Protein AF-0000000087775161 (afdb_homodimer)

Nearest PDB structures (foldseek):
  6wtw-assembly1_A  TM=6.333E-01  e=7.577E-27  Lactobacillus acidophilus
  8uvc-assembly1_A  TM=8.659E-01  e=9.891E-13  Homo sapiens
  7jsj-assembly1_A  TM=8.706E-01  e=8.375E-12  Homo sapiens
  4r0c-assembly1_B  TM=6.571E-01  e=1.040E-04  Alcanivorax borkumensis SK2
  4r0c-assembly1_C  TM=6.274E-01  e=1.131E-04  Alcanivorax borkumensis SK2

pLDDT: mean 93.1, std 5.5, range [71.31, 98.69]

Structure (mmCIF, N/CA/C/O backbone):
data_AF-0000000087775161-model_v1
#
loop_
_entity.id
_entity.type
_entity.pdbx_description
1 polymer 'Dicarboxylate transporter chloroplastic'
#
loop_
_atom_site.group_PDB
_atom_site.id
_atom_site.type_symbol
_atom_site.label_atom_id
_atom_site.label_alt_id
_atom_site.label_comp_id
_atom_site.label_asym_id
_atom_site.label_entity_id
_atom_site.label_seq_id
_atom_site.pdbx_PDB_ins_code
_atom_site.Cartn_x
_atom_site.Cartn_y
_atom_site.Cartn_z
_atom_site.occupancy
_atom_site.B_iso_or_equiv
_atom_site.auth_seq_id
_atom_site.auth_comp_id
_atom_site.auth_asym_id
_atom_site.auth_atom_id
_atom_site.pdbx_PDB_model_num
ATOM 1 N N . MET A 1 1 ? 22.297 16.219 -20.391 1 74.38 1 MET A N 1
ATOM 2 C CA . MET A 1 1 ? 21.031 15.922 -21.047 1 74.38 1 MET A CA 1
ATOM 3 C C . MET A 1 1 ? 20.094 15.156 -20.125 1 74.38 1 MET A C 1
ATOM 5 O O . MET A 1 1 ? 18.938 15.531 -19.953 1 74.38 1 MET A O 1
ATOM 9 N N . GLN A 1 2 ? 20.672 14.242 -19.359 1 86.5 2 GLN A N 1
ATOM 10 C CA . GLN A 1 2 ? 19.859 13.43 -18.469 1 86.5 2 GLN A CA 1
ATOM 11 C C . GLN A 1 2 ? 19.297 14.273 -17.328 1 86.5 2 GLN A C 1
ATOM 13 O O . GLN A 1 2 ? 18.125 14.141 -16.969 1 86.5 2 GLN A O 1
ATOM 18 N N . ALA A 1 3 ? 20.016 15.195 -16.875 1 86.81 3 ALA A N 1
ATOM 19 C CA . ALA A 1 3 ? 19.594 16.062 -15.773 1 86.81 3 ALA A CA 1
ATOM 20 C C . ALA A 1 3 ? 18.453 16.984 -16.203 1 86.81 3 ALA A C 1
ATOM 22 O O . ALA A 1 3 ? 17.5 17.203 -15.461 1 86.81 3 ALA A O 1
ATOM 23 N N . TRP A 1 4 ? 18.531 17.469 -17.375 1 88.56 4 TRP A N 1
ATOM 24 C CA . TRP A 1 4 ? 17.516 18.359 -17.891 1 88.56 4 TRP A CA 1
ATOM 25 C C . TRP A 1 4 ? 16.203 17.609 -18.156 1 88.56 4 TRP A C 1
ATOM 27 O O . TRP A 1 4 ? 15.117 18.156 -17.953 1 88.56 4 TRP A O 1
ATOM 37 N N . THR A 1 5 ? 16.375 16.453 -18.656 1 92.19 5 THR A N 1
ATOM 38 C CA . THR A 1 5 ? 15.188 15.633 -18.875 1 92.19 5 THR A CA 1
ATOM 39 C C . THR A 1 5 ? 14.492 15.328 -17.562 1 92.19 5 THR A C 1
ATOM 41 O O . THR A 1 5 ? 13.266 15.414 -17.453 1 92.19 5 THR A O 1
ATOM 44 N N . LEU A 1 6 ? 15.336 14.945 -16.609 1 92.38 6 LEU A N 1
ATOM 45 C CA . LEU A 1 6 ? 14.75 14.664 -15.305 1 92.38 6 LEU A CA 1
ATOM 46 C C . LEU A 1 6 ? 14.094 15.906 -14.727 1 92.38 6 LEU A C 1
ATOM 48 O O . LEU A 1 6 ? 13.031 15.82 -14.102 1 92.38 6 LEU A O 1
ATOM 52 N N . LEU A 1 7 ? 14.734 17 -14.906 1 89.56 7 LEU A N 1
ATOM 53 C CA . LEU A 1 7 ? 14.156 18.25 -14.43 1 89.56 7 LEU A CA 1
ATOM 54 C C . LEU A 1 7 ? 12.812 18.516 -15.094 1 89.56 7 LEU A C 1
ATOM 56 O O . LEU A 1 7 ? 11.867 18.984 -14.438 1 89.56 7 LEU A O 1
ATOM 60 N N . SER A 1 8 ? 12.711 18.281 -16.375 1 92.44 8 SER A N 1
ATOM 61 C CA . SER A 1 8 ? 11.453 18.469 -17.094 1 92.44 8 SER A CA 1
ATOM 62 C C . SER A 1 8 ? 10.367 17.547 -16.547 1 92.44 8 SER A C 1
ATOM 64 O O . SER A 1 8 ? 9.219 17.969 -16.375 1 92.44 8 SER A O 1
ATOM 66 N N . ILE A 1 9 ? 10.719 16.328 -16.312 1 94.69 9 ILE A N 1
ATOM 67 C CA . ILE A 1 9 ? 9.766 15.367 -15.766 1 94.69 9 ILE A CA 1
ATOM 68 C C . ILE A 1 9 ? 9.352 15.797 -14.359 1 94.69 9 ILE A C 1
ATOM 70 O O . ILE A 1 9 ? 8.172 15.75 -14.008 1 94.69 9 ILE A O 1
ATOM 74 N N . PHE A 1 10 ? 10.359 16.203 -13.609 1 90.06 10 PHE A N 1
ATOM 75 C CA . PHE A 1 10 ? 10.086 16.641 -12.25 1 90.06 10 PHE A CA 1
ATOM 76 C C . PHE A 1 10 ? 9.18 17.859 -12.242 1 90.06 10 PHE A C 1
ATOM 78 O O . PHE A 1 10 ? 8.203 17.906 -11.484 1 90.06 10 PHE A O 1
ATOM 85 N N . ALA A 1 11 ? 9.445 18.812 -13.039 1 86.81 11 ALA A N 1
ATOM 86 C CA . ALA A 1 11 ? 8.625 20.016 -13.133 1 86.81 11 ALA A CA 1
ATOM 87 C C . ALA A 1 11 ? 7.203 19.672 -13.555 1 86.81 11 ALA A C 1
ATOM 89 O O . ALA A 1 11 ? 6.242 20.25 -13.039 1 86.81 11 ALA A O 1
ATOM 90 N N . SER A 1 12 ? 7.074 18.797 -14.453 1 90.94 12 SER A N 1
ATOM 91 C CA . SER A 1 12 ? 5.758 18.344 -14.875 1 90.94 12 SER A CA 1
ATOM 92 C C . SER A 1 12 ? 5.031 17.625 -13.742 1 90.94 12 SER A C 1
ATOM 94 O O . SER A 1 12 ? 3.812 17.75 -13.602 1 90.94 12 SER A O 1
ATOM 96 N N . THR A 1 13 ? 5.805 16.859 -12.992 1 90.19 13 THR A N 1
ATOM 97 C CA . THR A 1 13 ? 5.238 16.172 -11.836 1 90.19 13 THR A CA 1
ATOM 98 C C . THR A 1 13 ? 4.691 17.188 -10.828 1 90.19 13 THR A C 1
ATOM 100 O O . THR A 1 13 ? 3.555 17.047 -10.367 1 90.19 13 THR A O 1
ATOM 103 N N . ILE A 1 14 ? 5.43 18.188 -10.578 1 83 14 ILE A N 1
ATOM 104 C CA . ILE A 1 14 ? 5.027 19.219 -9.633 1 83 14 ILE A CA 1
ATOM 105 C C . ILE A 1 14 ? 3.795 19.953 -10.164 1 83 14 ILE A C 1
ATOM 107 O O . ILE A 1 14 ? 2.84 20.188 -9.422 1 83 14 ILE A O 1
ATOM 111 N N . ALA A 1 15 ? 3.793 20.297 -11.406 1 85.44 15 ALA A N 1
ATOM 112 C CA . ALA A 1 15 ? 2.652 20.969 -12.023 1 85.44 15 ALA A CA 1
ATOM 113 C C . ALA A 1 15 ? 1.384 20.125 -11.891 1 85.44 15 ALA A C 1
ATOM 115 O O . ALA A 1 15 ? 0.303 20.656 -11.625 1 85.44 15 ALA A O 1
ATOM 116 N N . GLY A 1 16 ? 1.522 18.875 -12.078 1 86.75 16 GLY A N 1
ATOM 117 C CA . GLY A 1 16 ? 0.378 17.984 -11.945 1 86.75 16 GLY A CA 1
ATOM 118 C C . GLY A 1 16 ? -0.123 17.859 -10.516 1 86.75 16 GLY A C 1
ATOM 119 O O . GLY A 1 16 ? -1.322 17.703 -10.289 1 86.75 16 GLY A O 1
ATOM 120 N N . LEU A 1 17 ? 0.792 17.922 -9.586 1 78.62 17 LEU A N 1
ATOM 121 C CA . LEU A 1 17 ? 0.381 17.875 -8.188 1 78.62 17 LEU A CA 1
ATOM 122 C C . LEU A 1 17 ? -0.412 19.125 -7.812 1 78.62 17 LEU A C 1
ATOM 124 O O . LEU A 1 17 ? -1.313 19.062 -6.973 1 78.62 17 LEU A O 1
ATOM 128 N N . VAL A 1 18 ? -0.085 20.203 -8.5 1 75 18 VAL A N 1
ATOM 129 C CA . VAL A 1 18 ? -0.734 21.484 -8.227 1 75 18 VAL A CA 1
ATOM 130 C C . VAL A 1 18 ? -2.068 21.547 -8.969 1 75 18 VAL A C 1
ATOM 132 O O . VAL A 1 18 ? -3.096 21.891 -8.383 1 75 18 VAL A O 1
ATOM 135 N N . LEU A 1 19 ? -2.088 21.141 -10.219 1 79.69 19 LEU A N 1
ATOM 136 C CA . LEU A 1 19 ? -3.26 21.266 -11.078 1 79.69 19 LEU A CA 1
ATOM 137 C C . LEU A 1 19 ? -4.207 20.094 -10.891 1 79.69 19 LEU A C 1
ATOM 139 O O . LEU A 1 19 ? -5.395 20.188 -11.211 1 79.69 19 LEU A O 1
ATOM 143 N N . GLU A 1 20 ? -3.668 18.984 -10.398 1 82.75 20 GLU A N 1
ATOM 144 C CA . GLU A 1 20 ? -4.402 17.766 -10.062 1 82.75 20 GLU A CA 1
ATOM 145 C C . GLU A 1 20 ? -5.242 17.281 -11.234 1 82.75 20 GLU A C 1
ATOM 147 O O . GLU A 1 20 ? -6.445 17.062 -11.094 1 82.75 20 GLU A O 1
ATOM 152 N N . PRO A 1 21 ? -4.676 17.141 -12.438 1 87.81 21 PRO A N 1
ATOM 153 C CA . PRO A 1 21 ? -5.414 16.531 -13.539 1 87.81 21 PRO A CA 1
ATOM 154 C C . PRO A 1 21 ? -5.844 15.094 -13.234 1 87.81 21 PRO A C 1
ATOM 156 O O . PRO A 1 21 ? -6.828 14.609 -13.797 1 87.81 21 PRO A O 1
ATOM 159 N N . LEU A 1 22 ? -5.102 14.398 -12.398 1 91.38 22 LEU A N 1
ATOM 160 C CA . LEU A 1 22 ? -5.348 13.086 -11.812 1 91.38 22 LEU A CA 1
ATOM 161 C C . LEU A 1 22 ? -5.055 13.094 -10.32 1 91.38 22 LEU A C 1
ATOM 163 O O . LEU A 1 22 ? -4.406 14.008 -9.812 1 91.38 22 LEU A O 1
ATOM 167 N N . PRO A 1 23 ? -5.676 12.109 -9.672 1 90.44 23 PRO A N 1
ATOM 168 C CA . PRO A 1 23 ? -5.262 12 -8.273 1 90.44 23 PRO A CA 1
ATOM 169 C C . PRO A 1 23 ? -3.746 11.93 -8.109 1 90.44 23 PRO A C 1
ATOM 171 O O . PRO A 1 23 ? -3.047 11.445 -9 1 90.44 23 PRO A O 1
ATOM 174 N N . VAL A 1 24 ? -3.266 12.352 -7.02 1 86.81 24 VAL A N 1
ATOM 175 C CA . VAL A 1 24 ? -1.853 12.586 -6.746 1 86.81 24 VAL A CA 1
ATOM 176 C C . VAL A 1 24 ? -1.053 11.32 -7.043 1 86.81 24 VAL A C 1
ATOM 178 O O . VAL A 1 24 ? -0.054 11.367 -7.766 1 86.81 24 VAL A O 1
ATOM 181 N N . GLY A 1 25 ? -1.478 10.195 -6.543 1 93.56 25 GLY A N 1
ATOM 182 C CA . GLY A 1 25 ? -0.763 8.945 -6.754 1 93.56 25 GLY A CA 1
ATOM 183 C C . GLY A 1 25 ? -0.738 8.516 -8.211 1 93.56 25 GLY A C 1
ATOM 184 O O . GLY A 1 25 ? 0.271 7.988 -8.688 1 93.56 25 GLY A O 1
ATOM 185 N N . ALA A 1 26 ? -1.818 8.695 -8.922 1 96.5 26 ALA A N 1
ATOM 186 C CA . ALA A 1 26 ? -1.887 8.359 -10.344 1 96.5 26 ALA A CA 1
ATOM 187 C C . ALA A 1 26 ? -0.93 9.219 -11.156 1 96.5 26 ALA A C 1
ATOM 189 O O . ALA A 1 26 ? -0.256 8.719 -12.062 1 96.5 26 ALA A O 1
ATOM 190 N N . TRP A 1 27 ? -0.936 10.484 -10.859 1 94.81 27 TRP A N 1
ATOM 191 C CA . TRP A 1 27 ? -0.03 11.391 -11.562 1 94.81 27 TRP A CA 1
ATOM 192 C C . TRP A 1 27 ? 1.425 11.023 -11.289 1 94.81 27 TRP A C 1
ATOM 194 O O . TRP A 1 27 ? 2.266 11.078 -12.188 1 94.81 27 TRP A O 1
ATOM 204 N N . ALA A 1 28 ? 1.704 10.688 -10.039 1 94.69 28 ALA A N 1
ATOM 205 C CA . ALA A 1 28 ? 3.051 10.242 -9.688 1 94.69 28 ALA A CA 1
ATOM 206 C C . ALA A 1 28 ? 3.428 8.984 -10.477 1 94.69 28 ALA A C 1
ATOM 208 O O . ALA A 1 28 ? 4.578 8.836 -10.898 1 94.69 28 ALA A O 1
ATOM 209 N N . MET A 1 29 ? 2.479 8.055 -10.648 1 97.62 29 MET A N 1
ATOM 210 C CA . MET A 1 29 ? 2.709 6.848 -11.43 1 97.62 29 MET A CA 1
ATOM 211 C C . MET A 1 29 ? 3.068 7.195 -12.875 1 97.62 29 MET A C 1
ATOM 213 O O . MET A 1 29 ? 4.004 6.621 -13.438 1 97.62 29 MET A O 1
ATOM 217 N N . LEU A 1 30 ? 2.377 8.117 -13.461 1 97.69 30 LEU A N 1
ATOM 218 C CA . LEU A 1 30 ? 2.684 8.555 -14.82 1 97.69 30 LEU A CA 1
ATOM 219 C C . LEU A 1 30 ? 4.086 9.148 -14.898 1 97.69 30 LEU A C 1
ATOM 221 O O . LEU A 1 30 ? 4.832 8.875 -15.836 1 97.69 30 LEU A O 1
ATOM 225 N N . ALA A 1 31 ? 4.402 9.93 -13.922 1 96.31 31 ALA A N 1
ATOM 226 C CA . ALA A 1 31 ? 5.691 10.609 -13.898 1 96.31 31 ALA A CA 1
ATOM 227 C C . ALA A 1 31 ? 6.84 9.609 -13.797 1 96.31 31 ALA A C 1
ATOM 229 O O . ALA A 1 31 ? 7.801 9.672 -14.562 1 96.31 31 ALA A O 1
ATOM 230 N N . VAL A 1 32 ? 6.742 8.703 -12.836 1 97.44 32 VAL A N 1
ATOM 231 C CA . VAL A 1 32 ? 7.836 7.77 -12.617 1 97.44 32 VAL A CA 1
ATOM 232 C C . VAL A 1 32 ? 7.945 6.809 -13.797 1 97.44 32 VAL A C 1
ATOM 234 O O . VAL A 1 32 ? 9.047 6.395 -14.172 1 97.44 32 VAL A O 1
ATOM 237 N N . THR A 1 33 ? 6.809 6.453 -14.406 1 98.19 33 THR A N 1
ATOM 238 C CA . THR A 1 33 ? 6.82 5.617 -15.602 1 98.19 33 THR A CA 1
ATOM 239 C C . THR A 1 33 ? 7.539 6.32 -16.75 1 98.19 33 THR A C 1
ATOM 241 O O . THR A 1 33 ? 8.328 5.703 -17.469 1 98.19 33 THR A O 1
ATOM 244 N N . THR A 1 34 ? 7.234 7.586 -16.906 1 97.88 34 THR A N 1
ATOM 245 C CA . THR A 1 34 ? 7.895 8.367 -17.953 1 97.88 34 THR A CA 1
ATOM 246 C C . THR A 1 34 ? 9.406 8.398 -17.719 1 97.88 34 THR A C 1
ATOM 248 O O . THR A 1 34 ? 10.18 8.227 -18.672 1 97.88 34 THR A O 1
ATOM 251 N N . ALA A 1 35 ? 9.828 8.562 -16.5 1 97.12 35 ALA A N 1
ATOM 252 C CA . ALA A 1 35 ? 11.25 8.633 -16.172 1 97.12 35 ALA A CA 1
ATOM 253 C C . ALA A 1 35 ? 11.953 7.316 -16.5 1 97.12 35 ALA A C 1
ATOM 255 O O . ALA A 1 35 ? 13.07 7.316 -17.016 1 97.12 35 ALA A O 1
ATOM 256 N N . VAL A 1 36 ? 11.312 6.223 -16.219 1 97.06 36 VAL A N 1
ATOM 257 C CA . VAL A 1 36 ? 11.914 4.914 -16.438 1 97.06 36 VAL A CA 1
ATOM 258 C C . VAL A 1 36 ? 11.836 4.543 -17.922 1 97.06 36 VAL A C 1
ATOM 260 O O . VAL A 1 36 ? 12.805 4.051 -18.5 1 97.06 36 VAL A O 1
ATOM 263 N N . ALA A 1 37 ? 10.688 4.816 -18.531 1 96.38 37 ALA A N 1
ATOM 264 C CA . ALA A 1 37 ? 10.453 4.441 -19.938 1 96.38 37 ALA A CA 1
ATOM 265 C C . ALA A 1 37 ? 11.383 5.211 -20.859 1 96.38 37 ALA A C 1
ATOM 267 O O . ALA A 1 37 ? 11.812 4.691 -21.906 1 96.38 37 ALA A O 1
ATOM 268 N N . THR A 1 38 ? 11.711 6.438 -20.5 1 95.81 38 THR A N 1
ATOM 269 C CA . THR A 1 38 ? 12.602 7.254 -21.328 1 95.81 38 THR A CA 1
ATOM 270 C C . THR A 1 38 ? 14.062 6.988 -20.969 1 95.81 38 THR A C 1
ATOM 272 O O . THR A 1 38 ? 14.961 7.625 -21.516 1 95.81 38 THR A O 1
ATOM 275 N N . LYS A 1 39 ? 14.352 6.129 -19.984 1 95 39 LYS A N 1
ATOM 276 C CA . LYS A 1 39 ? 15.688 5.746 -19.531 1 95 39 LYS A CA 1
ATOM 277 C C . LYS A 1 39 ? 16.406 6.93 -18.891 1 95 39 LYS A C 1
ATOM 279 O O . LYS A 1 39 ? 17.641 6.988 -18.891 1 95 39 LYS A O 1
ATOM 284 N N . THR A 1 40 ? 15.586 7.902 -18.453 1 95.88 40 THR A N 1
ATOM 285 C CA . THR A 1 40 ? 16.141 9 -17.688 1 95.88 40 THR A CA 1
ATOM 286 C C . THR A 1 40 ? 16.656 8.508 -16.328 1 95.88 40 THR A C 1
ATOM 288 O O . THR A 1 40 ? 17.703 8.969 -15.852 1 95.88 40 THR A O 1
ATOM 291 N N . LEU A 1 41 ? 15.914 7.668 -15.727 1 96.25 41 LEU A N 1
ATOM 292 C CA . LEU A 1 41 ? 16.297 6.969 -14.508 1 96.25 41 LEU A CA 1
ATOM 293 C C . LEU A 1 41 ? 16.156 5.461 -14.68 1 96.25 41 LEU A C 1
ATOM 295 O O . LEU A 1 41 ? 15.266 4.988 -15.383 1 96.25 41 LEU A O 1
ATOM 299 N N . THR A 1 42 ? 17.109 4.781 -14.086 1 95.38 42 THR A N 1
ATOM 300 C CA . THR A 1 42 ? 16.875 3.35 -13.938 1 95.38 42 THR A CA 1
ATOM 301 C C . THR A 1 42 ? 15.742 3.086 -12.961 1 95.38 42 THR A C 1
ATOM 303 O O . THR A 1 42 ? 15.336 3.977 -12.211 1 95.38 42 THR A O 1
ATOM 306 N N . PHE A 1 43 ? 15.18 1.917 -13.031 1 95.38 43 PHE A N 1
ATOM 307 C CA . PHE A 1 43 ? 14.109 1.551 -12.102 1 95.38 43 PHE A CA 1
ATOM 308 C C . PHE A 1 43 ? 14.562 1.723 -10.656 1 95.38 43 PHE A C 1
ATOM 310 O O . PHE A 1 43 ? 13.852 2.307 -9.844 1 95.38 43 PHE A O 1
ATOM 317 N N . ALA A 1 44 ? 15.734 1.261 -10.383 1 92.5 44 ALA A N 1
ATOM 318 C CA . ALA A 1 44 ? 16.266 1.324 -9.023 1 92.5 44 ALA A CA 1
ATOM 319 C C . ALA A 1 44 ? 16.406 2.77 -8.555 1 92.5 44 ALA A C 1
ATOM 321 O O . ALA A 1 44 ? 16.109 3.09 -7.402 1 92.5 44 ALA A O 1
ATOM 322 N N . GLN A 1 45 ? 16.844 3.602 -9.422 1 93.88 45 GLN A N 1
ATOM 323 C CA . GLN A 1 45 ? 16.984 5.016 -9.094 1 93.88 45 GLN A CA 1
ATOM 324 C C . GLN A 1 45 ? 15.617 5.648 -8.82 1 93.88 45 GLN A C 1
ATOM 326 O O . GLN A 1 45 ? 15.461 6.398 -7.855 1 93.88 45 GLN A O 1
ATOM 331 N N . ALA A 1 46 ? 14.703 5.312 -9.695 1 95.38 46 ALA A N 1
ATOM 332 C CA . ALA A 1 46 ? 13.367 5.906 -9.617 1 95.38 46 ALA A CA 1
ATOM 333 C C . ALA A 1 46 ? 12.656 5.477 -8.336 1 95.38 46 ALA A C 1
ATOM 335 O O . ALA A 1 46 ? 11.875 6.246 -7.766 1 95.38 46 ALA A O 1
ATOM 336 N N . PHE A 1 47 ? 12.945 4.27 -7.852 1 96.06 47 PHE A N 1
ATOM 337 C CA . PHE A 1 47 ? 12.211 3.715 -6.719 1 96.06 47 PHE A CA 1
ATOM 338 C C . PHE A 1 47 ? 13.078 3.695 -5.469 1 96.06 47 PHE A C 1
ATOM 340 O O . PHE A 1 47 ? 12.711 3.084 -4.461 1 96.06 47 PHE A O 1
ATOM 347 N N . SER A 1 48 ? 14.156 4.402 -5.457 1 92.75 48 SER A N 1
ATOM 348 C CA . SER A 1 48 ? 15.156 4.348 -4.395 1 92.75 48 SER A CA 1
ATOM 349 C C . SER A 1 48 ? 14.57 4.809 -3.062 1 92.75 48 SER A C 1
ATOM 351 O O . SER A 1 48 ? 14.938 4.285 -2.006 1 92.75 48 SER A O 1
ATOM 353 N N . ALA A 1 49 ? 13.617 5.695 -3.104 1 90.88 49 ALA A N 1
ATOM 354 C CA . ALA A 1 49 ? 13.109 6.316 -1.882 1 90.88 49 ALA A CA 1
ATOM 355 C C . ALA A 1 49 ? 12.109 5.406 -1.177 1 90.88 49 ALA A C 1
ATOM 357 O O . ALA A 1 49 ? 11.672 5.703 -0.062 1 90.88 49 ALA A O 1
ATOM 358 N N . PHE A 1 50 ? 11.773 4.254 -1.731 1 94.75 50 PHE A N 1
ATOM 359 C CA . PHE A 1 50 ? 10.859 3.314 -1.088 1 94.75 50 PHE A CA 1
ATOM 360 C C . PHE A 1 50 ? 11.539 2.629 0.093 1 94.75 50 PHE A C 1
ATOM 362 O O . PHE A 1 50 ? 10.883 1.971 0.899 1 94.75 50 PHE A O 1
ATOM 369 N N . THR A 1 51 ? 12.828 2.906 0.217 1 93.81 51 THR A N 1
ATOM 370 C CA . THR A 1 51 ? 13.57 2.359 1.348 1 93.81 51 THR A CA 1
ATOM 371 C C . THR A 1 51 ? 13.766 3.418 2.43 1 93.81 51 THR A C 1
ATOM 373 O O . THR A 1 51 ? 14.5 3.195 3.396 1 93.81 51 THR A O 1
ATOM 376 N N . ASN A 1 52 ? 13.133 4.508 2.277 1 90 52 ASN A N 1
ATOM 377 C CA . ASN A 1 52 ? 13.344 5.625 3.191 1 90 52 ASN A CA 1
ATOM 378 C C . ASN A 1 52 ? 12.594 5.426 4.504 1 90 52 ASN A C 1
ATOM 380 O O . ASN A 1 52 ? 11.383 5.195 4.5 1 90 52 ASN A O 1
ATOM 384 N N . ASP A 1 53 ? 13.305 5.621 5.613 1 92.31 53 ASP A N 1
ATOM 385 C CA . ASP A 1 53 ? 12.719 5.336 6.922 1 92.31 53 ASP A CA 1
ATOM 386 C C . ASP A 1 53 ? 11.688 6.395 7.305 1 92.31 53 ASP A C 1
ATOM 388 O O . ASP A 1 53 ? 10.695 6.086 7.969 1 92.31 53 ASP A O 1
ATOM 392 N N . VAL A 1 54 ? 11.883 7.617 6.867 1 86.56 54 VAL A N 1
ATOM 393 C CA . VAL A 1 54 ? 10.953 8.695 7.195 1 86.56 54 VAL A CA 1
ATOM 394 C C . VAL A 1 54 ? 9.609 8.445 6.508 1 86.56 54 VAL A C 1
ATOM 396 O O . VAL A 1 54 ? 8.555 8.656 7.102 1 86.56 54 VAL A O 1
ATOM 399 N N . ILE A 1 55 ? 9.664 8.016 5.285 1 88.81 55 ILE A N 1
ATOM 400 C CA . ILE A 1 55 ? 8.438 7.75 4.535 1 88.81 55 ILE A CA 1
ATOM 401 C C . ILE A 1 55 ? 7.664 6.617 5.203 1 88.81 55 ILE A C 1
ATOM 403 O O . ILE A 1 55 ? 6.445 6.707 5.371 1 88.81 55 ILE A O 1
ATOM 407 N N . TRP A 1 56 ? 8.305 5.621 5.637 1 94 56 TRP A N 1
ATOM 408 C CA . TRP A 1 56 ? 7.629 4.5 6.277 1 94 56 TRP A CA 1
ATOM 409 C C . TRP A 1 56 ? 7.129 4.891 7.668 1 94 56 TRP A C 1
ATOM 411 O O . TRP A 1 56 ? 6.125 4.359 8.141 1 94 56 TRP A O 1
ATOM 421 N N . LEU A 1 57 ? 7.863 5.832 8.359 1 91.69 57 LEU A N 1
ATOM 422 C CA . LEU A 1 57 ? 7.316 6.391 9.586 1 91.69 57 LEU A CA 1
ATOM 423 C C . LEU A 1 57 ? 5.953 7.027 9.344 1 91.69 57 LEU A C 1
ATOM 425 O O . LEU A 1 57 ? 5.031 6.863 10.141 1 91.69 57 LEU A O 1
ATOM 429 N N . ILE A 1 58 ? 5.836 7.715 8.25 1 88.31 58 ILE A N 1
ATOM 430 C CA . ILE A 1 58 ? 4.574 8.352 7.891 1 88.31 58 ILE A CA 1
ATOM 431 C C . ILE A 1 58 ? 3.508 7.289 7.645 1 88.31 58 ILE A C 1
ATOM 433 O O . ILE A 1 58 ? 2.391 7.391 8.164 1 88.31 58 ILE A O 1
ATOM 437 N N . VAL A 1 59 ? 3.863 6.242 6.902 1 92.94 59 VAL A N 1
ATOM 438 C CA . VAL A 1 59 ? 2.926 5.172 6.566 1 92.94 59 VAL A CA 1
ATOM 439 C C . VAL A 1 59 ? 2.418 4.512 7.844 1 92.94 59 VAL A C 1
ATOM 441 O O . VAL A 1 59 ? 1.207 4.379 8.047 1 92.94 59 VAL A O 1
ATOM 444 N N . VAL A 1 60 ? 3.293 4.141 8.742 1 94.81 60 VAL A N 1
ATOM 445 C CA . VAL A 1 60 ? 2.926 3.465 9.984 1 94.81 60 VAL A CA 1
ATOM 446 C C . VAL A 1 60 ? 2.09 4.402 10.852 1 94.81 60 VAL A C 1
ATOM 448 O O . VAL A 1 60 ? 1.155 3.961 11.523 1 94.81 60 VAL A O 1
ATOM 451 N N . SER A 1 61 ? 2.393 5.617 10.805 1 89.62 61 SER A N 1
ATOM 452 C CA . SER A 1 61 ? 1.638 6.59 11.586 1 89.62 61 SER A CA 1
ATOM 453 C C . SER A 1 61 ? 0.198 6.699 11.094 1 89.62 61 SER A C 1
ATOM 455 O O . SER A 1 61 ? -0.718 6.926 11.891 1 89.62 61 SER A O 1
ATOM 457 N N . PHE A 1 62 ? -0.009 6.574 9.805 1 90.5 62 PHE A N 1
ATOM 458 C CA . PHE A 1 62 ? -1.367 6.535 9.273 1 90.5 62 PHE A CA 1
ATOM 459 C C . PHE A 1 62 ? -2.133 5.344 9.844 1 90.5 62 PHE A C 1
ATOM 461 O O . PHE A 1 62 ? -3.346 5.426 10.055 1 90.5 62 PHE A O 1
ATOM 468 N N . PHE A 1 63 ? -1.41 4.254 10.086 1 95.38 63 PHE A N 1
ATOM 469 C CA . PHE A 1 63 ? -2.078 3.092 10.656 1 95.38 63 PHE A CA 1
ATOM 470 C C . PHE A 1 63 ? -2.473 3.352 12.109 1 95.38 63 PHE A C 1
ATOM 472 O O . PHE A 1 63 ? -3.492 2.844 12.578 1 95.38 63 PHE A O 1
ATOM 479 N N . PHE A 1 64 ? -1.701 4.199 12.797 1 93.19 64 PHE A N 1
ATOM 480 C CA . PHE A 1 64 ? -2.104 4.633 14.125 1 93.19 64 PHE A CA 1
ATOM 481 C C . PHE A 1 64 ? -3.418 5.402 14.07 1 93.19 64 PHE A C 1
ATOM 483 O O . PHE A 1 64 ? -4.273 5.242 14.945 1 93.19 64 PHE A O 1
ATOM 490 N N . ALA A 1 65 ? -3.484 6.219 13.07 1 89.94 65 ALA A N 1
ATOM 491 C CA . ALA A 1 65 ? -4.719 6.98 12.898 1 89.94 65 ALA A CA 1
ATOM 492 C C . ALA A 1 65 ? -5.918 6.051 12.75 1 89.94 65 ALA A C 1
ATOM 494 O O . ALA A 1 65 ? -6.984 6.305 13.312 1 89.94 65 ALA A O 1
ATOM 495 N N . ARG A 1 66 ? -5.742 5.004 12.016 1 91.75 66 ARG A N 1
ATOM 496 C CA . ARG A 1 66 ? -6.809 4.02 11.852 1 91.75 66 ARG A CA 1
ATOM 497 C C . ARG A 1 66 ? -7.152 3.367 13.188 1 91.75 66 ARG A C 1
ATOM 499 O O . ARG A 1 66 ? -8.32 3.1 13.469 1 91.75 66 ARG A O 1
ATOM 506 N N . GLY A 1 67 ? -6.191 3.115 14.016 1 93.06 67 GLY A N 1
ATOM 507 C CA . GLY A 1 67 ? -6.422 2.576 15.344 1 93.06 67 GLY A CA 1
ATOM 508 C C . GLY A 1 67 ? -7.23 3.502 16.234 1 93.06 67 GLY A C 1
ATOM 509 O O . GLY A 1 67 ? -8.133 3.057 16.938 1 93.06 67 GLY A O 1
ATOM 510 N N . PHE A 1 68 ? -6.969 4.75 16.141 1 90.88 68 PHE A N 1
ATOM 511 C CA . PHE A 1 68 ? -7.707 5.742 16.906 1 90.88 68 PHE A CA 1
ATOM 512 C C . PHE A 1 68 ? -9.164 5.789 16.469 1 90.88 68 PHE A C 1
ATOM 514 O O . PHE A 1 68 ? -10.07 5.871 17.312 1 90.88 68 PHE A O 1
ATOM 521 N N . GLU A 1 69 ? -9.289 5.77 15.234 1 87.69 69 GLU A N 1
ATOM 522 C CA . GLU A 1 69 ? -10.648 5.797 14.703 1 87.69 69 GLU A CA 1
ATOM 523 C C . GLU A 1 69 ? -11.438 4.566 15.141 1 87.69 69 GLU A C 1
ATOM 525 O O . GLU A 1 69 ? -12.594 4.684 15.562 1 87.69 69 GLU A O 1
ATOM 530 N N . LYS A 1 70 ? -10.805 3.498 15.102 1 92.44 70 LYS A N 1
ATOM 531 C CA . LYS A 1 70 ? -11.469 2.23 15.383 1 92.44 70 LYS A CA 1
ATOM 532 C C . LYS A 1 70 ? -11.797 2.1 16.875 1 92.44 70 LYS A C 1
ATOM 534 O O . LYS A 1 70 ? -12.883 1.634 17.234 1 92.44 70 LYS A O 1
ATOM 539 N N . THR A 1 71 ? -10.922 2.498 17.734 1 94.38 71 THR A N 1
ATOM 540 C CA . THR A 1 71 ? -11.078 2.275 19.172 1 94.38 71 THR A CA 1
ATOM 541 C C . THR A 1 71 ? -11.992 3.336 19.781 1 94.38 71 THR A C 1
ATOM 543 O O . THR A 1 71 ? -12.547 3.135 20.875 1 94.38 71 THR A O 1
ATOM 546 N N . GLY A 1 72 ? -12.039 4.523 19.188 1 92.75 72 GLY A N 1
ATOM 547 C CA . GLY A 1 72 ? -12.82 5.617 19.734 1 92.75 72 GLY A CA 1
ATOM 548 C C . GLY A 1 72 ? -12.07 6.422 20.781 1 92.75 72 GLY A C 1
ATOM 549 O O . GLY A 1 72 ? -12.633 7.316 21.406 1 92.75 72 GLY A O 1
ATOM 550 N N . LEU A 1 73 ? -10.859 6.117 20.922 1 93.88 73 LEU A N 1
ATOM 551 C CA . LEU A 1 73 ? -10.062 6.797 21.938 1 93.88 73 LEU A CA 1
ATOM 552 C C . LEU A 1 73 ? -10.008 8.297 21.672 1 93.88 73 LEU A C 1
ATOM 554 O O . LEU A 1 73 ? -10.109 9.102 22.594 1 93.88 73 LEU A O 1
ATOM 558 N N . GLY A 1 74 ? -9.844 8.688 20.422 1 91.75 74 GLY A N 1
ATOM 559 C CA . GLY A 1 74 ? -9.836 10.102 20.078 1 91.75 74 GLY A CA 1
ATOM 560 C C . GLY A 1 74 ? -11.117 10.812 20.453 1 91.75 74 GLY A C 1
ATOM 561 O O . GLY A 1 74 ? -11.086 11.914 21 1 91.75 74 GLY A O 1
ATOM 562 N N . GLU A 1 75 ? -12.156 10.188 20.172 1 93.38 75 GLU A N 1
ATOM 563 C CA . GLU A 1 75 ? -13.461 10.734 20.531 1 93.38 75 GLU A CA 1
ATOM 564 C C . GLU A 1 75 ? -13.609 10.875 22.047 1 93.38 75 GLU A C 1
ATOM 566 O O . GLU A 1 75 ? -14.148 11.867 22.531 1 93.38 75 GLU A O 1
ATOM 571 N N . ARG A 1 76 ? -13.211 9.867 22.719 1 94.94 76 ARG A N 1
ATOM 572 C CA . ARG A 1 76 ? -13.289 9.891 24.172 1 94.94 76 ARG A CA 1
ATOM 573 C C . ARG A 1 76 ? -12.5 11.062 24.75 1 94.94 76 ARG A C 1
ATOM 575 O O . ARG A 1 76 ? -12.984 11.789 25.609 1 94.94 76 ARG A O 1
ATOM 582 N N . VAL A 1 77 ? -11.32 11.242 24.266 1 93.81 77 VAL A N 1
ATOM 583 C CA . VAL A 1 77 ? -10.453 12.32 24.734 1 93.81 77 VAL A CA 1
ATOM 584 C C . VAL A 1 77 ? -11.102 13.672 24.438 1 93.81 77 VAL A C 1
ATOM 586 O O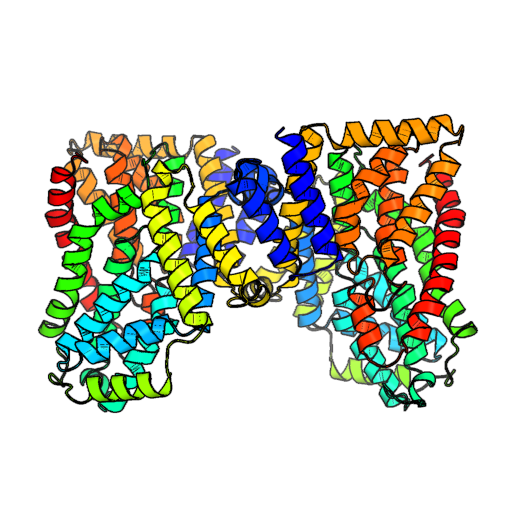 . VAL A 1 77 ? -11.195 14.523 25.328 1 93.81 77 VAL A O 1
ATOM 589 N N . ALA A 1 78 ? -11.547 13.844 23.234 1 93.25 78 ALA A N 1
ATOM 590 C CA . ALA A 1 78 ? -12.18 15.102 22.844 1 93.25 78 ALA A CA 1
ATOM 591 C C . ALA A 1 78 ? -13.422 15.375 23.688 1 93.25 78 ALA A C 1
ATOM 593 O O . ALA A 1 78 ? -13.641 16.5 24.141 1 93.25 78 ALA A O 1
ATOM 594 N N . THR A 1 79 ? -14.219 14.367 23.922 1 94.56 79 THR A N 1
ATOM 595 C CA . THR A 1 79 ? -15.453 14.5 24.703 1 94.56 79 THR A CA 1
ATOM 596 C C . THR A 1 79 ? -15.141 14.844 26.156 1 94.56 79 THR A C 1
ATOM 598 O O . THR A 1 79 ? -15.875 15.594 26.797 1 94.56 79 THR A O 1
ATOM 601 N N . LEU A 1 80 ? -14.117 14.297 26.688 1 95.94 80 LEU A N 1
ATOM 602 C CA . LEU A 1 80 ? -13.695 14.602 28.047 1 95.94 80 LEU A CA 1
ATOM 603 C C . LEU A 1 80 ? -13.375 16.078 28.203 1 95.94 80 LEU A C 1
ATOM 605 O O . LEU A 1 80 ? -13.742 16.703 29.203 1 95.94 80 LEU A O 1
ATOM 609 N N . PHE A 1 81 ? -12.75 16.641 27.219 1 94.81 81 PHE A N 1
ATOM 610 C CA . PHE A 1 81 ? -12.352 18.047 27.312 1 94.81 81 PHE A CA 1
ATOM 611 C C . PHE A 1 81 ? -13.555 18.953 27.109 1 94.81 81 PHE A C 1
ATOM 613 O O . PHE A 1 81 ? -13.625 20.031 27.703 1 94.81 81 PHE A O 1
ATOM 620 N N . VAL A 1 82 ? -14.469 18.469 26.297 1 93.62 82 VAL A N 1
ATOM 621 C CA . VAL A 1 82 ? -15.719 19.203 26.172 1 93.62 82 VAL A CA 1
ATOM 622 C C . VAL A 1 82 ? -16.453 19.203 27.516 1 93.62 82 VAL A C 1
ATOM 624 O O . VAL A 1 82 ? -17.016 20.234 27.922 1 93.62 82 VAL A O 1
ATOM 627 N N . LYS A 1 83 ? -16.453 18.078 28.141 1 95.88 83 LYS A N 1
ATOM 628 C CA . LYS A 1 83 ? -17.109 17.953 29.438 1 95.88 83 LYS A CA 1
ATOM 629 C C . LYS A 1 83 ? -16.5 18.906 30.453 1 95.88 83 LYS A C 1
ATOM 631 O O . LYS A 1 83 ? -17.219 19.516 31.25 1 95.88 83 LYS A O 1
ATOM 636 N N . VAL A 1 84 ? -15.266 19.094 30.406 1 96 84 VAL A N 1
ATOM 637 C CA . VAL A 1 84 ? -14.547 19.844 31.438 1 96 84 VAL A CA 1
ATOM 638 C C . VAL A 1 84 ? -14.609 21.328 31.109 1 96 84 VAL A C 1
ATOM 640 O O . VAL A 1 84 ? -14.797 22.156 32 1 96 84 VAL A O 1
ATOM 643 N N . PHE A 1 85 ? -14.547 21.75 29.844 1 94.44 85 PHE A N 1
ATOM 644 C CA . PHE A 1 85 ? -14.352 23.156 29.484 1 94.44 85 PHE A CA 1
ATOM 645 C C . PHE A 1 85 ? -15.578 23.703 28.781 1 94.44 85 PHE A C 1
ATOM 647 O O . PHE A 1 85 ? -15.625 24.891 28.438 1 94.44 85 PHE A O 1
ATOM 654 N N . GLY A 1 86 ? -16.625 22.922 28.578 1 93.25 86 GLY A N 1
ATOM 655 C CA . GLY A 1 86 ? -17.656 23.234 27.609 1 93.25 86 GLY A CA 1
ATOM 656 C C . GLY A 1 86 ? -18.75 24.141 28.156 1 93.25 86 GLY A C 1
ATOM 657 O O . GLY A 1 86 ? -19.766 24.359 27.484 1 93.25 86 GLY A O 1
ATOM 658 N N . LYS A 1 87 ? -18.578 24.703 29.312 1 94.62 87 LYS A N 1
ATOM 659 C CA . LYS A 1 87 ? -19.625 25.5 29.922 1 94.62 87 LYS A CA 1
ATOM 660 C C . LYS A 1 87 ? -19.828 26.812 29.156 1 94.62 87 LYS A C 1
ATOM 662 O O . LYS A 1 87 ? -20.906 27.406 29.219 1 94.62 87 LYS A O 1
ATOM 667 N N . SER A 1 88 ? -18.781 27.312 28.609 1 96.81 88 SER A N 1
ATOM 668 C CA . SER A 1 88 ? -18.859 28.469 27.734 1 96.81 88 SER A CA 1
ATOM 669 C C . SER A 1 88 ? -18.422 28.125 26.312 1 96.81 88 SER A C 1
ATOM 671 O O . SER A 1 88 ? -17.672 27.172 26.094 1 96.81 88 SER A O 1
ATOM 673 N N . THR A 1 89 ? -18.984 28.922 25.422 1 97.12 89 THR A N 1
ATOM 674 C CA . THR A 1 89 ? -18.641 28.672 24.016 1 97.12 89 THR A CA 1
ATOM 675 C C . THR A 1 89 ? -17.141 28.828 23.797 1 97.12 89 THR A C 1
ATOM 677 O O . THR A 1 89 ? -16.547 28.031 23.062 1 97.12 89 THR A O 1
ATOM 680 N N . LEU A 1 90 ? -16.516 29.812 24.375 1 97.81 90 LEU A N 1
ATOM 681 C CA . LEU A 1 90 ? -15.07 29.953 24.312 1 97.81 90 LEU A CA 1
ATOM 682 C C . LEU A 1 90 ? -14.375 28.766 24.969 1 97.81 90 LEU A C 1
ATOM 684 O O . LEU A 1 90 ? -13.359 28.266 24.469 1 97.81 90 LEU A O 1
ATOM 688 N N . GLY A 1 91 ? -14.883 28.344 26.094 1 97.25 91 GLY A N 1
ATOM 689 C CA . GLY A 1 91 ? -14.367 27.172 26.766 1 97.25 91 GLY A CA 1
ATOM 690 C C . GLY A 1 91 ? -14.445 25.922 25.906 1 97.25 91 GLY A C 1
ATOM 691 O O . GLY A 1 91 ? -13.547 25.078 25.938 1 97.25 91 GLY A O 1
ATOM 692 N N . LEU A 1 92 ? -15.586 25.828 25.219 1 96.31 92 LEU A N 1
ATOM 693 C CA . LEU A 1 92 ? -15.758 24.719 24.297 1 96.31 92 LEU A CA 1
ATOM 694 C C . LEU A 1 92 ? -14.648 24.703 23.25 1 96.31 92 LEU A C 1
ATOM 696 O O . LEU A 1 92 ? -14.078 23.656 22.953 1 96.31 92 LEU A O 1
ATOM 700 N N . ALA A 1 93 ? -14.375 25.844 22.688 1 97.62 93 ALA A N 1
ATOM 701 C CA . ALA A 1 93 ? -13.328 25.969 21.672 1 97.62 93 ALA A CA 1
ATOM 702 C C . ALA A 1 93 ? -11.961 25.625 22.25 1 97.62 93 ALA A C 1
ATOM 704 O O . ALA A 1 93 ? -11.164 24.922 21.609 1 97.62 93 ALA A O 1
ATOM 705 N N . TYR A 1 94 ? -11.656 26.094 23.453 1 97.62 94 TYR A N 1
ATOM 706 C CA . TYR A 1 94 ? -10.398 25.766 24.109 1 97.62 94 TYR A CA 1
ATOM 707 C C . TYR A 1 94 ? -10.312 24.266 24.406 1 97.62 94 TYR A C 1
ATOM 709 O O . TYR A 1 94 ? -9.25 23.656 24.219 1 97.62 94 TYR A O 1
ATOM 717 N N . GLY A 1 95 ? -11.398 23.703 24.891 1 96.81 95 GLY A N 1
ATOM 718 C CA . GLY A 1 95 ? -11.414 22.266 25.141 1 96.81 95 GLY A CA 1
ATOM 719 C C . GLY A 1 95 ? -11.078 21.453 23.906 1 96.81 95 GLY A C 1
ATOM 720 O O . GLY A 1 95 ? -10.266 20.531 23.969 1 96.81 95 GLY A O 1
ATOM 721 N N . LEU A 1 96 ? -11.711 21.781 22.812 1 96.81 96 LEU A N 1
ATOM 722 C CA . LEU A 1 96 ? -11.469 21.094 21.562 1 96.81 96 LEU A CA 1
ATOM 723 C C . LEU A 1 96 ? -10.031 21.312 21.094 1 96.81 96 LEU A C 1
ATOM 725 O O . LEU A 1 96 ? -9.391 20.391 20.594 1 96.81 96 LEU A O 1
ATOM 729 N N . SER A 1 97 ? -9.492 22.5 21.25 1 96.94 97 SER A N 1
ATOM 730 C CA . SER A 1 97 ? -8.133 22.828 20.844 1 96.94 97 SER A CA 1
ATOM 731 C C . SER A 1 97 ? -7.105 22.047 21.641 1 96.94 97 SER A C 1
ATOM 733 O O . SER A 1 97 ? -6.137 21.516 21.078 1 96.94 97 SER A O 1
ATOM 735 N N . VAL A 1 98 ? -7.297 21.969 22.922 1 96.38 98 VAL A N 1
ATOM 736 C CA . VAL A 1 98 ? -6.375 21.234 23.797 1 96.38 98 VAL A CA 1
ATOM 737 C C . VAL A 1 98 ? -6.426 19.75 23.469 1 96.38 98 VAL A C 1
ATOM 739 O O . VAL A 1 98 ? -5.391 19.078 23.406 1 96.38 98 VAL A O 1
ATOM 742 N N . ALA A 1 99 ? -7.629 19.25 23.297 1 95.88 99 ALA A N 1
ATOM 743 C CA . ALA A 1 99 ? -7.773 17.859 22.906 1 95.88 99 ALA A CA 1
ATOM 744 C C . ALA A 1 99 ? -7.02 17.562 21.609 1 95.88 99 ALA A C 1
ATOM 746 O O . ALA A 1 99 ? -6.34 16.547 21.484 1 95.88 99 ALA A O 1
ATOM 747 N N . GLU A 1 100 ? -7.164 18.453 20.672 1 96 100 GLU A N 1
ATOM 748 C CA . GLU A 1 100 ? -6.477 18.328 19.391 1 96 100 GLU A CA 1
ATOM 749 C C . GLU A 1 100 ? -4.961 18.281 19.578 1 96 100 GLU A C 1
ATOM 751 O O . GLU A 1 100 ? -4.281 17.438 19 1 96 100 GLU A O 1
ATOM 756 N N . ALA A 1 101 ? -4.414 19.156 20.359 1 95.62 101 ALA A N 1
ATOM 757 C CA . ALA A 1 101 ? -2.975 19.219 20.609 1 95.62 101 ALA A CA 1
ATOM 758 C C . ALA A 1 101 ? -2.473 17.953 21.281 1 95.62 101 ALA A C 1
ATOM 760 O O . ALA A 1 101 ? -1.357 17.5 21.031 1 95.62 101 ALA A O 1
ATOM 761 N N . LEU A 1 102 ? -3.277 17.391 22.109 1 93.75 102 LEU A N 1
ATOM 762 C CA . LEU A 1 102 ? -2.873 16.219 22.859 1 93.75 102 LEU A CA 1
ATOM 763 C C . LEU A 1 102 ? -2.865 14.969 21.984 1 93.75 102 LEU A C 1
ATOM 765 O O . LEU A 1 102 ? -2.043 14.07 22.172 1 93.75 102 LEU A O 1
ATOM 769 N N . ILE A 1 103 ? -3.744 14.93 21.016 1 92.81 103 ILE A N 1
ATOM 770 C CA . ILE A 1 103 ? -3.887 13.766 20.141 1 92.81 103 ILE A CA 1
ATOM 771 C C . ILE A 1 103 ? -2.912 13.867 18.969 1 92.81 103 ILE A C 1
ATOM 773 O O . ILE A 1 103 ? -2.451 12.852 18.453 1 92.81 103 ILE A O 1
ATOM 777 N N . ALA A 1 104 ? -2.457 15.039 18.672 1 95 104 ALA A N 1
ATOM 778 C CA . ALA A 1 104 ? -1.747 15.359 17.438 1 95 104 ALA A CA 1
ATOM 779 C C . ALA A 1 104 ? -0.443 14.578 17.328 1 95 104 ALA A C 1
ATOM 781 O O . ALA A 1 104 ? -0.094 14.078 16.25 1 95 104 ALA A O 1
ATOM 782 N N . PRO A 1 105 ? 0.333 14.414 18.406 1 91.81 105 PRO A N 1
ATOM 783 C CA . PRO A 1 105 ? 1.604 13.703 18.25 1 91.81 105 PRO A CA 1
ATOM 784 C C . PRO A 1 105 ? 1.416 12.227 17.891 1 91.81 105 PRO A C 1
ATOM 786 O O . PRO A 1 105 ? 2.301 11.617 17.281 1 91.81 105 PRO A O 1
ATOM 789 N N . ALA A 1 106 ? 0.228 11.703 18.156 1 87.69 106 ALA A N 1
ATOM 790 C CA . ALA A 1 106 ? -0.02 10.281 17.953 1 87.69 106 ALA A CA 1
ATOM 791 C C . ALA A 1 106 ? -0.786 10.023 16.656 1 87.69 106 ALA A C 1
ATOM 793 O O . ALA A 1 106 ? -0.833 8.891 16.172 1 87.69 106 ALA A O 1
ATOM 794 N N . MET A 1 107 ? -1.376 11 16.109 1 86.31 107 MET A N 1
ATOM 795 C CA . MET A 1 107 ? -2.158 10.898 14.875 1 86.31 107 MET A CA 1
ATOM 796 C C . MET A 1 107 ? -1.617 11.844 13.805 1 86.31 107 MET A C 1
ATOM 798 O O . MET A 1 107 ? -2.115 12.961 13.648 1 86.31 107 MET A O 1
ATOM 802 N N . PRO A 1 108 ? -0.771 11.312 12.969 1 83 108 PRO A N 1
ATOM 803 C CA . PRO A 1 108 ? -0.016 12.164 12.047 1 83 108 PRO A CA 1
ATOM 804 C C . PRO A 1 108 ? -0.856 12.648 10.867 1 83 108 PRO A C 1
ATOM 806 O O . PRO A 1 108 ? -0.375 12.672 9.734 1 83 108 PRO A O 1
ATOM 809 N N . SER A 1 109 ? -2.01 12.875 11.039 1 86.19 109 SER A N 1
ATOM 810 C CA . SER A 1 109 ? -2.889 13.367 9.977 1 86.19 109 SER A CA 1
ATOM 811 C C . SER A 1 109 ? -3.904 14.367 10.523 1 86.19 109 SER A C 1
ATOM 813 O O . SER A 1 109 ? -4.84 13.984 11.227 1 86.19 109 SER A O 1
ATOM 815 N N . THR A 1 110 ? -3.662 15.555 10.078 1 92 110 THR A N 1
ATOM 816 C CA . THR A 1 110 ? -4.594 16.594 10.5 1 92 110 THR A CA 1
ATOM 817 C C . THR A 1 110 ? -5.98 16.359 9.914 1 92 110 THR A C 1
ATOM 819 O O . THR A 1 110 ? -6.992 16.625 10.555 1 92 110 THR A O 1
ATOM 822 N N . THR A 1 111 ? -5.992 15.812 8.773 1 90.56 111 THR A N 1
ATOM 823 C CA . THR A 1 111 ? -7.25 15.492 8.109 1 90.56 111 THR A CA 1
ATOM 824 C C . THR A 1 111 ? -8.008 14.414 8.883 1 90.56 111 THR A C 1
ATOM 826 O O . THR A 1 111 ? -9.227 14.508 9.062 1 90.56 111 THR A O 1
ATOM 829 N N . ALA A 1 112 ? -7.297 13.461 9.305 1 89.88 112 ALA A N 1
ATOM 830 C CA . ALA A 1 112 ? -7.91 12.367 10.039 1 89.88 112 ALA A CA 1
ATOM 831 C C . ALA A 1 112 ? -8.445 12.836 11.391 1 89.88 112 ALA A C 1
ATOM 833 O O . ALA A 1 112 ? -9.5 12.383 11.844 1 89.88 112 ALA A O 1
ATOM 834 N N . ARG A 1 113 ? -7.773 13.719 12.016 1 95 113 ARG A N 1
ATOM 835 C CA . ARG A 1 113 ? -8.258 14.289 13.266 1 95 113 ARG A CA 1
ATOM 836 C C . ARG A 1 113 ? -9.523 15.117 13.039 1 95 113 ARG A C 1
ATOM 838 O O . ARG A 1 113 ? -10.508 14.969 13.766 1 95 113 ARG A O 1
ATOM 845 N N . ALA A 1 114 ? -9.5 15.914 12.008 1 95.5 114 ALA A N 1
ATOM 846 C CA . ALA A 1 114 ? -10.625 16.797 11.695 1 95.5 114 ALA A CA 1
ATOM 847 C C . ALA A 1 114 ? -11.867 15.992 11.352 1 95.5 114 ALA A C 1
ATOM 849 O O . ALA A 1 114 ? -12.93 16.188 11.945 1 95.5 114 ALA A O 1
ATOM 850 N N . GLY A 1 115 ? -11.711 15.117 10.453 1 92.31 115 GLY A N 1
ATOM 851 C CA . GLY A 1 115 ? -12.859 14.383 9.945 1 92.31 115 GLY A CA 1
ATOM 852 C C . GLY A 1 115 ? -13.289 13.242 10.852 1 92.31 115 GLY A C 1
ATOM 853 O O . GLY A 1 115 ? -14.477 12.93 10.93 1 92.31 115 GLY A O 1
ATOM 854 N N . GLY A 1 116 ? -12.375 12.688 11.469 1 90 116 GLY A N 1
ATOM 855 C CA . GLY A 1 116 ? -12.672 11.477 12.211 1 90 116 GLY A CA 1
ATOM 856 C C . GLY A 1 116 ? -13.031 11.734 13.664 1 90 116 GLY A C 1
ATOM 857 O O . GLY A 1 116 ? -13.711 10.914 14.289 1 90 116 GLY A O 1
ATOM 858 N N . ILE A 1 117 ? -12.602 12.836 14.188 1 92.81 117 ILE A N 1
ATOM 859 C CA . ILE A 1 117 ? -12.773 13.023 15.625 1 92.81 117 ILE A CA 1
ATOM 860 C C . ILE A 1 117 ? -13.508 14.336 15.891 1 92.81 117 ILE A C 1
ATOM 862 O O . ILE A 1 117 ? -14.594 14.344 16.469 1 92.81 117 ILE A O 1
ATOM 866 N N . PHE A 1 118 ? -13.078 15.367 15.359 1 96.25 118 PHE A N 1
ATOM 867 C CA . PHE A 1 118 ? -13.484 16.672 15.883 1 96.25 118 PHE A CA 1
ATOM 868 C C . PHE A 1 118 ? -14.727 17.172 15.164 1 96.25 118 PHE A C 1
ATOM 870 O O . PHE A 1 118 ? -15.633 17.734 15.789 1 96.25 118 PHE A O 1
ATOM 877 N N . MET A 1 119 ? -14.828 16.953 13.875 1 96 119 MET A N 1
ATOM 878 C CA . MET A 1 119 ? -15.977 17.469 13.141 1 96 119 MET A CA 1
ATOM 879 C C . MET A 1 119 ? -17.266 16.797 13.602 1 96 119 MET A C 1
ATOM 881 O O . MET A 1 119 ? -18.281 17.453 13.789 1 96 119 MET A O 1
ATOM 885 N N . PRO A 1 120 ? -17.234 15.5 13.828 1 93.81 120 PRO A N 1
ATOM 886 C CA . PRO A 1 120 ? -18.453 14.867 14.344 1 93.81 120 PRO A CA 1
ATOM 887 C C . PRO A 1 120 ? -18.875 15.422 15.703 1 93.81 120 PRO A C 1
ATOM 889 O O . PRO A 1 120 ? -20.062 15.602 15.961 1 93.81 120 PRO A O 1
ATOM 892 N N . ILE A 1 121 ? -17.984 15.68 16.5 1 94.06 121 ILE A N 1
ATOM 893 C CA . ILE A 1 121 ? -18.266 16.234 17.828 1 94.06 121 ILE A CA 1
ATOM 894 C C . ILE A 1 121 ? -18.844 17.641 17.688 1 94.06 121 ILE A C 1
ATOM 896 O O . ILE A 1 121 ? -19.859 17.969 18.281 1 94.06 121 ILE A O 1
ATOM 900 N N . ILE A 1 122 ? -18.234 18.406 16.875 1 96.62 122 ILE A N 1
ATOM 901 C CA . ILE A 1 122 ? -18.672 19.781 16.656 1 96.62 122 ILE A CA 1
ATOM 902 C C . ILE A 1 122 ? -20.078 19.781 16.062 1 96.62 122 ILE A C 1
ATOM 904 O O . ILE A 1 122 ? -20.922 20.578 16.453 1 96.62 122 ILE A O 1
ATOM 908 N N . ASN A 1 123 ? -20.266 18.891 15.133 1 96.19 123 ASN A N 1
ATOM 909 C CA . ASN A 1 123 ? -21.578 18.797 14.508 1 96.19 123 ASN A CA 1
ATOM 910 C C . ASN A 1 123 ? -22.656 18.453 15.523 1 96.19 123 ASN A C 1
ATOM 912 O O . ASN A 1 123 ? -23.734 19.047 15.516 1 96.19 123 ASN A O 1
ATOM 916 N N . SER A 1 124 ? -22.375 17.562 16.328 1 93.38 124 SER A N 1
ATOM 917 C CA . SER A 1 124 ? -23.328 17.156 17.344 1 93.38 124 SER A CA 1
ATOM 918 C C . SER A 1 124 ? -23.641 18.297 18.312 1 93.38 124 SER A C 1
ATOM 920 O O . SER A 1 124 ? -24.797 18.562 18.609 1 93.38 124 SER A O 1
ATOM 922 N N . LEU A 1 125 ? -22.688 18.938 18.766 1 94.12 125 LEU A N 1
ATOM 923 C CA . LEU A 1 125 ? -22.844 20.062 19.688 1 94.12 125 LEU A CA 1
ATOM 924 C C . LEU A 1 125 ? -23.641 21.188 19.031 1 94.12 125 LEU A C 1
ATOM 926 O O . LEU A 1 125 ? -24.5 21.797 19.656 1 94.12 125 LEU A O 1
ATOM 930 N N . SER A 1 126 ? -23.328 21.391 17.812 1 96.62 126 SER A N 1
ATOM 931 C CA . SER A 1 126 ? -23.969 22.469 17.062 1 96.62 126 SER A CA 1
ATOM 932 C C . SER A 1 126 ? -25.453 22.188 16.844 1 96.62 126 SER A C 1
ATOM 934 O O . SER A 1 126 ? -26.297 23.047 17.109 1 96.62 126 SER A O 1
ATOM 936 N N . LEU A 1 127 ? -25.719 21.016 16.453 1 96.12 127 LEU A N 1
ATOM 937 C CA . LEU A 1 127 ? -27.109 20.641 16.203 1 96.12 127 LEU A CA 1
ATOM 938 C C . LEU A 1 127 ? -27.922 20.719 17.5 1 96.12 127 LEU A C 1
ATOM 940 O O . LEU A 1 127 ? -29.078 21.156 17.484 1 96.12 127 LEU A O 1
ATOM 944 N N . ASN A 1 128 ? -27.391 20.359 18.547 1 94.06 128 ASN A N 1
ATOM 945 C CA . ASN A 1 128 ? -28.062 20.406 19.828 1 94.06 128 ASN A CA 1
ATOM 946 C C . ASN A 1 128 ? -28.359 21.844 20.266 1 94.06 128 ASN A C 1
ATOM 948 O O . ASN A 1 128 ? -29.312 22.094 21 1 94.06 128 ASN A O 1
ATOM 952 N N . ALA A 1 129 ? -27.547 22.719 19.812 1 95.12 129 ALA A N 1
ATOM 953 C CA . ALA A 1 129 ? -27.719 24.125 20.156 1 95.12 129 ALA A CA 1
ATOM 954 C C . ALA A 1 129 ? -28.594 24.844 19.125 1 95.12 129 ALA A C 1
ATOM 956 O O . ALA A 1 129 ? -28.719 26.062 19.156 1 95.12 129 ALA A O 1
ATOM 957 N N . GLY A 1 130 ? -29.062 24.031 18.188 1 96 130 GLY A N 1
ATOM 958 C CA . GLY A 1 130 ? -29.906 24.609 17.156 1 96 130 GLY A CA 1
ATOM 959 C C . GLY A 1 130 ? -29.109 25.312 16.047 1 96 130 GLY A C 1
ATOM 960 O O . GLY A 1 130 ? -29.656 26.141 15.328 1 96 130 GLY A O 1
ATOM 961 N N . SER A 1 131 ? -27.891 25.078 15.992 1 97.31 131 SER A N 1
ATOM 962 C CA . SER A 1 131 ? -27 25.578 14.945 1 97.31 131 SER A CA 1
ATOM 963 C C . SER A 1 131 ? -26.844 24.562 13.812 1 97.31 131 SER A C 1
ATOM 965 O O . SER A 1 131 ? -26.188 23.547 13.977 1 97.31 131 SER A O 1
ATOM 967 N N . LYS A 1 132 ? -27.438 24.844 12.625 1 96.5 132 LYS A N 1
ATOM 968 C CA . LYS A 1 132 ? -27.5 23.859 11.539 1 96.5 132 LYS A CA 1
ATOM 969 C C . LYS A 1 132 ? -26.594 24.266 10.383 1 96.5 132 LYS A C 1
ATOM 971 O O . LYS A 1 132 ? -26.469 25.453 10.07 1 96.5 132 LYS A O 1
ATOM 976 N N . PRO A 1 133 ? -25.953 23.312 9.711 1 97.94 133 PRO A N 1
ATOM 977 C CA . PRO A 1 133 ? -25.141 23.625 8.539 1 97.94 133 PRO A CA 1
ATOM 978 C C . PRO A 1 133 ? -25.953 24.125 7.359 1 97.94 133 PRO A C 1
ATOM 980 O O . PRO A 1 133 ? -27.094 23.703 7.16 1 97.94 133 PRO A O 1
ATOM 983 N N . ASN A 1 134 ? -25.391 24.984 6.602 1 96.38 134 ASN A N 1
ATOM 984 C CA . ASN A 1 134 ? -26.016 25.547 5.41 1 96.38 134 ASN A CA 1
ATOM 985 C C . ASN A 1 134 ? -27.312 26.281 5.758 1 96.38 134 ASN A C 1
ATOM 987 O O . ASN A 1 134 ? -28.281 26.234 5 1 96.38 134 ASN A O 1
ATOM 991 N N . ASP A 1 135 ? -27.391 26.703 6.91 1 97.12 135 ASP A N 1
ATOM 992 C CA . ASP A 1 135 ? -28.5 27.469 7.445 1 97.12 135 ASP A CA 1
ATOM 993 C C . ASP A 1 135 ? -28.016 28.719 8.164 1 97.12 135 ASP A C 1
ATOM 995 O O . ASP A 1 135 ? -26.922 28.75 8.719 1 97.12 135 ASP A O 1
ATOM 999 N N . PRO A 1 136 ? -28.812 29.797 8.156 1 95.38 136 PRO A N 1
ATOM 1000 C CA . PRO A 1 136 ? -28.391 31 8.859 1 95.38 136 PRO A CA 1
ATOM 1001 C C . PRO A 1 136 ? -28.109 30.766 10.344 1 95.38 136 PRO A C 1
ATOM 1003 O O . PRO A 1 136 ? -27.312 31.469 10.945 1 95.38 136 PRO A O 1
ATOM 1006 N N . SER A 1 137 ? -28.672 29.766 10.867 1 97.88 137 SER A N 1
ATOM 1007 C CA . SER A 1 137 ? -28.484 29.453 12.281 1 97.88 137 SER A CA 1
ATOM 1008 C C . SER A 1 137 ? -27.062 28.938 12.555 1 97.88 137 SER A C 1
ATOM 1010 O O . SER A 1 137 ? -26.672 28.781 13.711 1 97.88 137 SER A O 1
ATOM 1012 N N . ARG A 1 138 ? -26.25 28.75 11.516 1 97.88 138 ARG A N 1
ATOM 1013 C CA . ARG A 1 138 ? -24.891 28.234 11.641 1 97.88 138 ARG A CA 1
ATOM 1014 C C . ARG A 1 138 ? -24.062 29.125 12.555 1 97.88 138 ARG A C 1
ATOM 1016 O O . ARG A 1 138 ? -23.094 28.656 13.172 1 97.88 138 ARG A O 1
ATOM 1023 N N . LYS A 1 139 ? -24.438 30.359 12.703 1 97.56 139 LYS A N 1
ATOM 1024 C CA . LYS A 1 139 ? -23.641 31.344 13.43 1 97.56 139 LYS A CA 1
ATOM 1025 C C . LYS A 1 139 ? -23.906 31.266 14.93 1 97.56 139 LYS A C 1
ATOM 1027 O O . LYS A 1 139 ? -23.203 31.875 15.727 1 97.56 139 LYS A O 1
ATOM 1032 N N . LYS A 1 140 ? -24.938 30.469 15.297 1 97.81 140 LYS A N 1
ATOM 1033 C CA . LYS A 1 140 ? -25.234 30.312 16.719 1 97.81 140 LYS A CA 1
ATOM 1034 C C . LYS A 1 140 ? -24.047 29.703 17.469 1 97.81 140 LYS A C 1
ATOM 1036 O O . LYS A 1 140 ? -23.656 30.203 18.531 1 97.81 140 LYS A O 1
ATOM 1041 N N . LEU A 1 141 ? -23.5 28.719 16.875 1 97.75 141 LEU A N 1
ATOM 1042 C CA . LEU A 1 141 ? -22.422 28.031 17.578 1 97.75 141 LEU A CA 1
ATOM 1043 C C . LEU A 1 141 ? -21.469 27.375 16.594 1 97.75 141 LEU A C 1
ATOM 1045 O O . LEU A 1 141 ? -20.25 27.578 16.656 1 97.75 141 LEU A O 1
ATOM 1049 N N . GLY A 1 142 ? -22 26.625 15.602 1 98.12 142 GLY A N 1
ATOM 1050 C CA . GLY A 1 142 ? -21.25 25.75 14.727 1 98.12 142 GLY A CA 1
ATOM 1051 C C . GLY A 1 142 ? -20.172 26.469 13.922 1 98.12 142 GLY A C 1
ATOM 1052 O O . GLY A 1 142 ? -19.047 25.984 13.828 1 98.12 142 GLY A O 1
ATOM 1053 N N . ALA A 1 143 ? -20.516 27.578 13.336 1 98.25 143 ALA A N 1
ATOM 1054 C CA . ALA A 1 143 ? -19.578 28.312 12.5 1 98.25 143 ALA A CA 1
ATOM 1055 C C . ALA A 1 143 ? -18.344 28.75 13.297 1 98.25 143 ALA A C 1
ATOM 1057 O O . ALA A 1 143 ? -17.219 28.672 12.805 1 98.25 143 ALA A O 1
ATOM 1058 N N . PHE A 1 144 ? -18.594 29.156 14.508 1 98.19 144 PHE A N 1
ATOM 1059 C CA . PHE A 1 144 ? -17.5 29.578 15.375 1 98.19 144 PHE A CA 1
ATOM 1060 C C . PHE A 1 144 ? -16.594 28.406 15.727 1 98.19 144 PHE A C 1
ATOM 1062 O O . PHE A 1 144 ? -15.375 28.516 15.625 1 98.19 144 PHE A O 1
ATOM 1069 N N . LEU A 1 145 ? -17.125 27.281 16.094 1 98.06 145 LEU A N 1
ATOM 1070 C CA . LEU A 1 145 ? -16.344 26.141 16.5 1 98.06 145 LEU A CA 1
ATOM 1071 C C . LEU A 1 145 ? -15.531 25.578 15.336 1 98.06 145 LEU A C 1
ATOM 1073 O O . LEU A 1 145 ? -14.359 25.234 15.484 1 98.06 145 LEU A O 1
ATOM 1077 N N . VAL A 1 146 ? -16.188 25.484 14.211 1 98.25 146 VAL A N 1
ATOM 1078 C CA . VAL A 1 146 ? -15.523 24.969 13.023 1 98.25 146 VAL A CA 1
ATOM 1079 C C . VAL A 1 146 ? -14.352 25.859 12.633 1 98.25 146 VAL A C 1
ATOM 1081 O O . VAL A 1 146 ? -13.25 25.375 12.359 1 98.25 146 VAL A O 1
ATOM 1084 N N . HIS A 1 147 ? -14.594 27.109 12.664 1 97.62 147 HIS A N 1
ATOM 1085 C CA . HIS A 1 147 ? -13.555 28.047 12.266 1 97.62 147 HIS A CA 1
ATOM 1086 C C . HIS A 1 147 ? -12.414 28.062 13.273 1 97.62 147 HIS A C 1
ATOM 1088 O O . HIS A 1 147 ? -11.242 28.156 12.891 1 97.62 147 HIS A O 1
ATOM 1094 N N . SER A 1 148 ? -12.758 28.031 14.516 1 97.88 148 SER A N 1
ATOM 1095 C CA . SER A 1 148 ? -11.742 27.984 15.562 1 97.88 148 SER A CA 1
ATOM 1096 C C . SER A 1 148 ? -10.852 26.75 15.406 1 97.88 148 SER A C 1
ATOM 1098 O O . SER A 1 148 ? -9.633 26.844 15.547 1 97.88 148 SER A O 1
ATOM 1100 N N . GLN A 1 149 ? -11.445 25.656 15.109 1 97.75 149 GLN A N 1
ATOM 1101 C CA . GLN A 1 149 ? -10.688 24.422 14.93 1 97.75 149 GLN A CA 1
ATOM 1102 C C . GLN A 1 149 ? -9.852 24.469 13.656 1 97.75 149 GLN A C 1
ATOM 1104 O O . GLN A 1 149 ? -8.703 24.016 13.648 1 97.75 149 GLN A O 1
ATOM 1109 N N . LEU A 1 150 ? -10.438 24.922 12.602 1 97.81 150 LEU A N 1
ATOM 1110 C CA . LEU A 1 150 ? -9.727 25.031 11.328 1 97.81 150 LEU A CA 1
ATOM 1111 C C . LEU A 1 150 ? -8.461 25.875 11.484 1 97.81 150 LEU A C 1
ATOM 1113 O O . LEU A 1 150 ? -7.371 25.453 11.109 1 97.81 150 LEU A O 1
ATOM 1117 N N . GLN A 1 151 ? -8.562 27.016 12.133 1 97.69 151 GLN A N 1
ATOM 1118 C CA . GLN A 1 151 ? -7.449 27.953 12.273 1 97.69 151 GLN A CA 1
ATOM 1119 C C . GLN A 1 151 ? -6.492 27.516 13.375 1 97.69 151 GLN A C 1
ATOM 1121 O O . GLN A 1 151 ? -5.301 27.828 13.336 1 97.69 151 GLN A O 1
ATOM 1126 N N . GLY A 1 152 ? -6.992 26.797 14.297 1 97 152 GLY A N 1
ATOM 1127 C CA . GLY A 1 152 ? -6.172 26.359 15.414 1 97 152 GLY A CA 1
ATOM 1128 C C . GLY A 1 152 ? -5.379 25.094 15.117 1 97 152 GLY A C 1
ATOM 1129 O O . GLY A 1 152 ? -4.266 24.922 15.617 1 97 152 GLY A O 1
ATOM 1130 N N . SER A 1 153 ? -5.91 24.219 14.328 1 96.88 153 SER A N 1
ATOM 1131 C CA . SER A 1 153 ? -5.32 22.906 14.086 1 96.88 153 SER A CA 1
ATOM 1132 C C . SER A 1 153 ? -3.986 23.031 13.359 1 96.88 153 SER A C 1
ATOM 1134 O O . SER A 1 153 ? -3.152 22.125 13.422 1 96.88 153 SER A O 1
ATOM 1136 N N . VAL A 1 154 ? -3.738 24.141 12.68 1 97.88 154 VAL A N 1
ATOM 1137 C CA . VAL A 1 154 ? -2.479 24.328 11.969 1 97.88 154 VAL A CA 1
ATOM 1138 C C . VAL A 1 154 ? -1.334 24.469 12.969 1 97.88 154 VAL A C 1
ATOM 1140 O O . VAL A 1 154 ? -0.205 24.047 12.695 1 97.88 154 VAL A O 1
ATOM 1143 N N . ASN A 1 155 ? -1.644 24.984 14.172 1 98.12 155 ASN A N 1
ATOM 1144 C CA . ASN A 1 155 ? -0.634 25.125 15.219 1 98.12 155 ASN A CA 1
ATOM 1145 C C . ASN A 1 155 ? -0.355 23.797 15.914 1 98.12 155 ASN A C 1
ATOM 1147 O O . ASN A 1 155 ? 0.792 23.5 16.25 1 98.12 155 ASN A O 1
ATOM 1151 N N . SER A 1 156 ? -1.394 23.016 16.125 1 97 156 SER A N 1
ATOM 1152 C CA . SER A 1 156 ? -1.178 21.703 16.719 1 97 156 SER A CA 1
ATOM 1153 C C . SER A 1 156 ? -0.388 20.797 15.773 1 97 156 SER A C 1
ATOM 1155 O O . SER A 1 156 ? 0.458 20.016 16.219 1 97 156 SER A O 1
ATOM 1157 N N . SER A 1 157 ? -0.615 20.938 14.508 1 97.06 157 SER A N 1
ATOM 1158 C CA . SER A 1 157 ? 0.102 20.172 13.5 1 97.06 157 SER A CA 1
ATOM 1159 C C . SER A 1 157 ? 1.555 20.609 13.391 1 97.06 157 SER A C 1
ATOM 1161 O O . SER A 1 157 ? 2.439 19.812 13.094 1 97.06 157 SER A O 1
ATOM 1163 N N . ALA A 1 158 ? 1.798 21.859 13.625 1 98 158 ALA A N 1
ATOM 1164 C CA . ALA A 1 158 ? 3.154 22.406 13.57 1 98 158 ALA A CA 1
ATOM 1165 C C . ALA A 1 158 ? 3.93 22.062 14.844 1 98 158 ALA A C 1
ATOM 1167 O O . ALA A 1 158 ? 5.16 22.062 14.844 1 98 158 ALA A O 1
ATOM 1168 N N . MET A 1 159 ? 3.244 21.734 15.875 1 97.56 159 MET A N 1
ATOM 1169 C CA . MET A 1 159 ? 3.838 21.609 17.203 1 97.56 159 MET A CA 1
ATOM 1170 C C . MET A 1 159 ? 4.691 20.359 17.312 1 97.56 159 MET A C 1
ATOM 1172 O O . MET A 1 159 ? 5.746 20.359 17.938 1 97.56 159 MET A O 1
ATOM 1176 N N . PHE A 1 160 ? 4.223 19.281 16.688 1 96.06 160 PHE A N 1
ATOM 1177 C CA . PHE A 1 160 ? 4.918 18.016 16.812 1 96.06 160 PHE A CA 1
ATOM 1178 C C . PHE A 1 160 ? 5.328 17.469 15.453 1 96.06 160 PHE A C 1
ATOM 1180 O O . PHE A 1 160 ? 4.586 17.609 14.477 1 96.06 160 PHE A O 1
ATOM 1187 N N . LEU A 1 161 ? 6.492 16.891 15.438 1 94.5 161 LEU A N 1
ATOM 1188 C CA . LEU A 1 161 ? 7.039 16.344 14.203 1 94.5 161 LEU A CA 1
ATOM 1189 C C . LEU A 1 161 ? 6.098 15.305 13.602 1 94.5 161 LEU A C 1
ATOM 1191 O O . LEU A 1 161 ? 5.859 15.297 12.391 1 94.5 161 LEU A O 1
ATOM 1195 N N . THR A 1 162 ? 5.461 14.453 14.445 1 92 162 THR A N 1
ATOM 1196 C CA . THR A 1 162 ? 4.645 13.336 13.977 1 92 162 THR A CA 1
ATOM 1197 C C . THR A 1 162 ? 3.182 13.75 13.852 1 92 162 THR A C 1
ATOM 1199 O O . THR A 1 162 ? 2.305 12.906 13.664 1 92 162 THR A O 1
ATOM 1202 N N . ALA A 1 163 ? 2.922 15.047 13.922 1 95 163 ALA A N 1
ATOM 1203 C CA . ALA A 1 163 ? 1.532 15.5 13.906 1 95 163 ALA A CA 1
ATOM 1204 C C . ALA A 1 163 ? 1.023 15.656 12.477 1 95 163 ALA A C 1
ATOM 1206 O O . ALA A 1 163 ? -0.185 15.75 12.25 1 95 163 ALA A O 1
ATOM 1207 N N . ALA A 1 164 ? 1.982 15.664 11.547 1 94.06 164 ALA A N 1
ATOM 1208 C CA . ALA A 1 164 ? 1.584 15.82 10.156 1 94.06 164 ALA A CA 1
ATOM 1209 C C . ALA A 1 164 ? 2.607 15.18 9.219 1 94.06 164 ALA A C 1
ATOM 1211 O O . ALA A 1 164 ? 3.812 15.25 9.469 1 94.06 164 ALA A O 1
ATOM 1212 N N . ALA A 1 165 ? 2.145 14.672 8.148 1 89.56 165 ALA A N 1
ATOM 1213 C CA . ALA A 1 165 ? 2.988 13.992 7.168 1 89.56 165 ALA A CA 1
ATOM 1214 C C . ALA A 1 165 ? 4.004 14.953 6.555 1 89.56 165 ALA A C 1
ATOM 1216 O O . ALA A 1 165 ? 5.148 14.578 6.301 1 89.56 165 ALA A O 1
ATOM 1217 N N . GLN A 1 166 ? 3.627 16.172 6.266 1 93.5 166 GLN A N 1
ATOM 1218 C CA . GLN A 1 166 ? 4.52 17.125 5.609 1 93.5 166 GLN A CA 1
ATOM 1219 C C . GLN A 1 166 ? 5.691 17.5 6.516 1 93.5 166 GLN A C 1
ATOM 1221 O O . GLN A 1 166 ? 6.77 17.828 6.031 1 93.5 166 GLN A O 1
ATOM 1226 N N . ASN A 1 167 ? 5.5 17.438 7.867 1 96 167 ASN A N 1
ATOM 1227 C CA . ASN A 1 167 ? 6.621 17.688 8.773 1 96 167 ASN A CA 1
ATOM 1228 C C . ASN A 1 167 ? 7.762 16.703 8.531 1 96 167 ASN A C 1
ATOM 1230 O O . ASN A 1 167 ? 8.922 17.109 8.422 1 96 167 ASN A O 1
ATOM 1234 N N . LEU A 1 168 ? 7.383 15.516 8.469 1 91.44 168 LEU A N 1
ATOM 1235 C CA . LEU A 1 168 ? 8.359 14.453 8.258 1 91.44 168 LEU A CA 1
ATOM 1236 C C . LEU A 1 168 ? 8.977 14.555 6.867 1 91.44 168 LEU A C 1
ATOM 1238 O O . LEU A 1 168 ? 10.18 14.305 6.699 1 91.44 168 LEU A O 1
ATOM 1242 N N . LEU A 1 169 ? 8.203 14.906 5.938 1 90.38 169 LEU A N 1
ATOM 1243 C CA . LEU A 1 169 ? 8.711 15.109 4.582 1 90.38 169 LEU A CA 1
ATOM 1244 C C . LEU A 1 169 ? 9.758 16.219 4.555 1 90.38 169 LEU A C 1
ATOM 1246 O O . LEU A 1 169 ? 10.789 16.094 3.889 1 90.38 169 LEU A O 1
ATOM 1250 N N . CYS A 1 170 ? 9.531 17.281 5.23 1 94.69 170 CYS A N 1
ATOM 1251 C CA . CYS A 1 170 ? 10.477 18.391 5.309 1 94.69 170 CYS A CA 1
ATOM 1252 C C . CYS A 1 170 ? 11.812 17.938 5.887 1 94.69 170 CYS A C 1
ATOM 1254 O O . CYS A 1 170 ? 12.867 18.281 5.367 1 94.69 170 CYS A O 1
ATOM 1256 N N . MET A 1 171 ? 11.742 17.156 6.938 1 92.75 171 MET A N 1
ATOM 1257 C CA . MET A 1 171 ? 12.969 16.688 7.574 1 92.75 171 MET A CA 1
ATOM 1258 C C . MET A 1 171 ? 13.766 15.812 6.621 1 92.75 171 MET A C 1
ATOM 1260 O O . MET A 1 171 ? 15 15.891 6.578 1 92.75 171 MET A O 1
ATOM 1264 N N . LYS A 1 172 ? 13.078 15.062 5.902 1 88.56 172 LYS A N 1
ATOM 1265 C CA . LYS A 1 172 ? 13.773 14.195 4.957 1 88.56 172 LYS A CA 1
ATOM 1266 C C . LYS A 1 172 ? 14.43 15.008 3.844 1 88.56 172 LYS A C 1
ATOM 1268 O O . LYS A 1 172 ? 15.586 14.773 3.5 1 88.56 172 LYS A O 1
ATOM 1273 N N . LEU A 1 173 ? 13.695 15.898 3.258 1 89.62 173 LEU A N 1
ATOM 1274 C CA . LEU A 1 173 ? 14.227 16.719 2.182 1 89.62 173 LEU A CA 1
ATOM 1275 C C . LEU A 1 173 ? 15.391 17.578 2.68 1 89.62 173 LEU A C 1
ATOM 1277 O O . LEU A 1 173 ? 16.359 17.797 1.955 1 89.62 173 LEU A O 1
ATOM 1281 N N . ALA A 1 174 ? 15.281 18.031 3.891 1 93.62 174 ALA A N 1
ATOM 1282 C CA . ALA A 1 174 ? 16.391 18.781 4.484 1 93.62 174 ALA A CA 1
ATOM 1283 C C . ALA A 1 174 ? 17.656 17.922 4.57 1 93.62 174 ALA A C 1
ATOM 1285 O O . ALA A 1 174 ? 18.734 18.391 4.23 1 93.62 174 ALA A O 1
ATOM 1286 N N . SER A 1 175 ? 17.469 16.766 5.016 1 89.69 175 SER A N 1
ATOM 1287 C CA . SER A 1 175 ? 18.609 15.852 5.133 1 89.69 175 SER A CA 1
ATOM 1288 C C . SER A 1 175 ? 19.234 15.57 3.77 1 89.69 175 SER A C 1
ATOM 1290 O O . SER A 1 175 ? 20.453 15.445 3.656 1 89.69 175 SER A O 1
ATOM 1292 N N . GLU A 1 176 ? 18.406 15.461 2.805 1 83.25 176 GLU A N 1
ATOM 1293 C CA . GLU A 1 176 ? 18.906 15.227 1.451 1 83.25 176 GLU A CA 1
ATOM 1294 C C . GLU A 1 176 ? 19.734 16.406 0.95 1 83.25 176 GLU A C 1
ATOM 1296 O O . GLU A 1 176 ? 20.625 16.234 0.111 1 83.25 176 GLU A O 1
ATOM 1301 N N . MET A 1 177 ? 19.453 17.516 1.52 1 86.94 177 MET A N 1
ATOM 1302 C CA . MET A 1 177 ? 20.156 18.719 1.121 1 86.94 177 MET A CA 1
ATOM 1303 C C . MET A 1 177 ? 21.359 18.969 2.027 1 86.94 177 MET A C 1
ATOM 1305 O O . MET A 1 177 ? 22 20.031 1.953 1 86.94 177 MET A O 1
ATOM 1309 N N . GLY A 1 178 ? 21.594 18.062 2.92 1 87.56 178 GLY A N 1
ATOM 1310 C CA . GLY A 1 178 ? 22.781 18.156 3.76 1 87.56 178 GLY A CA 1
ATOM 1311 C C . GLY A 1 178 ? 22.516 18.812 5.102 1 87.56 178 GLY A C 1
ATOM 1312 O O . GLY A 1 178 ? 23.438 19.047 5.879 1 87.56 178 GLY A O 1
ATOM 1313 N N . VAL A 1 179 ? 21.281 19.141 5.363 1 93 179 VAL A N 1
ATOM 1314 C CA . VAL A 1 179 ? 20.938 19.734 6.656 1 93 179 VAL A CA 1
ATOM 1315 C C . VAL A 1 179 ? 20.531 18.625 7.629 1 93 179 VAL A C 1
ATOM 1317 O O . VAL A 1 179 ? 19.391 18.125 7.582 1 93 179 VAL A O 1
ATOM 1320 N N . MET A 1 180 ? 21.391 18.297 8.516 1 90.44 180 MET A N 1
ATOM 1321 C CA . MET A 1 180 ? 21.141 17.25 9.492 1 90.44 180 MET A CA 1
ATOM 1322 C C . MET A 1 180 ? 20.641 17.844 10.812 1 90.44 180 MET A C 1
ATOM 1324 O O . MET A 1 180 ? 21.359 18.594 11.461 1 90.44 180 MET A O 1
ATOM 1328 N N . VAL A 1 181 ? 19.484 17.562 11.133 1 89.94 181 VAL A N 1
ATOM 1329 C CA . VAL A 1 181 ? 18.906 17.969 12.414 1 89.94 181 VAL A CA 1
ATOM 1330 C C . VAL A 1 181 ? 19.078 16.859 13.445 1 89.94 181 VAL A C 1
ATOM 1332 O O . VAL A 1 181 ? 18.562 15.758 13.273 1 89.94 181 VAL A O 1
ATOM 1335 N N . ALA A 1 182 ? 19.844 17.141 14.438 1 87.25 182 ALA A N 1
ATOM 1336 C CA . ALA A 1 182 ? 20.047 16.156 15.5 1 87.25 182 ALA A CA 1
ATOM 1337 C C . ALA A 1 182 ? 18.766 15.922 16.281 1 87.25 182 ALA A C 1
ATOM 1339 O O . ALA A 1 182 ? 18.047 16.875 16.625 1 87.25 182 ALA A O 1
ATOM 1340 N N . SER A 1 183 ? 18.469 14.711 16.578 1 88.25 183 SER A N 1
ATOM 1341 C CA . SER A 1 183 ? 17.25 14.359 17.312 1 88.25 183 SER A CA 1
ATOM 1342 C C . SER A 1 183 ? 16.047 15.109 16.781 1 88.25 183 SER A C 1
ATOM 1344 O O . SER A 1 183 ? 15.438 15.906 17.5 1 88.25 183 SER A O 1
ATOM 1346 N N . PRO A 1 184 ? 15.672 14.812 15.617 1 90 184 PRO A N 1
ATOM 1347 C CA . PRO A 1 184 ? 14.695 15.633 14.898 1 90 184 PRO A CA 1
ATOM 1348 C C . PRO A 1 184 ? 13.398 15.828 15.68 1 90 184 PRO A C 1
ATOM 1350 O O . PRO A 1 184 ? 12.836 16.922 15.695 1 90 184 PRO A O 1
ATOM 1353 N N . TRP A 1 185 ? 12.938 14.82 16.344 1 91.31 185 TRP A N 1
ATOM 1354 C CA . TRP A 1 185 ? 11.672 14.945 17.047 1 91.31 185 TRP A CA 1
ATOM 1355 C C . TRP A 1 185 ? 11.789 15.953 18.188 1 91.31 185 TRP A C 1
ATOM 1357 O O . TRP A 1 185 ? 10.953 16.859 18.328 1 91.31 185 TRP A O 1
ATOM 1367 N N . VAL A 1 186 ? 12.836 15.805 18.984 1 93.5 186 VAL A N 1
ATOM 1368 C CA . VAL A 1 186 ? 13.039 16.672 20.141 1 93.5 186 VAL A CA 1
ATOM 1369 C C . VAL A 1 186 ? 13.344 18.094 19.672 1 93.5 186 VAL A C 1
ATOM 1371 O O . VAL A 1 186 ? 12.805 19.062 20.219 1 93.5 186 VAL A O 1
ATOM 1374 N N . THR A 1 187 ? 14.188 18.172 18.672 1 95.88 187 THR A N 1
ATOM 1375 C CA . THR A 1 187 ? 14.547 19.484 18.141 1 95.88 187 THR A CA 1
ATOM 1376 C C . THR A 1 187 ? 13.312 20.203 17.594 1 95.88 187 THR A C 1
ATOM 1378 O O . THR A 1 187 ? 13.133 21.391 17.812 1 95.88 187 THR A O 1
ATOM 1381 N N . TRP A 1 188 ? 12.508 19.469 16.922 1 96.69 188 TRP A N 1
ATOM 1382 C CA . TRP A 1 188 ? 11.289 20.031 16.344 1 96.69 188 TRP A CA 1
ATOM 1383 C C . TRP A 1 188 ? 10.383 20.578 17.453 1 96.69 188 TRP A C 1
ATOM 1385 O O . TRP A 1 188 ? 9.938 21.734 17.375 1 96.69 188 TRP A O 1
ATOM 1395 N N . VAL A 1 189 ? 10.133 19.781 18.469 1 96.12 189 VAL A N 1
ATOM 1396 C CA . VAL A 1 189 ? 9.188 20.188 19.484 1 96.12 189 VAL A CA 1
ATOM 1397 C C . VAL A 1 189 ? 9.773 21.344 20.312 1 96.12 189 VAL A C 1
ATOM 1399 O O . VAL A 1 189 ? 9.055 22.25 20.719 1 96.12 189 VAL A O 1
ATOM 1402 N N . LYS A 1 190 ? 11.031 21.281 20.547 1 97.12 190 LYS A N 1
ATOM 1403 C CA . LYS A 1 190 ? 11.68 22.375 21.266 1 97.12 190 LYS A CA 1
ATOM 1404 C C . LYS A 1 190 ? 11.523 23.703 20.5 1 97.12 190 LYS A C 1
ATOM 1406 O O . LYS A 1 190 ? 11.25 24.734 21.109 1 97.12 190 LYS A O 1
ATOM 1411 N N . ALA A 1 191 ? 11.68 23.641 19.234 1 98.19 191 ALA A N 1
ATOM 1412 C CA . ALA A 1 191 ? 11.633 24.844 18.406 1 98.19 191 ALA A CA 1
ATOM 1413 C C . ALA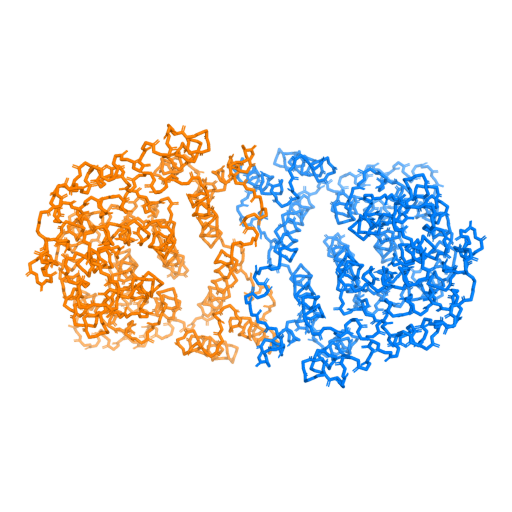 A 1 191 ? 10.195 25.344 18.25 1 98.19 191 ALA A C 1
ATOM 1415 O O . ALA A 1 191 ? 9.961 26.547 18.141 1 98.19 191 ALA A O 1
ATOM 1416 N N . SER A 1 192 ? 9.25 24.453 18.266 1 98.5 192 SER A N 1
ATOM 1417 C CA . SER A 1 192 ? 7.906 24.844 17.844 1 98.5 192 SER A CA 1
ATOM 1418 C C . SER A 1 192 ? 7 25.062 19.047 1 98.5 192 SER A C 1
ATOM 1420 O O . SER A 1 192 ? 5.98 25.734 18.953 1 98.5 192 SER A O 1
ATOM 1422 N N . ILE A 1 193 ? 7.301 24.531 20.203 1 98.12 193 ILE A N 1
ATOM 1423 C CA . ILE A 1 193 ? 6.363 24.391 21.297 1 98.12 193 ILE A CA 1
ATOM 1424 C C . ILE A 1 193 ? 5.879 25.766 21.75 1 98.12 193 ILE A C 1
ATOM 1426 O O . ILE A 1 193 ? 4.695 25.953 22.062 1 98.12 193 ILE A O 1
ATOM 1430 N N . VAL A 1 194 ? 6.676 26.781 21.828 1 98.56 194 VAL A N 1
ATOM 1431 C CA . VAL A 1 194 ? 6.312 28.078 22.375 1 98.56 194 VAL A CA 1
ATOM 1432 C C . VAL A 1 194 ? 5.402 28.812 21.391 1 98.56 194 VAL A C 1
ATOM 1434 O O . VAL A 1 194 ? 4.289 29.203 21.734 1 98.56 194 VAL A O 1
ATOM 1437 N N . PRO A 1 195 ? 5.84 28.969 20.156 1 98.62 195 PRO A N 1
ATOM 1438 C CA . PRO A 1 195 ? 4.93 29.672 19.234 1 98.62 195 PRO A CA 1
ATOM 1439 C C . PRO A 1 195 ? 3.656 28.875 18.953 1 98.62 195 PRO A C 1
ATOM 1441 O O . PRO A 1 195 ? 2.584 29.453 18.797 1 98.62 195 PRO A O 1
ATOM 1444 N N . ALA A 1 196 ? 3.758 27.578 18.875 1 98.62 196 ALA A N 1
ATOM 1445 C CA . ALA A 1 196 ? 2.576 26.75 18.625 1 98.62 196 ALA A CA 1
ATOM 1446 C C . ALA A 1 196 ? 1.586 26.859 19.781 1 98.62 196 ALA A C 1
ATOM 1448 O O . ALA A 1 196 ? 0.378 26.969 19.562 1 98.62 196 ALA A O 1
ATOM 1449 N N . ALA A 1 197 ? 2.109 26.781 21.016 1 98.38 197 ALA A N 1
ATOM 1450 C CA . ALA A 1 197 ? 1.246 26.938 22.188 1 98.38 197 ALA A CA 1
ATOM 1451 C C . ALA A 1 197 ? 0.576 28.297 22.203 1 98.38 197 ALA A C 1
ATOM 1453 O O . ALA A 1 197 ? -0.611 28.406 22.516 1 98.38 197 ALA A O 1
ATOM 1454 N N . ALA A 1 198 ? 1.293 29.328 21.906 1 98.56 198 ALA A N 1
ATOM 1455 C CA . ALA A 1 198 ? 0.733 30.672 21.844 1 98.56 198 ALA A CA 1
ATOM 1456 C C . ALA A 1 198 ? -0.364 30.75 20.781 1 98.56 198 ALA A C 1
ATOM 1458 O O . ALA A 1 198 ? -1.392 31.391 20.984 1 98.56 198 ALA A O 1
ATOM 1459 N N . GLY A 1 199 ? -0.12 30.141 19.656 1 98.25 199 GLY A N 1
ATOM 1460 C CA . GLY A 1 199 ? -1.132 30.109 18.609 1 98.25 199 GLY A CA 1
ATOM 1461 C C . GLY A 1 199 ? -2.393 29.375 19.031 1 98.25 199 GLY A C 1
ATOM 1462 O O . GLY A 1 199 ? -3.504 29.812 18.734 1 98.25 199 GLY A O 1
ATOM 1463 N N . LEU A 1 200 ? -2.213 28.234 19.734 1 97.94 200 LEU A N 1
ATOM 1464 C CA . LEU A 1 200 ? -3.346 27.438 20.188 1 97.94 200 LEU A CA 1
ATOM 1465 C C . LEU A 1 200 ? -4.168 28.219 21.219 1 97.94 200 LEU A C 1
ATOM 1467 O O . LEU A 1 200 ? -5.391 28.047 21.281 1 97.94 200 LEU A O 1
ATOM 1471 N N . LEU A 1 201 ? -3.492 29.062 21.938 1 97.62 201 LEU A N 1
ATOM 1472 C CA . LEU A 1 201 ? -4.172 29.859 22.953 1 97.62 201 LEU A CA 1
ATOM 1473 C C . LEU A 1 201 ? -4.816 31.094 22.328 1 97.62 201 LEU A C 1
ATOM 1475 O O . LEU A 1 201 ? -5.934 31.469 22.703 1 97.62 201 LEU A O 1
ATOM 1479 N N . LEU A 1 202 ? -4.203 31.656 21.391 1 98.25 202 LEU A N 1
ATOM 1480 C CA . LEU A 1 202 ? -4.637 32.938 20.828 1 98.25 202 LEU A CA 1
ATOM 1481 C C . LEU A 1 202 ? -5.766 32.719 19.828 1 98.25 202 LEU A C 1
ATOM 1483 O O . LEU A 1 202 ? -6.656 33.562 19.703 1 98.25 202 LEU A O 1
ATOM 1487 N N . THR A 1 203 ? -5.793 31.625 19.094 1 98.25 203 THR A N 1
ATOM 1488 C CA . THR A 1 203 ? -6.691 31.438 17.969 1 98.25 203 THR A CA 1
ATOM 1489 C C . THR A 1 203 ? -8.148 31.391 18.422 1 98.25 203 THR A C 1
ATOM 1491 O O . THR A 1 203 ? -8.992 32.125 17.891 1 98.25 203 THR A O 1
ATOM 1494 N N . PRO A 1 204 ? -8.508 30.547 19.453 1 97.75 204 PRO A N 1
ATOM 1495 C CA . PRO A 1 204 ? -9.898 30.562 19.891 1 97.75 204 PRO A CA 1
ATOM 1496 C C . PRO A 1 204 ? -10.336 31.938 20.406 1 97.75 204 PRO A C 1
ATOM 1498 O O . PRO A 1 204 ? -11.461 32.375 20.156 1 97.75 204 PRO A O 1
ATOM 1501 N N . LEU A 1 205 ? -9.445 32.625 21.078 1 98 205 LEU A N 1
ATOM 1502 C CA . LEU A 1 205 ? -9.766 33.938 21.609 1 98 205 LEU A CA 1
ATOM 1503 C C . LEU A 1 205 ? -10 34.938 20.5 1 98 205 LEU A C 1
ATOM 1505 O O . LEU A 1 205 ? -10.969 35.719 20.547 1 98 205 LEU A O 1
ATOM 1509 N N . LEU A 1 206 ? -9.156 34.969 19.516 1 97.88 206 LEU A N 1
ATOM 1510 C CA . LEU A 1 206 ? -9.281 35.875 18.391 1 97.88 206 LEU A CA 1
ATOM 1511 C C . LEU A 1 206 ? -10.547 35.594 17.594 1 97.88 206 LEU A C 1
ATOM 1513 O O . LEU A 1 206 ? -11.242 36.531 17.156 1 97.88 206 LEU A O 1
ATOM 1517 N N . MET A 1 207 ? -10.836 34.312 17.359 1 97.5 207 MET A N 1
ATOM 1518 C CA . MET A 1 207 ? -12.047 33.938 16.625 1 97.5 207 MET A CA 1
ATOM 1519 C C . MET A 1 207 ? -13.289 34.344 17.422 1 97.5 207 MET A C 1
ATOM 1521 O O . MET A 1 207 ? -14.289 34.75 16.828 1 97.5 207 MET A O 1
ATOM 1525 N N . TYR A 1 208 ? -13.203 34.156 18.719 1 97.62 208 TYR A N 1
ATOM 1526 C CA . TYR A 1 208 ? -14.328 34.531 19.578 1 97.62 208 TYR A CA 1
ATOM 1527 C C . TYR A 1 208 ? -14.633 36 19.484 1 97.62 208 TYR A C 1
ATOM 1529 O O . TYR A 1 208 ? -15.789 36.406 19.578 1 97.62 208 TYR A O 1
ATOM 1537 N N . LYS A 1 209 ? -13.625 36.781 19.266 1 97.31 209 LYS A N 1
ATOM 1538 C CA . LYS A 1 209 ? -13.789 38.219 19.188 1 97.31 209 LYS A CA 1
ATOM 1539 C C . LYS A 1 209 ? -14.172 38.656 17.781 1 97.31 209 LYS A C 1
ATOM 1541 O O . LYS A 1 209 ? -15.039 39.531 17.609 1 97.31 209 LYS A O 1
ATOM 1546 N N . LEU A 1 210 ? -13.625 38.062 16.781 1 96.06 210 LEU A N 1
ATOM 1547 C CA . LEU A 1 210 ? -13.75 38.562 15.414 1 96.06 210 LEU A CA 1
ATOM 1548 C C . LEU A 1 210 ? -14.867 37.812 14.688 1 96.06 210 LEU A C 1
ATOM 1550 O O . LEU A 1 210 ? -15.461 38.344 13.742 1 96.06 210 LEU A O 1
ATOM 1554 N N . PHE A 1 211 ? -15.078 36.594 15.023 1 95.88 211 PHE A N 1
ATOM 1555 C CA . PHE A 1 211 ? -16.109 35.719 14.477 1 95.88 211 PHE A CA 1
ATOM 1556 C C . PHE A 1 211 ? -16.969 35.125 15.586 1 95.88 211 PHE A C 1
ATOM 1558 O O . PHE A 1 211 ? -17.125 33.906 15.688 1 95.88 211 PHE A O 1
ATOM 1565 N N . ALA A 1 212 ? -17.625 36 16.266 1 96 212 ALA A N 1
ATOM 1566 C CA . ALA A 1 212 ? -18.266 35.688 17.531 1 96 212 ALA A CA 1
ATOM 1567 C C . ALA A 1 212 ? -19.5 34.812 17.312 1 96 212 ALA A C 1
ATOM 1569 O O . ALA A 1 212 ? -20.297 35.062 16.406 1 96 212 ALA A O 1
ATOM 1570 N N . PRO A 1 213 ? -19.594 33.75 18.141 1 97.44 213 PRO A N 1
ATOM 1571 C CA . PRO A 1 213 ? -20.844 32.969 18.125 1 97.44 213 PRO A CA 1
ATOM 1572 C C . PRO A 1 213 ? -22.016 33.75 18.75 1 97.44 213 PRO A C 1
ATOM 1574 O O . PRO A 1 213 ? -21.812 34.625 19.578 1 97.44 213 PRO A O 1
ATOM 1577 N N . GLU A 1 214 ? -23.188 33.406 18.312 1 97.69 214 GLU A N 1
ATOM 1578 C CA . GLU A 1 214 ? -24.375 34 18.906 1 97.69 214 GLU A CA 1
ATOM 1579 C C . GLU A 1 214 ? -24.625 33.5 20.312 1 97.69 214 GLU A C 1
ATOM 1581 O O . GLU A 1 214 ? -25.047 34.25 21.203 1 97.69 214 GLU A O 1
ATOM 1586 N N . ILE A 1 215 ? -24.359 32.25 20.438 1 96.81 215 ILE A N 1
ATOM 1587 C CA . ILE A 1 215 ? -24.469 31.625 21.766 1 96.81 215 ILE A CA 1
ATOM 1588 C C . ILE A 1 215 ? -23.141 31.734 22.5 1 96.81 215 ILE A C 1
ATOM 1590 O O . ILE A 1 215 ? -22.141 31.188 22.047 1 96.81 215 ILE A O 1
ATOM 1594 N N . LYS A 1 216 ? -23.141 32.312 23.641 1 96.06 216 LYS A N 1
ATOM 1595 C CA . LYS A 1 216 ? -21.875 32.562 24.344 1 96.06 216 LYS A CA 1
ATOM 1596 C C . LYS A 1 216 ? -21.719 31.594 25.516 1 96.06 216 LYS A C 1
ATOM 1598 O O . LYS A 1 216 ? -20.594 31.344 25.969 1 96.06 216 LYS A O 1
ATOM 1603 N N . ASP A 1 217 ? -22.891 31.156 25.969 1 95.38 217 ASP A N 1
ATOM 1604 C CA . ASP A 1 217 ? -22.875 30.188 27.062 1 95.38 217 ASP A CA 1
ATOM 1605 C C . ASP A 1 217 ? -23.516 28.875 26.625 1 95.38 217 ASP A C 1
ATOM 1607 O O . ASP A 1 217 ? -24.547 28.859 25.953 1 95.38 217 ASP A O 1
ATOM 1611 N N . THR A 1 218 ? -22.828 27.844 26.891 1 93.25 218 THR A N 1
ATOM 1612 C CA . THR A 1 218 ? -23.297 26.516 26.516 1 93.25 218 THR A CA 1
ATOM 1613 C C . THR A 1 218 ? -23.344 25.594 27.734 1 93.25 218 THR A C 1
ATOM 1615 O O . THR A 1 218 ? -22.703 24.547 27.766 1 93.25 218 THR A O 1
ATOM 1618 N N . PRO A 1 219 ? -24.141 25.922 28.641 1 91.75 219 PRO A N 1
ATOM 1619 C CA . PRO A 1 219 ? -24.188 25.125 29.875 1 91.75 219 PRO A CA 1
ATOM 1620 C C . PRO A 1 219 ? -24.609 23.672 29.609 1 91.75 219 PRO A C 1
ATOM 1622 O O . PRO A 1 219 ? -24.297 22.781 30.406 1 91.75 219 PRO A O 1
ATOM 1625 N N . GLU A 1 220 ? -25.203 23.375 28.516 1 92.38 220 GLU A N 1
ATOM 1626 C CA . GLU A 1 220 ? -25.688 22.031 28.203 1 92.38 220 GLU A CA 1
ATOM 1627 C C . GLU A 1 220 ? -24.562 21.172 27.625 1 92.38 220 GLU A C 1
ATOM 1629 O O . GLU A 1 220 ? -24.672 19.938 27.625 1 92.38 220 GLU A O 1
ATOM 1634 N N . ALA A 1 221 ? -23.562 21.797 27.109 1 93 221 ALA A N 1
ATOM 1635 C CA . ALA A 1 221 ? -22.5 21.062 26.422 1 93 221 ALA A CA 1
ATOM 1636 C C . ALA A 1 221 ? -21.812 20.078 27.344 1 93 221 ALA A C 1
ATOM 1638 O O . ALA A 1 221 ? -21.609 18.922 27 1 93 221 ALA A O 1
ATOM 1639 N N . PRO A 1 222 ? -21.438 20.484 28.562 1 95.12 222 PRO A N 1
ATOM 1640 C CA . PRO A 1 222 ? -20.844 19.516 29.484 1 95.12 222 PRO A CA 1
ATOM 1641 C C . PRO A 1 222 ? -21.781 18.359 29.812 1 95.12 222 PRO A C 1
ATOM 1643 O O . PRO A 1 222 ? -21.328 17.219 29.969 1 95.12 222 PRO A O 1
ATOM 1646 N N . LYS A 1 223 ? -23 18.656 29.875 1 93.69 223 LYS A N 1
ATOM 1647 C CA . LYS A 1 223 ? -23.969 17.609 30.172 1 93.69 223 LYS A CA 1
ATOM 1648 C C . LYS A 1 223 ? -24.078 16.625 29.016 1 93.69 223 LYS A C 1
ATOM 1650 O O . LYS A 1 223 ? -24.125 15.406 29.25 1 93.69 223 LYS A O 1
ATOM 1655 N N . LEU A 1 224 ? -24.172 17.172 27.922 1 92.44 224 LEU A N 1
ATOM 1656 C CA . LEU A 1 224 ? -24.234 16.312 26.734 1 92.44 224 LEU A CA 1
ATOM 1657 C C . LEU A 1 224 ? -22.969 15.453 26.609 1 92.44 224 LEU A C 1
ATOM 1659 O O . LEU A 1 224 ? -23.062 14.281 26.234 1 92.44 224 LEU A O 1
ATOM 1663 N N . ALA A 1 225 ? -21.859 16.047 26.859 1 95.06 225 ALA A N 1
ATOM 1664 C CA . ALA A 1 225 ? -20.594 15.32 26.828 1 95.06 225 ALA A CA 1
ATOM 1665 C C . ALA A 1 225 ? -20.578 14.211 27.875 1 95.06 225 ALA A C 1
ATOM 1667 O O . ALA A 1 225 ? -20.094 13.109 27.609 1 95.06 225 ALA A O 1
ATOM 1668 N N . ALA A 1 226 ? -21.062 14.508 29.016 1 95.31 226 ALA A N 1
ATOM 1669 C CA . ALA A 1 226 ? -21.125 13.508 30.078 1 95.31 226 ALA A CA 1
ATOM 1670 C C . ALA A 1 226 ? -22.016 12.336 29.688 1 95.31 226 ALA A C 1
ATOM 1672 O O . ALA A 1 226 ? -21.688 11.18 29.969 1 95.31 226 ALA A O 1
ATOM 1673 N N . GLU A 1 227 ? -23.062 12.656 29.062 1 94.31 227 GLU A N 1
ATOM 1674 C CA . GLU A 1 227 ? -23.969 11.617 28.594 1 94.31 227 GLU A CA 1
ATOM 1675 C C . GLU A 1 227 ? -23.312 10.758 27.516 1 94.31 227 GLU A C 1
ATOM 1677 O O . GLU A 1 227 ? -23.5 9.539 27.5 1 94.31 227 GLU A O 1
ATOM 1682 N N . ARG A 1 228 ? -22.703 11.422 26.672 1 92.88 228 ARG A N 1
ATOM 1683 C CA . ARG A 1 228 ? -21.984 10.703 25.625 1 92.88 228 ARG A CA 1
ATOM 1684 C C . ARG A 1 228 ? -20.922 9.773 26.219 1 92.88 228 ARG A C 1
ATOM 1686 O O . ARG A 1 228 ? -20.781 8.633 25.766 1 92.88 228 ARG A O 1
ATOM 1693 N N . LEU A 1 229 ? -20.188 10.234 27.188 1 95.25 229 LEU A N 1
ATOM 1694 C CA . LEU A 1 229 ? -19.156 9.43 27.844 1 95.25 229 LEU A CA 1
ATOM 1695 C C . LEU A 1 229 ? -19.766 8.242 28.578 1 95.25 229 LEU A C 1
ATOM 1697 O O . LEU A 1 229 ? -19.188 7.156 28.594 1 95.25 229 LEU A O 1
ATOM 1701 N N . GLU A 1 230 ? -20.906 8.484 29.109 1 94.81 230 GLU A N 1
ATOM 1702 C CA . GLU A 1 230 ? -21.609 7.395 29.766 1 94.81 230 GLU A CA 1
ATOM 1703 C C . GLU A 1 230 ? -22.047 6.328 28.766 1 94.81 230 GLU A C 1
ATOM 1705 O O . GLU A 1 230 ? -21.953 5.133 29.047 1 94.81 230 GLU A O 1
ATOM 1710 N N . LYS A 1 231 ? -22.469 6.77 27.688 1 92.88 231 LYS A N 1
ATOM 1711 C CA . LYS A 1 231 ? -22.875 5.844 26.625 1 92.88 231 LYS A CA 1
ATOM 1712 C C . LYS A 1 231 ? -21.688 5.047 26.094 1 92.88 231 LYS A C 1
ATOM 1714 O O . LYS A 1 231 ? -21.859 3.896 25.688 1 92.88 231 LYS A O 1
ATOM 1719 N N . MET A 1 232 ? -20.578 5.719 26.094 1 93.25 232 MET A N 1
ATOM 1720 C CA . MET A 1 232 ? -19.359 5.055 25.641 1 93.25 232 MET A CA 1
ATOM 1721 C C . MET A 1 232 ? -18.906 3.998 26.641 1 93.25 232 MET A C 1
ATOM 1723 O O . MET A 1 232 ? -18.219 3.047 26.281 1 93.25 232 MET A O 1
ATOM 1727 N N . GLY A 1 233 ? -19.312 4.152 27.891 1 94.38 233 GLY A N 1
ATOM 1728 C CA . GLY A 1 233 ? -18.906 3.211 28.922 1 94.38 233 GLY A CA 1
ATOM 1729 C C . GLY A 1 233 ? -17.484 3.408 29.391 1 94.38 233 GLY A C 1
ATOM 1730 O O . GLY A 1 233 ? -16.812 4.352 28.953 1 94.38 233 GLY A O 1
ATOM 1731 N N . PRO A 1 234 ? -17.062 2.523 30.266 1 95.25 234 PRO A N 1
ATOM 1732 C CA . PRO A 1 234 ? -15.672 2.607 30.688 1 95.25 234 PRO A CA 1
ATOM 1733 C C . PRO A 1 234 ? -14.688 2.336 29.547 1 95.25 234 PRO A C 1
ATOM 1735 O O . PRO A 1 234 ? -15.078 1.785 28.516 1 95.25 234 PRO A O 1
ATOM 1738 N N . MET A 1 235 ? -13.508 2.793 29.703 1 95.88 235 MET A N 1
ATOM 1739 C CA . MET A 1 235 ? -12.5 2.559 28.672 1 95.88 235 MET A CA 1
ATOM 1740 C C . MET A 1 235 ? -12.398 1.075 28.344 1 95.88 235 MET A C 1
ATOM 1742 O O . MET A 1 235 ? -12.266 0.238 29.234 1 95.88 235 MET A O 1
ATOM 1746 N N . SER A 1 236 ? -12.477 0.782 27.109 1 96.44 236 SER A N 1
ATOM 1747 C CA . SER A 1 236 ? -12.375 -0.598 26.656 1 96.44 236 SER A CA 1
ATOM 1748 C C . SER A 1 236 ? -10.93 -1.084 26.672 1 96.44 236 SER A C 1
ATOM 1750 O O . SER A 1 236 ? -10.008 -0.287 26.828 1 96.44 236 SER A O 1
ATOM 1752 N N . ARG A 1 237 ? -10.766 -2.381 26.578 1 97.19 237 ARG A N 1
ATOM 1753 C CA . ARG A 1 237 ? -9.445 -2.98 26.469 1 97.19 237 ARG A CA 1
ATOM 1754 C C . ARG A 1 237 ? -8.664 -2.377 25.297 1 97.19 237 ARG A C 1
ATOM 1756 O O . ARG A 1 237 ? -7.488 -2.051 25.438 1 97.19 237 ARG A O 1
ATOM 1763 N N . ASP A 1 238 ? -9.352 -2.227 24.188 1 97.56 238 ASP A N 1
ATOM 1764 C CA . ASP A 1 238 ? -8.711 -1.698 22.984 1 97.56 238 ASP A CA 1
ATOM 1765 C C . ASP A 1 238 ? -8.289 -0.244 23.172 1 97.56 238 ASP A C 1
ATOM 1767 O O . ASP A 1 238 ? -7.219 0.162 22.719 1 97.56 238 ASP A O 1
ATOM 1771 N N . GLU A 1 239 ? -9.086 0.52 23.812 1 97.12 239 GLU A N 1
ATOM 1772 C CA . GLU A 1 239 ? -8.734 1.902 24.109 1 97.12 239 GLU A CA 1
ATOM 1773 C C . GLU A 1 239 ? -7.496 1.973 25 1 97.12 239 GLU A C 1
ATOM 1775 O O . GLU A 1 239 ? -6.605 2.797 24.781 1 97.12 239 GLU A O 1
ATOM 1780 N N . LYS A 1 240 ? -7.473 1.143 26.016 1 97.69 240 LYS A N 1
ATOM 1781 C CA . LYS A 1 240 ? -6.355 1.127 26.953 1 97.69 240 LYS A CA 1
ATOM 1782 C C . LYS A 1 240 ? -5.055 0.746 26.266 1 97.69 240 LYS A C 1
ATOM 1784 O O . LYS A 1 240 ? -4.016 1.366 26.484 1 97.69 240 LYS A O 1
ATOM 1789 N N . ILE A 1 241 ? -5.121 -0.223 25.438 1 98 241 ILE A N 1
ATOM 1790 C CA . ILE A 1 241 ? -3.939 -0.672 24.719 1 98 241 ILE A CA 1
ATOM 1791 C C . ILE A 1 241 ? -3.48 0.418 23.75 1 98 241 ILE A C 1
ATOM 1793 O O . ILE A 1 241 ? -2.283 0.681 23.625 1 98 241 ILE A O 1
ATOM 1797 N N . MET A 1 242 ? -4.473 1.003 23.047 1 96.56 242 MET A N 1
ATOM 1798 C CA . MET A 1 242 ? -4.152 2.102 22.141 1 96.56 242 MET A CA 1
ATOM 1799 C C . MET A 1 242 ? -3.469 3.242 22.891 1 96.56 242 MET A C 1
ATOM 1801 O O . MET A 1 242 ? -2.459 3.775 22.422 1 96.56 242 MET A O 1
ATOM 1805 N N . LEU A 1 243 ? -4 3.625 24.016 1 96.12 243 LEU A N 1
ATOM 1806 C CA . LEU A 1 243 ? -3.439 4.695 24.828 1 96.12 243 LEU A CA 1
ATOM 1807 C C . LEU A 1 243 ? -2.029 4.344 25.297 1 96.12 243 LEU A C 1
ATOM 1809 O O . LEU A 1 243 ? -1.122 5.176 25.219 1 96.12 243 LEU A O 1
ATOM 1813 N N . ALA A 1 244 ? -1.893 3.17 25.781 1 97.38 244 ALA A N 1
ATOM 1814 C CA . ALA A 1 244 ? -0.589 2.723 26.266 1 97.38 244 ALA A CA 1
ATOM 1815 C C . ALA A 1 244 ? 0.435 2.695 25.141 1 97.38 244 ALA A C 1
ATOM 1817 O O . ALA A 1 244 ? 1.589 3.086 25.328 1 97.38 244 ALA A O 1
ATOM 1818 N N . THR A 1 245 ? 0.04 2.195 23.984 1 97.06 245 THR A N 1
ATOM 1819 C CA . THR A 1 245 ? 0.925 2.111 22.828 1 97.06 245 THR A CA 1
ATOM 1820 C C . THR A 1 245 ? 1.374 3.502 22.391 1 97.06 245 THR A C 1
ATOM 1822 O O . THR A 1 245 ? 2.562 3.73 22.156 1 97.06 245 THR A O 1
ATOM 1825 N N . MET A 1 246 ? 0.453 4.383 22.328 1 94.69 246 MET A N 1
ATOM 1826 C CA . MET A 1 246 ? 0.777 5.742 21.891 1 94.69 246 MET A CA 1
ATOM 1827 C C . MET A 1 246 ? 1.627 6.457 22.938 1 94.69 246 MET A C 1
ATOM 1829 O O . MET A 1 246 ? 2.549 7.195 22.594 1 94.69 246 MET A O 1
ATOM 1833 N N . GLY A 1 247 ? 1.226 6.301 24.172 1 94.94 247 GLY A N 1
ATOM 1834 C CA . GLY A 1 247 ? 2.051 6.855 25.234 1 94.94 247 GLY A CA 1
ATOM 1835 C C . GLY A 1 247 ? 3.484 6.359 25.188 1 94.94 247 GLY A C 1
ATOM 1836 O O . GLY A 1 247 ? 4.422 7.148 25.328 1 94.94 247 GLY A O 1
ATOM 1837 N N . ALA A 1 248 ? 3.646 5.098 24.984 1 96.06 248 ALA A N 1
ATOM 1838 C CA . ALA A 1 248 ? 4.977 4.504 24.891 1 96.06 248 ALA A CA 1
ATOM 1839 C C . ALA A 1 248 ? 5.727 5.043 23.672 1 96.06 248 ALA A C 1
ATOM 1841 O O . ALA A 1 248 ? 6.93 5.309 23.734 1 96.06 248 ALA A O 1
ATOM 1842 N N . ALA A 1 249 ? 5.059 5.176 22.562 1 94.19 249 ALA A N 1
ATOM 1843 C CA . ALA A 1 249 ? 5.68 5.688 21.344 1 94.19 249 ALA A CA 1
ATOM 1844 C C . ALA A 1 249 ? 6.199 7.105 21.547 1 94.19 249 ALA A C 1
ATOM 1846 O O . ALA A 1 249 ? 7.332 7.418 21.172 1 94.19 249 ALA A O 1
ATOM 1847 N N . VAL A 1 250 ? 5.391 7.934 22.141 1 91.31 250 VAL A N 1
ATOM 1848 C CA . VAL A 1 250 ? 5.793 9.32 22.375 1 91.31 250 VAL A CA 1
ATOM 1849 C C . VAL A 1 250 ? 7 9.352 23.312 1 91.31 250 VAL A C 1
ATOM 1851 O O . VAL A 1 250 ? 7.957 10.086 23.078 1 91.31 250 VAL A O 1
ATOM 1854 N N . CYS A 1 251 ? 6.98 8.555 24.328 1 94.06 251 CYS A N 1
ATOM 1855 C CA . CYS A 1 251 ? 8.109 8.484 25.25 1 94.06 251 CYS A CA 1
ATOM 1856 C C . CYS A 1 251 ? 9.375 8.047 24.531 1 94.06 251 CYS A C 1
ATOM 1858 O O . CYS A 1 251 ? 10.445 8.617 24.75 1 94.06 251 CYS A O 1
ATOM 1860 N N . LEU A 1 252 ? 9.211 7.113 23.672 1 93.81 252 LEU A N 1
ATOM 1861 C CA . LEU A 1 252 ? 10.367 6.605 22.938 1 93.81 252 LEU A CA 1
ATOM 1862 C C . LEU A 1 252 ? 10.828 7.605 21.891 1 93.81 252 LEU A C 1
ATOM 1864 O O . LEU A 1 252 ? 12.016 7.664 21.562 1 93.81 252 LEU A O 1
ATOM 1868 N N . TRP A 1 253 ? 9.938 8.336 21.312 1 90.56 253 TRP A N 1
ATOM 1869 C CA . TRP A 1 253 ? 10.344 9.367 20.359 1 90.56 253 TRP A CA 1
ATOM 1870 C C . TRP A 1 253 ? 11.156 10.453 21.047 1 90.56 253 TRP A C 1
ATOM 1872 O O . TRP A 1 253 ? 12.086 11.016 20.453 1 90.56 253 TRP A O 1
ATOM 1882 N N . VAL A 1 254 ? 10.859 10.672 22.266 1 88 254 VAL A N 1
ATOM 1883 C CA . VAL A 1 254 ? 11.594 11.672 23.047 1 88 254 VAL A CA 1
ATOM 1884 C C . VAL A 1 254 ? 12.945 11.094 23.469 1 88 254 VAL A C 1
ATOM 1886 O O . VAL A 1 254 ? 13.977 11.758 23.328 1 88 254 VAL A O 1
ATOM 1889 N N . ALA A 1 255 ? 12.922 9.859 23.828 1 90.69 255 ALA A N 1
ATOM 1890 C CA . ALA A 1 255 ? 14.125 9.266 24.406 1 90.69 255 ALA A CA 1
ATOM 1891 C C . ALA A 1 255 ? 14.891 8.453 23.375 1 90.69 255 ALA A C 1
ATOM 1893 O O . ALA A 1 255 ? 15.953 7.891 23.672 1 90.69 255 ALA A O 1
ATOM 1894 N N . GLY A 1 256 ? 14.359 8.344 22.234 1 85.38 256 GLY A N 1
ATOM 1895 C CA . GLY A 1 256 ? 14.852 7.402 21.234 1 85.38 256 GLY A CA 1
ATOM 1896 C C . GLY A 1 256 ? 16.312 7.602 20.906 1 85.38 256 GLY A C 1
ATOM 1897 O O . GLY A 1 256 ? 17.062 6.633 20.781 1 85.38 256 GLY A O 1
ATOM 1898 N N . ASP A 1 257 ? 16.719 8.805 20.781 1 82.69 257 ASP A N 1
ATOM 1899 C CA . ASP A 1 257 ? 18.125 9.07 20.453 1 82.69 257 ASP A CA 1
ATOM 1900 C C . ASP A 1 257 ? 19.047 8.562 21.547 1 82.69 257 ASP A C 1
ATOM 1902 O O . ASP A 1 257 ? 20.109 7.984 21.25 1 82.69 257 ASP A O 1
ATOM 1906 N N . ALA A 1 258 ? 18.641 8.734 22.766 1 87.81 258 ALA A N 1
ATOM 1907 C CA . ALA A 1 258 ? 19.438 8.281 23.891 1 87.81 258 ALA A CA 1
ATOM 1908 C C . ALA A 1 258 ? 19.484 6.762 23.969 1 87.81 258 ALA A C 1
ATOM 1910 O O . ALA A 1 258 ? 20.484 6.18 24.406 1 87.81 258 ALA A O 1
ATOM 1911 N N . LEU A 1 259 ? 18.5 6.113 23.469 1 91.44 259 LEU A N 1
ATOM 1912 C CA . LEU A 1 259 ? 18.391 4.664 23.562 1 91.44 259 LEU A CA 1
ATOM 1913 C C . LEU A 1 259 ? 18.812 3.994 22.266 1 91.44 259 LEU A C 1
ATOM 1915 O O . LEU A 1 259 ? 18.859 2.766 22.188 1 91.44 259 LEU A O 1
ATOM 1919 N N . GLY A 1 260 ? 19.062 4.848 21.281 1 91.19 260 GLY A N 1
ATOM 1920 C CA . GLY A 1 260 ? 19.453 4.316 19.984 1 91.19 260 GLY A CA 1
ATOM 1921 C C . GLY A 1 260 ? 18.312 3.699 19.219 1 91.19 260 GLY A C 1
ATOM 1922 O O . GLY A 1 260 ? 18.484 2.719 18.5 1 91.19 260 GLY A O 1
ATOM 1923 N N . ILE A 1 261 ? 17.109 4.102 19.453 1 93.56 261 ILE A N 1
ATOM 1924 C CA . ILE A 1 261 ? 15.922 3.623 18.766 1 93.56 261 ILE A CA 1
ATOM 1925 C C . ILE A 1 261 ? 15.375 4.727 17.859 1 93.56 261 ILE A C 1
ATOM 1927 O O . ILE A 1 261 ? 15 5.797 18.344 1 93.56 261 ILE A O 1
ATOM 1931 N N . SER A 1 262 ? 15.359 4.438 16.625 1 91.94 262 SER A N 1
ATOM 1932 C CA . SER A 1 262 ? 14.891 5.438 15.672 1 91.94 262 SER A CA 1
ATOM 1933 C C . SER A 1 262 ? 13.383 5.641 15.773 1 91.94 262 SER A C 1
ATOM 1935 O O . SER A 1 262 ? 12.672 4.797 16.328 1 91.94 262 SER A O 1
ATOM 1937 N N . ALA A 1 263 ? 12.922 6.754 15.289 1 90.81 263 ALA A N 1
ATOM 1938 C CA . ALA A 1 263 ? 11.5 7.07 15.32 1 90.81 263 ALA A CA 1
ATOM 1939 C C . ALA A 1 263 ? 10.688 6.031 14.547 1 90.81 263 ALA A C 1
ATOM 1941 O O . ALA A 1 263 ? 9.594 5.648 14.977 1 90.81 263 ALA A O 1
ATOM 1942 N N . VAL A 1 264 ? 11.242 5.602 13.453 1 93.81 264 VAL A N 1
ATOM 1943 C CA . VAL A 1 264 ? 10.523 4.633 12.641 1 93.81 264 VAL A CA 1
ATOM 1944 C C . VAL A 1 264 ? 10.445 3.293 13.367 1 93.81 264 VAL A C 1
ATOM 1946 O O . VAL A 1 264 ? 9.414 2.621 13.336 1 93.81 264 VAL A O 1
ATOM 1949 N N . THR A 1 265 ? 11.5 2.91 13.984 1 96.38 265 THR A N 1
ATOM 1950 C CA . THR A 1 265 ? 11.508 1.664 14.742 1 96.38 265 THR A CA 1
ATOM 1951 C C . THR A 1 265 ? 10.477 1.706 15.867 1 96.38 265 THR A C 1
ATOM 1953 O O . THR A 1 265 ? 9.766 0.727 16.094 1 96.38 265 THR A O 1
ATOM 1956 N N . THR A 1 266 ? 10.438 2.809 16.516 1 95.75 266 THR A N 1
ATOM 1957 C CA . THR A 1 266 ? 9.438 3.012 17.562 1 95.75 266 THR A CA 1
ATOM 1958 C C . THR A 1 266 ? 8.031 2.822 17.016 1 95.75 266 THR A C 1
ATOM 1960 O O . THR A 1 266 ? 7.211 2.123 17.609 1 95.75 266 THR A O 1
ATOM 1963 N N . ALA A 1 267 ? 7.773 3.48 15.914 1 95.38 267 ALA A N 1
ATOM 1964 C CA . ALA A 1 267 ? 6.453 3.381 15.297 1 95.38 267 ALA A CA 1
ATOM 1965 C C . ALA A 1 267 ? 6.133 1.94 14.906 1 95.38 267 ALA A C 1
ATOM 1967 O O . ALA A 1 267 ? 5.016 1.465 15.117 1 95.38 267 ALA A O 1
ATOM 1968 N N . MET A 1 268 ? 7.121 1.278 14.352 1 97.88 268 MET A N 1
ATOM 1969 C CA . MET A 1 268 ? 6.934 -0.11 13.945 1 97.88 268 MET A CA 1
ATOM 1970 C C . MET A 1 268 ? 6.633 -0.998 15.148 1 97.88 268 MET A C 1
ATOM 1972 O O . MET A 1 268 ? 5.762 -1.866 15.078 1 97.88 268 MET A O 1
ATOM 1976 N N . MET A 1 269 ? 7.324 -0.818 16.234 1 98 269 MET A N 1
ATOM 1977 C CA . MET A 1 269 ? 7.07 -1.576 17.453 1 98 269 MET A CA 1
ATOM 1978 C C . MET A 1 269 ? 5.652 -1.333 17.953 1 98 269 MET A C 1
ATOM 1980 O O . MET A 1 269 ? 4.973 -2.266 18.391 1 98 269 MET A O 1
ATOM 1984 N N . GLY A 1 270 ? 5.281 -0.118 17.953 1 97.56 270 GLY A N 1
ATOM 1985 C CA . GLY A 1 270 ? 3.916 0.202 18.328 1 97.56 270 GLY A CA 1
ATOM 1986 C C . GLY A 1 270 ? 2.877 -0.501 17.469 1 97.56 270 GLY A C 1
ATOM 1987 O O . GLY A 1 270 ? 1.901 -1.045 17.984 1 97.56 270 GLY A O 1
ATOM 1988 N N . LEU A 1 271 ? 3.074 -0.466 16.172 1 97.88 271 LEU A N 1
ATOM 1989 C CA . LEU A 1 271 ? 2.145 -1.138 15.266 1 97.88 271 LEU A CA 1
ATOM 1990 C C . LEU A 1 271 ? 2.096 -2.635 15.555 1 97.88 271 LEU A C 1
ATOM 1992 O O . LEU A 1 271 ? 1.02 -3.238 15.547 1 97.88 271 LEU A O 1
ATOM 1996 N N . CYS A 1 272 ? 3.254 -3.225 15.781 1 98.12 272 CYS A N 1
ATOM 1997 C CA . CYS A 1 272 ? 3.316 -4.648 16.094 1 98.12 272 CYS A CA 1
ATOM 1998 C C . CYS A 1 272 ? 2.496 -4.969 17.328 1 98.12 272 CYS A C 1
ATOM 2000 O O . CYS A 1 272 ? 1.815 -5.996 17.391 1 98.12 272 CYS A O 1
ATOM 2002 N N . LEU A 1 273 ? 2.59 -4.137 18.312 1 98.25 273 LEU A N 1
ATOM 2003 C CA . LEU A 1 273 ? 1.812 -4.336 19.531 1 98.25 273 LEU A CA 1
ATOM 2004 C C . LEU A 1 273 ? 0.317 -4.309 19.234 1 98.25 273 LEU A C 1
ATOM 2006 O O . LEU A 1 273 ? -0.436 -5.148 19.734 1 98.25 273 LEU A O 1
ATOM 2010 N N . LEU A 1 274 ? -0.111 -3.387 18.438 1 98.12 274 LEU A N 1
ATOM 2011 C CA . LEU A 1 274 ? -1.524 -3.262 18.094 1 98.12 274 LEU A CA 1
ATOM 2012 C C . LEU A 1 274 ? -1.996 -4.461 17.281 1 98.12 274 LEU A C 1
ATOM 2014 O O . LEU A 1 274 ? -3.107 -4.953 17.484 1 98.12 274 LEU A O 1
ATOM 2018 N N . LEU A 1 275 ? -1.198 -4.914 16.375 1 97.88 275 LEU A N 1
ATOM 2019 C CA . LEU A 1 275 ? -1.557 -6.059 15.539 1 97.88 275 LEU A CA 1
ATOM 2020 C C . LEU A 1 275 ? -1.594 -7.34 16.359 1 97.88 275 LEU A C 1
ATOM 2022 O O . LEU A 1 275 ? -2.508 -8.156 16.219 1 97.88 275 LEU A O 1
ATOM 2026 N N . SER A 1 276 ? -0.642 -7.5 17.281 1 97.5 276 SER A N 1
ATOM 2027 C CA . SER A 1 276 ? -0.534 -8.719 18.078 1 97.5 276 SER A CA 1
ATOM 2028 C C . SER A 1 276 ? -1.668 -8.82 19.094 1 97.5 276 SER A C 1
ATOM 2030 O O . SER A 1 276 ? -2.096 -9.922 19.438 1 97.5 276 SER A O 1
ATOM 2032 N N . THR A 1 277 ? -2.17 -7.699 19.516 1 97.62 277 THR A N 1
ATOM 2033 C CA . THR A 1 277 ? -3.223 -7.695 20.531 1 97.62 277 THR A CA 1
ATOM 2034 C C . THR A 1 277 ? -4.602 -7.73 19.875 1 97.62 277 THR A C 1
ATOM 2036 O O . THR A 1 277 ? -5.613 -7.914 20.547 1 97.62 277 THR A O 1
ATOM 2039 N N . GLY A 1 278 ? -4.656 -7.449 18.594 1 97.06 278 GLY A N 1
ATOM 2040 C CA . GLY A 1 278 ? -5.922 -7.492 17.875 1 97.06 278 GLY A CA 1
ATOM 2041 C C . GLY A 1 278 ? -6.676 -6.176 17.922 1 97.06 278 GLY A C 1
ATOM 2042 O O . GLY A 1 278 ? -7.828 -6.102 17.484 1 97.06 278 GLY A O 1
ATOM 2043 N N . VAL A 1 279 ? -6.012 -5.172 18.438 1 97.69 279 VAL A N 1
ATOM 2044 C CA . VAL A 1 279 ? -6.629 -3.848 18.422 1 97.69 279 VAL A CA 1
ATOM 2045 C C . VAL A 1 279 ? -6.785 -3.361 16.984 1 97.69 279 VAL A C 1
ATOM 2047 O O . VAL A 1 279 ? -7.777 -2.709 16.641 1 97.69 279 VAL A O 1
ATOM 2050 N N . LEU A 1 280 ? -5.75 -3.621 16.25 1 97 280 LEU A N 1
ATOM 2051 C CA . LEU A 1 280 ? -5.754 -3.338 14.812 1 97 280 LEU A CA 1
ATOM 2052 C C . LEU A 1 280 ? -5.523 -4.609 14.008 1 97 280 LEU A C 1
ATOM 2054 O O . LEU A 1 280 ? -4.68 -5.434 14.367 1 97 280 LEU A O 1
ATOM 2058 N N . HIS A 1 281 ? -6.332 -4.727 12.961 1 97.19 281 HIS A N 1
ATOM 2059 C CA . HIS A 1 281 ? -6.16 -5.859 12.062 1 97.19 281 HIS A CA 1
ATOM 2060 C C . HIS A 1 281 ? -5.457 -5.434 10.773 1 97.19 281 HIS A C 1
ATOM 2062 O O . HIS A 1 281 ? -5.68 -4.328 10.273 1 97.19 281 HIS A O 1
ATOM 2068 N N . TRP A 1 282 ? -4.688 -6.297 10.227 1 96.81 282 TRP A N 1
ATOM 2069 C CA . TRP A 1 282 ? -3.861 -5.992 9.062 1 96.81 282 TRP A CA 1
ATOM 2070 C C . TRP A 1 282 ? -4.723 -5.566 7.879 1 96.81 282 TRP A C 1
ATOM 2072 O O . TRP A 1 282 ? -4.328 -4.699 7.094 1 96.81 282 TRP A O 1
ATOM 2082 N N . ARG A 1 283 ? -5.82 -6.191 7.75 1 95.56 283 ARG A N 1
ATOM 2083 C CA . ARG A 1 283 ? -6.715 -5.828 6.656 1 95.56 283 ARG A CA 1
ATOM 2084 C C . ARG A 1 283 ? -7.098 -4.355 6.723 1 95.56 283 ARG A C 1
ATOM 2086 O O . ARG A 1 283 ? -7.258 -3.701 5.691 1 95.56 283 ARG A O 1
ATOM 2093 N N . GLU A 1 284 ? -7.262 -3.863 7.941 1 96.12 284 GLU A N 1
ATOM 2094 C CA . GLU A 1 284 ? -7.613 -2.459 8.133 1 96.12 284 GLU A CA 1
ATOM 2095 C C . GLU A 1 284 ? -6.469 -1.542 7.707 1 96.12 284 GLU A C 1
ATOM 2097 O O . GLU A 1 284 ? -6.703 -0.422 7.246 1 96.12 284 GLU A O 1
ATOM 2102 N N . CYS A 1 285 ? -5.234 -2.004 7.871 1 96.19 285 CYS A N 1
ATOM 2103 C CA . CYS A 1 285 ? -4.074 -1.271 7.379 1 96.19 285 CYS A CA 1
ATOM 2104 C C . CYS A 1 285 ? -4.027 -1.277 5.855 1 96.19 285 CYS A C 1
ATOM 2106 O O . CYS A 1 285 ? -3.807 -0.238 5.234 1 96.19 285 CYS A O 1
ATOM 2108 N N . LEU A 1 286 ? -4.316 -2.367 5.258 1 96.38 286 LEU A N 1
ATOM 2109 C CA . LEU A 1 286 ? -4.234 -2.545 3.812 1 96.38 286 LEU A CA 1
ATOM 2110 C C . LEU A 1 286 ? -5.277 -1.691 3.1 1 96.38 286 LEU A C 1
ATOM 2112 O O . LEU A 1 286 ? -5.043 -1.225 1.981 1 96.38 286 LEU A O 1
ATOM 2116 N N . THR A 1 287 ? -6.383 -1.491 3.771 1 94.69 287 THR A N 1
ATOM 2117 C CA . THR A 1 287 ? -7.492 -0.799 3.125 1 94.69 287 THR A CA 1
ATOM 2118 C C . THR A 1 287 ? -7.551 0.66 3.568 1 94.69 287 THR A C 1
ATOM 2120 O O . THR A 1 287 ? -8.602 1.303 3.469 1 94.69 287 THR A O 1
ATOM 2123 N N . TYR A 1 288 ? -6.461 1.099 4.164 1 93.31 288 TYR A N 1
ATOM 2124 C CA . TYR A 1 288 ? -6.344 2.512 4.508 1 93.31 288 TYR A CA 1
ATOM 2125 C C . TYR A 1 288 ? -5.668 3.293 3.389 1 93.31 288 TYR A C 1
ATOM 2127 O O . TYR A 1 288 ? -4.453 3.49 3.41 1 93.31 288 TYR A O 1
ATOM 2135 N N . PRO A 1 289 ? -6.402 3.877 2.455 1 92.75 289 PRO A N 1
ATOM 2136 C CA . PRO A 1 289 ? -5.855 4.363 1.187 1 92.75 289 PRO A CA 1
ATOM 2137 C C . PRO A 1 289 ? -4.852 5.496 1.374 1 92.75 289 PRO A C 1
ATOM 2139 O O . PRO A 1 289 ? -3.883 5.602 0.617 1 92.75 289 PRO A O 1
ATOM 2142 N N . ALA A 1 290 ? -5.012 6.309 2.385 1 88.38 290 ALA A N 1
ATOM 2143 C CA . ALA A 1 290 ? -4.137 7.457 2.588 1 88.38 290 ALA A CA 1
ATOM 2144 C C . ALA A 1 290 ? -2.693 7.016 2.811 1 88.38 290 ALA A C 1
ATOM 2146 O O . ALA A 1 290 ? -1.759 7.664 2.334 1 88.38 290 ALA A O 1
ATOM 2147 N N . ALA A 1 291 ? -2.549 5.922 3.516 1 92.88 291 ALA A N 1
ATOM 2148 C CA . ALA A 1 291 ? -1.214 5.426 3.84 1 92.88 291 ALA A CA 1
ATOM 2149 C C . ALA A 1 291 ? -0.473 4.988 2.58 1 92.88 291 ALA A C 1
ATOM 2151 O O . ALA A 1 291 ? 0.664 5.402 2.344 1 92.88 291 ALA A O 1
ATOM 2152 N N . TRP A 1 292 ? -1.057 4.266 1.727 1 95.62 292 TRP A N 1
ATOM 2153 C CA . TRP A 1 292 ? -0.415 3.688 0.551 1 95.62 292 TRP A CA 1
ATOM 2154 C C . TRP A 1 292 ? -0.249 4.73 -0.548 1 95.62 292 TRP A C 1
ATOM 2156 O O . TRP A 1 292 ? 0.722 4.695 -1.308 1 95.62 292 TRP A O 1
ATOM 2166 N N . ASP A 1 293 ? -1.237 5.629 -0.635 1 93.75 293 ASP A N 1
ATOM 2167 C CA . ASP A 1 293 ? -1.096 6.742 -1.566 1 93.75 293 ASP A CA 1
ATOM 2168 C C . ASP A 1 293 ? 0.129 7.59 -1.227 1 93.75 293 ASP A C 1
ATOM 2170 O O . ASP A 1 293 ? 0.929 7.914 -2.107 1 93.75 293 ASP A O 1
ATOM 2174 N N . THR A 1 294 ? 0.248 7.863 0.042 1 88.06 294 THR A N 1
ATOM 2175 C CA . THR A 1 294 ? 1.367 8.68 0.505 1 88.06 294 THR A CA 1
ATOM 2176 C C . THR A 1 294 ? 2.689 7.945 0.299 1 88.06 294 THR A C 1
ATOM 2178 O O . THR A 1 294 ? 3.668 8.539 -0.161 1 88.06 294 THR A O 1
ATOM 2181 N N . LEU A 1 295 ? 2.693 6.664 0.624 1 93.69 295 LEU A N 1
ATOM 2182 C CA . LEU A 1 295 ? 3.898 5.883 0.378 1 93.69 295 LEU A CA 1
ATOM 2183 C C . LEU A 1 295 ? 4.363 6.035 -1.067 1 93.69 295 LEU A C 1
ATOM 2185 O O . LEU A 1 295 ? 5.531 6.34 -1.319 1 93.69 295 LEU A O 1
ATOM 2189 N N . PHE A 1 296 ? 3.439 5.902 -2.008 1 95.94 296 PHE A N 1
ATOM 2190 C CA . PHE A 1 296 ? 3.801 5.828 -3.418 1 95.94 296 PHE A CA 1
ATOM 2191 C C . PHE A 1 296 ? 4.234 7.191 -3.939 1 95.94 296 PHE A C 1
ATOM 2193 O O . PHE A 1 296 ? 5.328 7.336 -4.48 1 95.94 296 PHE A O 1
ATOM 2200 N N . TRP A 1 297 ? 3.412 8.188 -3.785 1 90.69 297 TRP A N 1
ATOM 2201 C CA . TRP A 1 297 ? 3.734 9.461 -4.434 1 90.69 297 TRP A CA 1
ATOM 2202 C C . TRP A 1 297 ? 4.891 10.156 -3.721 1 90.69 297 TRP A C 1
ATOM 2204 O O . TRP A 1 297 ? 5.707 10.82 -4.359 1 90.69 297 TRP A O 1
ATOM 2214 N N . PHE A 1 298 ? 5.02 10.008 -2.309 1 86.81 298 PHE A N 1
ATOM 2215 C CA . PHE A 1 298 ? 6.152 10.57 -1.59 1 86.81 298 PHE A CA 1
ATOM 2216 C C . PHE A 1 298 ? 7.461 9.945 -2.057 1 86.81 298 PHE A C 1
ATOM 2218 O O . PHE A 1 298 ? 8.453 10.641 -2.256 1 86.81 298 PHE A O 1
ATOM 2225 N N . ALA A 1 299 ? 7.418 8.648 -2.172 1 92.94 299 ALA A N 1
ATOM 2226 C CA . ALA A 1 299 ? 8.633 7.949 -2.582 1 92.94 299 ALA A CA 1
ATOM 2227 C C . ALA A 1 299 ? 9.062 8.367 -3.984 1 92.94 299 ALA A C 1
ATOM 2229 O O . ALA A 1 299 ? 10.25 8.539 -4.254 1 92.94 299 ALA A O 1
ATOM 2230 N N . VAL A 1 300 ? 8.133 8.562 -4.883 1 92.62 300 VAL A N 1
ATOM 2231 C CA . VAL A 1 300 ? 8.43 8.969 -6.254 1 92.62 300 VAL A CA 1
ATOM 2232 C C . VAL A 1 300 ? 9.023 10.375 -6.254 1 92.62 300 VAL A C 1
ATOM 2234 O O . VAL A 1 300 ? 10.047 10.625 -6.898 1 92.62 300 VAL A O 1
ATOM 2237 N N . LEU A 1 301 ? 8.422 11.25 -5.523 1 86.38 301 LEU A N 1
ATOM 2238 C CA . LEU A 1 301 ? 8.859 12.648 -5.484 1 86.38 301 LEU A CA 1
ATOM 2239 C C . LEU A 1 301 ? 10.234 12.766 -4.852 1 86.38 301 LEU A C 1
ATOM 2241 O O . LEU A 1 301 ? 11.117 13.438 -5.391 1 86.38 301 LEU A O 1
ATOM 2245 N N . VAL A 1 302 ? 10.359 12.102 -3.715 1 84.44 302 VAL A N 1
ATOM 2246 C CA . VAL A 1 302 ? 11.633 12.141 -2.996 1 84.44 302 VAL A CA 1
ATOM 2247 C C . VAL A 1 302 ? 12.719 11.477 -3.832 1 84.44 302 VAL A C 1
ATOM 2249 O O . VAL A 1 302 ? 13.867 11.938 -3.859 1 84.44 302 VAL A O 1
ATOM 2252 N N . GLY A 1 303 ? 12.359 10.391 -4.473 1 88.25 303 GLY A N 1
ATOM 2253 C CA . GLY A 1 303 ? 13.312 9.727 -5.352 1 88.25 303 GLY A CA 1
ATOM 2254 C C . GLY A 1 303 ? 13.805 10.617 -6.477 1 88.25 303 GLY A C 1
ATOM 2255 O O . GLY A 1 303 ? 15.008 10.727 -6.707 1 88.25 303 GLY A O 1
ATOM 2256 N N . MET A 1 304 ? 12.93 11.289 -7.137 1 88 304 MET A N 1
ATOM 2257 C CA . MET A 1 304 ? 13.297 12.172 -8.242 1 88 304 MET A CA 1
ATOM 2258 C C . MET A 1 304 ? 14.078 13.375 -7.742 1 88 304 MET A C 1
ATOM 2260 O O . MET A 1 304 ? 15.047 13.805 -8.375 1 88 304 MET A O 1
ATOM 2264 N N . SER A 1 305 ? 13.641 13.906 -6.641 1 82.06 305 SER A N 1
ATOM 2265 C CA . SER A 1 305 ? 14.344 15.039 -6.051 1 82.06 305 SER A CA 1
ATOM 2266 C C . SER A 1 305 ? 15.773 14.664 -5.672 1 82.06 305 SER A C 1
ATOM 2268 O O . SER A 1 305 ? 16.703 15.438 -5.91 1 82.06 305 SER A O 1
ATOM 2270 N N . GLY A 1 306 ? 15.93 13.508 -5.059 1 82.75 306 GLY A N 1
ATOM 2271 C CA . GLY A 1 306 ? 17.25 13.031 -4.707 1 82.75 306 GLY A CA 1
ATOM 2272 C C . GLY A 1 306 ? 18.156 12.844 -5.906 1 82.75 306 GLY A C 1
ATOM 2273 O O . GLY A 1 306 ? 19.344 13.18 -5.848 1 82.75 306 GLY A O 1
ATOM 2274 N N . GLN A 1 307 ? 17.531 12.344 -6.945 1 86.75 307 GLN A N 1
ATOM 2275 C CA . GLN A 1 307 ? 18.328 12.156 -8.156 1 86.75 307 GLN A CA 1
ATOM 2276 C C . GLN A 1 307 ? 18.703 13.492 -8.781 1 86.75 307 GLN A C 1
ATOM 2278 O O . GLN A 1 307 ? 19.812 13.656 -9.297 1 86.75 307 GLN A O 1
ATOM 2283 N N . LEU A 1 308 ? 17.859 14.477 -8.781 1 83.25 308 LEU A N 1
ATOM 2284 C CA . LEU A 1 308 ? 18.156 15.82 -9.273 1 83.25 308 LEU A CA 1
ATOM 2285 C C . LEU A 1 308 ? 19.281 16.453 -8.477 1 83.25 308 LEU A C 1
ATOM 2287 O O . LEU A 1 308 ? 20.156 17.125 -9.047 1 83.25 308 LEU A O 1
ATOM 2291 N N . ASN A 1 309 ? 19.219 16.234 -7.207 1 79.44 309 ASN A N 1
ATOM 2292 C CA . ASN A 1 309 ? 20.281 16.75 -6.34 1 79.44 309 ASN A CA 1
ATOM 2293 C C . ASN A 1 309 ? 21.625 16.109 -6.66 1 79.44 309 ASN A C 1
ATOM 2295 O O . ASN A 1 309 ? 22.656 16.781 -6.715 1 79.44 309 ASN A O 1
ATOM 2299 N N . SER A 1 310 ? 21.578 14.836 -6.859 1 84.5 310 SER A N 1
ATOM 2300 C CA . SER A 1 310 ? 22.797 14.102 -7.145 1 84.5 310 SER A CA 1
ATOM 2301 C C . SER A 1 310 ? 23.391 14.516 -8.492 1 84.5 310 SER A C 1
ATOM 2303 O O . SER A 1 310 ? 24.609 14.445 -8.688 1 84.5 310 SER A O 1
ATOM 2305 N N . MET A 1 311 ? 22.453 15.023 -9.336 1 86.69 311 MET A N 1
ATOM 2306 C CA . MET A 1 311 ? 22.906 15.438 -10.664 1 86.69 311 MET A CA 1
ATOM 2307 C C . MET A 1 311 ? 23.344 16.891 -10.656 1 86.69 311 MET A C 1
ATOM 2309 O O . MET A 1 311 ? 23.797 17.422 -11.672 1 86.69 311 MET A O 1
ATOM 2313 N N . GLY A 1 312 ? 23.156 17.594 -9.492 1 78.81 312 GLY A N 1
ATOM 2314 C CA . GLY A 1 312 ? 23.688 18.938 -9.312 1 78.81 312 GLY A CA 1
ATOM 2315 C C . GLY A 1 312 ? 22.734 20.031 -9.758 1 78.81 312 GLY A C 1
ATOM 2316 O O . GLY A 1 312 ? 23.094 21.203 -9.781 1 78.81 312 GLY A O 1
ATOM 2317 N N . VAL A 1 313 ? 21.547 19.719 -10.078 1 80.38 313 VAL A N 1
ATOM 2318 C CA . VAL A 1 313 ? 20.578 20.656 -10.633 1 80.38 313 VAL A CA 1
ATOM 2319 C C . VAL A 1 313 ? 20.156 21.656 -9.555 1 80.38 313 VAL A C 1
ATOM 2321 O O . VAL A 1 313 ? 20.094 22.859 -9.797 1 80.38 313 VAL A O 1
ATOM 2324 N N . ILE A 1 314 ? 19.844 21.188 -8.398 1 73.31 314 ILE A N 1
ATOM 2325 C CA . ILE A 1 314 ? 19.344 22.031 -7.312 1 73.31 314 ILE A CA 1
ATOM 2326 C C . ILE A 1 314 ? 20.406 23.031 -6.887 1 73.31 314 ILE A C 1
ATOM 2328 O O . ILE A 1 314 ? 20.109 24.219 -6.695 1 73.31 314 ILE A O 1
ATOM 2332 N N . ASN A 1 315 ? 21.594 22.562 -6.855 1 73.75 315 ASN A N 1
ATOM 2333 C CA . ASN A 1 315 ? 22.703 23.438 -6.504 1 73.75 315 ASN A CA 1
ATOM 2334 C C . ASN A 1 315 ? 22.891 24.547 -7.535 1 73.75 315 ASN A C 1
ATOM 2336 O O . ASN A 1 315 ? 23.188 25.688 -7.18 1 73.75 315 ASN A O 1
ATOM 2340 N N . HIS A 1 316 ? 22.734 24.172 -8.727 1 77 316 HIS A N 1
ATOM 2341 C CA . HIS A 1 316 ? 22.906 25.156 -9.797 1 77 316 HIS A CA 1
ATOM 2342 C C . HIS A 1 316 ? 21.875 26.266 -9.695 1 77 316 HIS A C 1
ATOM 2344 O O . HIS A 1 316 ? 22.203 27.453 -9.781 1 77 316 HIS A O 1
ATOM 2350 N N . PHE A 1 317 ? 20.656 25.906 -9.422 1 75.56 317 PHE A N 1
ATOM 2351 C CA . PHE A 1 317 ? 19.578 26.891 -9.32 1 75.56 317 PHE A CA 1
ATOM 2352 C C . PHE A 1 317 ? 19.719 27.719 -8.047 1 75.56 317 PHE A C 1
ATOM 2354 O O . PHE A 1 317 ? 19.5 28.938 -8.062 1 75.56 317 PHE A O 1
ATOM 2361 N N . ALA A 1 318 ? 20.062 27.047 -7 1 71.5 318 ALA A N 1
ATOM 2362 C CA . ALA A 1 318 ? 20.25 27.734 -5.727 1 71.5 318 ALA A CA 1
ATOM 2363 C C . ALA A 1 318 ? 21.359 28.766 -5.812 1 71.5 318 ALA A C 1
ATOM 2365 O O . ALA A 1 318 ? 21.234 29.875 -5.277 1 71.5 318 ALA A O 1
ATOM 2366 N N . ASN A 1 319 ? 22.328 28.438 -6.5 1 75.06 319 ASN A N 1
ATOM 2367 C CA . ASN A 1 319 ? 23.453 29.344 -6.668 1 75.06 319 ASN A CA 1
ATOM 2368 C C . ASN A 1 319 ? 23.062 30.562 -7.512 1 75.06 319 ASN A C 1
ATOM 2370 O O . ASN A 1 319 ? 23.484 31.688 -7.219 1 75.06 319 ASN A O 1
ATOM 2374 N N . GLN A 1 320 ? 22.25 30.328 -8.453 1 77.38 320 GLN A N 1
ATOM 2375 C CA . GLN A 1 320 ? 21.844 31.422 -9.32 1 77.38 320 GLN A CA 1
ATOM 2376 C C . GLN A 1 320 ? 20.938 32.406 -8.57 1 77.38 320 GLN A C 1
ATOM 2378 O O . GLN A 1 320 ? 21.125 33.625 -8.664 1 77.38 320 GLN A O 1
ATOM 2383 N N . VAL A 1 321 ? 20.016 31.891 -7.824 1 73.94 321 VAL A N 1
ATOM 2384 C CA . VAL A 1 321 ? 19.078 32.719 -7.098 1 73.94 321 VAL A CA 1
ATOM 2385 C C . VAL A 1 321 ? 19.766 33.344 -5.879 1 73.94 321 VAL A C 1
ATOM 2387 O O . VAL A 1 321 ? 19.547 34.531 -5.566 1 73.94 321 VAL A O 1
ATOM 2390 N N . GLY A 1 322 ? 20.531 32.531 -5.281 1 71.38 322 GLY A N 1
ATOM 2391 C CA . GLY A 1 322 ? 21.281 33 -4.137 1 71.38 322 GLY A CA 1
ATOM 2392 C C . GLY A 1 322 ? 22.188 34.156 -4.473 1 71.38 322 GLY A C 1
ATOM 2393 O O . GLY A 1 322 ? 22.266 35.156 -3.717 1 71.38 322 GLY A O 1
ATOM 2394 N N . SER A 1 323 ? 22.734 34.062 -5.586 1 74.69 323 SER A N 1
ATOM 2395 C CA . SER A 1 323 ? 23.625 35.156 -6.016 1 74.69 323 SER A CA 1
ATOM 2396 C C . SER A 1 323 ? 22.875 36.438 -6.223 1 74.69 323 SER A C 1
ATOM 2398 O O . SER A 1 323 ? 23.375 37.531 -5.914 1 74.69 323 SER A O 1
ATOM 2400 N N . GLN A 1 324 ? 21.641 36.312 -6.652 1 78.19 324 GLN A N 1
ATOM 2401 C CA . GLN A 1 324 ? 20.828 37.5 -6.859 1 78.19 324 GLN A CA 1
ATOM 2402 C C . GLN A 1 324 ? 20.406 38.125 -5.531 1 78.19 324 GLN A C 1
ATOM 2404 O O . GLN A 1 324 ? 20.344 39.344 -5.398 1 78.19 324 GLN A O 1
ATOM 2409 N N . LEU A 1 325 ? 20.188 37.312 -4.582 1 78.88 325 LEU A N 1
ATOM 2410 C CA . LEU A 1 325 ? 19.797 37.781 -3.262 1 78.88 325 LEU A CA 1
ATOM 2411 C C . LEU A 1 325 ? 20.969 38.406 -2.521 1 78.88 325 LEU A C 1
ATOM 2413 O O . LEU A 1 325 ? 20.812 39.406 -1.821 1 78.88 325 LEU A O 1
ATOM 2417 N N . VAL A 1 326 ? 22.047 37.844 -2.713 1 71.56 326 VAL A N 1
ATOM 2418 C CA . VAL A 1 326 ? 23.266 38.406 -2.131 1 71.56 326 VAL A CA 1
ATOM 2419 C C . VAL A 1 326 ? 23.594 39.75 -2.781 1 71.56 326 VAL A C 1
ATOM 2421 O O . VAL A 1 326 ? 23.984 40.688 -2.096 1 71.56 326 VAL A O 1
ATOM 2424 N N . LYS A 1 327 ? 23.391 39.781 -4.055 1 76.56 327 LYS A N 1
ATOM 2425 C CA . LYS A 1 327 ? 23.656 41 -4.77 1 76.56 327 LYS A CA 1
ATOM 2426 C C . LYS A 1 327 ? 22.75 42.125 -4.293 1 76.56 327 LYS A C 1
ATOM 2428 O O . LYS A 1 327 ? 23.141 43.312 -4.312 1 76.56 327 LYS A O 1
ATOM 2433 N N . ALA A 1 328 ? 21.672 41.719 -3.771 1 81.75 328 ALA A N 1
ATOM 2434 C CA . ALA A 1 328 ? 20.719 42.719 -3.266 1 81.75 328 ALA A CA 1
ATOM 2435 C C . ALA A 1 328 ? 21.125 43.188 -1.883 1 81.75 328 ALA A C 1
ATOM 2437 O O . ALA A 1 328 ? 20.484 44.094 -1.316 1 81.75 328 ALA A O 1
ATOM 2438 N N . ASN A 1 329 ? 22.219 42.781 -1.289 1 80.38 329 ASN A N 1
ATOM 2439 C CA . ASN A 1 329 ? 22.844 43.188 -0.029 1 80.38 329 ASN A CA 1
ATOM 2440 C C . ASN A 1 329 ? 21.875 43.031 1.142 1 80.38 329 ASN A C 1
ATOM 2442 O O . ASN A 1 329 ? 21.797 43.906 2.014 1 80.38 329 ASN A O 1
ATOM 2446 N N . LEU A 1 330 ? 21.062 42.031 1.035 1 85.94 330 LEU A N 1
ATOM 2447 C CA . LEU A 1 330 ? 20.156 41.75 2.143 1 85.94 330 LEU A CA 1
ATOM 2448 C C . LEU A 1 330 ? 20.812 40.812 3.15 1 85.94 330 LEU A C 1
ATOM 2450 O O . LEU A 1 330 ? 21.531 39.875 2.768 1 85.94 330 LEU A O 1
ATOM 2454 N N . GLY A 1 331 ? 20.719 41.156 4.426 1 88.56 331 GLY A N 1
ATOM 2455 C CA . GLY A 1 331 ? 21.188 40.219 5.449 1 88.56 331 GLY A CA 1
ATOM 2456 C C . GLY A 1 331 ? 20.344 38.969 5.535 1 88.56 331 GLY A C 1
ATOM 2457 O O . GLY A 1 331 ? 19.234 38.938 4.996 1 88.56 331 GLY A O 1
ATOM 2458 N N . TRP A 1 332 ? 20.875 38 6.148 1 91.69 332 TRP A N 1
ATOM 2459 C CA . TRP A 1 332 ? 20.203 36.688 6.164 1 91.69 332 TRP A CA 1
ATOM 2460 C C . TRP A 1 332 ? 18.859 36.781 6.887 1 91.69 332 TRP A C 1
ATOM 2462 O O . TRP A 1 332 ? 17.906 36.094 6.52 1 91.69 332 TRP A O 1
ATOM 2472 N N . PRO A 1 333 ? 18.719 37.656 7.902 1 93.88 333 PRO A N 1
ATOM 2473 C CA . PRO A 1 333 ? 17.406 37.719 8.555 1 93.88 333 PRO A CA 1
ATOM 2474 C C . PRO A 1 333 ? 16.312 38.25 7.613 1 93.88 333 PRO A C 1
ATOM 2476 O O . PRO A 1 333 ? 15.18 37.781 7.676 1 93.88 333 PRO A O 1
ATOM 2479 N N . ALA A 1 334 ? 16.688 39.156 6.852 1 93 334 ALA A N 1
ATOM 2480 C CA . ALA A 1 334 ? 15.734 39.688 5.887 1 93 334 ALA A CA 1
ATOM 2481 C C . ALA A 1 334 ? 15.344 38.625 4.859 1 93 334 ALA A C 1
ATOM 2483 O O . ALA A 1 334 ? 14.172 38.5 4.5 1 93 334 ALA A O 1
ATOM 2484 N N . VAL A 1 335 ? 16.359 37.938 4.387 1 92.62 335 VAL A N 1
ATOM 2485 C CA . VAL A 1 335 ? 16.125 36.875 3.424 1 92.62 335 VAL A CA 1
ATOM 2486 C C . VAL A 1 335 ? 15.266 35.781 4.059 1 92.62 335 VAL A C 1
ATOM 2488 O O . VAL A 1 335 ? 14.336 35.281 3.43 1 92.62 335 VAL A O 1
ATOM 2491 N N . PHE A 1 336 ? 15.586 35.438 5.293 1 96.12 336 PHE A N 1
ATOM 2492 C CA . PHE A 1 336 ? 14.82 34.469 6.066 1 96.12 336 PHE A CA 1
ATOM 2493 C C . PHE A 1 336 ? 13.352 34.844 6.117 1 96.12 336 PHE A C 1
ATOM 2495 O O . PHE A 1 336 ? 12.477 34.031 5.816 1 96.12 336 PHE A O 1
ATOM 2502 N N . GLY A 1 337 ? 13.086 36.062 6.434 1 95.75 337 GLY A N 1
ATOM 2503 C CA . GLY A 1 337 ? 11.719 36.562 6.512 1 95.75 337 GLY A CA 1
ATOM 2504 C C . GLY A 1 337 ? 11.016 36.562 5.164 1 95.75 337 GLY A C 1
ATOM 2505 O O . GLY A 1 337 ? 9.883 36.094 5.047 1 95.75 337 GLY A O 1
ATOM 2506 N N . LEU A 1 338 ? 11.68 37.062 4.188 1 94.12 338 LEU A N 1
ATOM 2507 C CA . LEU A 1 338 ? 11.109 37.188 2.854 1 94.12 338 LEU A CA 1
ATOM 2508 C C . LEU A 1 338 ? 10.758 35.812 2.268 1 94.12 338 LEU A C 1
ATOM 2510 O O . LEU A 1 338 ? 9.672 35.656 1.711 1 94.12 338 LEU A O 1
ATOM 2514 N N . LEU A 1 339 ? 11.68 34.875 2.432 1 94.62 339 LEU A N 1
ATOM 2515 C CA . LEU A 1 339 ? 11.477 33.562 1.82 1 94.62 339 LEU A CA 1
ATOM 2516 C C . LEU A 1 339 ? 10.414 32.781 2.576 1 94.62 339 LEU A C 1
ATOM 2518 O O . LEU A 1 339 ? 9.656 32 1.972 1 94.62 339 LEU A O 1
ATOM 2522 N N . ASN A 1 340 ? 10.328 32.906 3.869 1 97.75 340 ASN A N 1
ATOM 2523 C CA . ASN A 1 340 ? 9.242 32.25 4.605 1 97.75 340 ASN A CA 1
ATOM 2524 C C . ASN A 1 340 ? 7.883 32.812 4.199 1 97.75 340 ASN A C 1
ATOM 2526 O O . ASN A 1 340 ? 6.926 32.062 4.016 1 97.75 340 ASN A O 1
ATOM 2530 N N . VAL A 1 341 ? 7.832 34.125 4.039 1 97.25 341 VAL A N 1
ATOM 2531 C CA . VAL A 1 341 ? 6.574 34.781 3.648 1 97.25 341 VAL A CA 1
ATOM 2532 C C . VAL A 1 341 ? 6.203 34.344 2.229 1 97.25 341 VAL A C 1
ATOM 2534 O O . VAL A 1 341 ? 5.047 34 1.956 1 97.25 341 VAL A O 1
ATOM 2537 N N . ALA A 1 342 ? 7.168 34.344 1.37 1 94.56 342 ALA A N 1
ATOM 2538 C CA . ALA A 1 342 ? 6.922 33.938 -0.008 1 94.56 342 ALA A CA 1
ATOM 2539 C C . ALA A 1 342 ? 6.469 32.469 -0.068 1 94.56 342 ALA A C 1
ATOM 2541 O O . ALA A 1 342 ? 5.523 32.156 -0.786 1 94.56 342 ALA A O 1
ATOM 2542 N N . TYR A 1 343 ? 7.184 31.641 0.652 1 95.94 343 TYR A N 1
ATOM 2543 C CA . TYR A 1 343 ? 6.836 30.234 0.741 1 95.94 343 TYR A CA 1
ATOM 2544 C C . TYR A 1 343 ? 5.402 30.047 1.224 1 95.94 343 TYR A C 1
ATOM 2546 O O . TYR A 1 343 ? 4.648 29.25 0.672 1 95.94 343 TYR A O 1
ATOM 2554 N N . TYR A 1 344 ? 5.035 30.844 2.191 1 97.75 344 TYR A N 1
ATOM 2555 C CA . TYR A 1 344 ? 3.707 30.812 2.793 1 97.75 344 TYR A CA 1
ATOM 2556 C C . TYR A 1 344 ? 2.643 31.234 1.786 1 97.75 344 TYR A C 1
ATOM 2558 O O . TYR A 1 344 ? 1.657 30.531 1.581 1 97.75 344 TYR A O 1
ATOM 2566 N N . VAL A 1 345 ? 2.828 32.281 1.057 1 95.19 345 VAL A N 1
ATOM 2567 C CA . VAL A 1 345 ? 1.835 32.875 0.183 1 95.19 345 VAL A CA 1
ATOM 2568 C C . VAL A 1 345 ? 1.657 32.031 -1.075 1 95.19 345 VAL A C 1
ATOM 2570 O O . VAL A 1 345 ? 0.552 31.938 -1.616 1 95.19 345 VAL A O 1
ATOM 2573 N N . LEU A 1 346 ? 2.641 31.359 -1.426 1 92 346 LEU A N 1
ATOM 2574 C CA . LEU A 1 346 ? 2.586 30.562 -2.639 1 92 346 LEU A CA 1
ATOM 2575 C C . LEU A 1 346 ? 1.616 29.391 -2.471 1 92 346 LEU A C 1
ATOM 2577 O O . LEU A 1 346 ? 1.151 28.812 -3.457 1 92 346 LEU A O 1
ATOM 2581 N N . HIS A 1 347 ? 1.293 29.094 -1.233 1 94.5 347 HIS A N 1
ATOM 2582 C CA . HIS A 1 347 ? 0.404 27.969 -0.999 1 94.5 347 HIS A CA 1
ATOM 2583 C C . HIS A 1 347 ? -1.017 28.281 -1.456 1 94.5 347 HIS A C 1
ATOM 2585 O O . HIS A 1 347 ? -1.843 27.375 -1.592 1 94.5 347 HIS A O 1
ATOM 2591 N N . TYR A 1 348 ? -1.35 29.531 -1.771 1 89.88 348 TYR A N 1
ATOM 2592 C CA . TYR A 1 348 ? -2.658 29.859 -2.324 1 89.88 348 TYR A CA 1
ATOM 2593 C C . TYR A 1 348 ? -2.883 29.156 -3.654 1 89.88 348 TYR A C 1
ATOM 2595 O O . TYR A 1 348 ? -4.027 28.953 -4.07 1 89.88 348 TYR A O 1
ATOM 2603 N N . MET A 1 349 ? -1.781 28.672 -4.168 1 84.88 349 MET A N 1
ATOM 2604 C CA . MET A 1 349 ? -1.865 28.016 -5.465 1 84.88 349 MET A CA 1
ATOM 2605 C C . MET A 1 349 ? -1.895 26.5 -5.301 1 84.88 349 MET A C 1
ATOM 2607 O O . MET A 1 349 ? -1.96 25.766 -6.285 1 84.88 349 MET A O 1
ATOM 2611 N N . PHE A 1 350 ? -1.782 26.047 -4.086 1 86 350 PHE A N 1
ATOM 2612 C CA . PHE A 1 350 ? -1.695 24.625 -3.822 1 86 350 PHE A CA 1
ATOM 2613 C C . PHE A 1 350 ? -2.902 24.141 -3.025 1 86 350 PHE A C 1
ATOM 2615 O O . PHE A 1 350 ? -3.42 24.875 -2.176 1 86 350 PHE A O 1
ATOM 2622 N N . ALA A 1 351 ? -3.357 22.938 -3.316 1 83.25 351 ALA A N 1
ATOM 2623 C CA . ALA A 1 351 ? -4.465 22.344 -2.578 1 83.25 351 ALA A CA 1
ATOM 2624 C C . ALA A 1 351 ? -3.959 21.297 -1.584 1 83.25 351 ALA A C 1
ATOM 2626 O O . ALA A 1 351 ? -4.742 20.719 -0.825 1 83.25 351 ALA A O 1
ATOM 2627 N N . SER A 1 352 ? -2.668 21.109 -1.583 1 86.12 352 SER A N 1
ATOM 2628 C CA . SER A 1 352 ? -2.057 20.094 -0.732 1 86.12 352 SER A CA 1
ATOM 2629 C C . SER A 1 352 ? -0.783 20.625 -0.076 1 86.12 352 SER A C 1
ATOM 2631 O O . SER A 1 352 ? 0.081 21.188 -0.749 1 86.12 352 SER A O 1
ATOM 2633 N N . GLN A 1 353 ? -0.75 20.422 1.197 1 92.94 353 GLN A N 1
ATOM 2634 C CA . GLN A 1 353 ? 0.437 20.828 1.939 1 92.94 353 GLN A CA 1
ATOM 2635 C C . GLN A 1 353 ? 1.649 20 1.549 1 92.94 353 GLN A C 1
ATOM 2637 O O . GLN A 1 353 ? 2.746 20.531 1.365 1 92.94 353 GLN A O 1
ATOM 2642 N N . THR A 1 354 ? 1.403 18.781 1.384 1 87.38 354 THR A N 1
ATOM 2643 C CA . THR A 1 354 ? 2.498 17.875 1.035 1 87.38 354 THR A CA 1
ATOM 2644 C C . THR A 1 354 ? 2.98 18.141 -0.388 1 87.38 354 THR A C 1
ATOM 2646 O O . THR A 1 354 ? 4.176 18.031 -0.673 1 87.38 354 THR A O 1
ATOM 2649 N N . ALA A 1 355 ? 2.037 18.438 -1.219 1 81.69 355 ALA A N 1
ATOM 2650 C CA . ALA A 1 355 ? 2.424 18.781 -2.582 1 81.69 355 ALA A CA 1
ATOM 2651 C C . ALA A 1 355 ? 3.266 20.047 -2.605 1 81.69 355 ALA A C 1
ATOM 2653 O O . ALA A 1 355 ? 4.223 20.156 -3.375 1 81.69 355 ALA A O 1
ATOM 2654 N N . HIS A 1 356 ? 2.906 20.969 -1.814 1 90.12 356 HIS A N 1
ATOM 2655 C CA . HIS A 1 356 ? 3.668 22.203 -1.692 1 90.12 356 HIS A CA 1
ATOM 2656 C C . HIS A 1 356 ? 5.094 21.922 -1.232 1 90.12 356 HIS A C 1
ATOM 2658 O O . HIS A 1 356 ? 6.047 22.469 -1.797 1 90.12 356 HIS A O 1
ATOM 2664 N N . VAL A 1 357 ? 5.227 21.156 -0.259 1 92.81 357 VAL A N 1
ATOM 2665 C CA . VAL A 1 357 ? 6.539 20.797 0.273 1 92.81 357 VAL A CA 1
ATOM 2666 C C . VAL A 1 357 ? 7.363 20.094 -0.803 1 92.81 357 VAL A C 1
ATOM 2668 O O . VAL A 1 357 ? 8.523 20.453 -1.032 1 92.81 357 VAL A O 1
ATOM 2671 N N . GLY A 1 358 ? 6.762 19.172 -1.419 1 83.75 358 GLY A N 1
ATOM 2672 C CA . GLY A 1 358 ? 7.461 18.469 -2.473 1 83.75 358 GLY A CA 1
ATOM 2673 C C . GLY A 1 358 ? 7.934 19.359 -3.596 1 83.75 358 GLY A C 1
ATOM 2674 O O . GLY A 1 358 ? 9 19.141 -4.176 1 83.75 358 GLY A O 1
ATOM 2675 N N . ALA A 1 359 ? 7.184 20.422 -3.828 1 81.62 359 ALA A N 1
ATOM 2676 C CA . ALA A 1 359 ? 7.438 21.297 -4.969 1 81.62 359 ALA A CA 1
ATOM 2677 C C . ALA A 1 359 ? 8.469 22.359 -4.625 1 81.62 359 ALA A C 1
ATOM 2679 O O . ALA A 1 359 ? 9.32 22.703 -5.449 1 81.62 359 ALA A O 1
ATOM 2680 N N . LEU A 1 360 ? 8.383 22.812 -3.434 1 86.38 360 LEU A N 1
ATOM 2681 C CA . LEU A 1 360 ? 9.047 24.109 -3.229 1 86.38 360 LEU A CA 1
ATOM 2682 C C . LEU A 1 360 ? 10.07 24.016 -2.1 1 86.38 360 LEU A C 1
ATOM 2684 O O . LEU A 1 360 ? 11.008 24.812 -2.037 1 86.38 360 LEU A O 1
ATOM 2688 N N . TYR A 1 361 ? 9.945 23.125 -1.22 1 93.06 361 TYR A N 1
ATOM 2689 C CA . TYR A 1 361 ? 10.688 23.109 0.032 1 93.06 361 TYR A CA 1
ATOM 2690 C C . TYR A 1 361 ? 12.195 23.125 -0.229 1 93.06 361 TYR A C 1
ATOM 2692 O O . TYR A 1 361 ? 12.914 23.984 0.3 1 93.06 361 TYR A O 1
ATOM 2700 N N . SER A 1 362 ? 12.641 22.203 -1.046 1 89.88 362 SER A N 1
ATOM 2701 C CA . SER A 1 362 ? 14.078 22.062 -1.277 1 89.88 362 SER A CA 1
ATOM 2702 C C . SER A 1 362 ? 14.656 23.312 -1.931 1 89.88 362 SER A C 1
ATOM 2704 O O . SER A 1 362 ? 15.758 23.734 -1.583 1 89.88 362 SER A O 1
ATOM 2706 N N . ALA A 1 363 ? 13.938 23.844 -2.859 1 85.62 363 ALA A N 1
ATOM 2707 C CA . ALA A 1 363 ? 14.398 25.047 -3.535 1 85.62 363 ALA A CA 1
ATOM 2708 C C . ALA A 1 363 ? 14.516 26.219 -2.559 1 85.62 363 ALA A C 1
ATOM 2710 O O . ALA A 1 363 ? 15.508 26.953 -2.566 1 85.62 363 ALA A O 1
ATOM 2711 N N . PHE A 1 364 ? 13.547 26.391 -1.732 1 92 364 PHE A N 1
ATOM 2712 C CA . PHE A 1 364 ? 13.547 27.484 -0.774 1 92 364 PHE A CA 1
ATOM 2713 C C . PHE A 1 364 ? 14.625 27.281 0.281 1 92 364 PHE A C 1
ATOM 2715 O O . PHE A 1 364 ? 15.289 28.234 0.689 1 92 364 PHE A O 1
ATOM 2722 N N . LEU A 1 365 ? 14.773 26.047 0.702 1 94.12 365 LEU A N 1
ATOM 2723 C CA . LEU A 1 365 ? 15.82 25.734 1.667 1 94.12 365 LEU A CA 1
ATOM 2724 C C . LEU A 1 365 ? 17.203 26.047 1.09 1 94.12 365 LEU A C 1
ATOM 2726 O O . LEU A 1 365 ? 18.031 26.641 1.766 1 94.12 365 LEU A O 1
ATOM 2730 N N . ALA A 1 366 ? 17.391 25.672 -0.116 1 89.69 366 ALA A N 1
ATOM 2731 C CA . ALA A 1 366 ? 18.672 25.938 -0.778 1 89.69 366 ALA A CA 1
ATOM 2732 C C . ALA A 1 366 ? 18.938 27.438 -0.867 1 89.69 366 ALA A C 1
ATOM 2734 O O . ALA A 1 366 ? 20.078 27.875 -0.643 1 89.69 366 ALA A O 1
ATOM 2735 N N . MET A 1 367 ? 17.953 28.188 -1.215 1 88.31 367 MET A N 1
ATOM 2736 C CA . MET A 1 367 ? 18.094 29.641 -1.299 1 88.31 367 MET A CA 1
ATOM 2737 C C . MET A 1 367 ? 18.484 30.234 0.055 1 88.31 367 MET A C 1
ATOM 2739 O O . MET A 1 367 ? 19.328 31.109 0.135 1 88.31 367 MET A O 1
ATOM 2743 N N . MET A 1 368 ? 17.859 29.719 1.083 1 92.75 368 MET A N 1
ATOM 2744 C CA . MET A 1 368 ? 18.156 30.219 2.426 1 92.75 368 MET A CA 1
ATOM 2745 C C . MET A 1 368 ? 19.578 29.875 2.822 1 92.75 368 MET A C 1
ATOM 2747 O O . MET A 1 368 ? 20.312 30.734 3.328 1 92.75 368 MET A O 1
ATOM 2751 N N . ILE A 1 369 ? 19.984 28.734 2.547 1 91.12 369 ILE A N 1
ATOM 2752 C CA . ILE A 1 369 ? 21.312 28.281 2.938 1 91.12 369 ILE A CA 1
ATOM 2753 C C . ILE A 1 369 ? 22.375 29.078 2.172 1 91.12 369 ILE A C 1
ATOM 2755 O O . ILE A 1 369 ? 23.359 29.516 2.752 1 91.12 369 ILE A O 1
ATOM 2759 N N . THR A 1 370 ? 22.188 29.25 0.938 1 86.81 370 THR A N 1
ATOM 2760 C CA . THR A 1 370 ? 23.141 29.953 0.091 1 86.81 370 THR A CA 1
ATOM 2761 C C . THR A 1 370 ? 23.312 31.406 0.527 1 86.81 370 THR A C 1
ATOM 2763 O O . THR A 1 370 ? 24.359 32 0.309 1 86.81 370 THR A O 1
ATOM 2766 N N . THR A 1 371 ? 22.312 31.953 1.159 1 88.38 371 THR A N 1
ATOM 2767 C CA . THR A 1 371 ? 22.344 33.344 1.541 1 88.38 371 THR A CA 1
ATOM 2768 C C . THR A 1 371 ? 22.781 33.5 2.996 1 88.38 371 THR A C 1
ATOM 2770 O O . THR A 1 371 ? 22.734 34.625 3.547 1 88.38 371 THR A O 1
ATOM 2773 N N . GLY A 1 372 ? 23.016 32.406 3.617 1 90.31 372 GLY A N 1
ATOM 2774 C CA . GLY A 1 372 ? 23.656 32.469 4.918 1 90.31 372 GLY A CA 1
ATOM 2775 C C . GLY A 1 372 ? 22.703 32.219 6.07 1 90.31 372 GLY A C 1
ATOM 2776 O O . GLY A 1 372 ? 23.094 32.312 7.238 1 90.31 372 GLY A O 1
ATOM 2777 N N . VAL A 1 373 ? 21.469 31.906 5.801 1 94.81 373 VAL A N 1
ATOM 2778 C CA . VAL A 1 373 ? 20.562 31.547 6.879 1 94.81 373 VAL A CA 1
ATOM 2779 C C . VAL A 1 373 ? 21.062 30.266 7.57 1 94.81 373 VAL A C 1
ATOM 2781 O O . VAL A 1 373 ? 21.469 29.328 6.91 1 94.81 373 VAL A O 1
ATOM 2784 N N . PRO A 1 374 ? 21.109 30.312 8.922 1 96.62 374 PRO A N 1
ATOM 2785 C CA . PRO A 1 374 ? 21.469 29.062 9.602 1 96.62 374 PRO A CA 1
ATOM 2786 C C . PRO A 1 374 ? 20.625 27.875 9.141 1 96.62 374 PRO A C 1
ATOM 2788 O O . PRO A 1 374 ? 19.391 27.953 9.133 1 96.62 374 PRO A O 1
ATOM 2791 N N . PRO A 1 375 ? 21.25 26.812 8.758 1 96.44 375 PRO A N 1
ATOM 2792 C CA . PRO A 1 375 ? 20.578 25.703 8.055 1 96.44 375 PRO A CA 1
ATOM 2793 C C . PRO A 1 375 ? 19.453 25.094 8.875 1 96.44 375 PRO A C 1
ATOM 2795 O O . PRO A 1 375 ? 18.375 24.828 8.344 1 96.44 375 PRO A O 1
ATOM 2798 N N . VAL A 1 376 ? 19.609 24.891 10.148 1 97.12 376 VAL A N 1
ATOM 2799 C CA . VAL A 1 376 ? 18.625 24.172 10.969 1 97.12 376 VAL A CA 1
ATOM 2800 C C . VAL A 1 376 ? 17.344 24.984 11.07 1 97.12 376 VAL A C 1
ATOM 2802 O O . VAL A 1 376 ? 16.25 24.453 10.883 1 97.12 376 VAL A O 1
ATOM 2805 N N . ILE A 1 377 ? 17.5 26.281 11.297 1 97.06 377 ILE A N 1
ATOM 2806 C CA . ILE A 1 377 ? 16.297 27.094 11.445 1 97.06 377 ILE A CA 1
ATOM 2807 C C . ILE A 1 377 ? 15.656 27.312 10.078 1 97.06 377 ILE A C 1
ATOM 2809 O O . ILE A 1 377 ? 14.43 27.406 9.977 1 97.06 377 ILE A O 1
ATOM 2813 N N . ALA A 1 378 ? 16.484 27.359 9.016 1 97.25 378 ALA A N 1
ATOM 2814 C CA . ALA A 1 378 ? 15.938 27.406 7.664 1 97.25 378 ALA A CA 1
ATOM 2815 C C . ALA A 1 378 ? 15.023 26.219 7.398 1 97.25 378 ALA A C 1
ATOM 2817 O O . ALA A 1 378 ? 13.891 26.375 6.938 1 97.25 378 ALA A O 1
ATOM 2818 N N . ALA A 1 379 ? 15.492 25.031 7.766 1 97.88 379 ALA A N 1
ATOM 2819 C CA . ALA A 1 379 ? 14.75 23.797 7.547 1 97.88 379 ALA A CA 1
ATOM 2820 C C . ALA A 1 379 ? 13.484 23.75 8.406 1 97.88 379 ALA A C 1
ATOM 2822 O O . ALA A 1 379 ? 12.398 23.453 7.906 1 97.88 379 ALA A O 1
ATOM 2823 N N . LEU A 1 380 ? 13.594 24.125 9.664 1 98.31 380 LEU A N 1
ATOM 2824 C CA . LEU A 1 380 ? 12.477 24.031 10.602 1 98.31 380 LEU A CA 1
ATOM 2825 C C . LEU A 1 380 ? 11.398 25.062 10.273 1 98.31 380 LEU A C 1
ATOM 2827 O O . LEU A 1 380 ? 10.211 24.734 10.289 1 98.31 380 LEU A O 1
ATOM 2831 N N . SER A 1 381 ? 11.844 26.266 9.977 1 98.38 381 SER A N 1
ATOM 2832 C CA . SER A 1 381 ? 10.875 27.328 9.734 1 98.38 381 SER A CA 1
ATOM 2833 C C . SER A 1 381 ? 9.992 27.016 8.531 1 98.38 381 SER A C 1
ATOM 2835 O O . SER A 1 381 ? 8.773 27.172 8.594 1 98.38 381 SER A O 1
ATOM 2837 N N . LEU A 1 382 ? 10.617 26.516 7.473 1 98.19 382 LEU A N 1
ATOM 2838 C CA . LEU A 1 382 ? 9.836 26.125 6.309 1 98.19 382 LEU A CA 1
ATOM 2839 C C . LEU A 1 382 ? 8.883 24.984 6.652 1 98.19 382 LEU A C 1
ATOM 2841 O O . LEU A 1 382 ? 7.773 24.922 6.113 1 98.19 382 LEU A O 1
ATOM 2845 N N . GLY A 1 383 ? 9.32 24.094 7.52 1 98.19 383 GLY A N 1
ATOM 2846 C CA . GLY A 1 383 ? 8.453 23.047 8.008 1 98.19 383 GLY A CA 1
ATOM 2847 C C . GLY A 1 383 ? 7.242 23.562 8.766 1 98.19 383 GLY A C 1
ATOM 2848 O O . GLY A 1 383 ? 6.129 23.062 8.586 1 98.19 383 GLY A O 1
ATOM 2849 N N . PHE A 1 384 ? 7.457 24.562 9.562 1 98.69 384 PHE A N 1
ATOM 2850 C CA . PHE A 1 384 ? 6.359 25.156 10.32 1 98.69 384 PHE A CA 1
ATOM 2851 C C . PHE A 1 384 ? 5.371 25.844 9.398 1 98.69 384 PHE A C 1
ATOM 2853 O O . PHE A 1 384 ? 4.16 25.703 9.547 1 98.69 384 PHE A O 1
ATOM 2860 N N . MET A 1 385 ? 5.938 26.562 8.398 1 98.56 385 MET A N 1
ATOM 2861 C CA . MET A 1 385 ? 5.086 27.25 7.434 1 98.56 385 MET A CA 1
ATOM 2862 C C . MET A 1 385 ? 4.199 26.25 6.684 1 98.56 385 MET A C 1
ATOM 2864 O O . MET A 1 385 ? 3.062 26.578 6.332 1 98.56 385 MET A O 1
ATOM 2868 N N . SER A 1 386 ? 4.723 25.031 6.543 1 97.88 386 SER A N 1
ATOM 2869 C CA . SER A 1 386 ? 4.035 24.016 5.766 1 97.88 386 SER A CA 1
ATOM 2870 C C . SER A 1 386 ? 2.781 23.516 6.48 1 97.88 386 SER A C 1
ATOM 2872 O O . SER A 1 386 ? 1.96 22.812 5.895 1 97.88 386 SER A O 1
ATOM 2874 N N . ASN A 1 387 ? 2.633 23.922 7.691 1 98.19 387 ASN A N 1
ATOM 2875 C CA . ASN A 1 387 ? 1.415 23.656 8.445 1 98.19 387 ASN A CA 1
ATOM 2876 C C . ASN A 1 387 ? 0.538 24.891 8.562 1 98.19 387 ASN A C 1
ATOM 2878 O O . ASN A 1 387 ? -0.676 24.828 8.359 1 98.19 387 ASN A O 1
ATOM 2882 N N . LEU A 1 388 ? 1.155 26.016 8.789 1 98.31 388 LEU A N 1
ATOM 2883 C CA . LEU A 1 388 ? 0.465 27.266 9.133 1 98.31 388 LEU A CA 1
ATOM 2884 C C . LEU A 1 388 ? -0.356 27.766 7.953 1 98.31 388 LEU A C 1
ATOM 2886 O O . LEU A 1 388 ? -1.397 28.406 8.148 1 98.31 388 LEU A O 1
ATOM 2890 N N . PHE A 1 389 ? 0.098 27.453 6.785 1 97.94 389 PHE A N 1
ATOM 2891 C CA . PHE A 1 389 ? -0.625 27.953 5.625 1 97.94 389 PHE A CA 1
ATOM 2892 C C . PHE A 1 389 ? -1.77 27.031 5.246 1 97.94 389 PHE A C 1
ATOM 2894 O O . PHE A 1 389 ? -2.436 27.234 4.23 1 97.94 389 PHE A O 1
ATOM 2901 N N . GLY A 1 390 ? -2.061 25.984 6.043 1 96.5 390 GLY A N 1
ATOM 2902 C CA . GLY A 1 390 ? -3.047 24.969 5.711 1 96.5 390 GLY A CA 1
ATOM 2903 C C . GLY A 1 390 ? -4.477 25.453 5.828 1 96.5 390 GLY A C 1
ATOM 2904 O O . GLY A 1 390 ? -5.402 24.812 5.336 1 96.5 390 GLY A O 1
ATOM 2905 N N . SER A 1 391 ? -4.707 26.656 6.414 1 96.31 391 SER A N 1
ATOM 2906 C CA . SER A 1 391 ? -6.066 27.141 6.664 1 96.31 391 SER A CA 1
ATOM 2907 C C . SER A 1 391 ? -6.375 28.391 5.852 1 96.31 391 SER A C 1
ATOM 2909 O O . SER A 1 391 ? -7.363 29.078 6.113 1 96.31 391 SER A O 1
ATOM 2911 N N . ILE A 1 392 ? -5.613 28.641 4.84 1 96.19 392 ILE A N 1
ATOM 2912 C CA . ILE A 1 392 ? -5.754 29.922 4.148 1 96.19 392 ILE A CA 1
ATOM 2913 C C . ILE A 1 392 ? -6.93 29.844 3.176 1 96.19 392 ILE A C 1
ATOM 2915 O O . ILE A 1 392 ? -7.535 30.875 2.852 1 96.19 392 ILE A O 1
ATOM 2919 N N . THR A 1 393 ? -7.207 28.672 2.666 1 93.81 393 THR A N 1
ATOM 2920 C CA . THR A 1 393 ? -8.32 28.453 1.753 1 93.81 393 THR A CA 1
ATOM 2921 C C . THR A 1 393 ? -9.086 27.188 2.115 1 93.81 393 THR A C 1
ATOM 2923 O O . THR A 1 393 ? -8.648 26.422 2.979 1 93.81 393 THR A O 1
ATOM 2926 N N . HIS A 1 394 ? -10.266 26.984 1.451 1 91.12 394 HIS A N 1
ATOM 2927 C CA . HIS A 1 394 ? -11.086 25.812 1.696 1 91.12 394 HIS A CA 1
ATOM 2928 C C . HIS A 1 394 ? -10.453 24.562 1.09 1 91.12 394 HIS A C 1
ATOM 2930 O O . HIS A 1 394 ? -10.797 23.438 1.467 1 91.12 394 HIS A O 1
ATOM 2936 N N . PHE A 1 395 ? -9.453 24.781 0.259 1 88.56 395 PHE A N 1
ATOM 2937 C CA . PHE A 1 395 ? -8.812 23.656 -0.389 1 88.56 395 PHE A CA 1
ATOM 2938 C C . PHE A 1 395 ? -7.348 23.547 0.015 1 88.56 395 PHE A C 1
ATOM 2940 O O . PHE A 1 395 ? -6.617 22.688 -0.472 1 88.56 395 PHE A O 1
ATOM 2947 N N . GLY A 1 396 ? -6.875 24.422 0.937 1 89.88 396 GLY A N 1
ATOM 2948 C CA . GLY A 1 396 ? -5.461 24.547 1.246 1 89.88 396 GLY A CA 1
ATOM 2949 C C . GLY A 1 396 ? -4.906 23.344 1.986 1 89.88 396 GLY A C 1
ATOM 2950 O O . GLY A 1 396 ? -3.688 23.156 2.07 1 89.88 396 GLY A O 1
ATOM 2951 N N . SER A 1 397 ? -5.762 22.516 2.514 1 92.69 397 SER A N 1
ATOM 2952 C CA . SER A 1 397 ? -5.387 21.297 3.227 1 92.69 397 SER A CA 1
ATOM 2953 C C . SER A 1 397 ? -6.562 20.344 3.334 1 92.69 397 SER A C 1
ATOM 2955 O O . SER A 1 397 ? -7.707 20.719 3.068 1 92.69 397 SER A O 1
ATOM 2957 N N . GLY A 1 398 ? -6.25 19.125 3.666 1 90.25 398 GLY A N 1
ATOM 2958 C CA . GLY A 1 398 ? -7.312 18.156 3.906 1 90.25 398 GLY A CA 1
ATOM 2959 C C . GLY A 1 398 ? -8.258 18.578 5.023 1 90.25 398 GLY A C 1
ATOM 2960 O O . GLY A 1 398 ? -9.469 18.406 4.91 1 90.25 398 GLY A O 1
ATOM 2961 N N . GLN A 1 399 ? -7.703 19.094 6.055 1 95.38 399 GLN A N 1
ATOM 2962 C CA . GLN A 1 399 ? -8.555 19.516 7.16 1 95.38 399 GLN A CA 1
ATOM 2963 C C . GLN A 1 399 ? -9.445 20.688 6.762 1 95.38 399 GLN A C 1
ATOM 2965 O O . GLN A 1 399 ? -10.586 20.781 7.203 1 95.38 399 GLN A O 1
ATOM 2970 N N . ALA A 1 400 ? -8.898 21.562 5.941 1 96.31 400 ALA A N 1
ATOM 2971 C CA . ALA A 1 400 ? -9.695 22.703 5.473 1 96.31 400 ALA A CA 1
ATOM 2972 C C . ALA A 1 400 ? -10.891 22.219 4.656 1 96.31 400 ALA A C 1
ATOM 2974 O O . ALA A 1 400 ? -12 22.75 4.797 1 96.31 400 ALA A O 1
ATOM 2975 N N . ALA A 1 401 ? -10.633 21.266 3.875 1 93.06 401 ALA A N 1
ATOM 2976 C CA . ALA A 1 401 ? -11.703 20.703 3.066 1 93.06 401 ALA A CA 1
ATOM 2977 C C . ALA A 1 401 ? -12.773 20.062 3.947 1 93.06 401 ALA A C 1
ATOM 2979 O O . ALA A 1 401 ? -13.969 20.203 3.68 1 93.06 401 ALA A O 1
ATOM 2980 N N . VAL A 1 402 ? -12.375 19.406 4.953 1 94.44 402 VAL A N 1
ATOM 2981 C CA . VAL A 1 402 ? -13.289 18.734 5.875 1 94.44 402 VAL A CA 1
ATOM 2982 C C . VAL A 1 402 ? -14.148 19.766 6.598 1 94.44 402 VAL A C 1
ATOM 2984 O O . VAL A 1 402 ? -15.375 19.656 6.621 1 94.44 402 VAL A O 1
ATOM 2987 N N . TYR A 1 403 ? -13.562 20.734 7.117 1 97.06 403 TYR A N 1
ATOM 2988 C CA . TYR A 1 403 ? -14.273 21.734 7.914 1 97.06 403 TYR A CA 1
ATOM 2989 C C . TYR A 1 403 ? -15.188 22.578 7.035 1 97.06 403 TYR A C 1
ATOM 2991 O O . TYR A 1 403 ? -16.328 22.844 7.402 1 97.06 403 TYR A O 1
ATOM 2999 N N . TYR A 1 404 ? -14.672 22.953 5.91 1 95.5 404 TYR A N 1
ATOM 3000 C CA . TYR A 1 404 ? -15.516 23.719 4.992 1 95.5 404 TYR A CA 1
ATOM 3001 C C . TYR A 1 404 ? -16.688 22.859 4.5 1 95.5 404 TYR A C 1
ATOM 3003 O O . TYR A 1 404 ? -17.812 23.344 4.391 1 95.5 404 TYR A O 1
ATOM 3011 N N . GLY A 1 405 ? -16.438 21.688 4.219 1 94.44 405 GLY A N 1
ATOM 3012 C CA . GLY A 1 405 ? -17.438 20.766 3.686 1 94.44 405 GLY A CA 1
ATOM 3013 C C . GLY A 1 405 ? -18.562 20.484 4.66 1 94.44 405 GLY A C 1
ATOM 3014 O O . GLY A 1 405 ? -19.641 20.016 4.266 1 94.44 405 GLY A O 1
ATOM 3015 N N . ALA A 1 406 ? -18.344 20.781 5.863 1 95.81 406 ALA A N 1
ATOM 3016 C CA . ALA A 1 406 ? -19.344 20.5 6.898 1 95.81 406 ALA A CA 1
ATOM 3017 C C . ALA A 1 406 ? -20.531 21.438 6.781 1 95.81 406 ALA A C 1
ATOM 3019 O O . ALA A 1 406 ? -21.594 21.188 7.352 1 95.81 406 ALA A O 1
ATOM 3020 N N . GLY A 1 407 ? -20.312 22.562 6.09 1 96.19 407 GLY A N 1
ATOM 3021 C CA . GLY A 1 407 ? -21.469 23.391 5.754 1 96.19 407 GLY A CA 1
ATOM 3022 C C . GLY A 1 407 ? -21.688 24.531 6.73 1 96.19 407 GLY A C 1
ATOM 3023 O O . GLY A 1 407 ? -22.688 25.234 6.656 1 96.19 407 GLY A O 1
ATOM 3024 N N . TYR A 1 408 ? -20.703 24.797 7.605 1 98.06 408 TYR A N 1
ATOM 3025 C CA . TYR A 1 408 ? -20.875 25.844 8.609 1 98.06 408 TYR A CA 1
ATOM 3026 C C . TYR A 1 408 ? -20.203 27.141 8.18 1 98.06 408 TYR A C 1
ATOM 3028 O O . TYR A 1 408 ? -20.406 28.188 8.789 1 98.06 408 TYR A O 1
ATOM 3036 N N . LEU A 1 409 ? -19.406 27.094 7.18 1 97.62 409 LEU A N 1
ATOM 3037 C CA . LEU A 1 409 ? -18.641 28.25 6.754 1 97.62 409 LEU A CA 1
ATOM 3038 C C . LEU A 1 409 ? -18.953 28.609 5.305 1 97.62 409 LEU A C 1
ATOM 3040 O O . LEU A 1 409 ? -19.188 27.719 4.484 1 97.62 409 LEU A O 1
ATOM 3044 N N . THR A 1 410 ? -18.922 29.859 5.082 1 95.5 410 THR A N 1
ATOM 3045 C CA . THR A 1 410 ? -19 30.312 3.695 1 95.5 410 THR A CA 1
ATOM 3046 C C . THR A 1 410 ? -17.609 30.484 3.096 1 95.5 410 THR A C 1
ATOM 3048 O O . THR A 1 410 ? -16.625 30.578 3.826 1 95.5 410 THR A O 1
ATOM 3051 N N . LEU A 1 411 ? -17.609 30.5 1.812 1 92.88 411 LEU A N 1
ATOM 3052 C CA . LEU A 1 411 ? -16.328 30.641 1.107 1 92.88 411 LEU A CA 1
ATOM 3053 C C . LEU A 1 411 ? -15.648 31.969 1.466 1 92.88 411 LEU A C 1
ATOM 3055 O O . LEU A 1 411 ? -14.438 32 1.691 1 92.88 411 LEU A O 1
ATOM 3059 N N . SER A 1 412 ? -16.422 32.969 1.49 1 93.81 412 SER A N 1
ATOM 3060 C CA . SER A 1 412 ? -15.898 34.312 1.815 1 93.81 412 SER A CA 1
ATOM 3061 C C . SER A 1 412 ? -15.305 34.344 3.219 1 93.81 412 SER A C 1
ATOM 3063 O O . SER A 1 412 ? -14.266 34.969 3.445 1 93.81 412 SER A O 1
ATOM 3065 N N . GLU A 1 413 ? -15.891 33.656 4.148 1 96.12 413 GLU A N 1
ATOM 3066 C CA . GLU A 1 413 ? -15.398 33.594 5.52 1 96.12 413 GLU A CA 1
ATOM 3067 C C . GLU A 1 413 ? -14.078 32.844 5.594 1 96.12 413 GLU A C 1
ATOM 3069 O O . GLU A 1 413 ? -13.156 33.25 6.301 1 96.12 413 GLU A O 1
ATOM 3074 N N . VAL A 1 414 ? -13.969 31.766 4.883 1 96.06 414 VAL A N 1
ATOM 3075 C CA . VAL A 1 414 ? -12.75 30.969 4.902 1 96.06 414 VAL A CA 1
ATOM 3076 C C . VAL A 1 414 ? -11.586 31.797 4.352 1 96.06 414 VAL A C 1
ATOM 3078 O O . VAL A 1 414 ? -10.508 31.828 4.945 1 96.06 414 VAL A O 1
ATOM 3081 N N . PHE A 1 415 ? -11.805 32.5 3.283 1 94.44 415 PHE A N 1
ATOM 3082 C CA . PHE A 1 415 ? -10.742 33.281 2.656 1 94.44 415 PHE A CA 1
ATOM 3083 C C . PHE A 1 415 ? -10.391 34.5 3.504 1 94.44 415 PHE A C 1
ATOM 3085 O O . PHE A 1 415 ? -9.211 34.812 3.711 1 94.44 415 PHE A O 1
ATOM 3092 N N . SER A 1 416 ? -11.391 35.188 3.965 1 96.5 416 SER A N 1
ATOM 3093 C CA . SER A 1 416 ? -11.148 36.406 4.719 1 96.5 416 SER A CA 1
ATOM 3094 C C . SER A 1 416 ? -10.438 36.125 6.035 1 96.5 416 SER A C 1
ATOM 3096 O O . SER A 1 416 ? -9.43 36.75 6.355 1 96.5 416 SER A O 1
ATOM 3098 N N . TYR A 1 417 ? -10.953 35.188 6.73 1 96.94 417 TYR A N 1
ATOM 3099 C CA . TYR A 1 417 ? -10.336 34.875 8.023 1 96.94 417 TYR A CA 1
ATOM 3100 C C . TYR A 1 417 ? -9.07 34.062 7.844 1 96.94 417 TYR A C 1
ATOM 3102 O O . TYR A 1 417 ? -8.18 34.094 8.695 1 96.94 417 TYR A O 1
ATOM 3110 N N . GLY A 1 418 ? -8.992 33.281 6.766 1 96.88 418 GLY A N 1
ATOM 3111 C CA . GLY A 1 418 ? -7.723 32.656 6.43 1 96.88 418 GLY A CA 1
ATOM 3112 C C . GLY A 1 418 ? -6.602 33.656 6.219 1 96.88 418 GLY A C 1
ATOM 3113 O O . GLY A 1 418 ? -5.484 33.438 6.695 1 96.88 418 GLY A O 1
ATOM 3114 N N . ALA A 1 419 ? -6.934 34.688 5.512 1 96.12 419 ALA A N 1
ATOM 3115 C CA . ALA A 1 419 ? -5.949 35.75 5.273 1 96.12 419 ALA A CA 1
ATOM 3116 C C . ALA A 1 419 ? -5.574 36.469 6.574 1 96.12 419 ALA A C 1
ATOM 3118 O O . ALA A 1 419 ? -4.395 36.719 6.832 1 96.12 419 ALA A O 1
ATOM 3119 N N . LEU A 1 420 ? -6.551 36.75 7.328 1 97.19 420 LEU A N 1
ATOM 3120 C CA . LEU A 1 420 ? -6.316 37.438 8.602 1 97.19 420 LEU A CA 1
ATOM 3121 C C . LEU A 1 420 ? -5.445 36.594 9.516 1 97.19 420 LEU A C 1
ATOM 3123 O O . LEU A 1 420 ? -4.477 37.094 10.102 1 97.19 420 LEU A O 1
ATOM 3127 N N . MET A 1 421 ? -5.809 35.375 9.633 1 97.62 421 MET A N 1
ATOM 3128 C CA . MET A 1 421 ? -5.078 34.469 10.531 1 97.62 421 MET A CA 1
ATOM 3129 C C . MET A 1 421 ? -3.684 34.188 9.992 1 97.62 421 MET A C 1
ATOM 3131 O O . MET A 1 421 ? -2.779 33.844 10.75 1 97.62 421 MET A O 1
ATOM 3135 N N . SER A 1 422 ? -3.523 34.25 8.664 1 97.75 422 SER A N 1
ATOM 3136 C CA . SER A 1 422 ? -2.18 34.156 8.102 1 97.75 422 SER A CA 1
ATOM 3137 C C . SER A 1 422 ? -1.265 35.25 8.648 1 97.75 422 SER A C 1
ATOM 3139 O O . SER A 1 422 ? -0.116 34.969 9.008 1 97.75 422 SER A O 1
ATOM 3141 N N . VAL A 1 423 ? -1.777 36.438 8.727 1 97.75 423 VAL A N 1
ATOM 3142 C CA . VAL A 1 423 ? -1.009 37.531 9.273 1 97.75 423 VAL A CA 1
ATOM 3143 C C . VAL A 1 423 ? -0.692 37.281 10.742 1 97.75 423 VAL A C 1
ATOM 3145 O O . VAL A 1 423 ? 0.433 37.5 11.195 1 97.75 423 VAL A O 1
ATOM 3148 N N . VAL A 1 424 ? -1.643 36.781 11.43 1 98 424 VAL A N 1
ATOM 3149 C CA . VAL A 1 424 ? -1.474 36.5 12.852 1 98 424 VAL A CA 1
ATOM 3150 C C . VAL A 1 424 ? -0.407 35.438 13.031 1 98 424 VAL A C 1
ATOM 3152 O O . VAL A 1 424 ? 0.5 35.562 13.852 1 98 424 VAL A O 1
ATOM 3155 N N . ASN A 1 425 ? -0.507 34.344 12.297 1 98.19 425 ASN A N 1
ATOM 3156 C CA . ASN A 1 425 ? 0.435 33.25 12.414 1 98.19 425 ASN A CA 1
ATOM 3157 C C . ASN A 1 425 ? 1.85 33.656 12.023 1 98.19 425 ASN A C 1
ATOM 3159 O O . ASN A 1 425 ? 2.814 33.312 12.703 1 98.19 425 ASN A O 1
ATOM 3163 N N . LEU A 1 426 ? 1.938 34.406 10.898 1 98.06 426 LEU A N 1
ATOM 3164 C CA . LEU A 1 426 ? 3.25 34.875 10.453 1 98.06 426 LEU A CA 1
ATOM 3165 C C . LEU A 1 426 ? 3.881 35.781 11.5 1 98.06 426 LEU A C 1
ATOM 3167 O O . LEU A 1 426 ? 5.082 35.688 11.766 1 98.06 426 LEU A O 1
ATOM 3171 N N . ALA A 1 427 ? 3.08 36.625 12.062 1 97.88 427 ALA A N 1
ATOM 3172 C CA . ALA A 1 427 ? 3.582 37.531 13.094 1 97.88 427 ALA A CA 1
ATOM 3173 C C . ALA A 1 427 ? 3.979 36.75 14.352 1 97.88 427 ALA A C 1
ATOM 3175 O O . ALA A 1 427 ? 5.039 37 14.938 1 97.88 427 ALA A O 1
ATOM 3176 N N . LEU A 1 428 ? 3.102 35.906 14.758 1 98.25 428 LEU A N 1
ATOM 3177 C CA . LEU A 1 428 ? 3.34 35.125 15.969 1 98.25 428 LEU A CA 1
ATOM 3178 C C . LEU A 1 428 ? 4.598 34.281 15.828 1 98.25 428 LEU A C 1
ATOM 3180 O O . LEU A 1 428 ? 5.473 34.312 16.703 1 98.25 428 LEU A O 1
ATOM 3184 N N . TRP A 1 429 ? 4.723 33.5 14.766 1 98.31 429 TRP A N 1
ATOM 3185 C CA . TRP A 1 429 ? 5.852 32.594 14.555 1 98.31 429 TRP A CA 1
ATOM 3186 C C . TRP A 1 429 ? 7.102 33.375 14.156 1 98.31 429 TRP A C 1
ATOM 3188 O O . TRP A 1 429 ? 8.227 32.969 14.453 1 98.31 429 TRP A O 1
ATOM 3198 N N . GLY A 1 430 ? 6.906 34.5 13.508 1 97.25 430 GLY A N 1
ATOM 3199 C CA . GLY A 1 430 ? 8.039 35.344 13.156 1 97.25 430 GLY A CA 1
ATOM 3200 C C . GLY A 1 430 ? 8.633 36.094 14.344 1 97.25 430 GLY A C 1
ATOM 3201 O O . GLY A 1 430 ? 9.852 36.156 14.508 1 97.25 430 GLY A O 1
ATOM 3202 N N . LEU A 1 431 ? 7.738 36.656 15.164 1 97.19 431 LEU A N 1
ATOM 3203 C CA . LEU A 1 431 ? 8.211 37.469 16.281 1 97.19 431 LEU A CA 1
ATOM 3204 C C . LEU A 1 431 ? 8.469 36.594 17.516 1 97.19 431 LEU A C 1
ATOM 3206 O O . LEU A 1 431 ? 9.617 36.438 17.938 1 97.19 431 LEU A O 1
ATOM 3210 N N . LEU A 1 432 ? 7.418 36 18.016 1 98 432 LEU A N 1
ATOM 3211 C CA . LEU A 1 432 ? 7.586 35.156 19.188 1 98 432 LEU A CA 1
ATOM 3212 C C . LEU A 1 432 ? 8.453 33.938 18.859 1 98 432 LEU A C 1
ATOM 3214 O O . LEU A 1 432 ? 9.312 33.562 19.656 1 98 432 LEU A O 1
ATOM 3218 N N . GLY A 1 433 ? 8.211 33.281 17.766 1 97.75 433 GLY A N 1
ATOM 3219 C CA . GLY A 1 433 ? 9.047 32.188 17.344 1 97.75 433 GLY A CA 1
ATOM 3220 C C . GLY A 1 433 ? 10.5 32.594 17.125 1 97.75 433 GLY A C 1
ATOM 3221 O O . GLY A 1 433 ? 11.406 31.891 17.594 1 97.75 433 GLY A O 1
ATOM 3222 N N . GLY A 1 434 ? 10.695 33.688 16.406 1 96.88 434 GLY A N 1
ATOM 3223 C CA . GLY A 1 434 ? 12.039 34.188 16.219 1 96.88 434 GLY A CA 1
ATOM 3224 C C . GLY A 1 434 ? 12.781 34.438 17.516 1 96.88 434 GLY A C 1
ATOM 3225 O O . GLY A 1 434 ? 13.945 34.062 17.656 1 96.88 434 GLY A O 1
ATOM 3226 N N . ALA A 1 435 ? 12.102 35.094 18.438 1 97.75 435 ALA A N 1
ATOM 3227 C CA . ALA A 1 435 ? 12.695 35.344 19.75 1 97.75 435 ALA A CA 1
ATOM 3228 C C . ALA A 1 435 ? 13.008 34.062 20.469 1 97.75 435 ALA A C 1
ATOM 3230 O O . ALA A 1 435 ? 14.055 33.906 21.109 1 97.75 435 ALA A O 1
ATOM 3231 N N . TRP A 1 436 ? 12.102 33.125 20.375 1 98.31 436 TRP A N 1
ATOM 3232 C CA . TRP A 1 436 ? 12.273 31.812 21.016 1 98.31 436 TRP A CA 1
ATOM 3233 C C . TRP A 1 436 ? 13.453 31.062 20.391 1 98.31 436 TRP A C 1
ATOM 3235 O O . TRP A 1 436 ? 14.242 30.438 21.109 1 98.31 436 TRP A O 1
ATOM 3245 N N . TRP A 1 437 ? 13.562 31.141 19.047 1 98.12 437 TRP A N 1
ATOM 3246 C CA . TRP A 1 437 ? 14.641 30.453 18.359 1 98.12 437 TRP A CA 1
ATOM 3247 C C . TRP A 1 437 ? 15.992 31.062 18.703 1 98.12 437 TRP A C 1
ATOM 3249 O O . TRP A 1 437 ? 17 30.359 18.797 1 98.12 437 TRP A O 1
ATOM 3259 N N . ALA A 1 438 ? 16 32.375 18.875 1 97 438 ALA A N 1
ATOM 3260 C CA . ALA A 1 438 ? 17.219 33.031 19.344 1 97 438 ALA A CA 1
ATOM 3261 C C . ALA A 1 438 ? 17.594 32.594 20.75 1 97 438 ALA A C 1
ATOM 3263 O O . ALA A 1 438 ? 18.766 32.344 21.031 1 97 438 ALA A O 1
ATOM 3264 N N . PHE A 1 439 ? 16.641 32.5 21.562 1 97.69 439 PHE A N 1
ATOM 3265 C CA . PHE A 1 439 ? 16.844 32.062 22.938 1 97.69 439 PHE A CA 1
ATOM 3266 C C . PHE A 1 439 ? 17.406 30.656 22.969 1 97.69 439 PHE A C 1
ATOM 3268 O O . PHE A 1 439 ? 18.25 30.344 23.812 1 97.69 439 PHE A O 1
ATOM 3275 N N . LEU A 1 440 ? 16.938 29.766 22.031 1 97.19 440 LEU A N 1
ATOM 3276 C CA . LEU A 1 440 ? 17.391 28.375 21.969 1 97.19 440 LEU A CA 1
ATOM 3277 C C . LEU A 1 440 ? 18.766 28.281 21.328 1 97.19 440 LEU A C 1
ATOM 3279 O O . LEU A 1 440 ? 19.406 27.219 21.359 1 97.19 440 LEU A O 1
ATOM 3283 N N . GLY A 1 441 ? 19.219 29.344 20.656 1 95.81 441 GLY A N 1
ATOM 3284 C CA . GLY A 1 441 ? 20.562 29.359 20.078 1 95.81 441 GLY A CA 1
ATOM 3285 C C . GLY A 1 441 ? 20.609 28.859 18.656 1 95.81 441 GLY A C 1
ATOM 3286 O O . GLY A 1 441 ? 21.641 28.391 18.172 1 95.81 441 GLY A O 1
ATOM 3287 N N . PHE A 1 442 ? 19.422 28.906 18.031 1 94.81 442 PHE A N 1
ATOM 3288 C CA . PHE A 1 442 ? 19.406 28.484 16.641 1 94.81 442 PHE A CA 1
ATOM 3289 C C . PHE A 1 442 ? 20.125 29.516 15.766 1 94.81 442 PHE A C 1
ATOM 3291 O O . PHE A 1 442 ? 20.453 29.219 14.609 1 94.81 442 PHE A O 1
ATOM 3298 N N . PHE A 1 443 ? 20.281 30.625 16.234 1 91.75 443 PHE A N 1
ATOM 3299 C CA . PHE A 1 443 ? 21.078 31.688 15.625 1 91.75 443 PHE A CA 1
ATOM 3300 C C . PHE A 1 443 ? 21.422 32.75 16.656 1 91.75 443 PHE A C 1
ATOM 3302 O O . PHE A 1 443 ? 20.812 32.812 17.719 1 91.75 443 PHE A O 1
ATOM 3309 N N . MET B 1 1 ? 27.672 -13.812 14.352 1 74.44 1 MET B N 1
ATOM 3310 C CA . MET B 1 1 ? 26.547 -13.641 15.281 1 74.44 1 MET B CA 1
ATOM 3311 C C . MET B 1 1 ? 25.359 -12.977 14.586 1 74.44 1 MET B C 1
ATOM 3313 O O . MET B 1 1 ? 24.234 -13.469 14.672 1 74.44 1 MET B O 1
ATOM 3317 N N . GLN B 1 2 ? 25.656 -12.023 13.734 1 86.44 2 GLN B N 1
ATOM 3318 C CA . GLN B 1 2 ? 24.594 -11.312 13.031 1 86.44 2 GLN B CA 1
ATOM 3319 C C . GLN B 1 2 ? 23.875 -12.219 12.039 1 86.44 2 GLN B C 1
ATOM 3321 O O . GLN B 1 2 ? 22.656 -12.211 11.953 1 86.44 2 GLN B O 1
ATOM 3326 N N . ALA B 1 3 ? 24.594 -13.07 11.43 1 86.81 3 ALA B N 1
ATOM 3327 C CA . ALA B 1 3 ? 24.031 -13.984 10.438 1 86.81 3 ALA B CA 1
ATOM 3328 C C . ALA B 1 3 ? 23.109 -15.016 11.102 1 86.81 3 ALA B C 1
ATOM 3330 O O . ALA B 1 3 ? 22.047 -15.336 10.57 1 86.81 3 ALA B O 1
ATOM 3331 N N . TRP B 1 4 ? 23.484 -15.477 12.219 1 88.62 4 TRP B N 1
ATOM 3332 C CA . TRP B 1 4 ? 22.703 -16.469 12.938 1 88.62 4 TRP B CA 1
ATOM 3333 C C . TRP B 1 4 ? 21.422 -15.852 13.492 1 88.62 4 TRP B C 1
ATOM 3335 O O . TRP B 1 4 ? 20.375 -16.5 13.516 1 88.62 4 TRP B O 1
ATOM 3345 N N . THR B 1 5 ? 21.562 -14.672 13.961 1 92.19 5 THR B N 1
ATOM 3346 C CA . THR B 1 5 ? 20.375 -13.977 14.438 1 92.19 5 THR B CA 1
ATOM 3347 C C . THR B 1 5 ? 19.375 -13.75 13.305 1 92.19 5 THR B C 1
ATOM 3349 O O . THR B 1 5 ? 18.172 -13.969 13.469 1 92.19 5 THR B O 1
ATOM 3352 N N . LEU B 1 6 ? 19.953 -13.312 12.195 1 92.44 6 LEU B N 1
ATOM 3353 C CA . LEU B 1 6 ? 19.078 -13.102 11.055 1 92.44 6 LEU B CA 1
ATOM 3354 C C . LEU B 1 6 ? 18.438 -14.414 10.609 1 92.44 6 LEU B C 1
ATOM 3356 O O . LEU B 1 6 ? 17.266 -14.445 10.234 1 92.44 6 LEU B O 1
ATOM 3360 N N . LEU B 1 7 ? 19.219 -15.438 10.641 1 89.5 7 LEU B N 1
ATOM 3361 C CA . LEU B 1 7 ? 18.688 -16.75 10.289 1 89.5 7 LEU B CA 1
ATOM 3362 C C . LEU B 1 7 ? 17.547 -17.141 11.219 1 89.5 7 LEU B C 1
ATOM 3364 O O . LEU B 1 7 ? 16.531 -17.703 10.781 1 89.5 7 LEU B O 1
ATOM 3368 N N . SER B 1 8 ? 17.703 -16.906 12.492 1 92.44 8 SER B N 1
ATOM 3369 C CA . SER B 1 8 ? 16.656 -17.203 13.461 1 92.44 8 SER B CA 1
ATOM 3370 C C . SER B 1 8 ? 15.383 -16.406 13.18 1 92.44 8 SER B C 1
ATOM 3372 O O . SER B 1 8 ? 14.281 -16.938 13.25 1 92.44 8 SER B O 1
ATOM 3374 N N . ILE B 1 9 ? 15.547 -15.164 12.883 1 94.69 9 ILE B N 1
ATOM 3375 C CA . ILE B 1 9 ? 14.406 -14.312 12.562 1 94.69 9 ILE B CA 1
ATOM 3376 C C . ILE B 1 9 ? 13.75 -14.797 11.273 1 94.69 9 ILE B C 1
ATOM 3378 O O . ILE B 1 9 ? 12.523 -14.883 11.188 1 94.69 9 ILE B O 1
ATOM 3382 N N . PHE B 1 10 ? 14.602 -15.102 10.328 1 90 10 PHE B N 1
ATOM 3383 C CA . PHE B 1 10 ? 14.094 -15.578 9.047 1 90 10 PHE B CA 1
ATOM 3384 C C . PHE B 1 10 ? 13.328 -16.891 9.227 1 90 10 PHE B C 1
ATOM 3386 O O . PHE B 1 10 ? 12.227 -17.047 8.695 1 90 10 PHE B O 1
ATOM 3393 N N . ALA B 1 11 ? 13.867 -17.797 9.938 1 86.81 11 ALA B N 1
ATOM 3394 C CA . ALA B 1 11 ? 13.219 -19.078 10.195 1 86.81 11 ALA B CA 1
ATOM 3395 C C . ALA B 1 11 ? 11.891 -18.891 10.914 1 86.81 11 ALA B C 1
ATOM 3397 O O . ALA B 1 11 ? 10.906 -19.562 10.609 1 86.81 11 ALA B O 1
ATOM 3398 N N . SER B 1 12 ? 11.867 -18.016 11.828 1 91 12 SER B N 1
ATOM 3399 C CA . SER B 1 12 ? 10.633 -17.688 12.531 1 91 12 SER B CA 1
ATOM 3400 C C . SER B 1 12 ? 9.609 -17.078 11.586 1 91 12 SER B C 1
ATOM 3402 O O . SER B 1 12 ? 8.406 -17.328 11.711 1 91 12 SER B O 1
ATOM 3404 N N . THR B 1 13 ? 10.125 -16.234 10.695 1 90.19 13 THR B N 1
ATOM 3405 C CA . THR B 1 13 ? 9.25 -15.625 9.695 1 90.19 13 THR B CA 1
ATOM 3406 C C . THR B 1 13 ? 8.609 -16.703 8.82 1 90.19 13 THR B C 1
ATOM 3408 O O . THR B 1 13 ? 7.395 -16.688 8.617 1 90.19 13 THR B O 1
ATOM 3411 N N . ILE B 1 14 ? 9.367 -17.625 8.406 1 83.12 14 ILE B N 1
ATOM 3412 C CA . ILE B 1 14 ? 8.883 -18.703 7.559 1 83.12 14 ILE B CA 1
ATOM 3413 C C . ILE B 1 14 ? 7.879 -19.562 8.336 1 83.12 14 ILE B C 1
ATOM 3415 O O . ILE B 1 14 ? 6.816 -19.906 7.816 1 83.12 14 ILE B O 1
ATOM 3419 N N . ALA B 1 15 ? 8.18 -19.875 9.547 1 85.56 15 ALA B N 1
ATOM 3420 C CA . ALA B 1 15 ? 7.277 -20.656 10.391 1 85.56 15 ALA B CA 1
ATOM 3421 C C . ALA B 1 15 ? 5.926 -19.953 10.531 1 85.56 15 ALA B C 1
ATOM 3423 O O . ALA B 1 15 ? 4.879 -20.609 10.508 1 85.56 15 ALA B O 1
ATOM 3424 N N . GLY B 1 16 ? 5.969 -18.703 10.688 1 86.94 16 GLY B N 1
ATOM 3425 C CA . GLY B 1 16 ? 4.734 -17.938 10.812 1 86.94 16 GLY B CA 1
ATOM 3426 C C . GLY B 1 16 ? 3.93 -17.891 9.531 1 86.94 16 GLY B C 1
ATOM 3427 O O . GLY B 1 16 ? 2.699 -17.844 9.562 1 86.94 16 GLY B O 1
ATOM 3428 N N . LEU B 1 17 ? 4.625 -17.859 8.422 1 79.12 17 LEU B N 1
ATOM 3429 C CA . LEU B 1 17 ? 3.92 -17.875 7.145 1 79.12 17 LEU B CA 1
ATOM 3430 C C . LEU B 1 17 ? 3.199 -19.219 6.945 1 79.12 17 LEU B C 1
ATOM 3432 O O . LEU B 1 17 ? 2.139 -19.266 6.316 1 79.12 17 LEU B O 1
ATOM 3436 N N . VAL B 1 18 ? 3.777 -20.234 7.547 1 75.38 18 VAL B N 1
ATOM 3437 C CA . VAL B 1 18 ? 3.221 -21.578 7.414 1 75.38 18 VAL B CA 1
ATOM 3438 C C . VAL B 1 18 ? 2.092 -21.766 8.422 1 75.38 18 VAL B C 1
ATOM 3440 O O . VAL B 1 18 ? 1.003 -22.234 8.07 1 75.38 18 VAL B O 1
ATOM 3443 N N . LEU B 1 19 ? 2.293 -21.344 9.648 1 79.81 19 LEU B N 1
ATOM 3444 C CA . LEU B 1 19 ? 1.354 -21.578 10.742 1 79.81 19 LEU B CA 1
ATOM 3445 C C . LEU B 1 19 ? 0.271 -20.5 10.766 1 79.81 19 LEU B C 1
ATOM 3447 O O . LEU B 1 19 ? -0.802 -20.719 11.336 1 79.81 19 LEU B O 1
ATOM 3451 N N . GLU B 1 20 ? 0.586 -19.375 10.18 1 83.12 20 GLU B N 1
ATOM 3452 C CA . GLU B 1 20 ? -0.322 -18.234 10.016 1 83.12 20 GLU B CA 1
ATOM 3453 C C . GLU B 1 20 ? -0.937 -17.828 11.352 1 83.12 20 GLU B C 1
ATOM 3455 O O . GLU B 1 20 ? -2.16 -17.719 11.477 1 83.12 20 GLU B O 1
ATOM 3460 N N . PRO B 1 21 ? -0.143 -17.609 12.406 1 87.81 21 PRO B N 1
ATOM 3461 C CA . PRO B 1 21 ? -0.682 -17.047 13.648 1 87.81 21 PRO B CA 1
ATOM 3462 C C . PRO B 1 21 ? -1.313 -15.672 13.453 1 87.81 21 PRO B C 1
ATOM 3464 O O . PRO B 1 21 ? -2.199 -15.281 14.219 1 87.81 21 PRO B O 1
ATOM 3467 N N . LEU B 1 22 ? -0.85 -14.906 12.484 1 91.44 22 LEU B N 1
ATOM 3468 C CA . LEU B 1 22 ? -1.35 -13.633 11.977 1 91.44 22 LEU B CA 1
ATOM 3469 C C . LEU B 1 22 ? -1.389 -13.633 10.453 1 91.44 22 LEU B C 1
ATOM 3471 O O . LEU B 1 22 ? -0.774 -14.484 9.812 1 91.44 22 LEU B O 1
ATOM 3475 N N . PRO B 1 23 ? -2.232 -12.727 9.969 1 90.62 23 PRO B N 1
ATOM 3476 C CA . PRO B 1 23 ? -2.143 -12.594 8.508 1 90.62 23 PRO B CA 1
ATOM 3477 C C . PRO B 1 23 ? -0.713 -12.359 8.023 1 90.62 23 PRO B C 1
ATOM 3479 O O . PRO B 1 23 ? 0.107 -11.797 8.75 1 90.62 23 PRO B O 1
ATOM 3482 N N . VAL B 1 24 ? -0.438 -12.75 6.855 1 87.19 24 VAL B N 1
ATOM 3483 C CA . VAL B 1 24 ? 0.899 -12.836 6.277 1 87.19 24 VAL B CA 1
ATOM 3484 C C . VAL B 1 24 ? 1.608 -11.492 6.41 1 87.19 24 VAL B C 1
ATOM 3486 O O . VAL B 1 24 ? 2.736 -11.422 6.902 1 87.19 24 VAL B O 1
ATOM 3489 N N . GLY B 1 25 ? 0.97 -10.43 6.031 1 93.62 25 GLY B N 1
ATOM 3490 C CA . GLY B 1 25 ? 1.577 -9.109 6.098 1 93.62 25 GLY B CA 1
ATOM 3491 C C . GLY B 1 25 ? 1.872 -8.656 7.516 1 93.62 25 GLY B C 1
ATOM 3492 O O . GLY B 1 25 ? 2.9 -8.031 7.77 1 93.62 25 GLY B O 1
ATOM 3493 N N . ALA B 1 26 ? 0.997 -8.938 8.438 1 96.5 26 ALA B N 1
ATOM 3494 C CA . ALA B 1 26 ? 1.202 -8.594 9.844 1 96.5 26 ALA B CA 1
ATOM 3495 C C . ALA B 1 26 ? 2.396 -9.344 10.43 1 96.5 26 ALA B C 1
ATOM 3497 O O . ALA B 1 26 ? 3.193 -8.766 11.172 1 96.5 26 ALA B O 1
ATOM 3498 N N . TRP B 1 27 ? 2.455 -10.609 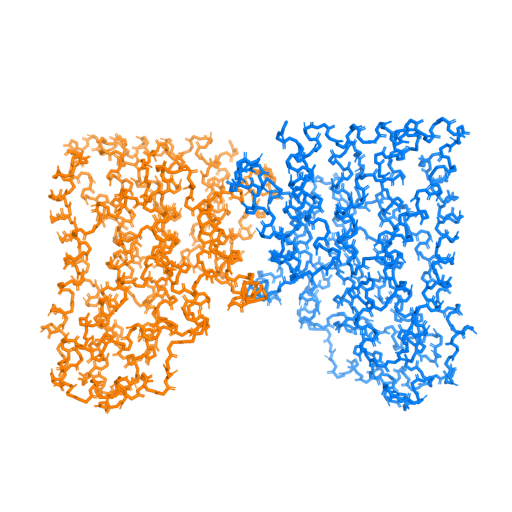10.125 1 94.88 27 TRP B N 1
ATOM 3499 C CA . TRP B 1 27 ? 3.578 -11.406 10.602 1 94.88 27 TRP B CA 1
ATOM 3500 C C . TRP B 1 27 ? 4.895 -10.898 10.023 1 94.88 27 TRP B C 1
ATOM 3502 O O . TRP B 1 27 ? 5.914 -10.859 10.719 1 94.88 27 TRP B O 1
ATOM 3512 N N . ALA B 1 28 ? 4.863 -10.547 8.742 1 94.88 28 ALA B N 1
ATOM 3513 C CA . ALA B 1 28 ? 6.051 -9.961 8.125 1 94.88 28 ALA B CA 1
ATOM 3514 C C . ALA B 1 28 ? 6.453 -8.664 8.82 1 94.88 28 ALA B C 1
ATOM 3516 O O . ALA B 1 28 ? 7.645 -8.391 8.992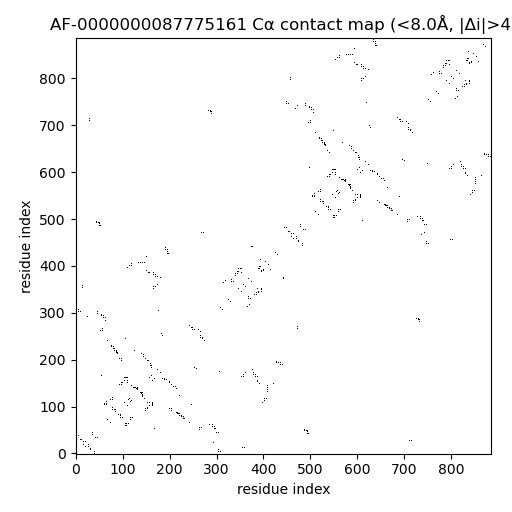 1 94.88 28 ALA B O 1
ATOM 3517 N N . MET B 1 29 ? 5.48 -7.844 9.219 1 97.62 29 MET B N 1
ATOM 3518 C CA . MET B 1 29 ? 5.746 -6.609 9.945 1 97.62 29 MET B CA 1
ATOM 3519 C C . MET B 1 29 ? 6.441 -6.898 11.273 1 97.62 29 MET B C 1
ATOM 3521 O O . MET B 1 29 ? 7.414 -6.227 11.625 1 97.62 29 MET B O 1
ATOM 3525 N N . LEU B 1 30 ? 5.992 -7.879 11.984 1 97.69 30 LEU B N 1
ATOM 3526 C CA . LEU B 1 30 ? 6.629 -8.266 13.242 1 97.69 30 LEU B CA 1
ATOM 3527 C C . LEU B 1 30 ? 8.07 -8.711 13.008 1 97.69 30 LEU B C 1
ATOM 3529 O O . LEU B 1 30 ? 8.969 -8.352 13.766 1 97.69 30 LEU B O 1
ATOM 3533 N N . ALA B 1 31 ? 8.25 -9.469 11.969 1 96.38 31 ALA B N 1
ATOM 3534 C CA . ALA B 1 31 ? 9.57 -10.008 11.664 1 96.38 31 ALA B CA 1
ATOM 3535 C C . ALA B 1 31 ? 10.555 -8.898 11.328 1 96.38 31 ALA B C 1
ATOM 3537 O O . ALA B 1 31 ? 11.656 -8.852 11.875 1 96.38 31 ALA B O 1
ATOM 3538 N N . VAL B 1 32 ? 10.156 -8.016 10.422 1 97.38 32 VAL B N 1
ATOM 3539 C CA . VAL B 1 32 ? 11.078 -6.977 9.977 1 97.38 32 VAL B CA 1
ATOM 3540 C C . VAL B 1 32 ? 11.336 -5.996 11.117 1 97.38 32 VAL B C 1
ATOM 3542 O O . VAL B 1 32 ? 12.445 -5.469 11.258 1 97.38 32 VAL B O 1
ATOM 3545 N N . THR B 1 33 ? 10.328 -5.754 11.969 1 98.19 33 THR B N 1
ATOM 3546 C CA . THR B 1 33 ? 10.516 -4.906 13.141 1 98.19 33 THR B CA 1
ATOM 3547 C C . THR B 1 33 ? 11.531 -5.52 14.102 1 98.19 33 THR B C 1
ATOM 3549 O O . THR B 1 33 ? 12.391 -4.82 14.641 1 98.19 33 THR B O 1
ATOM 3552 N N . THR B 1 34 ? 11.391 -6.812 14.312 1 97.81 34 THR B N 1
ATOM 3553 C CA . THR B 1 34 ? 12.336 -7.508 15.18 1 97.81 34 THR B CA 1
ATOM 3554 C C . THR B 1 34 ? 13.758 -7.387 14.641 1 97.81 34 THR B C 1
ATOM 3556 O O . THR B 1 34 ? 14.703 -7.133 15.391 1 97.81 34 THR B O 1
ATOM 3559 N N . ALA B 1 35 ? 13.93 -7.523 13.336 1 97.12 35 ALA B N 1
ATOM 3560 C CA . ALA B 1 35 ? 15.242 -7.449 12.703 1 97.12 35 ALA B CA 1
ATOM 3561 C C . ALA B 1 35 ? 15.859 -6.066 12.891 1 97.12 35 ALA B C 1
ATOM 3563 O O . ALA B 1 35 ? 17.062 -5.949 13.156 1 97.12 35 ALA B O 1
ATOM 3564 N N . VAL B 1 36 ? 15.062 -5.043 12.781 1 97 36 VAL B N 1
ATOM 3565 C CA . VAL B 1 36 ? 15.562 -3.678 12.883 1 97 36 VAL B CA 1
ATOM 3566 C C . VAL B 1 36 ? 15.766 -3.305 14.344 1 97 36 VAL B C 1
ATOM 3568 O O . VAL B 1 36 ? 16.781 -2.709 14.711 1 97 36 VAL B O 1
ATOM 3571 N N . ALA B 1 37 ? 14.812 -3.688 15.195 1 96.31 37 ALA B N 1
ATOM 3572 C CA . ALA B 1 37 ? 14.852 -3.326 16.609 1 96.31 37 ALA B CA 1
ATOM 3573 C C . ALA B 1 37 ? 16.031 -3.99 17.312 1 96.31 37 ALA B C 1
ATOM 3575 O O . ALA B 1 37 ? 16.609 -3.418 18.234 1 96.31 37 ALA B O 1
ATOM 3576 N N . THR B 1 38 ? 16.406 -5.176 16.875 1 95.81 38 THR B N 1
ATOM 3577 C CA . THR B 1 38 ? 17.516 -5.887 17.469 1 95.81 38 THR B CA 1
ATOM 3578 C C . THR B 1 38 ? 18.844 -5.477 16.812 1 95.81 38 THR B C 1
ATOM 3580 O O . THR B 1 38 ? 19.891 -6.012 17.141 1 95.81 38 THR B O 1
ATOM 3583 N N . LYS B 1 39 ? 18.828 -4.602 15.797 1 94.88 39 LYS B N 1
ATOM 3584 C CA . LYS B 1 39 ? 19.984 -4.094 15.078 1 94.88 39 LYS B CA 1
ATOM 3585 C C . LYS B 1 39 ? 20.672 -5.199 14.281 1 94.88 39 LYS B C 1
ATOM 3587 O O . LYS B 1 39 ? 21.875 -5.137 14.023 1 94.88 39 LYS B O 1
ATOM 3592 N N . THR B 1 40 ? 19.875 -6.254 14.023 1 95.88 40 THR B N 1
ATOM 3593 C CA . THR B 1 40 ? 20.359 -7.301 13.133 1 95.88 40 THR B CA 1
ATOM 3594 C C . THR B 1 40 ? 20.531 -6.766 11.711 1 95.88 40 THR B C 1
ATOM 3596 O O . THR B 1 40 ? 21.469 -7.129 11.016 1 95.88 40 THR B O 1
ATOM 3599 N N . LEU B 1 41 ? 19.578 -6.016 11.289 1 96.19 41 LEU B N 1
ATOM 3600 C CA . LEU B 1 41 ? 19.625 -5.293 10.016 1 96.19 41 LEU B CA 1
ATOM 3601 C C . LEU B 1 41 ? 19.375 -3.805 10.227 1 96.19 41 LEU B C 1
ATOM 3603 O O . LEU B 1 41 ? 18.609 -3.422 11.117 1 96.19 41 LEU B O 1
ATOM 3607 N N . THR B 1 42 ? 20.094 -3.037 9.461 1 95.31 42 THR B N 1
ATOM 3608 C CA . THR B 1 42 ? 19.688 -1.638 9.383 1 95.31 42 THR B CA 1
ATOM 3609 C C . THR B 1 42 ? 18.344 -1.506 8.68 1 95.31 42 THR B C 1
ATOM 3611 O O . THR B 1 42 ? 17.875 -2.443 8.023 1 95.31 42 THR B O 1
ATOM 3614 N N . PHE B 1 43 ? 17.688 -0.407 8.875 1 95.31 43 PHE B N 1
ATOM 3615 C CA . PHE B 1 43 ? 16.406 -0.166 8.211 1 95.31 43 PHE B CA 1
ATOM 3616 C C . PHE B 1 43 ? 16.562 -0.308 6.699 1 95.31 43 PHE B C 1
ATOM 3618 O O . PHE B 1 43 ? 15.75 -0.973 6.051 1 95.31 43 PHE B O 1
ATOM 3625 N N . ALA B 1 44 ? 17.578 0.275 6.184 1 92.5 44 ALA B N 1
ATOM 3626 C CA . ALA B 1 44 ? 17.812 0.25 4.738 1 92.5 44 ALA B CA 1
ATOM 3627 C C . ALA B 1 44 ? 18 -1.179 4.238 1 92.5 44 ALA B C 1
ATOM 3629 O O . ALA B 1 44 ? 17.5 -1.542 3.174 1 92.5 44 ALA B O 1
ATOM 3630 N N . GLN B 1 45 ? 18.703 -1.943 4.98 1 93.88 45 GLN B N 1
ATOM 3631 C CA . GLN B 1 45 ? 18.906 -3.34 4.613 1 93.88 45 GLN B CA 1
ATOM 3632 C C . GLN B 1 45 ? 17.594 -4.117 4.641 1 93.88 45 GLN B C 1
ATOM 3634 O O . GLN B 1 45 ? 17.312 -4.891 3.725 1 93.88 45 GLN B O 1
ATOM 3639 N N . ALA B 1 46 ? 16.859 -3.863 5.699 1 95.38 46 ALA B N 1
ATOM 3640 C CA . ALA B 1 46 ? 15.609 -4.594 5.898 1 95.38 46 ALA B CA 1
ATOM 3641 C C . ALA B 1 46 ? 14.594 -4.258 4.812 1 95.38 46 ALA B C 1
ATOM 3643 O O . ALA B 1 46 ? 13.805 -5.113 4.41 1 95.38 46 ALA B O 1
ATOM 3644 N N . PHE B 1 47 ? 14.641 -3.039 4.285 1 96.12 47 PHE B N 1
ATOM 3645 C CA . PHE B 1 47 ? 13.625 -2.576 3.346 1 96.12 47 PHE B CA 1
ATOM 3646 C C . PHE B 1 47 ? 14.195 -2.477 1.937 1 96.12 47 PHE B C 1
ATOM 3648 O O . PHE B 1 47 ? 13.562 -1.911 1.042 1 96.12 47 PHE B O 1
ATOM 3655 N N . SER B 1 48 ? 15.312 -3.074 1.691 1 92.75 48 SER B N 1
ATOM 3656 C CA . SER B 1 48 ? 16.047 -2.928 0.44 1 92.75 48 SER B CA 1
ATOM 3657 C C . SER B 1 48 ? 15.25 -3.457 -0.741 1 92.75 48 SER B C 1
ATOM 3659 O O . SER B 1 48 ? 15.32 -2.912 -1.845 1 92.75 48 SER B O 1
ATOM 3661 N N . ALA B 1 49 ? 14.414 -4.434 -0.503 1 90.94 49 ALA B N 1
ATOM 3662 C CA . ALA B 1 49 ? 13.727 -5.117 -1.597 1 90.94 49 ALA B CA 1
ATOM 3663 C C . ALA B 1 49 ? 12.516 -4.32 -2.064 1 90.94 49 ALA B C 1
ATOM 3665 O O . ALA B 1 49 ? 11.883 -4.668 -3.062 1 90.94 49 ALA B O 1
ATOM 3666 N N . PHE B 1 50 ? 12.18 -3.201 -1.438 1 94.81 50 PHE B N 1
ATOM 3667 C CA . PHE B 1 50 ? 11.07 -2.359 -1.865 1 94.81 50 PHE B CA 1
ATOM 3668 C C . PHE B 1 50 ? 11.414 -1.625 -3.156 1 94.81 50 PHE B C 1
ATOM 3670 O O . PHE B 1 50 ? 10.539 -1.045 -3.799 1 94.81 50 PHE B O 1
ATOM 3677 N N . THR B 1 51 ? 12.664 -1.774 -3.555 1 93.94 51 THR B N 1
ATOM 3678 C CA . THR B 1 51 ? 13.086 -1.166 -4.809 1 93.94 51 THR B CA 1
ATOM 3679 C C . THR B 1 51 ? 13.156 -2.211 -5.922 1 93.94 51 THR B C 1
ATOM 3681 O O . THR B 1 51 ? 13.648 -1.929 -7.016 1 93.94 51 THR B O 1
ATOM 3684 N N . ASN B 1 52 ? 12.688 -3.359 -5.641 1 90.31 52 ASN B N 1
ATOM 3685 C CA . ASN B 1 52 ? 12.805 -4.461 -6.594 1 90.31 52 ASN B CA 1
ATOM 3686 C C . ASN B 1 52 ? 11.773 -4.355 -7.711 1 90.31 52 ASN B C 1
ATOM 3688 O O . ASN B 1 52 ? 10.578 -4.246 -7.445 1 90.31 52 ASN B O 1
ATOM 3692 N N . ASP B 1 53 ? 12.242 -4.488 -8.953 1 92.5 53 ASP B N 1
ATOM 3693 C CA . ASP B 1 53 ? 11.367 -4.281 -10.102 1 92.5 53 ASP B CA 1
ATOM 3694 C C . ASP B 1 53 ? 10.391 -5.441 -10.273 1 92.5 53 ASP B C 1
ATOM 3696 O O . ASP B 1 53 ? 9.258 -5.246 -10.703 1 92.5 53 ASP B O 1
ATOM 3700 N N . VAL B 1 54 ? 10.805 -6.633 -9.898 1 86.94 54 VAL B N 1
ATOM 3701 C CA . VAL B 1 54 ? 9.938 -7.805 -10.031 1 86.94 54 VAL B CA 1
ATOM 3702 C C . VAL B 1 54 ? 8.758 -7.688 -9.078 1 86.94 54 VAL B C 1
ATOM 3704 O O . VAL B 1 54 ? 7.625 -8.008 -9.438 1 86.94 54 VAL B O 1
ATOM 3707 N N . ILE B 1 55 ? 9.031 -7.25 -7.883 1 89.12 55 ILE B N 1
ATOM 3708 C CA . ILE B 1 55 ? 7.973 -7.102 -6.887 1 89.12 55 ILE B CA 1
ATOM 3709 C C . ILE B 1 55 ? 6.961 -6.059 -7.359 1 89.12 55 ILE B C 1
ATOM 3711 O O . ILE B 1 55 ? 5.75 -6.273 -7.266 1 89.12 55 ILE B O 1
ATOM 3715 N N . TRP B 1 56 ? 7.387 -5.008 -7.895 1 94.12 56 TRP B N 1
ATOM 3716 C CA . TRP B 1 56 ? 6.477 -3.967 -8.367 1 94.12 56 TRP B CA 1
ATOM 3717 C C . TRP B 1 56 ? 5.73 -4.418 -9.617 1 94.12 56 TRP B C 1
ATOM 3719 O O . TRP B 1 56 ? 4.598 -3.998 -9.859 1 94.12 56 TRP B O 1
ATOM 3729 N N . LEU B 1 57 ? 6.395 -5.281 -10.469 1 91.81 57 LEU B N 1
ATOM 3730 C CA . LEU B 1 57 ? 5.66 -5.902 -11.562 1 91.81 57 LEU B CA 1
ATOM 3731 C C . LEU B 1 57 ? 4.453 -6.676 -11.031 1 91.81 57 LEU B C 1
ATOM 3733 O O . LEU B 1 57 ? 3.369 -6.617 -11.617 1 91.81 57 LEU B O 1
ATOM 3737 N N . ILE B 1 58 ? 4.641 -7.363 -9.953 1 88.62 58 ILE B N 1
ATOM 3738 C CA . ILE B 1 58 ? 3.561 -8.125 -9.336 1 88.62 58 ILE B CA 1
ATOM 3739 C C . ILE B 1 58 ? 2.465 -7.18 -8.859 1 88.62 58 ILE B C 1
ATOM 3741 O O . ILE B 1 58 ? 1.282 -7.398 -9.133 1 88.62 58 ILE B O 1
ATOM 3745 N N . VAL B 1 59 ? 2.859 -6.09 -8.195 1 93.06 59 VAL B N 1
ATOM 3746 C CA . VAL B 1 59 ? 1.907 -5.125 -7.66 1 93.06 59 VAL B CA 1
ATOM 3747 C C . VAL B 1 59 ? 1.073 -4.531 -8.797 1 93.06 59 VAL B C 1
ATOM 3749 O O . VAL B 1 59 ? -0.158 -4.527 -8.727 1 93.06 59 VAL B O 1
ATOM 3752 N N . VAL B 1 60 ? 1.693 -4.082 -9.844 1 94.88 60 VAL B N 1
ATOM 3753 C CA . VAL B 1 60 ? 1.004 -3.461 -10.969 1 94.88 60 VAL B CA 1
ATOM 3754 C C . VAL B 1 60 ? 0.102 -4.488 -11.656 1 94.88 60 VAL B C 1
ATOM 3756 O O . VAL B 1 60 ? -0.998 -4.156 -12.102 1 94.88 60 VAL B O 1
ATOM 3759 N N . SER B 1 61 ? 0.528 -5.664 -11.688 1 89.81 61 SER B N 1
ATOM 3760 C CA . SER B 1 61 ? -0.271 -6.719 -12.305 1 89.81 61 SER B CA 1
ATOM 3761 C C . SER B 1 61 ? -1.552 -6.977 -11.516 1 89.81 61 SER B C 1
ATOM 3763 O O . SER B 1 61 ? -2.588 -7.305 -12.102 1 89.81 61 SER B O 1
ATOM 3765 N N . PHE B 1 62 ? -1.488 -6.867 -10.211 1 90.81 62 PHE B N 1
ATOM 3766 C CA . PHE B 1 62 ? -2.697 -6.965 -9.398 1 90.81 62 PHE B CA 1
ATOM 3767 C C . PHE B 1 62 ? -3.689 -5.867 -9.773 1 90.81 62 PHE B C 1
ATOM 3769 O O . PHE B 1 62 ? -4.902 -6.078 -9.727 1 90.81 62 PHE B O 1
ATOM 3776 N N . PHE B 1 63 ? -3.15 -4.703 -10.148 1 95.5 63 PHE B N 1
ATOM 3777 C CA . PHE B 1 63 ? -4.047 -3.625 -10.547 1 95.5 63 PHE B CA 1
ATOM 3778 C C . PHE B 1 63 ? -4.715 -3.941 -11.883 1 95.5 63 PHE B C 1
ATOM 3780 O O . PHE B 1 63 ? -5.859 -3.547 -12.117 1 95.5 63 PHE B O 1
ATOM 3787 N N . PHE B 1 64 ? -4.031 -4.711 -12.727 1 93.31 64 PHE B N 1
ATOM 3788 C CA . PHE B 1 64 ? -4.664 -5.199 -13.945 1 93.31 64 PHE B CA 1
ATOM 3789 C C . PHE B 1 64 ? -5.852 -6.098 -13.609 1 93.31 64 PHE B C 1
ATOM 3791 O O . PHE B 1 64 ? -6.883 -6.039 -14.281 1 93.31 64 PHE B O 1
ATOM 3798 N N . ALA B 1 65 ? -5.617 -6.902 -12.625 1 90.19 65 ALA B N 1
ATOM 3799 C CA . ALA B 1 65 ? -6.703 -7.781 -12.211 1 90.19 65 ALA B CA 1
ATOM 3800 C C . ALA B 1 65 ? -7.934 -6.977 -11.797 1 90.19 65 ALA B C 1
ATOM 3802 O O . ALA B 1 65 ? -9.062 -7.344 -12.125 1 90.19 65 ALA B O 1
ATOM 3803 N N . ARG B 1 66 ? -7.711 -5.914 -11.109 1 91.94 66 ARG B N 1
ATOM 3804 C CA . ARG B 1 66 ? -8.812 -5.039 -10.719 1 91.94 66 ARG B CA 1
ATOM 3805 C C . ARG B 1 66 ? -9.5 -4.445 -11.945 1 91.94 66 ARG B C 1
ATOM 3807 O O . ARG B 1 66 ? -10.719 -4.301 -11.969 1 91.94 66 ARG B O 1
ATOM 3814 N N . GLY B 1 67 ? -8.766 -4.109 -12.953 1 93.25 67 GLY B N 1
ATOM 3815 C CA . GLY B 1 67 ? -9.328 -3.613 -14.195 1 93.25 67 GLY B CA 1
ATOM 3816 C C . GLY B 1 67 ? -10.211 -4.629 -14.898 1 93.25 67 GLY B C 1
ATOM 3817 O O . GLY B 1 67 ? -11.289 -4.285 -15.398 1 93.25 67 GLY B O 1
ATOM 3818 N N . PHE B 1 68 ? -9.797 -5.836 -14.883 1 91.12 68 PHE B N 1
ATOM 3819 C CA . PHE B 1 68 ? -10.586 -6.906 -15.484 1 91.12 68 PHE B CA 1
ATOM 3820 C C . PHE B 1 68 ? -11.906 -7.094 -14.75 1 91.12 68 PHE B C 1
ATOM 3822 O O . PHE B 1 68 ? -12.953 -7.281 -15.375 1 91.12 68 PHE B O 1
ATOM 3829 N N . GLU B 1 69 ? -11.773 -7.07 -13.508 1 87.94 69 GLU B N 1
ATOM 3830 C CA . GLU B 1 69 ? -12.977 -7.227 -12.695 1 87.94 69 GLU B CA 1
ATOM 3831 C C . GLU B 1 69 ? -13.961 -6.086 -12.945 1 87.94 69 GLU B C 1
ATOM 3833 O O . GLU B 1 69 ? -15.156 -6.32 -13.102 1 87.94 69 GLU B O 1
ATOM 3838 N N . LYS B 1 70 ? -13.438 -4.953 -13.031 1 92.5 70 LYS B N 1
ATOM 3839 C CA . LYS B 1 70 ? -14.273 -3.762 -13.148 1 92.5 70 LYS B CA 1
ATOM 3840 C C . LYS B 1 70 ? -14.922 -3.682 -14.523 1 92.5 70 LYS B C 1
ATOM 3842 O O . LYS B 1 70 ? -16.094 -3.332 -14.648 1 92.5 70 LYS B O 1
ATOM 3847 N N . THR B 1 71 ? -14.211 -4.004 -15.57 1 94.5 71 THR B N 1
ATOM 3848 C CA . THR B 1 71 ? -14.695 -3.812 -16.938 1 94.5 71 THR B CA 1
ATOM 3849 C C . THR B 1 71 ? -15.602 -4.965 -17.344 1 94.5 71 THR B C 1
ATOM 3851 O O . THR B 1 71 ? -16.391 -4.832 -18.281 1 94.5 71 THR B O 1
ATOM 3854 N N . GLY B 1 72 ? -15.414 -6.145 -16.766 1 93 72 GLY B N 1
ATOM 3855 C CA . GLY B 1 72 ? -16.172 -7.32 -17.156 1 93 72 GLY B CA 1
ATOM 3856 C C . GLY B 1 72 ? -15.578 -8.055 -18.344 1 93 72 GLY B C 1
ATOM 3857 O O . GLY B 1 72 ? -16.172 -9.016 -18.844 1 93 72 GLY B O 1
ATOM 3858 N N . LEU B 1 73 ? -14.469 -7.629 -18.719 1 94.06 73 LEU B N 1
ATOM 3859 C CA . LEU B 1 73 ? -13.828 -8.234 -19.891 1 94.06 73 LEU B CA 1
ATOM 3860 C C . LEU B 1 73 ? -13.57 -9.719 -19.656 1 94.06 73 LEU B C 1
ATOM 3862 O O . LEU B 1 73 ? -13.789 -10.547 -20.547 1 94.06 73 LEU B O 1
ATOM 3866 N N . GLY B 1 74 ? -13.102 -10.078 -18.469 1 92.06 74 GLY B N 1
ATOM 3867 C CA . GLY B 1 74 ? -12.875 -11.477 -18.156 1 92.06 74 GLY B CA 1
ATOM 3868 C C . GLY B 1 74 ? -14.133 -12.32 -18.25 1 92.06 74 GLY B C 1
ATOM 3869 O O . GLY B 1 74 ? -14.109 -13.422 -18.812 1 92.06 74 GLY B O 1
ATOM 3870 N N . GLU B 1 75 ? -15.141 -11.797 -17.75 1 93.56 75 GLU B N 1
ATOM 3871 C CA . GLU B 1 75 ? -16.422 -12.477 -17.812 1 93.56 75 GLU B CA 1
ATOM 3872 C C . GLU B 1 75 ? -16.875 -12.656 -19.266 1 93.56 75 GLU B C 1
ATOM 3874 O O . GLU B 1 75 ? -17.406 -13.703 -19.641 1 93.56 75 GLU B O 1
ATOM 3879 N N . ARG B 1 76 ? -16.75 -11.617 -20 1 95.12 76 ARG B N 1
ATOM 3880 C CA . ARG B 1 76 ? -17.141 -11.672 -21.406 1 95.12 76 ARG B CA 1
ATOM 3881 C C . ARG B 1 76 ? -16.359 -12.758 -22.156 1 95.12 76 ARG B C 1
ATOM 3883 O O . ARG B 1 76 ? -16.953 -13.539 -22.906 1 95.12 76 ARG B O 1
ATOM 3890 N N . VAL B 1 77 ? -15.094 -12.812 -21.938 1 94.06 77 VAL B N 1
ATOM 3891 C CA . VAL B 1 77 ? -14.242 -13.797 -22.594 1 94.06 77 VAL B CA 1
ATOM 3892 C C . VAL B 1 77 ? -14.672 -15.211 -22.188 1 94.06 77 VAL B C 1
ATOM 3894 O O . VAL B 1 77 ? -14.859 -16.078 -23.031 1 94.06 77 VAL B O 1
ATOM 3897 N N . ALA B 1 78 ? -14.82 -15.414 -20.906 1 93.5 78 ALA B N 1
ATOM 3898 C CA . ALA B 1 78 ? -15.219 -16.719 -20.406 1 93.5 78 ALA B CA 1
ATOM 3899 C C . ALA B 1 78 ? -16.578 -17.141 -20.969 1 93.5 78 ALA B C 1
ATOM 3901 O O . ALA B 1 78 ? -16.766 -18.281 -21.375 1 93.5 78 ALA B O 1
ATOM 3902 N N . THR B 1 79 ? -17.516 -16.219 -21 1 94.75 79 THR B N 1
ATOM 3903 C CA . THR B 1 79 ? -18.859 -16.484 -21.5 1 94.75 79 THR B CA 1
ATOM 3904 C C . THR B 1 79 ? -18.844 -16.797 -22.984 1 94.75 79 THR B C 1
ATOM 3906 O O . THR B 1 79 ? -19.609 -17.641 -23.453 1 94.75 79 THR B O 1
ATOM 3909 N N . LEU B 1 80 ? -18.016 -16.156 -23.734 1 96.06 80 LEU B N 1
ATOM 3910 C CA . LEU B 1 80 ? -17.875 -16.438 -25.156 1 96.06 80 LEU B CA 1
ATOM 3911 C C . LEU B 1 80 ? -17.438 -17.875 -25.391 1 96.06 80 LEU B C 1
ATOM 3913 O O . LEU B 1 80 ? -17.953 -18.547 -26.297 1 96.06 80 LEU B O 1
ATOM 3917 N N . PHE B 1 81 ? -16.562 -18.359 -24.578 1 95 81 PHE B N 1
ATOM 3918 C CA . PHE B 1 81 ? -16.062 -19.719 -24.766 1 95 81 PHE B CA 1
ATOM 3919 C C . PHE B 1 81 ? -17.094 -20.75 -24.312 1 95 81 PHE B C 1
ATOM 3921 O O . PHE B 1 81 ? -17.172 -21.828 -24.891 1 95 81 PHE B O 1
ATOM 3928 N N . VAL B 1 82 ? -17.844 -20.344 -23.328 1 93.81 82 VAL B N 1
ATOM 3929 C CA . VAL B 1 82 ? -18.969 -21.203 -22.938 1 93.81 82 VAL B CA 1
ATOM 3930 C C . VAL B 1 82 ? -19.953 -21.297 -24.094 1 93.81 82 VAL B C 1
ATOM 3932 O O . VAL B 1 82 ? -20.484 -22.375 -24.375 1 93.81 82 VAL B O 1
ATOM 3935 N N . LYS B 1 83 ? -20.203 -20.188 -24.688 1 96 83 LYS B N 1
ATOM 3936 C CA . LYS B 1 83 ? -21.141 -20.141 -25.812 1 96 83 LYS B CA 1
ATOM 3937 C C . LYS B 1 83 ? -20.672 -21.031 -26.953 1 96 83 LYS B C 1
ATOM 3939 O O . LYS B 1 83 ? -21.484 -21.719 -27.578 1 96 83 LYS B O 1
ATOM 3944 N N . VAL B 1 84 ? -19.438 -21.094 -27.172 1 96.06 84 VAL B N 1
ATOM 3945 C CA . VAL B 1 84 ? -18.891 -21.781 -28.344 1 96.06 84 VAL B CA 1
ATOM 3946 C C . VAL B 1 84 ? -18.719 -23.266 -28.031 1 96.06 84 VAL B C 1
ATOM 3948 O O . VAL B 1 84 ? -19.016 -24.109 -28.875 1 96.06 84 VAL B O 1
ATOM 3951 N N . PHE B 1 85 ? -18.344 -23.656 -26.797 1 94.5 85 PHE B N 1
ATOM 3952 C CA . PHE B 1 85 ? -17.938 -25.031 -26.516 1 94.5 85 PHE B CA 1
ATOM 3953 C C . PHE B 1 85 ? -18.922 -25.703 -25.562 1 94.5 85 PHE B C 1
ATOM 3955 O O . PHE B 1 85 ? -18.766 -26.875 -25.234 1 94.5 85 PHE B O 1
ATOM 3962 N N . GLY B 1 86 ? -19.969 -25.016 -25.141 1 93.38 86 GLY B N 1
ATOM 3963 C CA . GLY B 1 86 ? -20.734 -25.422 -23.969 1 93.38 86 GLY B CA 1
ATOM 3964 C C . GLY B 1 86 ? -21.828 -26.422 -24.266 1 93.38 86 GLY B C 1
ATOM 3965 O O . GLY B 1 86 ? -22.656 -26.734 -23.406 1 93.38 86 GLY B O 1
ATOM 3966 N N . LYS B 1 87 ? -21.844 -26.984 -25.453 1 94.69 87 LYS B N 1
ATOM 3967 C CA . LYS B 1 87 ? -22.922 -27.906 -25.828 1 94.69 87 LYS B CA 1
ATOM 3968 C C . LYS B 1 87 ? -22.812 -29.219 -25.047 1 94.69 87 LYS B C 1
ATOM 3970 O O . LYS B 1 87 ? -23.812 -29.922 -24.891 1 94.69 87 LYS B O 1
ATOM 3975 N N . SER B 1 88 ? -21.641 -29.609 -24.734 1 96.81 88 SER B N 1
ATOM 3976 C CA . SER B 1 88 ? -21.406 -30.75 -23.875 1 96.81 88 SER B CA 1
ATOM 3977 C C . SER B 1 88 ? -20.719 -30.344 -22.578 1 96.81 88 SER B C 1
ATOM 3979 O O . SER B 1 88 ? -20.047 -29.312 -22.516 1 96.81 88 SER B O 1
ATOM 3981 N N . THR B 1 89 ? -20.984 -31.172 -21.594 1 97.19 89 THR B N 1
ATOM 3982 C CA . THR B 1 89 ? -20.391 -30.875 -20.312 1 97.19 89 THR B CA 1
ATOM 3983 C C . THR B 1 89 ? -18.859 -30.875 -20.406 1 97.19 89 THR B C 1
ATOM 3985 O O . THR B 1 89 ? -18.203 -30.016 -19.828 1 97.19 89 THR B O 1
ATOM 3988 N N . LEU B 1 90 ? -18.281 -31.797 -21.109 1 97.81 90 LEU B N 1
ATOM 3989 C CA . LEU B 1 90 ? -16.844 -31.797 -21.359 1 97.81 90 LEU B CA 1
ATOM 3990 C C . LEU B 1 90 ? -16.438 -30.562 -22.156 1 97.81 90 LEU B C 1
ATOM 3992 O O . LEU B 1 90 ? -15.391 -29.953 -21.875 1 97.81 90 LEU B O 1
ATOM 3996 N N . GLY B 1 91 ? -17.203 -30.203 -23.141 1 97.31 91 GLY B N 1
ATOM 3997 C CA . GLY B 1 91 ? -16.953 -28.984 -23.875 1 97.31 91 GLY B CA 1
ATOM 3998 C C . GLY B 1 91 ? -16.984 -27.734 -23.016 1 97.31 91 GLY B C 1
ATOM 3999 O O . GLY B 1 91 ? -16.203 -26.812 -23.234 1 97.31 91 GLY B O 1
ATOM 4000 N N . LEU B 1 92 ? -17.969 -27.75 -22.094 1 96.38 92 LEU B N 1
ATOM 4001 C CA . LEU B 1 92 ? -18.031 -26.656 -21.141 1 96.38 92 LEU B CA 1
ATOM 4002 C C . LEU B 1 92 ? -16.734 -26.531 -20.359 1 96.38 92 LEU B C 1
ATOM 4004 O O . LEU B 1 92 ? -16.219 -25.422 -20.188 1 96.38 92 LEU B O 1
ATOM 4008 N N . ALA B 1 93 ? -16.219 -27.625 -19.891 1 97.69 93 ALA B N 1
ATOM 4009 C CA . ALA B 1 93 ? -14.977 -27.625 -19.125 1 97.69 93 ALA B CA 1
ATOM 4010 C C . ALA B 1 93 ? -13.812 -27.156 -19.984 1 97.69 93 ALA B C 1
ATOM 4012 O O . ALA B 1 93 ? -12.977 -26.375 -19.516 1 97.69 93 ALA B O 1
ATOM 4013 N N . TYR B 1 94 ? -13.734 -27.594 -21.219 1 97.69 94 TYR B N 1
ATOM 4014 C CA . TYR B 1 94 ? -12.688 -27.156 -22.125 1 97.69 94 TYR B CA 1
ATOM 4015 C C . TYR B 1 94 ? -12.812 -25.656 -22.422 1 97.69 94 TYR B C 1
ATOM 4017 O O . TYR B 1 94 ? -11.805 -24.953 -22.469 1 97.69 94 TYR B O 1
ATOM 4025 N N . GLY B 1 95 ? -14.031 -25.219 -22.656 1 96.88 95 GLY B N 1
ATOM 4026 C CA . GLY B 1 95 ? -14.242 -23.797 -22.891 1 96.88 95 GLY B CA 1
ATOM 4027 C C . GLY B 1 95 ? -13.734 -22.938 -21.75 1 96.88 95 GLY B C 1
ATOM 4028 O O . GLY B 1 95 ? -13.055 -21.938 -21.969 1 96.88 95 GLY B O 1
ATOM 4029 N N . LEU B 1 96 ? -14.094 -23.312 -20.547 1 96.88 96 LEU B N 1
ATOM 4030 C CA . LEU B 1 96 ? -13.648 -22.578 -19.359 1 96.88 96 LEU B CA 1
ATOM 4031 C C . LEU B 1 96 ? -12.133 -22.656 -19.219 1 96.88 96 LEU B C 1
ATOM 4033 O O . LEU B 1 96 ? -11.5 -21.656 -18.859 1 96.88 96 LEU B O 1
ATOM 4037 N N . SER B 1 97 ? -11.523 -23.781 -19.5 1 97 97 SER B N 1
ATOM 4038 C CA . SER B 1 97 ? -10.086 -23.969 -19.391 1 97 97 SER B CA 1
ATOM 4039 C C . SER B 1 97 ? -9.336 -23.094 -20.391 1 97 97 SER B C 1
ATOM 4041 O O . SER B 1 97 ? -8.336 -22.453 -20.047 1 97 97 SER B O 1
ATOM 4043 N N . VAL B 1 98 ? -9.797 -23.047 -21.609 1 96.44 98 VAL B N 1
ATOM 4044 C CA . VAL B 1 98 ? -9.164 -22.25 -22.641 1 96.44 98 VAL B CA 1
ATOM 4045 C C . VAL B 1 98 ? -9.297 -20.766 -22.297 1 96.44 98 VAL B C 1
ATOM 4047 O O . VAL B 1 98 ? -8.344 -20 -22.469 1 96.44 98 VAL B O 1
ATOM 4050 N N . ALA B 1 99 ? -10.484 -20.391 -21.859 1 95.94 99 ALA B N 1
ATOM 4051 C CA . ALA B 1 99 ? -10.68 -19 -21.438 1 95.94 99 ALA B CA 1
ATOM 4052 C C . ALA B 1 99 ? -9.695 -18.625 -20.328 1 95.94 99 ALA B C 1
ATOM 4054 O O . ALA B 1 99 ? -9.117 -17.531 -20.359 1 95.94 99 ALA B O 1
ATOM 4055 N N . GLU B 1 100 ? -9.547 -19.516 -19.391 1 95.94 100 GLU B N 1
ATOM 4056 C CA . GLU B 1 100 ? -8.617 -19.297 -18.297 1 95.94 100 GLU B CA 1
ATOM 4057 C C . GLU B 1 100 ? -7.191 -19.109 -18.797 1 95.94 100 GLU B C 1
ATOM 4059 O O . GLU B 1 100 ? -6.492 -18.188 -18.375 1 95.94 100 GLU B O 1
ATOM 4064 N N . ALA B 1 101 ? -6.734 -19.922 -19.688 1 95.69 101 ALA B N 1
ATOM 4065 C CA . ALA B 1 101 ? -5.383 -19.859 -20.234 1 95.69 101 ALA B CA 1
ATOM 4066 C C . ALA B 1 101 ? -5.172 -18.547 -21 1 95.69 101 ALA B C 1
ATOM 4068 O O . ALA B 1 101 ? -4.074 -17.984 -20.969 1 95.69 101 ALA B O 1
ATOM 4069 N N . LEU B 1 102 ? -6.184 -18.078 -21.625 1 93.81 102 LEU B N 1
ATOM 4070 C CA . LEU B 1 102 ? -6.078 -16.875 -22.438 1 93.81 102 LEU B CA 1
ATOM 4071 C C . LEU B 1 102 ? -6.004 -15.625 -21.562 1 93.81 102 LEU B C 1
ATOM 4073 O O . LEU B 1 102 ? -5.336 -14.648 -21.922 1 93.81 102 LEU B O 1
ATOM 4077 N N . ILE B 1 103 ? -6.648 -15.664 -20.422 1 92.94 103 ILE B N 1
ATOM 4078 C CA . ILE B 1 103 ? -6.719 -14.508 -19.531 1 92.94 103 ILE B CA 1
ATOM 4079 C C . ILE B 1 103 ? -5.512 -14.5 -18.609 1 92.94 103 ILE B C 1
ATOM 4081 O O . ILE B 1 103 ? -5.059 -13.438 -18.172 1 92.94 103 ILE B O 1
ATOM 4085 N N . ALA B 1 104 ? -4.891 -15.625 -18.422 1 95.06 104 ALA B N 1
ATOM 4086 C CA . ALA B 1 104 ? -3.902 -15.859 -17.359 1 95.06 104 ALA B CA 1
ATOM 4087 C C . ALA B 1 104 ? -2.691 -14.945 -17.531 1 95.06 104 ALA B C 1
ATOM 4089 O O . ALA B 1 104 ? -2.168 -14.414 -16.547 1 95.06 104 ALA B O 1
ATOM 4090 N N . PRO B 1 105 ? -2.178 -14.703 -18.734 1 91.88 105 PRO B N 1
ATOM 4091 C CA . PRO B 1 105 ? -0.981 -13.867 -18.859 1 91.88 105 PRO B CA 1
ATOM 4092 C C . PRO B 1 105 ? -1.23 -12.422 -18.438 1 91.88 105 PRO B C 1
ATOM 4094 O O . PRO B 1 105 ? -0.3 -11.727 -18.016 1 91.88 105 PRO B O 1
ATOM 4097 N N . ALA B 1 106 ? -2.494 -12.023 -18.422 1 87.88 106 ALA B N 1
ATOM 4098 C CA . ALA B 1 106 ? -2.828 -10.625 -18.156 1 87.88 106 ALA B CA 1
ATOM 4099 C C . ALA B 1 106 ? -3.32 -10.445 -16.719 1 87.88 106 ALA B C 1
ATOM 4101 O O . ALA B 1 106 ? -3.395 -9.32 -16.219 1 87.88 106 ALA B O 1
ATOM 4102 N N . MET B 1 107 ? -3.652 -11.469 -16.062 1 86.38 107 MET B N 1
ATOM 4103 C CA . MET B 1 107 ? -4.156 -11.445 -14.688 1 86.38 107 MET B CA 1
ATOM 4104 C C . MET B 1 107 ? -3.305 -12.312 -13.773 1 86.38 107 MET B C 1
ATOM 4106 O O . MET B 1 107 ? -3.629 -13.484 -13.547 1 86.38 107 MET B O 1
ATOM 4110 N N . PRO B 1 108 ? -2.369 -11.695 -13.125 1 83.06 108 PRO B N 1
ATOM 4111 C CA . PRO B 1 108 ? -1.356 -12.461 -12.398 1 83.06 108 PRO B CA 1
ATOM 4112 C C . PRO B 1 108 ? -1.876 -13.016 -11.07 1 83.06 108 PRO B C 1
ATOM 4114 O O . PRO B 1 108 ? -1.165 -12.984 -10.062 1 83.06 108 PRO B O 1
ATOM 4117 N N . SER B 1 109 ? -3.008 -13.359 -11 1 86.44 109 SER B N 1
ATOM 4118 C CA . SER B 1 109 ? -3.594 -13.93 -9.789 1 86.44 109 SER B CA 1
ATOM 4119 C C . SER B 1 109 ? -4.598 -15.023 -10.125 1 86.44 109 SER B C 1
ATOM 4121 O O . SER B 1 109 ? -5.695 -14.742 -10.609 1 86.44 109 SER B O 1
ATOM 4123 N N . THR B 1 110 ? -4.152 -16.188 -9.75 1 91.81 110 THR B N 1
ATOM 4124 C CA . THR B 1 110 ? -5.051 -17.312 -9.984 1 91.81 110 THR B CA 1
ATOM 4125 C C . THR B 1 110 ? -6.293 -17.203 -9.109 1 91.81 110 THR B C 1
ATOM 4127 O O . THR B 1 110 ? -7.391 -17.578 -9.523 1 91.81 110 THR B O 1
ATOM 4130 N N . THR B 1 111 ? -6.117 -16.641 -7.992 1 90.69 111 THR B N 1
ATOM 4131 C CA . THR B 1 111 ? -7.23 -16.453 -7.074 1 90.69 111 THR B CA 1
ATOM 4132 C C . THR B 1 111 ? -8.234 -15.453 -7.652 1 90.69 111 THR B C 1
ATOM 4134 O O . THR B 1 111 ? -9.445 -15.672 -7.566 1 90.69 111 THR B O 1
ATOM 4137 N N . ALA B 1 112 ? -7.727 -14.445 -8.203 1 90.06 112 ALA B N 1
ATOM 4138 C CA . ALA B 1 112 ? -8.586 -13.422 -8.781 1 90.06 112 ALA B CA 1
ATOM 4139 C C . ALA B 1 112 ? -9.352 -13.961 -9.984 1 90.06 112 ALA B C 1
ATOM 4141 O O . ALA B 1 112 ? -10.516 -13.617 -10.195 1 90.06 112 ALA B O 1
ATOM 4142 N N . ARG B 1 113 ? -8.742 -14.773 -10.758 1 95.06 113 ARG B N 1
ATOM 4143 C CA . ARG B 1 113 ? -9.43 -15.398 -11.883 1 95.06 113 ARG B CA 1
ATOM 4144 C C . ARG B 1 113 ? -10.523 -16.344 -11.398 1 95.06 113 ARG B C 1
ATOM 4146 O O . ARG B 1 113 ? -11.648 -16.312 -11.898 1 95.06 113 ARG B O 1
ATOM 4153 N N . ALA B 1 114 ? -10.203 -17.125 -10.406 1 95.56 114 ALA B N 1
ATOM 4154 C CA . ALA B 1 114 ? -11.141 -18.125 -9.867 1 95.56 114 ALA B CA 1
ATOM 4155 C C . ALA B 1 114 ? -12.359 -17.438 -9.25 1 95.56 114 ALA B C 1
ATOM 4157 O O . ALA B 1 114 ? -13.5 -17.75 -9.617 1 95.56 114 ALA B O 1
ATOM 4158 N N . GLY B 1 115 ? -12.109 -16.547 -8.406 1 92.44 115 GLY B N 1
ATOM 4159 C CA . GLY B 1 115 ? -13.188 -15.922 -7.652 1 92.44 115 GLY B CA 1
ATOM 4160 C C . GLY B 1 115 ? -13.914 -14.844 -8.43 1 92.44 115 GLY B C 1
ATOM 4161 O O . GLY B 1 115 ? -15.117 -14.648 -8.258 1 92.44 115 GLY B O 1
ATOM 4162 N N . GLY B 1 116 ? -13.211 -14.211 -9.227 1 90.25 116 GLY B N 1
ATOM 4163 C CA . GLY B 1 116 ? -13.781 -13.031 -9.867 1 90.25 116 GLY B CA 1
ATOM 4164 C C . GLY B 1 116 ? -14.414 -13.336 -11.211 1 90.25 116 GLY B C 1
ATOM 4165 O O . GLY B 1 116 ? -15.289 -12.602 -11.672 1 90.25 116 GLY B O 1
ATOM 4166 N N . ILE B 1 117 ? -13.992 -14.406 -11.828 1 93 117 ILE B N 1
ATOM 4167 C CA . ILE B 1 117 ? -14.453 -14.625 -13.195 1 93 117 ILE B CA 1
ATOM 4168 C C . ILE B 1 117 ? -15.086 -16 -13.312 1 93 117 ILE B C 1
ATOM 4170 O O . ILE B 1 117 ? -16.266 -16.125 -13.641 1 93 117 ILE B O 1
ATOM 4174 N N . PHE B 1 118 ? -14.453 -16.984 -12.906 1 96.31 118 PHE B N 1
ATOM 4175 C CA . PHE B 1 118 ? -14.828 -18.328 -13.336 1 96.31 118 PHE B CA 1
ATOM 4176 C C . PHE B 1 118 ? -15.828 -18.938 -12.375 1 96.31 118 PHE B C 1
ATOM 4178 O O . PHE B 1 118 ? -16.797 -19.594 -12.797 1 96.31 118 PHE B O 1
ATOM 4185 N N . MET B 1 119 ? -15.68 -18.719 -11.094 1 96.12 119 MET B N 1
ATOM 4186 C CA . MET B 1 119 ? -16.594 -19.344 -10.133 1 96.12 119 MET B CA 1
ATOM 4187 C C . MET B 1 119 ? -18 -18.812 -10.297 1 96.12 119 MET B C 1
ATOM 4189 O O . MET B 1 119 ? -18.969 -19.562 -10.266 1 96.12 119 MET B O 1
ATOM 4193 N N . PRO B 1 120 ? -18.156 -17.516 -10.508 1 93.94 120 PRO B N 1
ATOM 4194 C CA . PRO B 1 120 ? -19.516 -17.016 -10.742 1 93.94 120 PRO B CA 1
ATOM 4195 C C . PRO B 1 120 ? -20.156 -17.625 -11.984 1 93.94 120 PRO B C 1
ATOM 4197 O O . PRO B 1 120 ? -21.359 -17.922 -11.977 1 93.94 120 PRO B O 1
ATOM 4200 N N . ILE B 1 121 ? -19.453 -17.797 -12.969 1 94.25 121 ILE B N 1
ATOM 4201 C CA . ILE B 1 121 ? -19.953 -18.391 -14.203 1 94.25 121 ILE B CA 1
ATOM 4202 C C . ILE B 1 121 ? -20.328 -19.844 -13.961 1 94.25 121 ILE B C 1
ATOM 4204 O O . ILE B 1 121 ? -21.422 -20.281 -14.328 1 94.25 121 ILE B O 1
ATOM 4208 N N . ILE B 1 122 ? -19.484 -20.547 -13.312 1 96.69 122 ILE B N 1
ATOM 4209 C CA . ILE B 1 122 ? -19.734 -21.953 -13.023 1 96.69 122 ILE B CA 1
ATOM 4210 C C . ILE B 1 122 ? -20.969 -22.094 -12.133 1 96.69 122 ILE B C 1
ATOM 4212 O O . ILE B 1 122 ? -21.797 -22.969 -12.352 1 96.69 122 ILE B O 1
ATOM 4216 N N . ASN B 1 123 ? -21.031 -21.203 -11.172 1 96.31 123 ASN B N 1
ATOM 4217 C CA . ASN B 1 123 ? -22.172 -21.234 -10.273 1 96.31 123 ASN B CA 1
ATOM 4218 C C . ASN B 1 123 ? -23.484 -21.016 -11.031 1 96.31 123 ASN B C 1
ATOM 4220 O O . ASN B 1 123 ? -24.469 -21.719 -10.797 1 96.31 123 ASN B O 1
ATOM 4224 N N . SER B 1 124 ? -23.469 -20.109 -11.867 1 93.56 124 SER B N 1
ATOM 4225 C CA . SER B 1 124 ? -24.656 -19.812 -12.656 1 93.56 124 SER B CA 1
ATOM 4226 C C . SER B 1 124 ? -25.047 -20.984 -13.539 1 93.56 124 SER B C 1
ATOM 4228 O O . SER B 1 124 ? -26.219 -21.375 -13.578 1 93.56 124 SER B O 1
ATOM 4230 N N . LEU B 1 125 ? -24.156 -21.531 -14.211 1 94.31 125 LEU B N 1
ATOM 4231 C CA . LEU B 1 125 ? -24.406 -22.688 -15.086 1 94.31 125 LEU B CA 1
ATOM 4232 C C . LEU B 1 125 ? -24.922 -23.875 -14.281 1 94.31 125 LEU B C 1
ATOM 4234 O O . LEU B 1 125 ? -25.828 -24.578 -14.719 1 94.31 125 LEU B O 1
ATOM 4238 N N . SER B 1 126 ? -24.328 -24.031 -13.156 1 96.75 126 SER B N 1
ATOM 4239 C CA . SER B 1 126 ? -24.688 -25.156 -12.305 1 96.75 126 SER B CA 1
ATOM 4240 C C . SER B 1 126 ? -26.109 -25.031 -11.766 1 96.75 126 SER B C 1
ATOM 4242 O O . SER B 1 126 ? -26.891 -25.969 -11.844 1 96.75 126 SER B O 1
ATOM 4244 N N . LEU B 1 127 ? -26.406 -23.875 -11.305 1 96.19 127 LEU B N 1
ATOM 4245 C CA . LEU B 1 127 ? -27.734 -23.641 -10.758 1 96.19 127 LEU B CA 1
ATOM 4246 C C . LEU B 1 127 ? -28.797 -23.812 -11.844 1 96.19 127 LEU B C 1
ATOM 4248 O O . LEU B 1 127 ? -29.859 -24.375 -11.586 1 96.19 127 LEU B O 1
ATOM 4252 N N . ASN B 1 128 ? -28.547 -23.422 -12.977 1 94.25 128 ASN B N 1
ATOM 4253 C CA . ASN B 1 128 ? -29.469 -23.547 -14.094 1 94.25 128 ASN B CA 1
ATOM 4254 C C . ASN B 1 128 ? -29.703 -25.016 -14.469 1 94.25 128 ASN B C 1
ATOM 4256 O O . ASN B 1 128 ? -30.766 -25.359 -14.977 1 94.25 128 ASN B O 1
ATOM 4260 N N . ALA B 1 129 ? -28.734 -25.797 -14.211 1 95.12 129 ALA B N 1
ATOM 4261 C CA . ALA B 1 129 ? -28.828 -27.234 -14.523 1 95.12 129 ALA B CA 1
ATOM 4262 C C . ALA B 1 129 ? -29.375 -28.016 -13.336 1 95.12 129 ALA B C 1
ATOM 4264 O O . ALA B 1 129 ? -29.391 -29.25 -13.359 1 95.12 129 ALA B O 1
ATOM 4265 N N . GLY B 1 130 ? -29.703 -27.25 -12.305 1 96.06 130 GLY B N 1
ATOM 4266 C CA . GLY B 1 130 ? -30.25 -27.906 -11.117 1 96.06 130 GLY B CA 1
ATOM 4267 C C . GLY B 1 130 ? -29.172 -28.5 -10.227 1 96.06 130 GLY B C 1
ATOM 4268 O O . GLY B 1 130 ? -29.453 -29.375 -9.414 1 96.06 130 GLY B O 1
ATOM 4269 N N . SER B 1 131 ? -27.984 -28.141 -10.438 1 97.38 131 SER B N 1
ATOM 4270 C CA . SER B 1 131 ? -26.844 -28.531 -9.617 1 97.38 131 SER B CA 1
ATOM 4271 C C . SER B 1 131 ? -26.562 -27.5 -8.531 1 97.38 131 SER B C 1
ATOM 4273 O O . SER B 1 131 ? -26.062 -26.422 -8.82 1 97.38 131 SER B O 1
ATOM 4275 N N . LYS B 1 132 ? -26.859 -27.812 -7.258 1 96.5 132 LYS B N 1
ATOM 4276 C CA . LYS B 1 132 ? -26.797 -26.844 -6.168 1 96.5 132 LYS B CA 1
ATOM 4277 C C . LYS B 1 132 ? -25.625 -27.141 -5.238 1 96.5 132 LYS B C 1
ATOM 4279 O O . LYS B 1 132 ? -25.312 -28.312 -4.98 1 96.5 132 LYS B O 1
ATOM 4284 N N . PRO B 1 133 ? -24.953 -26.109 -4.703 1 98 133 PRO B N 1
ATOM 4285 C CA . PRO B 1 133 ? -23.875 -26.312 -3.74 1 98 133 PRO B CA 1
ATOM 4286 C C . PRO B 1 133 ? -24.359 -26.906 -2.418 1 98 133 PRO B C 1
ATOM 4288 O O . PRO B 1 133 ? -25.469 -26.594 -1.971 1 98 133 PRO B O 1
ATOM 4291 N N . ASN B 1 134 ? -23.547 -27.688 -1.803 1 96.44 134 ASN B N 1
ATOM 4292 C CA . ASN B 1 134 ? -23.844 -28.312 -0.514 1 96.44 134 ASN B CA 1
ATOM 4293 C C . ASN B 1 134 ? -25.094 -29.172 -0.58 1 96.44 134 ASN B C 1
ATOM 4295 O O . ASN B 1 134 ? -25.875 -29.203 0.37 1 96.44 134 ASN B O 1
ATOM 4299 N N . ASP B 1 135 ? -25.391 -29.609 -1.689 1 97.12 135 ASP B N 1
ATOM 4300 C CA . ASP B 1 135 ? -26.516 -30.5 -1.98 1 97.12 135 ASP B CA 1
ATOM 4301 C C . ASP B 1 135 ? -26.062 -31.703 -2.807 1 97.12 135 ASP B C 1
ATOM 4303 O O . ASP B 1 135 ? -25.125 -31.609 -3.592 1 97.12 135 ASP B O 1
ATOM 4307 N N . PRO B 1 136 ? -26.703 -32.844 -2.643 1 95.5 136 PRO B N 1
ATOM 4308 C CA . PRO B 1 136 ? -26.312 -34.031 -3.436 1 95.5 136 PRO B CA 1
ATOM 4309 C C . PRO B 1 136 ? -26.391 -33.75 -4.941 1 95.5 136 PRO B C 1
ATOM 4311 O O . PRO B 1 136 ? -25.672 -34.375 -5.715 1 95.5 136 PRO B O 1
ATOM 4314 N N . SER B 1 137 ? -27.156 -32.844 -5.332 1 97.94 137 SER B N 1
ATOM 4315 C CA . SER B 1 137 ? -27.312 -32.5 -6.746 1 97.94 137 SER B CA 1
ATOM 4316 C C . SER B 1 137 ? -26.047 -31.859 -7.309 1 97.94 137 SER B C 1
ATOM 4318 O O . SER B 1 137 ? -25.938 -31.672 -8.523 1 97.94 137 SER B O 1
ATOM 4320 N N . ARG B 1 138 ? -25.078 -31.578 -6.457 1 97.94 138 ARG B N 1
ATOM 4321 C CA . ARG B 1 138 ? -23.828 -30.938 -6.871 1 97.94 138 ARG B CA 1
ATOM 4322 C C . ARG B 1 138 ? -23.125 -31.75 -7.949 1 97.94 138 ARG B C 1
ATOM 4324 O O . ARG B 1 138 ? -22.375 -31.203 -8.758 1 97.94 138 ARG B O 1
ATOM 4331 N N . LYS B 1 139 ? -23.391 -33.031 -8.023 1 97.62 139 LYS B N 1
ATOM 4332 C CA . LYS B 1 139 ? -22.672 -33.938 -8.914 1 97.62 139 LYS B CA 1
ATOM 4333 C C . LYS B 1 139 ? -23.266 -33.906 -10.32 1 97.62 139 LYS B C 1
ATOM 4335 O O . LYS B 1 139 ? -22.688 -34.438 -11.266 1 97.62 139 LYS B O 1
ATOM 4340 N N . LYS B 1 140 ? -24.422 -33.219 -10.453 1 97.81 140 LYS B N 1
ATOM 4341 C CA . LYS B 1 140 ? -25.031 -33.094 -11.773 1 97.81 140 LYS B CA 1
ATOM 4342 C C . LYS B 1 140 ? -24.109 -32.375 -12.758 1 97.81 140 LYS B C 1
ATOM 4344 O O . LYS B 1 140 ? -23.906 -32.844 -13.875 1 97.81 140 LYS B O 1
ATOM 4349 N N . LEU B 1 141 ? -23.547 -31.344 -12.281 1 97.81 141 LEU B N 1
ATOM 4350 C CA . LEU B 1 141 ? -22.719 -30.562 -13.188 1 97.81 141 LEU B CA 1
ATOM 4351 C C . LEU B 1 141 ? -21.641 -29.797 -12.43 1 97.81 141 LEU B C 1
ATOM 4353 O O . LEU B 1 141 ? -20.453 -29.875 -12.766 1 97.81 141 LEU B O 1
ATOM 4357 N N . GLY B 1 142 ? -22.031 -29.094 -11.344 1 98.12 142 GLY B N 1
ATOM 4358 C CA . GLY B 1 142 ? -21.203 -28.125 -10.641 1 98.12 142 GLY B CA 1
ATOM 4359 C C . GLY B 1 142 ? -19.922 -28.719 -10.094 1 98.12 142 GLY B C 1
ATOM 4360 O O . GLY B 1 142 ? -18.844 -28.141 -10.242 1 98.12 142 GLY B O 1
ATOM 4361 N N . ALA B 1 143 ? -20.016 -29.875 -9.461 1 98.25 143 ALA B N 1
ATOM 4362 C CA . ALA B 1 143 ? -18.844 -30.5 -8.852 1 98.25 143 ALA B CA 1
ATOM 4363 C C . ALA B 1 143 ? -17.781 -30.812 -9.898 1 98.25 143 ALA B C 1
ATOM 4365 O O . ALA B 1 143 ? -16.578 -30.609 -9.656 1 98.25 143 ALA B O 1
ATOM 4366 N N . PHE B 1 144 ? -18.234 -31.266 -11.039 1 98.19 144 PHE B N 1
ATOM 4367 C CA . PHE B 1 144 ? -17.312 -31.578 -12.117 1 98.19 144 PHE B CA 1
ATOM 4368 C C . PHE B 1 144 ? -16.641 -30.328 -12.648 1 98.19 144 PHE B C 1
ATOM 4370 O O . PHE B 1 144 ? -15.414 -30.312 -12.812 1 98.19 144 PHE B O 1
ATOM 4377 N N . LEU B 1 145 ? -17.344 -29.266 -12.875 1 98.12 145 LEU B N 1
ATOM 4378 C CA . LEU B 1 145 ? -16.781 -28.047 -13.438 1 98.12 145 LEU B CA 1
ATOM 4379 C C . LEU B 1 145 ? -15.805 -27.391 -12.469 1 98.12 145 LEU B C 1
ATOM 4381 O O . LEU B 1 145 ? -14.734 -26.938 -12.867 1 98.12 145 LEU B O 1
ATOM 4385 N N . VAL B 1 146 ? -16.203 -27.359 -11.234 1 98.25 146 VAL B N 1
ATOM 4386 C CA . VAL B 1 146 ? -15.352 -26.75 -10.203 1 98.25 146 VAL B CA 1
ATOM 4387 C C . VAL B 1 146 ? -14.047 -27.531 -10.086 1 98.25 146 VAL B C 1
ATOM 4389 O O . VAL B 1 146 ? -12.969 -26.938 -10.047 1 98.25 146 VAL B O 1
ATOM 4392 N N . HIS B 1 147 ? -14.156 -28.797 -10.07 1 97.62 147 HIS B N 1
ATOM 4393 C CA . HIS B 1 147 ? -12.969 -29.609 -9.914 1 97.62 147 HIS B CA 1
ATOM 4394 C C . HIS B 1 147 ? -12.07 -29.531 -11.148 1 97.62 147 HIS B C 1
ATOM 4396 O O . HIS B 1 147 ? -10.844 -29.516 -11.023 1 97.62 147 HIS B O 1
ATOM 4402 N N . SER B 1 148 ? -12.68 -29.547 -12.289 1 97.94 148 SER B N 1
ATOM 4403 C CA . SER B 1 148 ? -11.922 -29.406 -13.523 1 97.94 148 SER B CA 1
ATOM 4404 C C . SER B 1 148 ? -11.148 -28.094 -13.555 1 97.94 148 SER B C 1
ATOM 4406 O O . SER B 1 148 ? -9.984 -28.062 -13.953 1 97.94 148 SER B O 1
ATOM 4408 N N . GLN B 1 149 ? -11.781 -27.062 -13.117 1 97.81 149 GLN B N 1
ATOM 4409 C CA . GLN B 1 149 ? -11.133 -25.75 -13.094 1 97.81 149 GLN B CA 1
ATOM 4410 C C . GLN B 1 149 ? -10.031 -25.703 -12.031 1 97.81 149 GLN B C 1
ATOM 4412 O O . GLN B 1 149 ? -8.961 -25.156 -12.266 1 97.81 149 GLN B O 1
ATOM 4417 N N . LEU B 1 150 ? -10.328 -26.203 -10.875 1 97.81 150 LEU B N 1
ATOM 4418 C CA . LEU B 1 150 ? -9.352 -26.234 -9.789 1 97.81 150 LEU B CA 1
ATOM 4419 C C . LEU B 1 150 ? -8.078 -26.953 -10.227 1 97.81 150 LEU B C 1
ATOM 4421 O O . LEU B 1 150 ? -6.977 -26.406 -10.078 1 97.81 150 LEU B O 1
ATOM 4425 N N . GLN B 1 151 ? -8.195 -28.094 -10.852 1 97.75 151 GLN B N 1
ATOM 4426 C CA . GLN B 1 151 ? -7.051 -28.922 -11.234 1 97.75 151 GLN B CA 1
ATOM 4427 C C . GLN B 1 151 ? -6.402 -28.391 -12.508 1 97.75 151 GLN B C 1
ATOM 4429 O O . GLN B 1 151 ? -5.207 -28.594 -12.734 1 97.75 151 GLN B O 1
ATOM 4434 N N . GLY B 1 152 ? -7.156 -27.75 -13.305 1 97.12 152 GLY B N 1
ATOM 4435 C CA . GLY B 1 152 ? -6.645 -27.234 -14.57 1 97.12 152 GLY B CA 1
ATOM 4436 C C . GLY B 1 152 ? -5.934 -25.906 -14.43 1 97.12 152 GLY B C 1
ATOM 4437 O O . GLY B 1 152 ? -4.977 -25.625 -15.156 1 97.12 152 GLY B O 1
ATOM 4438 N N . SER B 1 153 ? -6.375 -25.062 -13.539 1 96.94 153 SER B N 1
ATOM 4439 C CA . SER B 1 153 ? -5.883 -23.703 -13.414 1 96.94 153 SER B CA 1
ATOM 4440 C C . SER B 1 153 ? -4.414 -23.672 -12.992 1 96.94 153 SER B C 1
ATOM 4442 O O . SER B 1 153 ? -3.713 -22.688 -13.219 1 96.94 153 SER B O 1
ATOM 4444 N N . VAL B 1 154 ? -3.92 -24.75 -12.391 1 97.88 154 VAL B N 1
ATOM 4445 C CA . VAL B 1 154 ? -2.525 -24.797 -11.969 1 97.88 154 VAL B CA 1
ATOM 4446 C C . VAL B 1 154 ? -1.614 -24.828 -13.188 1 97.88 154 VAL B C 1
ATOM 4448 O O . VAL B 1 154 ? -0.498 -24.297 -13.156 1 97.88 154 VAL B O 1
ATOM 4451 N N . ASN B 1 155 ? -2.115 -25.391 -14.312 1 98.12 155 ASN B N 1
ATOM 4452 C CA . ASN B 1 155 ? -1.344 -25.438 -15.547 1 98.12 155 ASN B CA 1
ATOM 4453 C C . ASN B 1 155 ? -1.355 -24.094 -16.266 1 98.12 155 ASN B C 1
ATOM 4455 O O . ASN B 1 155 ? -0.343 -23.688 -16.844 1 98.12 155 ASN B O 1
ATOM 4459 N N . SER B 1 156 ? -2.49 -23.422 -16.25 1 97 156 SER B N 1
ATOM 4460 C CA . SER B 1 156 ? -2.539 -22.109 -16.859 1 97 156 SER B CA 1
ATOM 4461 C C . SER B 1 156 ? -1.661 -21.109 -16.094 1 97 156 SER B C 1
ATOM 4463 O O . SER B 1 156 ? -1.01 -20.266 -16.703 1 97 156 SER B O 1
ATOM 4465 N N . SER B 1 157 ? -1.6 -21.266 -14.805 1 97 157 SER B N 1
ATOM 4466 C CA . SER B 1 157 ? -0.766 -20.422 -13.969 1 97 157 SER B CA 1
ATOM 4467 C C . SER B 1 157 ? 0.715 -20.719 -14.172 1 97 157 SER B C 1
ATOM 4469 O O . SER B 1 157 ? 1.557 -19.828 -14.062 1 97 157 SER B O 1
ATOM 4471 N N . ALA B 1 158 ? 1.021 -21.922 -14.469 1 98 158 ALA B N 1
ATOM 4472 C CA . ALA B 1 158 ? 2.404 -22.328 -14.719 1 98 158 ALA B CA 1
ATOM 4473 C C . ALA B 1 158 ? 2.85 -21.922 -16.125 1 98 158 ALA B C 1
ATOM 4475 O O . ALA B 1 158 ? 4.047 -21.797 -16.391 1 98 158 ALA B O 1
ATOM 4476 N N . MET B 1 159 ? 1.93 -21.672 -16.984 1 97.56 159 MET B N 1
ATOM 4477 C CA . MET B 1 159 ? 2.209 -21.516 -18.406 1 97.56 159 MET B CA 1
ATOM 4478 C C . MET B 1 159 ? 2.889 -20.172 -18.672 1 97.56 159 MET B C 1
ATOM 4480 O O . MET B 1 159 ? 3.779 -20.078 -19.516 1 97.56 159 MET B O 1
ATOM 4484 N N . PHE B 1 160 ? 2.463 -19.156 -17.953 1 96.06 160 PHE B N 1
ATOM 4485 C CA . PHE B 1 160 ? 2.979 -17.812 -18.219 1 96.06 160 PHE B CA 1
ATOM 4486 C C . PHE B 1 160 ? 3.617 -17.219 -16.969 1 96.06 160 PHE B C 1
ATOM 4488 O O . PHE B 1 160 ? 3.115 -17.406 -15.859 1 96.06 160 PHE B O 1
ATOM 4495 N N . LEU B 1 161 ? 4.688 -16.516 -17.188 1 94.56 161 LEU B N 1
ATOM 4496 C CA . LEU B 1 161 ? 5.43 -15.906 -16.094 1 94.56 161 LEU B CA 1
ATOM 4497 C C . LEU B 1 161 ? 4.535 -14.961 -15.297 1 94.56 161 LEU B C 1
ATOM 4499 O O . LEU B 1 161 ? 4.562 -14.969 -14.062 1 94.56 161 LEU B O 1
ATOM 4503 N N . THR B 1 162 ? 3.652 -14.188 -15.977 1 92.12 162 THR B N 1
ATOM 4504 C CA . THR B 1 162 ? 2.85 -13.156 -15.336 1 92.12 162 THR B CA 1
ATOM 4505 C C . THR B 1 162 ? 1.499 -13.719 -14.898 1 92.12 162 THR B C 1
ATOM 4507 O O . THR B 1 162 ? 0.602 -12.961 -14.516 1 92.12 162 THR B O 1
ATOM 4510 N N . ALA B 1 163 ? 1.361 -15.031 -14.922 1 95.12 163 ALA B N 1
ATOM 4511 C CA . ALA B 1 163 ? 0.061 -15.617 -14.617 1 95.12 163 ALA B CA 1
ATOM 4512 C C . ALA B 1 163 ? -0.111 -15.812 -13.109 1 95.12 163 ALA B C 1
ATOM 4514 O O . ALA B 1 163 ? -1.226 -16.031 -12.633 1 95.12 163 ALA B O 1
ATOM 4515 N N . ALA B 1 164 ? 1.015 -15.719 -12.414 1 94.12 164 ALA B N 1
ATOM 4516 C CA . ALA B 1 164 ? 0.942 -15.898 -10.969 1 94.12 164 ALA B CA 1
ATOM 4517 C C . ALA B 1 164 ? 2.07 -15.148 -10.266 1 94.12 164 ALA B C 1
ATOM 4519 O O . ALA B 1 164 ? 3.193 -15.086 -10.773 1 94.12 164 ALA B O 1
ATOM 4520 N N . ALA B 1 165 ? 1.802 -14.68 -9.117 1 89.88 165 ALA B N 1
ATOM 4521 C CA . ALA B 1 165 ? 2.762 -13.898 -8.336 1 89.88 165 ALA B CA 1
ATOM 4522 C C . ALA B 1 165 ? 3.979 -14.742 -7.965 1 89.88 165 ALA B C 1
ATOM 4524 O O . ALA B 1 165 ? 5.105 -14.242 -7.961 1 89.88 165 ALA B O 1
ATOM 4525 N N . GLN B 1 166 ? 3.795 -15.992 -7.613 1 93.62 166 GLN B N 1
ATOM 4526 C CA . GLN B 1 166 ? 4.902 -16.828 -7.168 1 93.62 166 GLN B CA 1
ATOM 4527 C C . GLN B 1 166 ? 5.883 -17.094 -8.305 1 93.62 166 GLN B C 1
ATOM 4529 O O . GLN B 1 166 ? 7.074 -17.312 -8.07 1 93.62 166 GLN B O 1
ATOM 4534 N N . ASN B 1 167 ? 5.402 -17.062 -9.586 1 96.06 167 ASN B N 1
ATOM 4535 C CA . ASN B 1 167 ? 6.32 -17.219 -10.711 1 96.06 167 ASN B CA 1
ATOM 4536 C C . ASN B 1 167 ? 7.383 -16.125 -10.711 1 96.06 167 ASN B C 1
ATOM 4538 O O . ASN B 1 167 ? 8.57 -16.406 -10.852 1 96.06 167 ASN B O 1
ATOM 4542 N N . LEU B 1 168 ? 6.906 -14.984 -10.562 1 91.56 168 LEU B N 1
ATOM 4543 C CA . LEU B 1 168 ? 7.793 -13.82 -10.555 1 91.56 168 LEU B CA 1
ATOM 4544 C C . LEU B 1 168 ? 8.703 -13.836 -9.328 1 91.56 168 LEU B C 1
ATOM 4546 O O . LEU B 1 168 ? 9.875 -13.469 -9.422 1 91.56 168 LEU B O 1
ATOM 4550 N N . LEU B 1 169 ? 8.18 -14.258 -8.258 1 90.62 169 LEU B N 1
ATOM 4551 C CA . LEU B 1 169 ? 8.984 -14.391 -7.047 1 90.62 169 LEU B CA 1
ATOM 4552 C C . LEU B 1 169 ? 10.117 -15.391 -7.25 1 90.62 169 LEU B C 1
ATOM 4554 O O . LEU B 1 169 ? 11.242 -15.156 -6.82 1 90.62 169 LEU B O 1
ATOM 4558 N N . CYS B 1 170 ? 9.867 -16.469 -7.883 1 94.81 170 CYS B N 1
ATOM 4559 C CA . CYS B 1 170 ? 10.883 -17.484 -8.172 1 94.81 170 CYS B CA 1
ATOM 4560 C C . CYS B 1 170 ? 12.008 -16.891 -9.016 1 94.81 170 CYS B C 1
ATOM 4562 O O . CYS B 1 170 ? 13.188 -17.125 -8.742 1 94.81 170 CYS B O 1
ATOM 4564 N N . MET B 1 171 ? 11.625 -16.156 -10.016 1 92.81 171 MET B N 1
ATOM 4565 C CA . MET B 1 171 ? 12.633 -15.562 -10.898 1 92.81 171 MET B CA 1
ATOM 4566 C C . MET B 1 171 ? 13.531 -14.594 -10.125 1 92.81 171 MET B C 1
ATOM 4568 O O . MET B 1 171 ? 14.742 -14.555 -10.352 1 92.81 171 MET B O 1
ATOM 4572 N N . LYS B 1 172 ? 12.938 -13.914 -9.266 1 88.94 172 LYS B N 1
ATOM 4573 C CA . LYS B 1 172 ? 13.727 -12.969 -8.484 1 88.94 172 LYS B CA 1
ATOM 4574 C C . LYS B 1 172 ? 14.68 -13.695 -7.543 1 88.94 172 LYS B C 1
ATOM 4576 O O . LYS B 1 172 ? 15.859 -13.344 -7.449 1 88.94 172 LYS B O 1
ATOM 4581 N N . LEU B 1 173 ? 14.188 -14.648 -6.828 1 89.75 173 LEU B N 1
ATOM 4582 C CA . LEU B 1 173 ? 15.023 -15.398 -5.898 1 89.75 173 LEU B CA 1
ATOM 4583 C C . LEU B 1 173 ? 16.125 -16.141 -6.641 1 89.75 173 LEU B C 1
ATOM 4585 O O . LEU B 1 173 ? 17.25 -16.25 -6.145 1 89.75 173 LEU B O 1
ATOM 4589 N N . ALA B 1 174 ? 15.812 -16.625 -7.805 1 93.69 174 ALA B N 1
ATOM 4590 C CA . ALA B 1 174 ? 16.844 -17.266 -8.625 1 93.69 174 ALA B CA 1
ATOM 4591 C C . ALA B 1 174 ? 17.953 -16.297 -8.977 1 93.69 174 ALA B C 1
ATOM 4593 O O . ALA B 1 174 ? 19.141 -16.641 -8.883 1 93.69 174 ALA B O 1
ATOM 4594 N N . SER B 1 175 ? 17.562 -15.156 -9.367 1 89.81 175 SER B N 1
ATOM 4595 C CA . SER B 1 175 ? 18.547 -14.133 -9.719 1 89.81 175 SER B CA 1
ATOM 4596 C C . SER B 1 175 ? 19.422 -13.773 -8.516 1 89.81 175 SER B C 1
ATOM 4598 O O . SER B 1 175 ? 20.609 -13.516 -8.664 1 89.81 175 SER B O 1
ATOM 4600 N N . GLU B 1 176 ? 18.812 -13.742 -7.398 1 83.44 176 GLU B N 1
ATOM 4601 C CA . GLU B 1 176 ? 19.562 -13.438 -6.18 1 83.44 176 GLU B CA 1
ATOM 4602 C C . GLU B 1 176 ? 20.594 -14.516 -5.879 1 83.44 176 GLU B C 1
ATOM 4604 O O . GLU B 1 176 ? 21.609 -14.25 -5.242 1 83.44 176 GLU B O 1
ATOM 4609 N N . MET B 1 177 ? 20.312 -15.656 -6.383 1 87 177 MET B N 1
ATOM 4610 C CA . MET B 1 177 ? 21.219 -16.781 -6.16 1 87 177 MET B CA 1
ATOM 4611 C C . MET B 1 177 ? 22.219 -16.922 -7.305 1 87 177 MET B C 1
ATOM 4613 O O . MET B 1 177 ? 22.953 -17.906 -7.379 1 87 177 MET B O 1
ATOM 4617 N N . GLY B 1 178 ? 22.156 -16.016 -8.219 1 87.69 178 GLY B N 1
ATOM 4618 C CA . GLY B 1 178 ? 23.125 -15.984 -9.289 1 87.69 178 GLY B CA 1
ATOM 4619 C C . GLY B 1 178 ? 22.656 -16.672 -10.555 1 87.69 178 GLY B C 1
ATOM 4620 O O . GLY B 1 178 ? 23.406 -16.812 -11.516 1 87.69 178 GLY B O 1
ATOM 4621 N N . VAL B 1 179 ? 21.438 -17.141 -10.555 1 92.94 179 VAL B N 1
ATOM 4622 C CA . VAL B 1 179 ? 20.875 -17.766 -11.742 1 92.94 179 VAL B CA 1
ATOM 4623 C C . VAL B 1 179 ? 20.172 -16.719 -12.602 1 92.94 179 VAL B C 1
ATOM 4625 O O . VAL B 1 179 ? 19.031 -16.344 -12.305 1 92.94 179 VAL B O 1
ATOM 4628 N N . MET B 1 180 ? 20.797 -16.328 -13.648 1 90.38 180 MET B N 1
ATOM 4629 C CA . MET B 1 180 ? 20.219 -15.312 -14.531 1 90.38 180 MET B CA 1
ATOM 4630 C C . MET B 1 180 ? 19.531 -15.961 -15.719 1 90.38 180 MET B C 1
ATOM 4632 O O . MET B 1 180 ? 20.172 -16.641 -16.531 1 90.38 180 MET B O 1
ATOM 4636 N N . VAL B 1 181 ? 18.297 -15.812 -15.781 1 90 181 VAL B N 1
ATOM 4637 C CA . VAL B 1 181 ? 17.5 -16.297 -16.922 1 90 181 VAL B CA 1
ATOM 4638 C C . VAL B 1 181 ? 17.344 -15.188 -17.953 1 90 181 VAL B C 1
ATOM 4640 O O . VAL B 1 181 ? 16.75 -14.141 -17.656 1 90 181 VAL B O 1
ATOM 4643 N N . ALA B 1 182 ? 17.891 -15.391 -19.094 1 87.25 182 ALA B N 1
ATOM 4644 C CA . ALA B 1 182 ? 17.766 -14.406 -20.156 1 87.25 182 ALA B CA 1
ATOM 4645 C C . ALA B 1 182 ? 16.328 -14.312 -20.641 1 87.25 182 ALA B C 1
ATOM 4647 O O . ALA B 1 182 ? 15.664 -15.328 -20.844 1 87.25 182 ALA B O 1
ATOM 4648 N N . SER B 1 183 ? 15.852 -13.148 -20.859 1 88.31 183 SER B N 1
ATOM 4649 C CA . SER B 1 183 ? 14.484 -12.938 -21.328 1 88.31 183 SER B CA 1
ATOM 4650 C C . SER B 1 183 ? 13.5 -13.805 -20.547 1 88.31 183 SER B C 1
ATOM 4652 O O . SER B 1 183 ? 12.836 -14.664 -21.125 1 88.31 183 SER B O 1
ATOM 4654 N N . PRO B 1 184 ? 13.352 -13.523 -19.328 1 90 184 PRO B N 1
ATOM 4655 C CA . PRO B 1 184 ? 12.641 -14.43 -18.422 1 90 184 PRO B CA 1
ATOM 4656 C C . PRO B 1 184 ? 11.234 -14.766 -18.906 1 90 184 PRO B C 1
ATOM 4658 O O . PRO B 1 184 ? 10.805 -15.914 -18.812 1 90 184 PRO B O 1
ATOM 4661 N N . TRP B 1 185 ? 10.547 -13.828 -19.438 1 91.31 185 TRP B N 1
ATOM 4662 C CA . TRP B 1 185 ? 9.172 -14.094 -19.859 1 91.31 185 TRP B CA 1
ATOM 4663 C C . TRP B 1 185 ? 9.141 -15.094 -21 1 91.31 185 TRP B C 1
ATOM 4665 O O . TRP B 1 185 ? 8.406 -16.078 -20.953 1 91.31 185 TRP B O 1
ATOM 4675 N N . VAL B 1 186 ? 9.969 -14.844 -22.016 1 93.44 186 VAL B N 1
ATOM 4676 C CA . VAL B 1 186 ? 10.008 -15.695 -23.203 1 93.44 186 VAL B CA 1
ATOM 4677 C C . VAL B 1 186 ? 10.547 -17.078 -22.812 1 93.44 186 VAL B C 1
ATOM 4679 O O . VAL B 1 186 ? 10 -18.094 -23.234 1 93.44 186 VAL B O 1
ATOM 4682 N N . THR B 1 187 ? 11.594 -17.047 -22.016 1 95.81 187 THR B N 1
ATOM 4683 C CA . THR B 1 187 ? 12.188 -18.312 -21.609 1 95.81 187 THR B CA 1
ATOM 4684 C C . THR B 1 187 ? 11.18 -19.141 -20.812 1 95.81 187 THR B C 1
ATOM 4686 O O . THR B 1 187 ? 11.078 -20.359 -21 1 95.81 187 THR B O 1
ATOM 4689 N N . TRP B 1 188 ? 10.469 -18.5 -19.953 1 96.69 188 TRP B N 1
ATOM 4690 C CA . TRP B 1 188 ? 9.461 -19.172 -19.141 1 96.69 188 TRP B CA 1
ATOM 4691 C C . TRP B 1 188 ? 8.406 -19.828 -20.031 1 96.69 188 TRP B C 1
ATOM 4693 O O . TRP B 1 188 ? 8.109 -21.016 -19.875 1 96.69 188 TRP B O 1
ATOM 4703 N N . VAL B 1 189 ? 7.867 -19.062 -20.953 1 96.06 189 VAL B N 1
ATOM 4704 C CA . VAL B 1 189 ? 6.766 -19.594 -21.75 1 96.06 189 VAL B CA 1
ATOM 4705 C C . VAL B 1 189 ? 7.281 -20.672 -22.688 1 96.06 189 VAL B C 1
ATOM 4707 O O . VAL B 1 189 ? 6.59 -21.672 -22.938 1 96.06 189 VAL B O 1
ATOM 4710 N N . LYS B 1 190 ? 8.438 -20.484 -23.219 1 97.06 190 LYS B N 1
ATOM 4711 C CA . LYS B 1 190 ? 9.023 -21.516 -24.062 1 97.06 190 LYS B CA 1
ATOM 4712 C C . LYS B 1 190 ? 9.164 -22.844 -23.312 1 97.06 190 LYS B C 1
ATOM 4714 O O . LYS B 1 190 ? 8.875 -23.906 -23.859 1 97.06 190 LYS B O 1
ATOM 4719 N N . ALA B 1 191 ? 9.586 -22.75 -22.094 1 98.19 191 ALA B N 1
ATOM 4720 C CA . ALA B 1 191 ? 9.844 -23.953 -21.297 1 98.19 191 ALA B CA 1
ATOM 4721 C C . ALA B 1 191 ? 8.531 -24.594 -20.844 1 98.19 191 ALA B C 1
ATOM 4723 O O . ALA B 1 191 ? 8.453 -25.812 -20.688 1 98.19 191 ALA B O 1
ATOM 4724 N N . SER B 1 192 ? 7.527 -23.797 -20.625 1 98.5 192 SER B N 1
ATOM 4725 C CA . SER B 1 192 ? 6.348 -24.312 -19.938 1 98.5 192 SER B CA 1
ATOM 4726 C C . SER B 1 192 ? 5.23 -24.641 -20.922 1 98.5 192 SER B C 1
ATOM 4728 O O . SER B 1 192 ? 4.328 -25.422 -20.609 1 98.5 192 SER B O 1
ATOM 4730 N N . ILE B 1 193 ? 5.227 -24.109 -22.109 1 98.12 193 ILE B N 1
ATOM 4731 C CA . ILE B 1 193 ? 4.062 -24.062 -22.984 1 98.12 193 ILE B CA 1
ATOM 4732 C C . ILE B 1 193 ? 3.635 -25.484 -23.328 1 98.12 193 ILE B C 1
ATOM 4734 O O . ILE B 1 193 ? 2.439 -25.797 -23.375 1 98.12 193 ILE B O 1
ATOM 4738 N N . VAL B 1 194 ? 4.496 -26.406 -23.578 1 98.56 194 VAL B N 1
ATOM 4739 C CA . VAL B 1 194 ? 4.156 -27.75 -24.047 1 98.56 194 VAL B CA 1
ATOM 4740 C C . VAL B 1 194 ? 3.557 -28.562 -22.906 1 98.56 194 VAL B C 1
ATOM 4742 O O . VAL B 1 194 ? 2.438 -29.062 -23.016 1 98.56 194 VAL B O 1
ATOM 4745 N N . PRO B 1 195 ? 4.266 -28.672 -21.797 1 98.62 195 PRO B N 1
ATOM 4746 C CA . PRO B 1 195 ? 3.646 -29.438 -20.719 1 98.62 195 PRO B CA 1
ATOM 4747 C C . PRO B 1 195 ? 2.391 -28.766 -20.156 1 98.62 195 PRO B C 1
ATOM 4749 O O . PRO B 1 195 ? 1.443 -29.453 -19.766 1 98.62 195 PRO B O 1
ATOM 4752 N N . ALA B 1 196 ? 2.377 -27.469 -20.078 1 98.62 196 ALA B N 1
ATOM 4753 C CA . ALA B 1 196 ? 1.198 -26.766 -19.578 1 98.62 196 ALA B CA 1
ATOM 4754 C C . ALA B 1 196 ? -0.001 -26.984 -20.5 1 98.62 196 ALA B C 1
ATOM 4756 O O . ALA B 1 196 ? -1.116 -27.219 -20.031 1 98.62 196 ALA B O 1
ATOM 4757 N N . ALA B 1 197 ? 0.235 -26.875 -21.812 1 98.38 197 ALA B N 1
ATOM 4758 C CA . ALA B 1 197 ? -0.839 -27.109 -22.766 1 98.38 197 ALA B CA 1
ATOM 4759 C C . ALA B 1 197 ? -1.355 -28.547 -22.656 1 98.38 197 ALA B C 1
ATOM 4761 O O . ALA B 1 197 ? -2.564 -28.781 -22.719 1 98.38 197 ALA B O 1
ATOM 4762 N N . ALA B 1 198 ? -0.49 -29.484 -22.531 1 98.56 198 ALA B N 1
ATOM 4763 C CA . ALA B 1 198 ? -0.882 -30.875 -22.359 1 98.56 198 ALA B CA 1
ATOM 4764 C C . ALA B 1 198 ? -1.714 -31.062 -21.094 1 98.56 198 ALA B C 1
ATOM 4766 O O . ALA B 1 198 ? -2.693 -31.812 -21.094 1 98.56 198 ALA B O 1
ATOM 4767 N N . GLY B 1 199 ? -1.3 -30.422 -20.047 1 98.25 199 GLY B N 1
ATOM 4768 C CA . GLY B 1 199 ? -2.064 -30.484 -18.812 1 98.25 199 GLY B CA 1
ATOM 4769 C C . GLY B 1 199 ? -3.453 -29.875 -18.938 1 98.25 199 GLY B C 1
ATOM 4770 O O . GLY B 1 199 ? -4.422 -30.438 -18.422 1 98.25 199 GLY B O 1
ATOM 4771 N N . LEU B 1 200 ? -3.543 -28.734 -19.641 1 98 200 LEU B N 1
ATOM 4772 C CA . LEU B 1 200 ? -4.824 -28.062 -19.844 1 98 200 LEU B CA 1
ATOM 4773 C C . LEU B 1 200 ? -5.766 -28.938 -20.688 1 98 200 LEU B C 1
ATOM 4775 O O . LEU B 1 200 ? -6.98 -28.891 -20.484 1 98 200 LEU B O 1
ATOM 4779 N N . LEU B 1 201 ? -5.176 -29.703 -21.547 1 97.62 201 LEU B N 1
ATOM 4780 C CA . LEU B 1 201 ? -5.973 -30.578 -22.406 1 97.62 201 LEU B CA 1
ATOM 4781 C C . LEU B 1 201 ? -6.34 -31.875 -21.672 1 97.62 201 LEU B C 1
ATOM 4783 O O . LEU B 1 201 ? -7.469 -32.344 -21.781 1 97.62 201 LEU B O 1
ATOM 4787 N N . LEU B 1 202 ? -5.488 -32.344 -20.891 1 98.31 202 LEU B N 1
ATOM 4788 C CA . LEU B 1 202 ? -5.66 -33.656 -20.266 1 98.31 202 LEU B CA 1
ATOM 4789 C C . LEU B 1 202 ? -6.562 -33.562 -19.047 1 98.31 202 LEU B C 1
ATOM 4791 O O . LEU B 1 202 ? -7.32 -34.5 -18.75 1 98.31 202 LEU B O 1
ATOM 4795 N N . THR B 1 203 ? -6.539 -32.469 -18.312 1 98.25 203 THR B N 1
ATOM 4796 C CA . THR B 1 203 ? -7.184 -32.375 -17 1 98.25 203 THR B CA 1
ATOM 4797 C C . THR B 1 203 ? -8.703 -32.469 -17.141 1 98.25 203 THR B C 1
ATOM 4799 O O . THR B 1 203 ? -9.328 -33.281 -16.438 1 98.25 203 THR B O 1
ATOM 4802 N N . PRO B 1 204 ? -9.359 -31.672 -18.047 1 97.75 204 PRO B N 1
ATOM 4803 C CA . PRO B 1 204 ? -10.812 -31.844 -18.172 1 97.75 204 PRO B CA 1
ATOM 4804 C C . PRO B 1 204 ? -11.211 -33.25 -18.609 1 97.75 204 PRO B C 1
ATOM 4806 O O . PRO B 1 204 ? -12.203 -33.781 -18.109 1 97.75 204 PRO B O 1
ATOM 4809 N N . LEU B 1 205 ? -10.414 -33.844 -19.469 1 98 205 LEU B N 1
ATOM 4810 C CA . LEU B 1 205 ? -10.711 -35.188 -19.938 1 98 205 LEU B CA 1
ATOM 4811 C C . LEU B 1 205 ? -10.602 -36.219 -18.797 1 98 205 LEU B C 1
ATOM 4813 O O . LEU B 1 205 ? -11.469 -37.062 -18.656 1 98 205 LEU B O 1
ATOM 4817 N N . LEU B 1 206 ? -9.555 -36.125 -18.031 1 97.88 206 LEU B N 1
ATOM 4818 C CA . LEU B 1 206 ? -9.344 -37.062 -16.922 1 97.88 206 LEU B CA 1
ATOM 4819 C C . LEU B 1 206 ? -10.422 -36.875 -15.859 1 97.88 206 LEU B C 1
ATOM 4821 O O . LEU B 1 206 ? -10.914 -37.875 -15.305 1 97.88 206 LEU B O 1
ATOM 4825 N N . MET B 1 207 ? -10.773 -35.625 -15.547 1 97.56 207 MET B N 1
ATOM 4826 C CA . MET B 1 207 ? -11.836 -35.375 -14.57 1 97.56 207 MET B CA 1
ATOM 4827 C C . MET B 1 207 ? -13.172 -35.906 -15.078 1 97.56 207 MET B C 1
ATOM 4829 O O . MET B 1 207 ? -13.977 -36.438 -14.297 1 97.56 207 MET B O 1
ATOM 4833 N N . TYR B 1 208 ? -13.398 -35.75 -16.375 1 97.62 208 TYR B N 1
ATOM 4834 C CA . TYR B 1 208 ? -14.641 -36.219 -16.969 1 97.62 208 TYR B CA 1
ATOM 4835 C C . TYR B 1 208 ? -14.758 -37.719 -16.828 1 97.62 208 TYR B C 1
ATOM 4837 O O . TYR B 1 208 ? -15.867 -38.25 -16.672 1 97.62 208 TYR B O 1
ATOM 4845 N N . LYS B 1 209 ? -13.664 -38.375 -16.844 1 97.38 209 LYS B N 1
ATOM 4846 C CA . LYS B 1 209 ? -13.664 -39.844 -16.75 1 97.38 209 LYS B CA 1
ATOM 4847 C C . LYS B 1 209 ? -13.68 -40.312 -15.289 1 97.38 209 LYS B C 1
ATOM 4849 O O . LYS B 1 209 ? -14.398 -41.25 -14.938 1 97.38 209 LYS B O 1
ATOM 4854 N N . LEU B 1 210 ? -12.992 -39.656 -14.438 1 96.12 210 LEU B N 1
ATOM 4855 C CA . LEU B 1 210 ? -12.773 -40.125 -13.07 1 96.12 210 LEU B CA 1
ATOM 4856 C C . LEU B 1 210 ? -13.773 -39.5 -12.109 1 96.12 210 LEU B C 1
ATOM 4858 O O . LEU B 1 210 ? -14.102 -40.062 -11.07 1 96.12 210 LEU B O 1
ATOM 4862 N N . PHE B 1 211 ? -14.188 -38.312 -12.375 1 95.94 211 PHE B N 1
ATOM 4863 C CA . PHE B 1 211 ? -15.156 -37.531 -11.609 1 95.94 211 PHE B CA 1
ATOM 4864 C C . PHE B 1 211 ? -16.297 -37.062 -12.5 1 95.94 211 PHE B C 1
ATOM 4866 O O . PHE B 1 211 ? -16.578 -35.844 -12.555 1 95.94 211 PHE B O 1
ATOM 4873 N N . ALA B 1 212 ? -16.969 -37.969 -13.039 1 95.94 212 ALA B N 1
ATOM 4874 C CA . ALA B 1 212 ? -17.906 -37.75 -14.133 1 95.94 212 ALA B CA 1
ATOM 4875 C C . ALA B 1 212 ? -19.141 -37 -13.648 1 95.94 212 ALA B C 1
ATOM 4877 O O . ALA B 1 212 ? -19.703 -37.344 -12.594 1 95.94 212 ALA B O 1
ATOM 4878 N N . PRO B 1 213 ? -19.516 -35.969 -14.422 1 97.44 213 PRO B N 1
ATOM 4879 C CA . PRO B 1 213 ? -20.797 -35.344 -14.125 1 97.44 213 PRO B CA 1
ATOM 4880 C C . PRO B 1 213 ? -22 -36.219 -14.484 1 97.44 213 PRO B C 1
ATOM 4882 O O . PRO B 1 213 ? -21.891 -37.062 -15.359 1 97.44 213 PRO B O 1
ATOM 4885 N N . GLU B 1 214 ? -23.078 -36 -13.805 1 97.69 214 GLU B N 1
ATOM 4886 C CA . GLU B 1 214 ? -24.297 -36.719 -14.133 1 97.69 214 GLU B CA 1
ATOM 4887 C C . GLU B 1 214 ? -24.891 -36.25 -15.453 1 97.69 214 GLU B C 1
ATOM 4889 O O . GLU B 1 214 ? -25.422 -37.031 -16.234 1 97.69 214 GLU B O 1
ATOM 4894 N N . ILE B 1 215 ? -24.797 -34.969 -15.617 1 96.81 215 ILE B N 1
ATOM 4895 C CA . ILE B 1 215 ? -25.25 -34.406 -16.875 1 96.81 215 ILE B CA 1
ATOM 4896 C C . ILE B 1 215 ? -24.109 -34.375 -17.875 1 96.81 215 ILE B C 1
ATOM 4898 O O . ILE B 1 215 ? -23.078 -33.719 -17.656 1 96.81 215 ILE B O 1
ATOM 4902 N N . LYS B 1 216 ? -24.281 -34.969 -19 1 96.12 216 LYS B N 1
ATOM 4903 C CA . LYS B 1 216 ? -23.188 -35.094 -19.953 1 96.12 216 LYS B CA 1
ATOM 4904 C C . LYS B 1 216 ? -23.359 -34.125 -21.125 1 96.12 216 LYS B C 1
ATOM 4906 O O . LYS B 1 216 ? -22.391 -33.781 -21.797 1 96.12 216 LYS B O 1
ATOM 4911 N N . ASP B 1 217 ? -24.656 -33.812 -21.312 1 95.38 217 ASP B N 1
ATOM 4912 C CA . ASP B 1 217 ? -24.969 -32.844 -22.375 1 95.38 217 ASP B CA 1
ATOM 4913 C C . ASP B 1 217 ? -25.625 -31.609 -21.797 1 95.38 217 ASP B C 1
ATOM 4915 O O . ASP B 1 217 ? -26.5 -31.703 -20.922 1 95.38 217 ASP B O 1
ATOM 4919 N N . THR B 1 218 ? -25.125 -30.516 -22.188 1 93.25 218 THR B N 1
ATOM 4920 C CA . THR B 1 218 ? -25.625 -29.234 -21.719 1 93.25 218 THR B CA 1
ATOM 4921 C C . THR B 1 218 ? -26.047 -28.344 -22.891 1 93.25 218 THR B C 1
ATOM 4923 O O . THR B 1 218 ? -25.516 -27.234 -23.047 1 93.25 218 THR B O 1
ATOM 4926 N N . PRO B 1 219 ? -26.969 -28.75 -23.594 1 91.94 219 PRO B N 1
ATOM 4927 C CA . PRO B 1 219 ? -27.359 -27.969 -24.781 1 91.94 219 PRO B CA 1
ATOM 4928 C C . PRO B 1 219 ? -27.859 -26.578 -24.422 1 91.94 219 PRO B C 1
ATOM 4930 O O . PRO B 1 219 ? -27.812 -25.672 -25.266 1 91.94 219 PRO B O 1
ATOM 4933 N N . GLU B 1 220 ? -28.266 -26.328 -23.219 1 92.56 220 GLU B N 1
ATOM 4934 C CA . GLU B 1 220 ? -28.797 -25.031 -22.797 1 92.56 220 GLU B CA 1
ATOM 4935 C C . GLU B 1 220 ? -27.672 -24.047 -22.469 1 92.56 220 GLU B C 1
ATOM 4937 O O . GLU B 1 220 ? -27.891 -22.844 -22.438 1 92.56 220 GLU B O 1
ATOM 4942 N N . ALA B 1 221 ? -26.516 -24.562 -22.203 1 93.06 221 ALA B N 1
ATOM 4943 C CA . ALA B 1 221 ? -25.422 -23.734 -21.734 1 93.06 221 ALA B CA 1
ATOM 4944 C C . ALA B 1 221 ? -25.047 -22.688 -22.797 1 93.06 221 ALA B C 1
ATOM 4946 O O . ALA B 1 221 ? -24.891 -21.5 -22.484 1 93.06 221 ALA B O 1
ATOM 4947 N N . PRO B 1 222 ? -24.906 -23.078 -24.062 1 95.25 222 PRO B N 1
ATOM 4948 C CA . PRO B 1 222 ? -24.609 -22.047 -25.062 1 95.25 222 PRO B CA 1
ATOM 4949 C C . PRO B 1 222 ? -25.703 -21 -25.188 1 95.25 222 PRO B C 1
ATOM 4951 O O . PRO B 1 222 ? -25.422 -19.828 -25.422 1 95.25 222 PRO B O 1
ATOM 4954 N N . LYS B 1 223 ? -26.875 -21.422 -24.984 1 94 223 LYS B N 1
ATOM 4955 C CA . LYS B 1 223 ? -28 -20.484 -25.047 1 94 223 LYS B CA 1
ATOM 4956 C C . LYS B 1 223 ? -27.953 -19.484 -23.891 1 94 223 LYS B C 1
ATOM 4958 O O . LYS B 1 223 ? -28.172 -18.297 -24.078 1 94 223 LYS B O 1
ATOM 4963 N N . LEU B 1 224 ? -27.75 -20.031 -22.797 1 92.75 224 LEU B N 1
ATOM 4964 C CA . LEU B 1 224 ? -27.641 -19.188 -21.609 1 92.75 224 LEU B CA 1
ATOM 4965 C C . LEU B 1 224 ? -26.484 -18.188 -21.766 1 92.75 224 LEU B C 1
ATOM 4967 O O . LEU B 1 224 ? -26.609 -17.031 -21.359 1 92.75 224 LEU B O 1
ATOM 4971 N N . ALA B 1 225 ? -25.406 -18.688 -22.25 1 95.19 225 ALA B N 1
ATOM 4972 C CA . ALA B 1 225 ? -24.25 -17.828 -22.484 1 95.19 225 ALA B CA 1
ATOM 4973 C C . ALA B 1 225 ? -24.562 -16.734 -23.5 1 95.19 225 ALA B C 1
ATOM 4975 O O . ALA B 1 225 ? -24.141 -15.594 -23.328 1 95.19 225 ALA B O 1
ATOM 4976 N N . ALA B 1 226 ? -25.234 -17.094 -24.516 1 95.5 226 ALA B N 1
ATOM 4977 C CA . ALA B 1 226 ? -25.625 -16.109 -25.531 1 95.5 226 ALA B CA 1
ATOM 4978 C C . ALA B 1 226 ? -26.531 -15.039 -24.938 1 95.5 226 ALA B C 1
ATOM 4980 O O . ALA B 1 226 ? -26.391 -13.852 -25.266 1 95.5 226 ALA B O 1
ATOM 4981 N N . GLU B 1 227 ? -27.391 -15.453 -24.109 1 94.5 227 GLU B N 1
ATOM 4982 C CA . GLU B 1 227 ? -28.281 -14.508 -23.438 1 94.5 227 GLU B CA 1
ATOM 4983 C C . GLU B 1 227 ? -27.5 -13.57 -22.516 1 94.5 227 GLU B C 1
ATOM 4985 O O . GLU B 1 227 ? -27.797 -12.375 -22.453 1 94.5 227 GLU B O 1
ATOM 4990 N N . ARG B 1 228 ? -26.656 -14.172 -21.844 1 93.25 228 ARG B N 1
ATOM 4991 C CA . ARG B 1 228 ? -25.812 -13.367 -20.953 1 93.25 228 ARG B CA 1
ATOM 4992 C C . ARG B 1 228 ? -25 -12.344 -21.75 1 93.25 228 ARG B C 1
ATOM 4994 O O . ARG B 1 228 ? -24.875 -11.195 -21.344 1 93.25 228 ARG B O 1
ATOM 5001 N N . LEU B 1 229 ? -24.438 -12.742 -22.859 1 95.38 229 LEU B N 1
ATOM 5002 C CA . LEU B 1 229 ? -23.672 -11.844 -23.703 1 95.38 229 LEU B CA 1
ATOM 5003 C C . LEU B 1 229 ? -24.547 -10.734 -24.266 1 95.38 229 LEU B C 1
ATOM 5005 O O . LEU B 1 229 ? -24.094 -9.594 -24.406 1 95.38 229 LEU B O 1
ATOM 5009 N N . GLU B 1 230 ? -25.734 -11.086 -24.562 1 95.06 230 GLU B N 1
ATOM 5010 C CA . GLU B 1 230 ? -26.672 -10.086 -25.031 1 95.06 230 GLU B CA 1
ATOM 5011 C C . GLU B 1 230 ? -26.984 -9.062 -23.953 1 95.06 230 GLU B C 1
ATOM 5013 O O . GLU B 1 230 ? -27.094 -7.863 -24.234 1 95.06 230 GLU B O 1
ATOM 5018 N N . LYS B 1 231 ? -27.125 -9.547 -22.797 1 94.12 231 LYS B N 1
ATOM 5019 C CA . LYS B 1 231 ? -27.406 -8.664 -21.672 1 94.12 231 LYS B CA 1
ATOM 5020 C C . LYS B 1 231 ? -26.219 -7.738 -21.391 1 94.12 231 LYS B C 1
ATOM 5022 O O . LYS B 1 231 ? -26.406 -6.598 -20.969 1 94.12 231 LYS B O 1
ATOM 5027 N N . MET B 1 232 ? -25.062 -8.297 -21.641 1 93.38 232 MET B N 1
ATOM 5028 C CA . MET B 1 232 ? -23.844 -7.5 -21.453 1 93.38 232 MET B CA 1
ATOM 5029 C C . MET B 1 232 ? -23.734 -6.414 -22.516 1 93.38 232 MET B C 1
ATOM 5031 O O . MET B 1 232 ? -23.094 -5.387 -22.297 1 93.38 232 MET B O 1
ATOM 5035 N N . GLY B 1 233 ? -24.375 -6.625 -23.656 1 94.5 233 GLY B N 1
ATOM 5036 C CA . GLY B 1 233 ? -24.297 -5.66 -24.734 1 94.5 233 GLY B CA 1
ATOM 5037 C C . GLY B 1 233 ? -23 -5.719 -25.5 1 94.5 233 GLY B C 1
ATOM 5038 O O . GLY B 1 233 ? -22.156 -6.59 -25.234 1 94.5 233 GLY B O 1
ATOM 5039 N N . PRO B 1 234 ? -22.875 -4.812 -26.438 1 95.44 234 PRO B N 1
ATOM 5040 C CA . PRO B 1 234 ? -21.594 -4.762 -27.156 1 95.44 234 PRO B CA 1
ATOM 5041 C C . PRO B 1 234 ? -20.422 -4.379 -26.266 1 95.44 234 PRO B C 1
ATOM 5043 O O . PRO B 1 234 ? -20.625 -3.855 -25.156 1 95.44 234 PRO B O 1
ATOM 5046 N N . MET B 1 235 ? -19.25 -4.73 -26.688 1 96 235 MET B N 1
ATOM 5047 C CA . MET B 1 235 ? -18.062 -4.379 -25.906 1 96 235 MET B CA 1
ATOM 5048 C C . MET B 1 235 ? -18.047 -2.887 -25.578 1 96 235 MET B C 1
ATOM 5050 O O . MET B 1 235 ? -18.203 -2.055 -26.484 1 96 235 MET B O 1
ATOM 5054 N N . SER B 1 236 ? -17.906 -2.576 -24.375 1 96.5 236 SER B N 1
ATOM 5055 C CA . SER B 1 236 ? -17.859 -1.188 -23.922 1 96.5 236 SER B CA 1
ATOM 5056 C C . SER B 1 236 ? -16.5 -0.557 -24.25 1 96.5 236 SER B C 1
ATOM 5058 O O . SER B 1 236 ? -15.555 -1.258 -24.609 1 96.5 236 SER B O 1
ATOM 5060 N N . ARG B 1 237 ? -16.453 0.746 -24.188 1 97.25 237 ARG B N 1
ATOM 5061 C CA . ARG B 1 237 ? -15.211 1.479 -24.359 1 97.25 237 ARG B CA 1
ATOM 5062 C C . ARG B 1 237 ? -14.148 0.974 -23.391 1 97.25 237 ARG B C 1
ATOM 5064 O O . ARG B 1 237 ? -12.992 0.771 -23.781 1 97.25 237 ARG B O 1
ATOM 5071 N N . ASP B 1 238 ? -14.547 0.772 -22.156 1 97.62 238 ASP B N 1
ATOM 5072 C CA . ASP B 1 238 ? -13.617 0.329 -21.109 1 97.62 238 ASP B CA 1
ATOM 5073 C C . ASP B 1 238 ? -13.102 -1.076 -21.406 1 97.62 238 ASP B C 1
ATOM 5075 O O . ASP B 1 238 ? -11.922 -1.363 -21.203 1 97.62 238 ASP B O 1
ATOM 5079 N N . GLU B 1 239 ? -13.93 -1.929 -21.859 1 97.19 239 GLU B N 1
ATOM 5080 C CA . GLU B 1 239 ? -13.5 -3.273 -22.25 1 97.19 239 GLU B CA 1
ATOM 5081 C C . GLU B 1 239 ? -12.484 -3.229 -23.375 1 97.19 239 GLU B C 1
ATOM 5083 O O . GLU B 1 239 ? -11.492 -3.957 -23.359 1 97.19 239 GLU B O 1
ATOM 5088 N N . LYS B 1 240 ? -12.781 -2.408 -24.375 1 97.75 240 LYS B N 1
ATOM 5089 C CA . LYS B 1 240 ? -11.898 -2.293 -25.531 1 97.75 240 LYS B CA 1
ATOM 5090 C C . LYS B 1 240 ? -10.523 -1.771 -25.125 1 97.75 240 LYS B C 1
ATOM 5092 O O . LYS B 1 240 ? -9.5 -2.287 -25.562 1 97.75 240 LYS B O 1
ATOM 5097 N N . ILE B 1 241 ? -10.508 -0.807 -24.297 1 98.06 241 ILE B N 1
ATOM 5098 C CA . ILE B 1 241 ? -9.25 -0.231 -23.828 1 98.06 241 ILE B CA 1
ATOM 5099 C C . ILE B 1 241 ? -8.484 -1.257 -23 1 98.06 241 ILE B C 1
ATOM 5101 O O . ILE B 1 241 ? -7.27 -1.396 -23.141 1 98.06 241 ILE B O 1
ATOM 5105 N N . MET B 1 242 ? -9.234 -1.93 -22.109 1 96.62 242 MET B N 1
ATOM 5106 C CA . MET B 1 242 ? -8.617 -2.979 -21.312 1 96.62 242 MET B CA 1
ATOM 5107 C C . MET B 1 242 ? -7.996 -4.055 -22.188 1 96.62 242 MET B C 1
ATOM 5109 O O . MET B 1 242 ? -6.859 -4.473 -21.969 1 96.62 242 MET B O 1
ATOM 5113 N N . LEU B 1 243 ? -8.719 -4.5 -23.172 1 96.25 243 LEU B N 1
ATOM 5114 C CA . LEU B 1 243 ? -8.234 -5.523 -24.109 1 96.25 243 LEU B CA 1
ATOM 5115 C C . LEU B 1 243 ? -7.004 -5.035 -24.859 1 96.25 243 LEU B C 1
ATOM 5117 O O . LEU B 1 243 ? -6.02 -5.766 -24.984 1 96.25 243 LEU B O 1
ATOM 5121 N N . ALA B 1 244 ? -7.094 -3.861 -25.359 1 97.44 244 ALA B N 1
ATOM 5122 C CA . ALA B 1 244 ? -5.977 -3.289 -26.109 1 97.44 244 ALA B CA 1
ATOM 5123 C C . ALA B 1 244 ? -4.742 -3.141 -25.219 1 97.44 244 ALA B C 1
ATOM 5125 O O . ALA B 1 244 ? -3.623 -3.414 -25.656 1 97.44 244 ALA B O 1
ATOM 5126 N N . THR B 1 245 ? -4.938 -2.66 -24.016 1 97.12 245 THR B N 1
ATOM 5127 C CA . THR B 1 245 ? -3.836 -2.469 -23.078 1 97.12 245 THR B CA 1
ATOM 5128 C C . THR B 1 245 ? -3.164 -3.799 -22.75 1 97.12 245 THR B C 1
ATOM 5130 O O . THR B 1 245 ? -1.936 -3.902 -22.781 1 97.12 245 THR B O 1
ATOM 5133 N N . MET B 1 246 ? -3.951 -4.773 -22.5 1 94.88 246 MET B N 1
ATOM 5134 C CA . MET B 1 246 ? -3.404 -6.082 -22.156 1 94.88 246 MET B CA 1
ATOM 5135 C C . MET B 1 246 ? -2.732 -6.723 -23.359 1 94.88 246 MET B C 1
ATOM 5137 O O . MET B 1 246 ? -1.686 -7.359 -23.234 1 94.88 246 MET B O 1
ATOM 5141 N N . GLY B 1 247 ? -3.396 -6.629 -24.484 1 95 247 GLY B N 1
ATOM 5142 C CA . GLY B 1 247 ? -2.766 -7.113 -25.688 1 95 247 GLY B CA 1
ATOM 5143 C C . GLY B 1 247 ? -1.416 -6.477 -25.969 1 95 247 GLY B C 1
ATOM 5144 O O . GLY B 1 247 ? -0.452 -7.168 -26.297 1 95 247 GLY B O 1
ATOM 5145 N N . ALA B 1 248 ? -1.352 -5.195 -25.781 1 96.12 248 ALA B N 1
ATOM 5146 C CA . ALA B 1 248 ? -0.098 -4.469 -25.969 1 96.12 248 ALA B CA 1
ATOM 5147 C C . ALA B 1 248 ? 0.946 -4.91 -24.953 1 96.12 248 ALA B C 1
ATOM 5149 O O . ALA B 1 248 ? 2.125 -5.055 -25.281 1 96.12 248 ALA B O 1
ATOM 5150 N N . ALA B 1 249 ? 0.548 -5.094 -23.719 1 94.25 249 ALA B N 1
ATOM 5151 C CA . ALA B 1 249 ? 1.466 -5.523 -22.672 1 94.25 249 ALA B CA 1
ATOM 5152 C C . ALA B 1 249 ? 2.072 -6.887 -22.984 1 94.25 249 ALA B C 1
ATOM 5154 O O . ALA B 1 249 ? 3.285 -7.074 -22.875 1 94.25 249 ALA B O 1
ATOM 5155 N N . VAL B 1 250 ? 1.248 -7.797 -23.406 1 91.56 250 VAL B N 1
ATOM 5156 C CA . VAL B 1 250 ? 1.729 -9.133 -23.734 1 91.56 250 VAL B CA 1
ATOM 5157 C C . VAL B 1 250 ? 2.705 -9.062 -24.906 1 91.56 250 VAL B C 1
ATOM 5159 O O . VAL B 1 250 ? 3.764 -9.688 -24.891 1 91.56 250 VAL B O 1
ATOM 5162 N N . CYS B 1 251 ? 2.383 -8.289 -25.875 1 94.12 251 CYS B N 1
ATOM 5163 C CA . CYS B 1 251 ? 3.271 -8.117 -27.031 1 94.12 251 CYS B CA 1
ATOM 5164 C C . CYS B 1 251 ? 4.617 -7.543 -26.594 1 94.12 251 CYS B C 1
ATOM 5166 O O . CYS B 1 251 ? 5.668 -8 -27.047 1 94.12 251 CYS B O 1
ATOM 5168 N N . LEU B 1 252 ? 4.539 -6.613 -25.719 1 93.94 252 LEU B N 1
ATOM 5169 C CA . LEU B 1 252 ? 5.77 -5.98 -25.25 1 93.94 252 LEU B CA 1
ATOM 5170 C C . LEU B 1 252 ? 6.547 -6.914 -24.328 1 93.94 252 LEU B C 1
ATOM 5172 O O . LEU B 1 252 ? 7.777 -6.852 -24.266 1 93.94 252 LEU B O 1
ATOM 5176 N N . TRP B 1 253 ? 5.879 -7.723 -23.578 1 90.62 253 TRP B N 1
ATOM 5177 C CA . TRP B 1 253 ? 6.574 -8.695 -22.734 1 90.62 253 TRP B CA 1
ATOM 5178 C C . TRP B 1 253 ? 7.336 -9.703 -23.594 1 90.62 253 TRP B C 1
ATOM 5180 O O . TRP B 1 253 ? 8.422 -10.156 -23.219 1 90.62 253 TRP B O 1
ATOM 5190 N N . VAL B 1 254 ? 6.812 -9.969 -24.719 1 88.19 254 VAL B N 1
ATOM 5191 C CA . VAL B 1 254 ? 7.461 -10.898 -25.656 1 88.19 254 VAL B CA 1
ATOM 5192 C C . VAL B 1 254 ? 8.625 -10.195 -26.359 1 88.19 254 VAL B C 1
ATOM 5194 O O . VAL B 1 254 ? 9.719 -10.75 -26.453 1 88.19 254 VAL B O 1
ATOM 5197 N N . ALA B 1 255 ? 8.398 -8.969 -26.688 1 90.75 255 ALA B N 1
ATOM 5198 C CA . ALA B 1 255 ? 9.383 -8.266 -27.5 1 90.75 255 ALA B CA 1
ATOM 5199 C C . ALA B 1 255 ? 10.266 -7.363 -26.641 1 90.75 255 ALA B C 1
ATOM 5201 O O . ALA B 1 255 ? 11.172 -6.707 -27.156 1 90.75 255 ALA B O 1
ATOM 5202 N N . GLY B 1 256 ? 9.977 -7.301 -25.422 1 85.44 256 GLY B N 1
ATOM 5203 C CA . GLY B 1 256 ? 10.57 -6.297 -24.547 1 85.44 256 GLY B CA 1
ATOM 5204 C C . GLY B 1 256 ? 12.086 -6.344 -24.531 1 85.44 256 GLY B C 1
ATOM 5205 O O . GLY B 1 256 ? 12.742 -5.301 -24.562 1 85.44 256 GLY B O 1
ATOM 5206 N N . ASP B 1 257 ? 12.633 -7.496 -24.5 1 82.88 257 ASP B N 1
ATOM 5207 C CA . ASP B 1 257 ? 14.086 -7.609 -24.484 1 82.88 257 ASP B CA 1
ATOM 5208 C C . ASP B 1 257 ? 14.703 -7.031 -25.75 1 82.88 257 ASP B C 1
ATOM 5210 O O . ASP B 1 257 ? 15.727 -6.352 -25.703 1 82.88 257 ASP B O 1
ATOM 5214 N N . ALA B 1 258 ? 14.062 -7.266 -26.844 1 88 258 ALA B N 1
ATOM 5215 C CA . ALA B 1 258 ? 14.555 -6.758 -28.125 1 88 258 ALA B CA 1
ATOM 5216 C C . ALA B 1 258 ? 14.414 -5.242 -28.188 1 88 258 ALA B C 1
ATOM 5218 O O . ALA B 1 258 ? 15.234 -4.57 -28.828 1 88 258 ALA B O 1
ATOM 5219 N N . LEU B 1 259 ? 13.508 -4.691 -27.5 1 91.56 259 LEU B N 1
ATOM 5220 C CA . LEU B 1 259 ? 13.227 -3.262 -27.562 1 91.56 259 LEU B CA 1
ATOM 5221 C C . LEU B 1 259 ? 13.844 -2.531 -26.375 1 91.56 259 LEU B C 1
ATOM 5223 O O . LEU B 1 259 ? 13.781 -1.303 -26.297 1 91.56 259 LEU B O 1
ATOM 5227 N N . GLY B 1 260 ? 14.391 -3.332 -25.484 1 91.31 260 GLY B N 1
ATOM 5228 C CA . GLY B 1 260 ? 15 -2.74 -24.297 1 91.31 260 GLY B CA 1
ATOM 5229 C C . GLY B 1 260 ? 13.984 -2.234 -23.297 1 91.31 260 GLY B C 1
ATOM 5230 O O . GLY B 1 260 ? 14.211 -1.229 -22.609 1 91.31 260 GLY B O 1
ATOM 5231 N N . ILE B 1 261 ? 12.812 -2.76 -23.281 1 93.56 261 ILE B N 1
ATOM 5232 C CA . ILE B 1 261 ? 11.758 -2.395 -22.344 1 93.56 261 ILE B CA 1
ATOM 5233 C C . ILE B 1 261 ? 11.523 -3.535 -21.344 1 93.56 261 ILE B C 1
ATOM 5235 O O . ILE B 1 261 ? 11.164 -4.645 -21.75 1 93.56 261 ILE B O 1
ATOM 5239 N N . SER B 1 262 ? 11.758 -3.227 -20.125 1 92.12 262 SER B N 1
ATOM 5240 C CA . SER B 1 262 ? 11.609 -4.262 -19.109 1 92.12 262 SER B CA 1
ATOM 5241 C C . SER B 1 262 ? 10.141 -4.613 -18.891 1 92.12 262 SER B C 1
ATOM 5243 O O . SER B 1 262 ? 9.25 -3.855 -19.281 1 92.12 262 SER B O 1
ATOM 5245 N N . ALA B 1 263 ? 9.914 -5.766 -18.328 1 91.06 263 ALA B N 1
ATOM 5246 C CA . ALA B 1 263 ? 8.555 -6.227 -18.062 1 91.06 263 ALA B CA 1
ATOM 5247 C C . ALA B 1 263 ? 7.824 -5.27 -17.125 1 91.06 263 ALA B C 1
ATOM 5249 O O . ALA B 1 263 ? 6.633 -5.004 -17.297 1 91.06 263 ALA B O 1
ATOM 5250 N N . VAL B 1 264 ? 8.555 -4.762 -16.172 1 94 264 VAL B N 1
ATOM 5251 C CA . VAL B 1 264 ? 7.922 -3.867 -15.203 1 94 264 VAL B CA 1
ATOM 5252 C C . VAL B 1 264 ? 7.555 -2.551 -15.883 1 94 264 VAL B C 1
ATOM 5254 O O . VAL B 1 264 ? 6.484 -1.989 -15.633 1 94 264 VAL B O 1
ATOM 5257 N N . THR B 1 265 ? 8.406 -2.068 -16.703 1 96.5 265 THR B N 1
ATOM 5258 C CA . THR B 1 265 ? 8.125 -0.836 -17.438 1 96.5 265 THR B CA 1
ATOM 5259 C C . THR B 1 265 ? 6.887 -0.998 -18.312 1 96.5 265 THR B C 1
ATOM 5261 O O . THR B 1 265 ? 6.043 -0.101 -18.375 1 96.5 265 THR B O 1
ATOM 5264 N N . THR B 1 266 ? 6.82 -2.109 -18.953 1 95.88 266 THR B N 1
ATOM 5265 C CA . THR B 1 266 ? 5.648 -2.426 -19.766 1 95.88 266 THR B CA 1
ATOM 5266 C C . THR B 1 266 ? 4.379 -2.377 -18.922 1 95.88 266 THR B C 1
ATOM 5268 O O . THR B 1 266 ? 3.381 -1.773 -19.328 1 95.88 266 THR B O 1
ATOM 5271 N N . ALA B 1 267 ? 4.438 -3.045 -17.797 1 95.56 267 ALA B N 1
ATOM 5272 C CA . ALA B 1 267 ? 3.277 -3.076 -16.922 1 95.56 267 ALA B CA 1
ATOM 5273 C C . ALA B 1 267 ? 2.906 -1.672 -16.453 1 95.56 267 ALA B C 1
ATOM 5275 O O . ALA B 1 267 ? 1.726 -1.316 -16.406 1 95.56 267 ALA B O 1
ATOM 5276 N N . MET B 1 268 ? 3.914 -0.905 -16.109 1 97.88 268 MET B N 1
ATOM 5277 C CA . MET B 1 268 ? 3.676 0.461 -15.664 1 97.88 268 MET B CA 1
ATOM 5278 C C . MET B 1 268 ? 3.033 1.299 -16.766 1 97.88 268 MET B C 1
ATOM 5280 O O . MET B 1 268 ? 2.111 2.072 -16.5 1 97.88 268 MET B O 1
ATOM 5284 N N . MET B 1 269 ? 3.49 1.182 -17.969 1 98 269 MET B N 1
ATOM 5285 C CA . MET B 1 269 ? 2.9 1.894 -19.094 1 98 269 MET B CA 1
ATOM 5286 C C . MET B 1 269 ? 1.44 1.499 -19.297 1 98 269 MET B C 1
ATOM 5288 O O . MET B 1 269 ? 0.592 2.352 -19.562 1 98 269 MET B O 1
ATOM 5292 N N . GLY B 1 270 ? 1.208 0.255 -19.203 1 97.62 270 GLY B N 1
ATOM 5293 C CA . GLY B 1 270 ? -0.168 -0.21 -19.297 1 97.62 270 GLY B CA 1
ATOM 5294 C C . GLY B 1 270 ? -1.063 0.392 -18.219 1 97.62 270 GLY B C 1
ATOM 5295 O O . GLY B 1 270 ? -2.182 0.823 -18.516 1 97.62 270 GLY B O 1
ATOM 5296 N N . LEU B 1 271 ? -0.589 0.388 -17 1 97.88 271 LEU B N 1
ATOM 5297 C CA . LEU B 1 271 ? -1.368 0.971 -15.914 1 97.88 271 LEU B CA 1
ATOM 5298 C C . LEU B 1 271 ? -1.632 2.451 -16.172 1 97.88 271 LEU B C 1
ATOM 5300 O O . LEU B 1 271 ? -2.736 2.941 -15.922 1 97.88 271 LEU B O 1
ATOM 5304 N N . CYS B 1 272 ? -0.62 3.152 -16.625 1 98.19 272 CYS B N 1
ATOM 5305 C CA . CYS B 1 272 ? -0.772 4.57 -16.938 1 98.19 272 CYS B CA 1
ATOM 5306 C C . CYS B 1 272 ? -1.869 4.797 -17.969 1 98.19 272 CYS B C 1
ATOM 5308 O O . CYS B 1 272 ? -2.645 5.746 -17.859 1 98.19 272 CYS B O 1
ATOM 5310 N N . LEU B 1 273 ? -1.898 3.973 -18.938 1 98.25 273 LEU B N 1
ATOM 5311 C CA . LEU B 1 273 ? -2.936 4.078 -19.969 1 98.25 273 LEU B CA 1
ATOM 5312 C C . LEU B 1 273 ? -4.32 3.898 -19.359 1 98.25 273 LEU B C 1
ATOM 5314 O O . LEU B 1 273 ? -5.246 4.648 -19.672 1 98.25 273 LEU B O 1
ATOM 5318 N N . LEU B 1 274 ? -4.469 2.941 -18.5 1 98.19 274 LEU B N 1
ATOM 5319 C CA . LEU B 1 274 ? -5.754 2.672 -17.875 1 98.19 274 LEU B CA 1
ATOM 5320 C C . LEU B 1 274 ? -6.164 3.824 -16.953 1 98.19 274 LEU B C 1
ATOM 5322 O O . LEU B 1 274 ? -7.336 4.199 -16.906 1 98.19 274 LEU B O 1
ATOM 5326 N N . LEU B 1 275 ? -5.246 4.367 -16.234 1 97.88 275 LEU B N 1
ATOM 5327 C CA . LEU B 1 275 ? -5.531 5.473 -15.328 1 97.88 275 LEU B CA 1
ATOM 5328 C C . LEU B 1 275 ? -5.879 6.738 -16.109 1 97.88 275 LEU B C 1
ATOM 5330 O O . LEU B 1 275 ? -6.816 7.453 -15.758 1 97.88 275 LEU B O 1
ATOM 5334 N N . SER B 1 276 ? -5.172 6.98 -17.219 1 97.5 276 SER B N 1
ATOM 5335 C CA . SER B 1 276 ? -5.363 8.195 -18 1 97.5 276 SER B CA 1
ATOM 5336 C C . SER B 1 276 ? -6.691 8.172 -18.734 1 97.5 276 SER B C 1
ATOM 5338 O O . SER B 1 276 ? -7.297 9.219 -18.984 1 97.5 276 SER B O 1
ATOM 5340 N N . THR B 1 277 ? -7.145 7.012 -19.062 1 97.62 277 THR B N 1
ATOM 5341 C CA . THR B 1 277 ? -8.383 6.887 -19.812 1 97.62 277 THR B CA 1
ATOM 5342 C C . THR B 1 277 ? -9.586 6.785 -18.891 1 97.62 277 THR B C 1
ATOM 5344 O O . THR B 1 277 ? -10.734 6.859 -19.328 1 97.62 277 THR B O 1
ATOM 5347 N N . GLY B 1 278 ? -9.336 6.516 -17.625 1 97.06 278 GLY B N 1
ATOM 5348 C CA . GLY B 1 278 ? -10.414 6.438 -16.656 1 97.06 278 GLY B CA 1
ATOM 5349 C C . GLY B 1 278 ? -11.023 5.051 -16.547 1 97.06 278 GLY B C 1
ATOM 5350 O O . GLY B 1 278 ? -12.047 4.867 -15.891 1 97.06 278 GLY B O 1
ATOM 5351 N N . VAL B 1 279 ? -10.391 4.117 -17.203 1 97.75 279 VAL B N 1
ATOM 5352 C CA . VAL B 1 279 ? -10.852 2.738 -17.078 1 97.75 279 VAL B CA 1
ATOM 5353 C C . VAL B 1 279 ? -10.648 2.25 -15.648 1 97.75 279 VAL B C 1
ATOM 5355 O O . VAL B 1 279 ? -11.469 1.502 -15.117 1 97.75 279 VAL B O 1
ATOM 5358 N N . LEU B 1 280 ? -9.508 2.621 -15.148 1 97 280 LEU B N 1
ATOM 5359 C CA . LEU B 1 280 ? -9.18 2.354 -13.758 1 97 280 LEU B CA 1
ATOM 5360 C C . LEU B 1 280 ? -8.914 3.652 -13 1 97 280 LEU B C 1
ATOM 5362 O O . LEU B 1 280 ? -8.25 4.555 -13.523 1 97 280 LEU B O 1
ATOM 5366 N N . HIS B 1 281 ? -9.477 3.695 -11.797 1 97.19 281 HIS B N 1
ATOM 5367 C CA . HIS B 1 281 ? -9.227 4.852 -10.945 1 97.19 281 HIS B CA 1
ATOM 5368 C C . HIS B 1 281 ? -8.227 4.516 -9.844 1 97.19 281 HIS B C 1
ATOM 5370 O O . HIS B 1 281 ? -8.227 3.396 -9.32 1 97.19 281 HIS B O 1
ATOM 5376 N N . TRP B 1 282 ? -7.445 5.449 -9.469 1 96.88 282 TRP B N 1
ATOM 5377 C CA . TRP B 1 282 ? -6.359 5.246 -8.516 1 96.88 282 TRP B CA 1
ATOM 5378 C C . TRP B 1 282 ? -6.902 4.754 -7.176 1 96.88 282 TRP B C 1
ATOM 5380 O O . TRP B 1 282 ? -6.262 3.939 -6.5 1 96.88 282 TRP B O 1
ATOM 5390 N N . ARG B 1 283 ? -8.008 5.262 -6.809 1 95.56 283 ARG B N 1
ATOM 5391 C CA . ARG B 1 283 ? -8.602 4.824 -5.551 1 95.56 283 ARG B CA 1
ATOM 5392 C C . ARG B 1 283 ? -8.844 3.318 -5.551 1 95.56 283 ARG B C 1
ATOM 5394 O O . ARG B 1 283 ? -8.711 2.664 -4.512 1 95.56 283 ARG B O 1
ATOM 5401 N N . GLU B 1 284 ? -9.211 2.801 -6.711 1 96.19 284 GLU B N 1
ATOM 5402 C CA . GLU B 1 284 ? -9.445 1.364 -6.832 1 96.19 284 GLU B CA 1
ATOM 5403 C C . GLU B 1 284 ? -8.148 0.575 -6.676 1 96.19 284 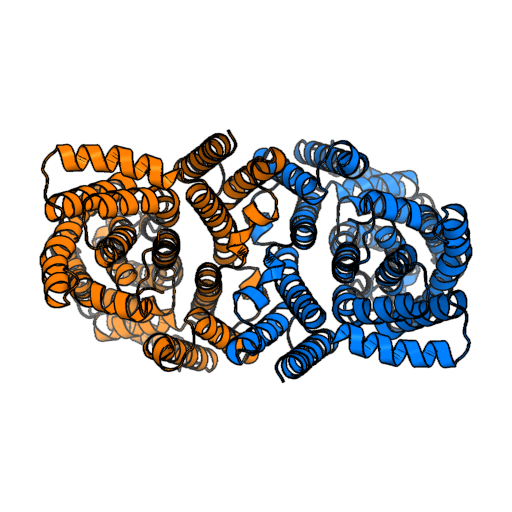GLU B C 1
ATOM 5405 O O . GLU B 1 284 ? -8.164 -0.557 -6.188 1 96.19 284 GLU B O 1
ATOM 5410 N N . CYS B 1 285 ? -7.039 1.157 -7.098 1 96.25 285 CYS B N 1
ATOM 5411 C CA . CYS B 1 285 ? -5.73 0.552 -6.879 1 96.25 285 CYS B CA 1
ATOM 5412 C C . CYS B 1 285 ? -5.359 0.582 -5.398 1 96.25 285 CYS B C 1
ATOM 5414 O O . CYS B 1 285 ? -4.906 -0.423 -4.848 1 96.25 285 CYS B O 1
ATOM 5416 N N . LEU B 1 286 ? -5.617 1.648 -4.746 1 96.38 286 LEU B N 1
ATOM 5417 C CA . LEU B 1 286 ? -5.242 1.852 -3.352 1 96.38 286 LEU B CA 1
ATOM 5418 C C . LEU B 1 286 ? -6.012 0.904 -2.438 1 96.38 286 LEU B C 1
ATOM 5420 O O . LEU B 1 286 ? -5.496 0.479 -1.401 1 96.38 286 LEU B O 1
ATOM 5424 N N . THR B 1 287 ? -7.215 0.584 -2.855 1 94.69 287 THR B N 1
ATOM 5425 C CA . THR B 1 287 ? -8.078 -0.21 -1.99 1 94.69 287 THR B CA 1
ATOM 5426 C C . THR B 1 287 ? -8.086 -1.673 -2.426 1 94.69 287 THR B C 1
ATOM 5428 O O . THR B 1 287 ? -9.016 -2.418 -2.107 1 94.69 287 THR B O 1
ATOM 5431 N N . TYR B 1 288 ? -7.109 -1.998 -3.26 1 93.44 288 TYR B N 1
ATOM 5432 C CA . TYR B 1 288 ? -6.926 -3.396 -3.637 1 93.44 288 TYR B CA 1
ATOM 5433 C C . TYR B 1 288 ? -5.949 -4.094 -2.697 1 93.44 288 TYR B C 1
ATOM 5435 O O . TYR B 1 288 ? -4.75 -4.16 -2.979 1 93.44 288 TYR B O 1
ATOM 5443 N N . PRO B 1 289 ? -6.402 -4.734 -1.627 1 92.88 289 PRO B N 1
ATOM 5444 C CA . PRO B 1 289 ? -5.547 -5.152 -0.513 1 92.88 289 PRO B CA 1
ATOM 5445 C C . PRO B 1 289 ? -4.496 -6.18 -0.928 1 92.88 289 PRO B C 1
ATOM 5447 O O . PRO B 1 289 ? -3.383 -6.18 -0.398 1 92.88 289 PRO B O 1
ATOM 5450 N N . ALA B 1 290 ? -4.793 -7.012 -1.881 1 88.75 290 ALA B N 1
ATOM 5451 C CA . ALA B 1 290 ? -3.869 -8.07 -2.283 1 88.75 290 ALA B CA 1
ATOM 5452 C C . ALA B 1 290 ? -2.559 -7.492 -2.805 1 88.75 290 ALA B C 1
ATOM 5454 O O . ALA B 1 290 ? -1.484 -8.039 -2.547 1 88.75 290 ALA B O 1
ATOM 5455 N N . ALA B 1 291 ? -2.684 -6.391 -3.514 1 93.12 291 ALA B N 1
ATOM 5456 C CA . ALA B 1 291 ? -1.507 -5.77 -4.113 1 93.12 291 ALA B CA 1
ATOM 5457 C C . ALA B 1 291 ? -0.56 -5.238 -3.037 1 93.12 291 ALA B C 1
ATOM 5459 O O . ALA B 1 291 ? 0.637 -5.535 -3.057 1 93.12 291 ALA B O 1
ATOM 5460 N N . TRP B 1 292 ? -1.014 -4.574 -2.07 1 95.75 292 TRP B N 1
ATOM 5461 C CA . TRP B 1 292 ? -0.195 -3.922 -1.056 1 95.75 292 TRP B CA 1
ATOM 5462 C C . TRP B 1 292 ? 0.309 -4.93 -0.029 1 95.75 292 TRP B C 1
ATOM 5464 O O . TRP B 1 292 ? 1.411 -4.785 0.504 1 95.75 292 TRP B O 1
ATOM 5474 N N . ASP B 1 293 ? -0.537 -5.922 0.255 1 93.88 293 ASP B N 1
ATOM 5475 C CA . ASP B 1 293 ? -0.086 -7.004 1.123 1 93.88 293 ASP B CA 1
ATOM 5476 C C . ASP B 1 293 ? 1.115 -7.73 0.519 1 93.88 293 ASP B C 1
ATOM 5478 O O . ASP B 1 293 ? 2.113 -7.965 1.203 1 93.88 293 ASP B O 1
ATOM 5482 N N . THR B 1 294 ? 0.983 -8.008 -0.747 1 88.5 294 THR B N 1
ATOM 5483 C CA . THR B 1 294 ? 2.055 -8.703 -1.447 1 88.5 294 THR B CA 1
ATOM 5484 C C . THR B 1 294 ? 3.309 -7.84 -1.522 1 88.5 294 THR B C 1
ATOM 5486 O O . THR B 1 294 ? 4.418 -8.32 -1.29 1 88.5 294 THR B O 1
ATOM 5489 N N . LEU B 1 295 ? 3.121 -6.562 -1.829 1 93.88 295 LEU B N 1
ATOM 5490 C CA . LEU B 1 295 ? 4.262 -5.656 -1.837 1 93.88 295 LEU B CA 1
ATOM 5491 C C . LEU B 1 295 ? 5.039 -5.746 -0.526 1 93.88 295 LEU B C 1
ATOM 5493 O O . LEU B 1 295 ? 6.258 -5.93 -0.533 1 93.88 295 LEU B O 1
ATOM 5497 N N . PHE B 1 296 ? 4.332 -5.691 0.583 1 96 296 PHE B N 1
ATOM 5498 C CA . PHE B 1 296 ? 4.977 -5.566 1.885 1 96 296 PHE B CA 1
ATOM 5499 C C . PHE B 1 296 ? 5.648 -6.871 2.285 1 96 296 PHE B C 1
ATOM 5501 O O . PHE B 1 296 ? 6.848 -6.898 2.58 1 96 296 PHE B O 1
ATOM 5508 N N . TRP B 1 297 ? 4.926 -7.957 2.297 1 90.94 297 TRP B N 1
ATOM 5509 C CA . TRP B 1 297 ? 5.508 -9.172 2.848 1 90.94 297 TRP B CA 1
ATOM 5510 C C . TRP B 1 297 ? 6.547 -9.758 1.896 1 90.94 297 TRP B C 1
ATOM 5512 O O . TRP B 1 297 ? 7.543 -10.336 2.334 1 90.94 297 TRP B O 1
ATOM 5522 N N . PHE B 1 298 ? 6.359 -9.609 0.478 1 87.19 298 PHE B N 1
ATOM 5523 C CA . PHE B 1 298 ? 7.371 -10.062 -0.469 1 87.19 298 PHE B CA 1
ATOM 5524 C C . PHE B 1 298 ? 8.672 -9.289 -0.28 1 87.19 298 PHE B C 1
ATOM 5526 O O . PHE B 1 298 ? 9.758 -9.875 -0.301 1 87.19 298 PHE B O 1
ATOM 5533 N N . ALA B 1 299 ? 8.508 -8.016 -0.132 1 93.12 299 ALA B N 1
ATOM 5534 C CA . ALA B 1 299 ? 9.703 -7.184 0.02 1 93.12 299 ALA B CA 1
ATOM 5535 C C . ALA B 1 299 ? 10.461 -7.547 1.293 1 93.12 299 ALA B C 1
ATOM 5537 O O . ALA B 1 299 ? 11.695 -7.586 1.298 1 93.12 299 ALA B O 1
ATOM 5538 N N . VAL B 1 300 ? 9.773 -7.816 2.369 1 92.69 300 VAL B N 1
ATOM 5539 C CA . VAL B 1 300 ? 10.398 -8.18 3.637 1 92.69 300 VAL B CA 1
ATOM 5540 C C . VAL B 1 300 ? 11.117 -9.516 3.494 1 92.69 300 VAL B C 1
ATOM 5542 O O . VAL B 1 300 ? 12.273 -9.656 3.898 1 92.69 300 VAL B O 1
ATOM 5545 N N . LEU B 1 301 ? 10.469 -10.461 2.893 1 86.69 301 LEU B N 1
ATOM 5546 C CA . LEU B 1 301 ? 11.023 -11.805 2.746 1 86.69 301 LEU B CA 1
ATOM 5547 C C . LEU B 1 301 ? 12.242 -11.789 1.829 1 86.69 301 LEU B C 1
ATOM 5549 O O . LEU B 1 301 ? 13.281 -12.359 2.162 1 86.69 301 LEU B O 1
ATOM 5553 N N . VAL B 1 302 ? 12.055 -11.125 0.701 1 84.81 302 VAL B N 1
ATOM 5554 C CA . VAL B 1 302 ? 13.141 -11.047 -0.274 1 84.81 302 VAL B CA 1
ATOM 5555 C C . VAL B 1 302 ? 14.305 -10.258 0.316 1 84.81 302 VAL B C 1
ATOM 5557 O O . VAL B 1 302 ? 15.469 -10.602 0.09 1 84.81 302 VAL B O 1
ATOM 5560 N N . GLY B 1 303 ? 13.984 -9.211 1.034 1 88.44 303 GLY B N 1
ATOM 5561 C CA . GLY B 1 303 ? 15.023 -8.445 1.698 1 88.44 303 GLY B CA 1
ATOM 5562 C C . GLY B 1 303 ? 15.836 -9.266 2.68 1 88.44 303 GLY B C 1
ATOM 5563 O O . GLY B 1 303 ? 17.062 -9.25 2.645 1 88.44 303 GLY B O 1
ATOM 5564 N N . MET B 1 304 ? 15.195 -10.031 3.506 1 88.12 304 MET B N 1
ATOM 5565 C CA . MET B 1 304 ? 15.883 -10.852 4.496 1 88.12 304 MET B CA 1
ATOM 5566 C C . MET B 1 304 ? 16.656 -11.984 3.822 1 88.12 304 MET B C 1
ATOM 5568 O O . MET B 1 304 ? 17.766 -12.305 4.227 1 88.12 304 MET B O 1
ATOM 5572 N N . SER B 1 305 ? 16.047 -12.555 2.832 1 82.25 305 SER B N 1
ATOM 5573 C CA . SER B 1 305 ? 16.719 -13.617 2.09 1 82.25 305 SER B CA 1
ATOM 5574 C C . SER B 1 305 ? 18 -13.109 1.42 1 82.25 305 SER B C 1
ATOM 5576 O O . SER B 1 305 ? 19.031 -13.781 1.443 1 82.25 305 SER B O 1
ATOM 5578 N N . GLY B 1 306 ? 17.891 -11.945 0.804 1 82.88 306 GLY B N 1
ATOM 5579 C CA . GLY B 1 306 ? 19.062 -11.336 0.179 1 82.88 306 GLY B CA 1
ATOM 5580 C C . GLY B 1 306 ? 20.172 -11.047 1.159 1 82.88 306 GLY B C 1
ATOM 5581 O O . GLY B 1 306 ? 21.344 -11.258 0.847 1 82.88 306 GLY B O 1
ATOM 5582 N N . GLN B 1 307 ? 19.734 -10.602 2.312 1 86.75 307 GLN B N 1
ATOM 5583 C CA . GLN B 1 307 ? 20.75 -10.32 3.334 1 86.75 307 GLN B CA 1
ATOM 5584 C C . GLN B 1 307 ? 21.391 -11.602 3.844 1 86.75 307 GLN B C 1
ATOM 5586 O O . GLN B 1 307 ? 22.594 -11.641 4.109 1 86.75 307 GLN B O 1
ATOM 5591 N N . LEU B 1 308 ? 20.656 -12.672 4.008 1 83.38 308 LEU B N 1
ATOM 5592 C CA . LEU B 1 308 ? 21.188 -13.969 4.414 1 83.38 308 LEU B CA 1
ATOM 5593 C C . LEU B 1 308 ? 22.188 -14.492 3.385 1 83.38 308 LEU B C 1
ATOM 5595 O O . LEU B 1 308 ? 23.219 -15.062 3.748 1 83.38 308 LEU B O 1
ATOM 5599 N N . ASN B 1 309 ? 21.844 -14.289 2.158 1 79.62 309 ASN B N 1
ATOM 5600 C CA . ASN B 1 309 ? 22.734 -14.703 1.08 1 79.62 309 ASN B CA 1
ATOM 5601 C C . ASN B 1 309 ? 24.047 -13.922 1.114 1 79.62 309 ASN B C 1
ATOM 5603 O O . ASN B 1 309 ? 25.125 -14.492 0.948 1 79.62 309 ASN B O 1
ATOM 5607 N N . SER B 1 310 ? 23.891 -12.672 1.334 1 84.5 310 SER B N 1
ATOM 5608 C CA . SER B 1 310 ? 25.062 -11.805 1.358 1 84.5 310 SER B CA 1
ATOM 5609 C C . SER B 1 310 ? 25.984 -12.141 2.537 1 84.5 310 SER B C 1
ATOM 5611 O O . SER B 1 310 ? 27.188 -11.945 2.465 1 84.5 310 SER B O 1
ATOM 5613 N N . MET B 1 311 ? 25.297 -12.727 3.564 1 86.75 311 MET B N 1
ATOM 5614 C CA . MET B 1 311 ? 26.062 -13.078 4.758 1 86.75 311 MET B CA 1
ATOM 5615 C C . MET B 1 311 ? 26.656 -14.477 4.637 1 86.75 311 MET B C 1
ATOM 5617 O O . MET B 1 311 ? 27.359 -14.938 5.531 1 86.75 311 MET B O 1
ATOM 5621 N N . GLY B 1 312 ? 26.281 -15.211 3.539 1 78.81 312 GLY B N 1
ATOM 5622 C CA . GLY B 1 312 ? 26.906 -16.484 3.23 1 78.81 312 GLY B CA 1
ATOM 5623 C C . GLY B 1 312 ? 26.188 -17.656 3.865 1 78.81 312 GLY B C 1
ATOM 5624 O O . GLY B 1 312 ? 26.672 -18.797 3.803 1 78.81 312 GLY B O 1
ATOM 5625 N N . VAL B 1 313 ? 25.062 -17.469 4.438 1 80.31 313 VAL B N 1
ATOM 5626 C CA . VAL B 1 313 ? 24.359 -18.516 5.176 1 80.31 313 VAL B CA 1
ATOM 5627 C C . VAL B 1 313 ? 23.797 -19.547 4.207 1 80.31 313 VAL B C 1
ATOM 5629 O O . VAL B 1 313 ? 23.922 -20.75 4.441 1 80.31 313 VAL B O 1
ATOM 5632 N N . ILE B 1 314 ? 23.219 -19.141 3.146 1 73.44 314 ILE B N 1
ATOM 5633 C CA . ILE B 1 314 ? 22.578 -20.031 2.188 1 73.44 314 ILE B CA 1
ATOM 5634 C C . ILE B 1 314 ? 23.625 -20.922 1.531 1 73.44 314 ILE B C 1
ATOM 5636 O O . ILE B 1 314 ? 23.422 -22.141 1.392 1 73.44 314 ILE B O 1
ATOM 5640 N N . ASN B 1 315 ? 24.719 -20.344 1.248 1 73.88 315 ASN B N 1
ATOM 5641 C CA . ASN B 1 315 ? 25.812 -21.109 0.658 1 73.88 315 ASN B CA 1
ATOM 5642 C C . ASN B 1 315 ? 26.328 -22.172 1.614 1 73.88 315 ASN B C 1
ATOM 5644 O O . ASN B 1 315 ? 26.656 -23.281 1.192 1 73.88 315 ASN B O 1
ATOM 5648 N N . HIS B 1 316 ? 26.406 -21.797 2.818 1 76.75 316 HIS B N 1
ATOM 5649 C CA . HIS B 1 316 ? 26.906 -22.75 3.816 1 76.75 316 HIS B CA 1
ATOM 5650 C C . HIS B 1 316 ? 25.984 -23.953 3.932 1 76.75 316 HIS B C 1
ATOM 5652 O O . HIS B 1 316 ? 26.453 -25.094 3.934 1 76.75 316 HIS B O 1
ATOM 5658 N N . PHE B 1 317 ? 24.703 -23.734 3.936 1 75.5 317 PHE B N 1
ATOM 5659 C CA . PHE B 1 317 ? 23.75 -24.828 4.059 1 75.5 317 PHE B CA 1
ATOM 5660 C C . PHE B 1 317 ? 23.703 -25.656 2.777 1 75.5 317 PHE B C 1
ATOM 5662 O O . PHE B 1 317 ? 23.609 -26.891 2.83 1 75.5 317 PHE B O 1
ATOM 5669 N N . ALA B 1 318 ? 23.719 -24.953 1.691 1 71.5 318 ALA B N 1
ATOM 5670 C CA . ALA B 1 318 ? 23.703 -25.641 0.401 1 71.5 318 ALA B CA 1
ATOM 5671 C C . ALA B 1 318 ? 24.906 -26.562 0.239 1 71.5 318 ALA B C 1
ATOM 5673 O O . ALA B 1 318 ? 24.781 -27.672 -0.266 1 71.5 318 ALA B O 1
ATOM 5674 N N . ASN B 1 319 ? 25.969 -26.125 0.697 1 75.06 319 ASN B N 1
ATOM 5675 C CA . ASN B 1 319 ? 27.188 -26.906 0.614 1 75.06 319 ASN B CA 1
ATOM 5676 C C . ASN B 1 319 ? 27.125 -28.141 1.506 1 75.06 319 ASN B C 1
ATOM 5678 O O . ASN B 1 319 ? 27.578 -29.219 1.118 1 75.06 319 ASN B O 1
ATOM 5682 N N . GLN B 1 320 ? 26.5 -27.969 2.613 1 77.31 320 GLN B N 1
ATOM 5683 C CA . GLN B 1 320 ? 26.406 -29.094 3.541 1 77.31 320 GLN B CA 1
ATOM 5684 C C . GLN B 1 320 ? 25.469 -30.172 3.002 1 77.31 320 GLN B C 1
ATOM 5686 O O . GLN B 1 320 ? 25.781 -31.359 3.029 1 77.31 320 GLN B O 1
ATOM 5691 N N . VAL B 1 321 ? 24.359 -29.766 2.473 1 73.81 321 VAL B N 1
ATOM 5692 C CA . VAL B 1 321 ? 23.375 -30.719 1.966 1 73.81 321 VAL B CA 1
ATOM 5693 C C . VAL B 1 321 ? 23.828 -31.266 0.618 1 73.81 321 VAL B C 1
ATOM 5695 O O . VAL B 1 321 ? 23.688 -32.469 0.349 1 73.81 321 VAL B O 1
ATOM 5698 N N . GLY B 1 322 ? 24.359 -30.375 -0.128 1 71.31 322 GLY B N 1
ATOM 5699 C CA . GLY B 1 322 ? 24.891 -30.781 -1.415 1 71.31 322 GLY B CA 1
ATOM 5700 C C . GLY B 1 322 ? 25.969 -31.844 -1.299 1 71.31 322 GLY B C 1
ATOM 5701 O O . GLY B 1 322 ? 25.969 -32.812 -2.062 1 71.31 322 GLY B O 1
ATOM 5702 N N . SER B 1 323 ? 26.719 -31.672 -0.326 1 74.5 323 SER B N 1
ATOM 5703 C CA . SER B 1 323 ? 27.797 -32.656 -0.112 1 74.5 323 SER B CA 1
ATOM 5704 C C . SER B 1 323 ? 27.234 -34.031 0.242 1 74.5 323 SER B C 1
ATOM 5706 O O . SER B 1 323 ? 27.781 -35.031 -0.18 1 74.5 323 SER B O 1
ATOM 5708 N N . GLN B 1 324 ? 26.125 -34 0.929 1 78.19 324 GLN B N 1
ATOM 5709 C CA . GLN B 1 324 ? 25.516 -35.281 1.296 1 78.19 324 GLN B CA 1
ATOM 5710 C C . GLN B 1 324 ? 24.875 -35.938 0.083 1 78.19 324 GLN B C 1
ATOM 5712 O O . GLN B 1 324 ? 24.906 -37.156 -0.043 1 78.19 324 GLN B O 1
ATOM 5717 N N . LEU B 1 325 ? 24.375 -35.156 -0.788 1 78.88 325 LEU B N 1
ATOM 5718 C CA . LEU B 1 325 ? 23.75 -35.688 -1.993 1 78.88 325 LEU B CA 1
ATOM 5719 C C . LEU B 1 325 ? 24.797 -36.219 -2.977 1 78.88 325 LEU B C 1
ATOM 5721 O O . LEU B 1 325 ? 24.594 -37.219 -3.633 1 78.88 325 LEU B O 1
ATOM 5725 N N . VAL B 1 326 ? 25.844 -35.531 -3.025 1 71.75 326 VAL B N 1
ATOM 5726 C CA . VAL B 1 326 ? 26.953 -35.969 -3.863 1 71.75 326 VAL B CA 1
ATOM 5727 C C . VAL B 1 326 ? 27.547 -37.281 -3.316 1 71.75 326 VAL B C 1
ATOM 5729 O O . VAL B 1 326 ? 27.875 -38.188 -4.078 1 71.75 326 VAL B O 1
ATOM 5732 N N . LYS B 1 327 ? 27.609 -37.312 -2.023 1 76.94 327 LYS B N 1
ATOM 5733 C CA . LYS B 1 327 ? 28.156 -38.5 -1.399 1 76.94 327 LYS B CA 1
ATOM 5734 C C . LYS B 1 327 ? 27.281 -39.719 -1.68 1 76.94 327 LYS B C 1
ATOM 5736 O O . LYS B 1 327 ? 27.781 -40.844 -1.755 1 76.94 327 LYS B O 1
ATOM 5741 N N . ALA B 1 328 ? 26.078 -39.406 -1.955 1 81.38 328 ALA B N 1
ATOM 5742 C CA . ALA B 1 328 ? 25.156 -40.5 -2.252 1 81.38 328 ALA B CA 1
ATOM 5743 C C . ALA B 1 328 ? 25.297 -40.969 -3.695 1 81.38 328 ALA B C 1
ATOM 5745 O O . ALA B 1 328 ? 24.641 -41.938 -4.113 1 81.38 328 ALA B O 1
ATOM 5746 N N . ASN B 1 329 ? 26.203 -40.469 -4.508 1 80.38 329 ASN B N 1
ATOM 5747 C CA . ASN B 1 329 ? 26.562 -40.844 -5.871 1 80.38 329 ASN B CA 1
ATOM 5748 C C . ASN B 1 329 ? 25.359 -40.781 -6.805 1 80.38 329 ASN B C 1
ATOM 5750 O O . ASN B 1 329 ? 25.188 -41.656 -7.652 1 80.38 329 ASN B O 1
ATOM 5754 N N . LEU B 1 330 ? 24.5 -39.906 -6.516 1 85.81 330 LEU B N 1
ATOM 5755 C CA . LEU B 1 330 ? 23.344 -39.719 -7.398 1 85.81 330 LEU B CA 1
ATOM 5756 C C . LEU B 1 330 ? 23.672 -38.719 -8.523 1 85.81 330 LEU B C 1
ATOM 5758 O O . LEU B 1 330 ? 24.344 -37.719 -8.289 1 85.81 330 LEU B O 1
ATOM 5762 N N . GLY B 1 331 ? 23.344 -39.094 -9.75 1 88.56 331 GLY B N 1
ATOM 5763 C CA . GLY B 1 331 ? 23.469 -38.125 -10.844 1 88.56 331 GLY B CA 1
ATOM 5764 C C . GLY B 1 331 ? 22.516 -36.969 -10.734 1 88.56 331 GLY B C 1
ATOM 5765 O O . GLY B 1 331 ? 21.547 -37.031 -9.969 1 88.56 331 GLY B O 1
ATOM 5766 N N . TRP B 1 332 ? 22.812 -35.938 -11.438 1 91.75 332 TRP B N 1
ATOM 5767 C CA . TRP B 1 332 ? 22.031 -34.719 -11.289 1 91.75 332 TRP B CA 1
ATOM 5768 C C . TRP B 1 332 ? 20.578 -34.938 -11.711 1 91.75 332 TRP B C 1
ATOM 5770 O O . TRP B 1 332 ? 19.656 -34.344 -11.133 1 91.75 332 TRP B O 1
ATOM 5780 N N . PRO B 1 333 ? 20.312 -35.844 -12.688 1 93.81 333 PRO B N 1
ATOM 5781 C CA . PRO B 1 333 ? 18.906 -36.062 -13.039 1 93.81 333 PRO B CA 1
ATOM 5782 C C . PRO B 1 333 ? 18.109 -36.656 -11.891 1 93.81 333 PRO B C 1
ATOM 5784 O O . PRO B 1 333 ? 16.938 -36.312 -11.703 1 93.81 333 PRO B O 1
ATOM 5787 N N . ALA B 1 334 ? 18.719 -37.531 -11.242 1 93.06 334 ALA B N 1
ATOM 5788 C CA . ALA B 1 334 ? 18.047 -38.156 -10.109 1 93.06 334 ALA B CA 1
ATOM 5789 C C . ALA B 1 334 ? 17.781 -37.125 -9.008 1 93.06 334 ALA B C 1
ATOM 5791 O O . ALA B 1 334 ? 16.703 -37.125 -8.406 1 93.06 334 ALA B O 1
ATOM 5792 N N . VAL B 1 335 ? 18.797 -36.344 -8.75 1 92.69 335 VAL B N 1
ATOM 5793 C CA . VAL B 1 335 ? 18.672 -35.312 -7.746 1 92.69 335 VAL B CA 1
ATOM 5794 C C . VAL B 1 335 ? 17.578 -34.312 -8.172 1 92.69 335 VAL B C 1
ATOM 5796 O O . VAL B 1 335 ? 16.766 -33.875 -7.352 1 92.69 335 VAL B O 1
ATOM 5799 N N . PHE B 1 336 ? 17.578 -33.906 -9.438 1 96.19 336 PHE B N 1
ATOM 5800 C CA . PHE B 1 336 ? 16.578 -33.031 -10.016 1 96.19 336 PHE B CA 1
ATOM 5801 C C . PHE B 1 336 ? 15.18 -33.562 -9.758 1 96.19 336 PHE B C 1
ATOM 5803 O O . PHE B 1 336 ? 14.312 -32.844 -9.266 1 96.19 336 PHE B O 1
ATOM 5810 N N . GLY B 1 337 ? 14.984 -34.844 -10.039 1 95.75 337 GLY B N 1
ATOM 5811 C CA . GLY B 1 337 ? 13.688 -35.438 -9.828 1 95.75 337 GLY B CA 1
ATOM 5812 C C . GLY B 1 337 ? 13.289 -35.531 -8.359 1 95.75 337 GLY B C 1
ATOM 5813 O O . GLY B 1 337 ? 12.172 -35.156 -8 1 95.75 337 GLY B O 1
ATOM 5814 N N . LEU B 1 338 ? 14.195 -35.938 -7.551 1 94.12 338 LEU B N 1
ATOM 5815 C CA . LEU B 1 338 ? 13.938 -36.125 -6.125 1 94.12 338 LEU B CA 1
ATOM 5816 C C . LEU B 1 338 ? 13.586 -34.781 -5.465 1 94.12 338 LEU B C 1
ATOM 5818 O O . LEU B 1 338 ? 12.633 -34.719 -4.688 1 94.12 338 LEU B O 1
ATOM 5822 N N . LEU B 1 339 ? 14.352 -33.75 -5.805 1 94.69 339 LEU B N 1
ATOM 5823 C CA . LEU B 1 339 ? 14.148 -32.469 -5.148 1 94.69 339 LEU B CA 1
ATOM 5824 C C . LEU B 1 339 ? 12.875 -31.781 -5.648 1 94.69 339 LEU B C 1
ATOM 5826 O O . LEU B 1 339 ? 12.188 -31.094 -4.891 1 94.69 339 LEU B O 1
ATOM 5830 N N . ASN B 1 340 ? 12.531 -31.938 -6.898 1 97.75 340 ASN B N 1
ATOM 5831 C CA . ASN B 1 340 ? 11.258 -31.422 -7.379 1 97.75 340 ASN B CA 1
ATOM 5832 C C . ASN B 1 340 ? 10.078 -32.094 -6.695 1 97.75 340 ASN B C 1
ATOM 5834 O O . ASN B 1 340 ? 9.109 -31.453 -6.305 1 97.75 340 ASN B O 1
ATOM 5838 N N . VAL B 1 341 ? 10.188 -33.406 -6.547 1 97.25 341 VAL B N 1
ATOM 5839 C CA . VAL B 1 341 ? 9.117 -34.156 -5.902 1 97.25 341 VAL B CA 1
ATOM 5840 C C . VAL B 1 341 ? 9.016 -33.781 -4.434 1 97.25 341 VAL B C 1
ATOM 5842 O O . VAL B 1 341 ? 7.914 -33.562 -3.914 1 97.25 341 VAL B O 1
ATOM 5845 N N . ALA B 1 342 ? 10.141 -33.688 -3.797 1 94.62 342 ALA B N 1
ATOM 5846 C CA . ALA B 1 342 ? 10.148 -33.281 -2.393 1 94.62 342 ALA B CA 1
ATOM 5847 C C . ALA B 1 342 ? 9.57 -31.875 -2.221 1 94.62 342 ALA B C 1
ATOM 5849 O O . ALA B 1 342 ? 8.773 -31.625 -1.314 1 94.62 342 ALA B O 1
ATOM 5850 N N . TYR B 1 343 ? 10.031 -30.969 -3.062 1 96 343 TYR B N 1
ATOM 5851 C CA . TYR B 1 343 ? 9.531 -29.609 -3.057 1 96 343 TYR B CA 1
ATOM 5852 C C . TYR B 1 343 ? 8.016 -29.578 -3.221 1 96 343 TYR B C 1
ATOM 5854 O O . TYR B 1 343 ? 7.316 -28.859 -2.512 1 96 343 TYR B O 1
ATOM 5862 N N . TYR B 1 344 ? 7.535 -30.422 -4.102 1 97.75 344 TYR B N 1
ATOM 5863 C CA . TYR B 1 344 ? 6.113 -30.531 -4.402 1 97.75 344 TYR B CA 1
ATOM 5864 C C . TYR B 1 344 ? 5.336 -31.047 -3.197 1 97.75 344 TYR B C 1
ATOM 5866 O O . TYR B 1 344 ? 4.352 -30.438 -2.775 1 97.75 344 TYR B O 1
ATOM 5874 N N . VAL B 1 345 ? 5.781 -32.062 -2.545 1 95.31 345 VAL B N 1
ATOM 5875 C CA . VAL B 1 345 ? 5.066 -32.75 -1.487 1 95.31 345 VAL B CA 1
ATOM 5876 C C . VAL B 1 345 ? 5.074 -31.922 -0.209 1 95.31 345 VAL B C 1
ATOM 5878 O O . VAL B 1 345 ? 4.109 -31.938 0.556 1 95.31 345 VAL B O 1
ATOM 5881 N N . LEU B 1 346 ? 6.043 -31.156 -0.067 1 92.06 346 LEU B N 1
ATOM 5882 C CA . LEU B 1 346 ? 6.168 -30.344 1.138 1 92.06 346 LEU B CA 1
ATOM 5883 C C . LEU B 1 346 ? 5.066 -29.281 1.195 1 92.06 346 LEU B C 1
ATOM 5885 O O . LEU B 1 346 ? 4.77 -28.75 2.266 1 92.06 346 LEU B O 1
ATOM 5889 N N . HIS B 1 347 ? 4.457 -29.031 0.059 1 94.56 347 HIS B N 1
ATOM 5890 C CA . HIS B 1 347 ? 3.43 -28 0.032 1 94.56 347 HIS B CA 1
ATOM 5891 C C . HIS B 1 347 ? 2.178 -28.453 0.778 1 94.56 347 HIS B C 1
ATOM 5893 O O . HIS B 1 347 ? 1.31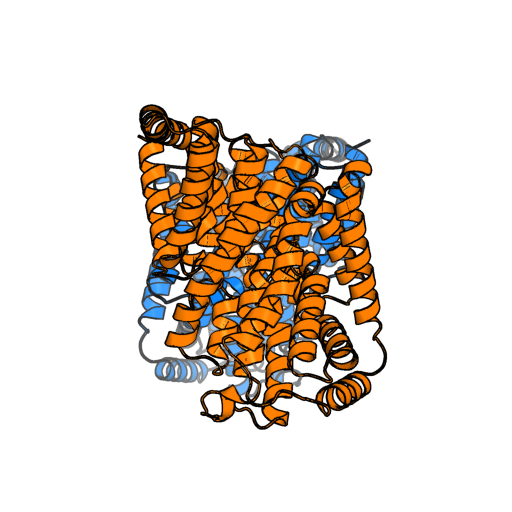3 -27.625 1.097 1 94.56 347 HIS B O 1
ATOM 5899 N N . TYR B 1 348 ? 2.041 -29.719 1.136 1 90.06 348 TYR B N 1
ATOM 5900 C CA . TYR B 1 348 ? 0.922 -30.172 1.951 1 90.06 348 TYR B CA 1
ATOM 5901 C C . TYR B 1 348 ? 0.916 -29.484 3.307 1 90.06 348 TYR B C 1
ATOM 5903 O O . TYR B 1 348 ? -0.125 -29.391 3.963 1 90.06 348 TYR B O 1
ATOM 5911 N N . MET B 1 349 ? 2.045 -28.891 3.582 1 85.25 349 MET B N 1
ATOM 5912 C CA . MET B 1 349 ? 2.174 -28.234 4.875 1 85.25 349 MET B CA 1
ATOM 5913 C C . MET B 1 349 ? 1.956 -26.734 4.742 1 85.25 349 MET B C 1
ATOM 5915 O O . MET B 1 349 ? 2.031 -26 5.727 1 85.25 349 MET B O 1
ATOM 5919 N N . PHE B 1 350 ? 1.764 -26.281 3.539 1 86.12 350 PHE B N 1
ATOM 5920 C CA . PHE B 1 350 ? 1.648 -24.859 3.283 1 86.12 350 PHE B CA 1
ATOM 5921 C C . PHE B 1 350 ? 0.257 -24.5 2.77 1 86.12 350 PHE B C 1
ATOM 5923 O O . PHE B 1 350 ? -0.358 -25.297 2.045 1 86.12 350 PHE B O 1
ATOM 5930 N N . ALA B 1 351 ? -0.238 -23.344 3.166 1 83.62 351 ALA B N 1
ATOM 5931 C CA . ALA B 1 351 ? -1.532 -22.859 2.689 1 83.62 351 ALA B CA 1
ATOM 5932 C C . ALA B 1 351 ? -1.356 -21.781 1.622 1 83.62 351 ALA B C 1
ATOM 5934 O O . ALA B 1 351 ? -2.338 -21.297 1.053 1 83.62 351 ALA B O 1
ATOM 5935 N N . SER B 1 352 ? -0.121 -21.484 1.347 1 86.5 352 SER B N 1
ATOM 5936 C CA . SER B 1 352 ? 0.189 -20.422 0.397 1 86.5 352 SER B CA 1
ATOM 5937 C C . SER B 1 352 ? 1.34 -20.812 -0.521 1 86.5 352 SER B C 1
ATOM 5939 O O . SER B 1 352 ? 2.383 -21.281 -0.055 1 86.5 352 SER B O 1
ATOM 5941 N N . GLN B 1 353 ? 1.081 -20.625 -1.768 1 93.06 353 GLN B N 1
ATOM 5942 C CA . GLN B 1 353 ? 2.117 -20.922 -2.752 1 93.06 353 GLN B CA 1
ATOM 5943 C C . GLN B 1 353 ? 3.291 -19.953 -2.621 1 93.06 353 GLN B C 1
ATOM 5945 O O . GLN B 1 353 ? 4.453 -20.359 -2.686 1 93.06 353 GLN B O 1
ATOM 5950 N N . THR B 1 354 ? 2.963 -18.766 -2.396 1 87.75 354 THR B N 1
ATOM 5951 C CA . THR B 1 354 ? 4.008 -17.75 -2.281 1 87.75 354 THR B CA 1
ATOM 5952 C C . THR B 1 354 ? 4.809 -17.953 -0.998 1 87.75 354 THR B C 1
ATOM 5954 O O . THR B 1 354 ? 6.02 -17.719 -0.975 1 87.75 354 THR B O 1
ATOM 5957 N N . ALA B 1 355 ? 4.094 -18.328 0.008 1 82 355 ALA B N 1
ATOM 5958 C CA . ALA B 1 355 ? 4.797 -18.625 1.254 1 82 355 ALA B CA 1
ATOM 5959 C C . ALA B 1 355 ? 5.75 -19.797 1.079 1 82 355 ALA B C 1
ATOM 5961 O O . ALA B 1 355 ? 6.859 -19.797 1.623 1 82 355 ALA B O 1
ATOM 5962 N N . HIS B 1 356 ? 5.328 -20.75 0.379 1 90.19 356 HIS B N 1
ATOM 5963 C CA . HIS B 1 356 ? 6.168 -21.906 0.081 1 90.19 356 HIS B CA 1
ATOM 5964 C C . HIS B 1 356 ? 7.43 -21.484 -0.67 1 90.19 356 HIS B C 1
ATOM 5966 O O . HIS B 1 356 ? 8.531 -21.906 -0.328 1 90.19 356 HIS B O 1
ATOM 5972 N N . VAL B 1 357 ? 7.262 -20.703 -1.639 1 93 357 VAL B N 1
ATOM 5973 C CA . VAL B 1 357 ? 8.383 -20.234 -2.434 1 93 357 VAL B CA 1
ATOM 5974 C C . VAL B 1 357 ? 9.344 -19.438 -1.549 1 93 357 VAL B C 1
ATOM 5976 O O . VAL B 1 357 ? 10.555 -19.656 -1.578 1 93 357 VAL B O 1
ATOM 5979 N N . GLY B 1 358 ? 8.797 -18.578 -0.809 1 83.94 358 GLY B N 1
ATOM 5980 C CA . GLY B 1 358 ? 9.633 -17.781 0.08 1 83.94 358 GLY B CA 1
ATOM 5981 C C . GLY B 1 358 ? 10.422 -18.625 1.066 1 83.94 358 GLY B C 1
ATOM 5982 O O . GLY B 1 358 ? 11.555 -18.281 1.406 1 83.94 358 GLY B O 1
ATOM 5983 N N . ALA B 1 359 ? 9.852 -19.75 1.435 1 81.81 359 ALA B N 1
ATOM 5984 C CA . ALA B 1 359 ? 10.43 -20.578 2.488 1 81.81 359 ALA B CA 1
ATOM 5985 C C . ALA B 1 359 ? 11.469 -21.531 1.917 1 81.81 359 ALA B C 1
ATOM 5987 O O . ALA B 1 359 ? 12.508 -21.781 2.535 1 81.81 359 ALA B O 1
ATOM 5988 N N . LEU B 1 360 ? 11.18 -22.016 0.771 1 86.5 360 LEU B N 1
ATOM 5989 C CA . LEU B 1 360 ? 11.914 -23.219 0.414 1 86.5 360 LEU B CA 1
ATOM 5990 C C . LEU B 1 360 ? 12.648 -23.047 -0.91 1 86.5 360 LEU B C 1
ATOM 5992 O O . LEU B 1 360 ? 13.625 -23.75 -1.183 1 86.5 360 LEU B O 1
ATOM 5996 N N . TYR B 1 361 ? 12.25 -22.188 -1.728 1 93.19 361 TYR B N 1
ATOM 5997 C CA . TYR B 1 361 ? 12.703 -22.109 -3.111 1 93.19 361 TYR B CA 1
ATOM 5998 C C . TYR B 1 361 ? 14.219 -21.969 -3.182 1 93.19 361 TYR B C 1
ATOM 6000 O O . TYR B 1 361 ? 14.891 -22.734 -3.863 1 93.19 361 TYR B O 1
ATOM 6008 N N . SER B 1 362 ? 14.742 -20.984 -2.475 1 89.88 362 SER B N 1
ATOM 6009 C CA . SER B 1 362 ? 16.172 -20.703 -2.561 1 89.88 362 SER B CA 1
ATOM 6010 C C . SER B 1 362 ? 17 -21.875 -2.061 1 89.88 362 SER B C 1
ATOM 6012 O O . SER B 1 362 ? 18.031 -22.203 -2.643 1 89.88 362 SER B O 1
ATOM 6014 N N . ALA B 1 363 ? 16.547 -22.484 -0.989 1 85.75 363 ALA B N 1
ATOM 6015 C CA . ALA B 1 363 ? 17.266 -23.625 -0.44 1 85.75 363 ALA B CA 1
ATOM 6016 C C . ALA B 1 363 ? 17.297 -24.781 -1.431 1 85.75 363 ALA B C 1
ATOM 6018 O O . ALA B 1 363 ? 18.344 -25.406 -1.647 1 85.75 363 ALA B O 1
ATOM 6019 N N . PHE B 1 364 ? 16.188 -25.062 -2.035 1 92 364 PHE B N 1
ATOM 6020 C CA . PHE B 1 364 ? 16.094 -26.156 -2.984 1 92 364 PHE B CA 1
ATOM 6021 C C . PHE B 1 364 ? 16.906 -25.859 -4.246 1 92 364 PHE B C 1
ATOM 6023 O O . PHE B 1 364 ? 17.562 -26.75 -4.793 1 92 364 PHE B O 1
ATOM 6030 N N . LEU B 1 365 ? 16.828 -24.625 -4.672 1 94.19 365 LEU B N 1
ATOM 6031 C CA . LEU B 1 365 ? 17.609 -24.219 -5.84 1 94.19 365 LEU B CA 1
ATOM 6032 C C . LEU B 1 365 ? 19.094 -24.375 -5.574 1 94.19 365 LEU B C 1
ATOM 6034 O O . LEU B 1 365 ? 19.828 -24.891 -6.422 1 94.19 365 LEU B O 1
ATOM 6038 N N . ALA B 1 366 ? 19.5 -23.969 -4.438 1 89.75 366 ALA B N 1
ATOM 6039 C CA . ALA B 1 366 ? 20.906 -24.094 -4.066 1 89.75 366 ALA B CA 1
ATOM 6040 C C . ALA B 1 366 ? 21.344 -25.547 -4.055 1 89.75 366 ALA B C 1
ATOM 6042 O O . ALA B 1 366 ? 22.438 -25.875 -4.52 1 89.75 366 ALA B O 1
ATOM 6043 N N . MET B 1 367 ? 20.547 -26.406 -3.502 1 88.25 367 MET B N 1
ATOM 6044 C CA . MET B 1 367 ? 20.859 -27.828 -3.469 1 88.25 367 MET B CA 1
ATOM 6045 C C . MET B 1 367 ? 20.984 -28.391 -4.879 1 88.25 367 MET B C 1
ATOM 6047 O O . MET B 1 367 ? 21.891 -29.188 -5.152 1 88.25 367 MET B O 1
ATOM 6051 N N . MET B 1 368 ? 20.109 -27.969 -5.746 1 92.81 368 MET B N 1
ATOM 6052 C CA . MET B 1 368 ? 20.156 -28.438 -7.125 1 92.81 368 MET B CA 1
ATOM 6053 C C . MET B 1 368 ? 21.438 -27.969 -7.82 1 92.81 368 MET B C 1
ATOM 6055 O O . MET B 1 368 ? 22.125 -28.75 -8.477 1 92.81 368 MET B O 1
ATOM 6059 N N . ILE B 1 369 ? 21.766 -26.781 -7.629 1 91.12 369 ILE B N 1
ATOM 6060 C CA . ILE B 1 369 ? 22.922 -26.188 -8.297 1 91.12 369 ILE B CA 1
ATOM 6061 C C . ILE B 1 369 ? 24.203 -26.859 -7.785 1 91.12 369 ILE B C 1
ATOM 6063 O O . ILE B 1 369 ? 25.078 -27.219 -8.57 1 91.12 369 ILE B O 1
ATOM 6067 N N . THR B 1 370 ? 24.297 -27.047 -6.535 1 86.81 370 THR B N 1
ATOM 6068 C CA . THR B 1 370 ? 25.484 -27.625 -5.926 1 86.81 370 THR B CA 1
ATOM 6069 C C . THR B 1 370 ? 25.703 -29.062 -6.402 1 86.81 370 THR B C 1
ATOM 6071 O O . THR B 1 370 ? 26.828 -29.547 -6.426 1 86.81 370 THR B O 1
ATOM 6074 N N . THR B 1 371 ? 24.656 -29.719 -6.809 1 88.44 371 THR B N 1
ATOM 6075 C CA . THR B 1 371 ? 24.75 -31.125 -7.207 1 88.44 371 THR B CA 1
ATOM 6076 C C . THR B 1 371 ? 24.875 -31.25 -8.719 1 88.44 371 THR B C 1
ATOM 6078 O O . THR B 1 371 ? 24.828 -32.344 -9.266 1 88.44 371 THR B O 1
ATOM 6081 N N . GLY B 1 372 ? 24.859 -30.125 -9.367 1 90.31 372 GLY B N 1
ATOM 6082 C CA . GLY B 1 372 ? 25.203 -30.141 -10.781 1 90.31 372 GLY B CA 1
ATOM 6083 C C . GLY B 1 372 ? 24.016 -30 -11.695 1 90.31 372 GLY B C 1
ATOM 6084 O O . GLY B 1 372 ? 24.141 -30.078 -12.922 1 90.31 372 GLY B O 1
ATOM 6085 N N . VAL B 1 373 ? 22.844 -29.828 -11.164 1 94.81 373 VAL B N 1
ATOM 6086 C CA . VAL B 1 373 ? 21.688 -29.578 -12.016 1 94.81 373 VAL B CA 1
ATOM 6087 C C . VAL B 1 373 ? 21.891 -28.266 -12.781 1 94.81 373 VAL B C 1
ATOM 6089 O O . VAL B 1 373 ? 22.328 -27.266 -12.219 1 94.81 373 VAL B O 1
ATOM 6092 N N . PRO B 1 374 ? 21.641 -28.328 -14.109 1 96.62 374 PRO B N 1
ATOM 6093 C CA . PRO B 1 374 ? 21.719 -27.047 -14.836 1 96.62 374 PRO B CA 1
ATOM 6094 C C . PRO B 1 374 ? 20.875 -25.953 -14.195 1 96.62 374 PRO B C 1
ATOM 6096 O O . PRO B 1 374 ? 19.688 -26.141 -13.922 1 96.62 374 PRO B O 1
ATOM 6099 N N . PRO B 1 375 ? 21.453 -24.812 -13.938 1 96.44 375 PRO B N 1
ATOM 6100 C CA . PRO B 1 375 ? 20.844 -23.781 -13.094 1 96.44 375 PRO B CA 1
ATOM 6101 C C . PRO B 1 375 ? 19.516 -23.297 -13.648 1 96.44 375 PRO B C 1
ATOM 6103 O O . PRO B 1 375 ? 18.547 -23.141 -12.891 1 96.44 375 PRO B O 1
ATOM 6106 N N . VAL B 1 376 ? 19.359 -23.078 -14.922 1 97.12 376 VAL B N 1
ATOM 6107 C CA . VAL B 1 376 ? 18.172 -22.484 -15.508 1 97.12 376 VAL B CA 1
ATOM 6108 C C . VAL B 1 376 ? 16.984 -23.422 -15.336 1 97.12 376 VAL B C 1
ATOM 6110 O O . VAL B 1 376 ? 15.898 -23 -14.906 1 97.12 376 VAL B O 1
ATOM 6113 N N . ILE B 1 377 ? 17.219 -24.688 -15.602 1 97 377 ILE B N 1
ATOM 6114 C CA . ILE B 1 377 ? 16.094 -25.625 -15.5 1 97 377 ILE B CA 1
ATOM 6115 C C . ILE B 1 377 ? 15.789 -25.891 -14.031 1 97 377 ILE B C 1
ATOM 6117 O O . ILE B 1 377 ? 14.633 -26.109 -13.664 1 97 377 ILE B O 1
ATOM 6121 N N . ALA B 1 378 ? 16.844 -25.844 -13.172 1 97.25 378 ALA B N 1
ATOM 6122 C CA . ALA B 1 378 ? 16.594 -25.938 -11.734 1 97.25 378 ALA B CA 1
ATOM 6123 C C . ALA B 1 378 ? 15.648 -24.844 -11.266 1 97.25 378 ALA B C 1
ATOM 6125 O O . ALA B 1 378 ? 14.664 -25.125 -10.578 1 97.25 378 ALA B O 1
ATOM 6126 N N . ALA B 1 379 ? 15.906 -23.625 -11.711 1 97.88 379 ALA B N 1
ATOM 6127 C CA . ALA B 1 379 ? 15.102 -22.469 -11.32 1 97.88 379 ALA B CA 1
ATOM 6128 C C . ALA B 1 379 ? 13.688 -22.562 -11.891 1 97.88 379 ALA B C 1
ATOM 6130 O O . ALA B 1 379 ? 12.711 -22.375 -11.164 1 97.88 379 ALA B O 1
ATOM 6131 N N . LEU B 1 380 ? 13.555 -22.938 -13.141 1 98.31 380 LEU B N 1
ATOM 6132 C CA . LEU B 1 380 ? 12.266 -22.969 -13.82 1 98.31 380 LEU B CA 1
ATOM 6133 C C . LEU B 1 380 ? 11.391 -24.094 -13.281 1 98.31 380 LEU B C 1
ATOM 6135 O O . LEU B 1 380 ? 10.195 -23.891 -13.039 1 98.31 380 LEU B O 1
ATOM 6139 N N . SER B 1 381 ? 12 -25.234 -13.102 1 98.38 381 SER B N 1
ATOM 6140 C CA . SER B 1 381 ? 11.227 -26.391 -12.664 1 98.38 381 SER B CA 1
ATOM 6141 C C . SER B 1 381 ? 10.594 -26.156 -11.305 1 98.38 381 SER B C 1
ATOM 6143 O O . SER B 1 381 ? 9.406 -26.438 -11.102 1 98.38 381 SER B O 1
ATOM 6145 N N . LEU B 1 382 ? 11.375 -25.594 -10.398 1 98.19 382 LEU B N 1
ATOM 6146 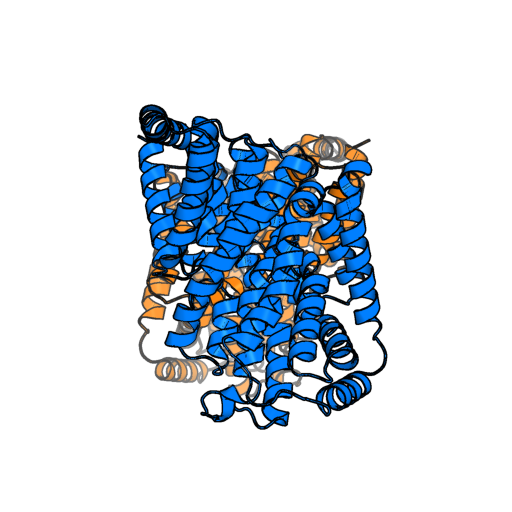C CA . LEU B 1 382 ? 10.82 -25.281 -9.086 1 98.19 382 LEU B CA 1
ATOM 6147 C C . LEU B 1 382 ? 9.703 -24.25 -9.211 1 98.19 382 LEU B C 1
ATOM 6149 O O . LEU B 1 382 ? 8.734 -24.281 -8.445 1 98.19 382 LEU B O 1
ATOM 6153 N N . GLY B 1 383 ? 9.859 -23.312 -10.133 1 98.19 383 GLY B N 1
ATOM 6154 C CA . GLY B 1 383 ? 8.797 -22.359 -10.414 1 98.19 383 GLY B CA 1
ATOM 6155 C C . GLY B 1 383 ? 7.516 -23.016 -10.898 1 98.19 383 GLY B C 1
ATOM 6156 O O . GLY B 1 383 ? 6.422 -22.641 -10.477 1 98.19 383 GLY B O 1
ATOM 6157 N N . PHE B 1 384 ? 7.656 -24 -11.742 1 98.69 384 PHE B N 1
ATOM 6158 C CA . PHE B 1 384 ? 6.488 -24.703 -12.258 1 98.69 384 PHE B CA 1
ATOM 6159 C C . PHE B 1 384 ? 5.801 -25.5 -11.156 1 98.69 384 PHE B C 1
ATOM 6161 O O . PHE B 1 384 ? 4.574 -25.469 -11.039 1 98.69 384 PHE B O 1
ATOM 6168 N N . MET B 1 385 ? 6.641 -26.125 -10.305 1 98.56 385 MET B N 1
ATOM 6169 C CA . MET B 1 385 ? 6.09 -26.891 -9.195 1 98.56 385 MET B CA 1
ATOM 6170 C C . MET B 1 385 ? 5.285 -26 -8.258 1 98.56 385 MET B C 1
ATOM 6172 O O . MET B 1 385 ? 4.289 -26.438 -7.676 1 98.56 385 MET B O 1
ATOM 6176 N N . SER B 1 386 ? 5.699 -24.719 -8.211 1 97.94 386 SER B N 1
ATOM 6177 C CA . SER B 1 386 ? 5.094 -23.766 -7.293 1 97.94 386 SER B CA 1
ATOM 6178 C C . SER B 1 386 ? 3.672 -23.422 -7.719 1 97.94 386 SER B C 1
ATOM 6180 O O . SER B 1 386 ? 2.926 -22.797 -6.953 1 97.94 386 SER B O 1
ATOM 6182 N N . ASN B 1 387 ? 3.32 -23.828 -8.875 1 98.19 387 ASN B N 1
ATOM 6183 C CA . ASN B 1 387 ? 1.947 -23.688 -9.352 1 98.19 387 ASN B CA 1
ATOM 6184 C C . ASN B 1 387 ? 1.196 -25.016 -9.289 1 98.19 387 ASN B C 1
ATOM 6186 O O . ASN B 1 387 ? 0.054 -25.078 -8.828 1 98.19 387 ASN B O 1
ATOM 6190 N N . LEU B 1 388 ? 1.857 -26.078 -9.656 1 98.31 388 LEU B N 1
ATOM 6191 C CA . LEU B 1 388 ? 1.236 -27.391 -9.859 1 98.31 388 LEU B CA 1
ATOM 6192 C C . LEU B 1 388 ? 0.745 -27.969 -8.539 1 98.31 388 LEU B C 1
ATOM 6194 O O . LEU B 1 388 ? -0.244 -28.703 -8.508 1 98.31 388 LEU B O 1
ATOM 6198 N N . PHE B 1 389 ? 1.406 -27.594 -7.492 1 98 389 PHE B N 1
ATOM 6199 C CA . PHE B 1 389 ? 1.005 -28.156 -6.211 1 98 389 PHE B CA 1
ATOM 6200 C C . PHE B 1 389 ? -0.12 -27.344 -5.586 1 98 389 PHE B C 1
ATOM 6202 O O . PHE B 1 389 ? -0.522 -27.594 -4.449 1 98 389 PHE B O 1
ATOM 6209 N N . GLY B 1 390 ? -0.681 -26.344 -6.285 1 96.56 390 GLY B N 1
ATOM 6210 C CA . GLY B 1 390 ? -1.672 -25.422 -5.738 1 96.56 390 GLY B CA 1
ATOM 6211 C C . GLY B 1 390 ? -3.035 -26.062 -5.555 1 96.56 390 GLY B C 1
ATOM 6212 O O . GLY B 1 390 ? -3.9 -25.516 -4.875 1 96.56 390 GLY B O 1
ATOM 6213 N N . SER B 1 391 ? -3.268 -27.297 -6.094 1 96.44 391 SER B N 1
ATOM 6214 C CA . SER B 1 391 ? -4.594 -27.906 -6.055 1 96.44 391 SER B CA 1
ATOM 6215 C C . SER B 1 391 ? -4.594 -29.172 -5.211 1 96.44 391 SER B C 1
ATOM 6217 O O . SER B 1 391 ? -5.539 -29.953 -5.266 1 96.44 391 SER B O 1
ATOM 6219 N N . ILE B 1 392 ? -3.615 -29.344 -4.391 1 96.25 392 ILE B N 1
ATOM 6220 C CA . ILE B 1 392 ? -3.479 -30.609 -3.695 1 96.25 392 ILE B CA 1
ATOM 6221 C C . ILE B 1 392 ? -4.418 -30.656 -2.492 1 96.25 392 ILE B C 1
ATOM 6223 O O . ILE B 1 392 ? -4.844 -31.719 -2.061 1 96.25 392 ILE B O 1
ATOM 6227 N N . THR B 1 393 ? -4.695 -29.484 -1.921 1 93.88 393 THR B N 1
ATOM 6228 C CA . THR B 1 393 ? -5.602 -29.375 -0.786 1 93.88 393 THR B CA 1
ATOM 6229 C C . THR B 1 393 ? -6.547 -28.203 -0.962 1 93.88 393 THR B C 1
ATOM 6231 O O . THR B 1 393 ? -6.391 -27.406 -1.893 1 93.88 393 THR B O 1
ATOM 6234 N N . HIS B 1 394 ? -7.566 -28.125 -0.062 1 91.31 394 HIS B N 1
ATOM 6235 C CA . HIS B 1 394 ? -8.531 -27.031 -0.111 1 91.31 394 HIS B CA 1
ATOM 6236 C C . HIS B 1 394 ? -7.91 -25.719 0.363 1 91.31 394 HIS B C 1
ATOM 6238 O O . HIS B 1 394 ? -8.438 -24.641 0.088 1 91.31 394 HIS B O 1
ATOM 6244 N N . PHE B 1 395 ? -6.742 -25.828 0.957 1 88.69 395 PHE B N 1
ATOM 6245 C CA . PHE B 1 395 ? -6.094 -24.625 1.469 1 88.69 395 PHE B CA 1
ATOM 6246 C C . PHE B 1 395 ? -4.766 -24.391 0.76 1 88.69 395 PHE B C 1
ATOM 6248 O O . PHE B 1 395 ? -4.047 -23.438 1.081 1 88.69 395 PHE B O 1
ATOM 6255 N N . GLY B 1 396 ? -4.41 -25.219 -0.243 1 89.88 396 GLY B N 1
ATOM 6256 C CA . GLY B 1 396 ? -3.088 -25.188 -0.848 1 89.88 396 GLY B CA 1
ATOM 6257 C C . GLY B 1 396 ? -2.83 -23.953 -1.688 1 89.88 396 GLY B C 1
ATOM 6258 O O . GLY B 1 396 ? -1.687 -23.672 -2.047 1 89.88 396 GLY B O 1
ATOM 6259 N N . SER B 1 397 ? -3.863 -23.234 -2.008 1 92.81 397 SER B N 1
ATOM 6260 C CA . SER B 1 397 ? -3.777 -22 -2.777 1 92.81 397 SER B CA 1
ATOM 6261 C C . SER B 1 397 ? -5.043 -21.156 -2.617 1 92.81 397 SER B C 1
ATOM 6263 O O . SER B 1 397 ? -6.055 -21.641 -2.113 1 92.81 397 SER B O 1
ATOM 6265 N N . GLY B 1 398 ? -4.93 -19.906 -2.988 1 90.38 398 GLY B N 1
ATOM 6266 C CA . GLY B 1 398 ? -6.113 -19.062 -2.982 1 90.38 398 GLY B CA 1
ATOM 6267 C C . GLY B 1 398 ? -7.223 -19.578 -3.875 1 90.38 398 GLY B C 1
ATOM 6268 O O . GLY B 1 398 ? -8.398 -19.547 -3.504 1 90.38 398 GLY B O 1
ATOM 6269 N N . GLN B 1 399 ? -6.855 -20.047 -5.016 1 95.44 399 GLN B N 1
ATOM 6270 C CA . GLN B 1 399 ? -7.879 -20.562 -5.918 1 95.44 399 GLN B CA 1
ATOM 6271 C C . GLN B 1 399 ? -8.539 -21.812 -5.348 1 95.44 399 GLN B C 1
ATOM 6273 O O . GLN B 1 399 ? -9.742 -22.031 -5.531 1 95.44 399 GLN B O 1
ATOM 6278 N N . ALA B 1 400 ? -7.746 -22.641 -4.668 1 96.31 400 ALA B N 1
ATOM 6279 C CA . ALA B 1 400 ? -8.312 -23.844 -4.051 1 96.31 400 ALA B CA 1
ATOM 6280 C C . ALA B 1 400 ? -9.344 -23.469 -2.99 1 96.31 400 ALA B C 1
ATOM 6282 O O . ALA B 1 400 ? -10.406 -24.094 -2.898 1 96.31 400 ALA B O 1
ATOM 6283 N N . ALA B 1 401 ? -9.023 -22.5 -2.275 1 93.06 401 ALA B N 1
ATOM 6284 C CA . ALA B 1 401 ? -9.953 -22.031 -1.248 1 93.06 401 ALA B CA 1
ATOM 6285 C C . ALA B 1 401 ? -11.242 -21.516 -1.87 1 93.06 401 ALA B C 1
ATOM 6287 O O . ALA B 1 401 ? -12.336 -21.766 -1.357 1 93.06 401 ALA B O 1
ATOM 6288 N N . VAL B 1 402 ? -11.125 -20.828 -2.928 1 94.5 402 VAL B N 1
ATOM 6289 C CA . VAL B 1 402 ? -12.281 -20.25 -3.619 1 94.5 402 VAL B CA 1
ATOM 6290 C C . VAL B 1 402 ? -13.164 -21.375 -4.152 1 94.5 402 VAL B C 1
ATOM 6292 O O . VAL B 1 402 ? -14.375 -21.391 -3.908 1 94.5 402 VAL B O 1
ATOM 6295 N N . TYR B 1 403 ? -12.609 -22.281 -4.805 1 97.06 403 TYR B N 1
ATOM 6296 C CA . TYR B 1 403 ? -13.367 -23.359 -5.438 1 97.06 403 TYR B CA 1
ATOM 6297 C C . TYR B 1 403 ? -13.992 -24.281 -4.391 1 97.06 403 TYR B C 1
ATOM 6299 O O . TYR B 1 403 ? -15.156 -24.656 -4.504 1 97.06 403 TYR B O 1
ATOM 6307 N N . TYR B 1 404 ? -13.211 -24.594 -3.398 1 95.56 404 TYR B N 1
ATOM 6308 C CA . TYR B 1 404 ? -13.766 -25.422 -2.328 1 95.56 404 TYR B CA 1
ATOM 6309 C C . TYR B 1 404 ? -14.875 -24.688 -1.592 1 95.56 404 TYR B C 1
ATOM 6311 O O . TYR B 1 404 ? -15.898 -25.281 -1.246 1 95.56 404 TYR B O 1
ATOM 6319 N N . GLY B 1 405 ? -14.703 -23.484 -1.362 1 94.5 405 GLY B N 1
ATOM 6320 C CA . GLY B 1 405 ? -15.656 -22.672 -0.618 1 94.5 405 GLY B CA 1
ATOM 6321 C C . GLY B 1 405 ? -16.984 -22.516 -1.328 1 94.5 405 GLY B C 1
ATOM 6322 O O . GLY B 1 405 ? -17.984 -22.141 -0.71 1 94.5 405 GLY B O 1
ATOM 6323 N N . ALA B 1 406 ? -16.984 -22.797 -2.555 1 95.94 406 ALA B N 1
ATOM 6324 C CA . ALA B 1 406 ? -18.203 -22.625 -3.35 1 95.94 406 ALA B CA 1
ATOM 6325 C C . ALA B 1 406 ? -19.234 -23.688 -2.99 1 95.94 406 ALA B C 1
ATOM 6327 O O . ALA B 1 406 ? -20.422 -23.547 -3.318 1 95.94 406 ALA B O 1
ATOM 6328 N N . GLY B 1 407 ? -18.781 -24.781 -2.373 1 96.31 407 GLY B N 1
ATOM 6329 C CA . GLY B 1 407 ? -19.734 -25.719 -1.808 1 96.31 407 GLY B CA 1
ATOM 6330 C C . GLY B 1 407 ? -20.031 -26.891 -2.727 1 96.31 407 GLY B C 1
ATOM 6331 O O . GLY B 1 407 ? -20.938 -27.688 -2.449 1 96.31 407 GLY B O 1
ATOM 6332 N N . TYR B 1 408 ? -19.234 -27.062 -3.793 1 98.12 408 TYR B N 1
ATOM 6333 C CA . TYR B 1 408 ? -19.531 -28.125 -4.746 1 98.12 408 TYR B CA 1
ATOM 6334 C C . TYR B 1 408 ? -18.641 -29.328 -4.492 1 98.12 408 TYR B C 1
ATOM 6336 O O . TYR B 1 408 ? -18.859 -30.406 -5.055 1 98.12 408 TYR B O 1
ATOM 6344 N N . LEU B 1 409 ? -17.656 -29.188 -3.678 1 97.69 409 LEU B N 1
ATOM 6345 C CA . LEU B 1 409 ? -16.703 -30.281 -3.438 1 97.69 409 LEU B CA 1
ATOM 6346 C C . LEU B 1 409 ? -16.672 -30.641 -1.958 1 97.69 409 LEU B C 1
ATOM 6348 O O . LEU B 1 409 ? -16.812 -29.781 -1.095 1 97.69 409 LEU B O 1
ATOM 6352 N N . THR B 1 410 ? -16.453 -31.875 -1.756 1 95.5 410 THR B N 1
ATOM 6353 C CA . THR B 1 410 ? -16.188 -32.312 -0.39 1 95.5 410 THR B CA 1
ATOM 6354 C C . THR B 1 410 ? -14.688 -32.344 -0.106 1 95.5 410 THR B C 1
ATOM 6356 O O . THR B 1 410 ? -13.875 -32.344 -1.033 1 95.5 410 THR B O 1
ATOM 6359 N N . LEU B 1 411 ? -14.406 -32.344 1.139 1 93 411 LEU B N 1
ATOM 6360 C CA . LEU B 1 411 ? -13.008 -32.344 1.551 1 93 411 LEU B CA 1
ATOM 6361 C C . LEU B 1 411 ? -12.289 -33.594 1.04 1 93 411 LEU B C 1
ATOM 6363 O O . LEU B 1 411 ? -11.164 -33.531 0.559 1 93 411 LEU B O 1
ATOM 6367 N N . SER B 1 412 ? -12.945 -34.688 1.181 1 93.88 412 SER B N 1
ATOM 6368 C CA . SER B 1 412 ? -12.375 -35.938 0.735 1 93.88 412 SER B CA 1
ATOM 6369 C C . SER B 1 412 ? -12.086 -35.938 -0.763 1 93.88 412 SER B C 1
ATOM 6371 O O . SER B 1 412 ? -11.07 -36.469 -1.214 1 93.88 412 SER B O 1
ATOM 6373 N N . GLU B 1 413 ? -12.922 -35.344 -1.545 1 96.12 413 GLU B N 1
ATOM 6374 C CA . GLU B 1 413 ? -12.742 -35.25 -2.99 1 96.12 413 GLU B CA 1
ATOM 6375 C C . GLU B 1 413 ? -11.555 -34.375 -3.34 1 96.12 413 GLU B C 1
ATOM 6377 O O . GLU B 1 413 ? -10.766 -34.688 -4.23 1 96.12 413 GLU B O 1
ATOM 6382 N N . VAL B 1 414 ? -11.406 -33.281 -2.664 1 96.12 414 VAL B N 1
ATOM 6383 C CA . VAL B 1 414 ? -10.305 -32.344 -2.938 1 96.12 414 VAL B CA 1
ATOM 6384 C C . VAL B 1 414 ? -8.977 -33.062 -2.658 1 96.12 414 VAL B C 1
ATOM 6386 O O . VAL B 1 414 ? -8.055 -33 -3.473 1 96.12 414 VAL B O 1
ATOM 6389 N N . PHE B 1 415 ? -8.883 -33.781 -1.571 1 94.5 415 PHE B N 1
ATOM 6390 C CA . PHE B 1 415 ? -7.637 -34.438 -1.197 1 94.5 415 PHE B CA 1
ATOM 6391 C C . PHE B 1 415 ? -7.355 -35.625 -2.111 1 94.5 415 PHE B C 1
ATOM 6393 O O . PHE B 1 415 ? -6.223 -35.812 -2.568 1 94.5 415 PHE B O 1
ATOM 6400 N N . SER B 1 416 ? -8.352 -36.406 -2.352 1 96.62 416 SER B N 1
ATOM 6401 C CA . SER B 1 416 ? -8.156 -37.625 -3.148 1 96.62 416 SER B CA 1
ATOM 6402 C C . SER B 1 416 ? -7.777 -37.281 -4.586 1 96.62 416 SER B C 1
ATOM 6404 O O . SER B 1 416 ? -6.805 -37.812 -5.121 1 96.62 416 SER B O 1
ATOM 6406 N N . TYR B 1 417 ? -8.523 -36.406 -5.148 1 97 417 TYR B N 1
ATOM 6407 C CA . TYR B 1 417 ? -8.234 -36.062 -6.535 1 97 417 TYR B CA 1
ATOM 6408 C C . TYR B 1 417 ? -7.051 -35.125 -6.625 1 97 417 TYR B C 1
ATOM 6410 O O . TYR B 1 417 ? -6.359 -35.062 -7.648 1 97 417 TYR B O 1
ATOM 6418 N N . GLY B 1 418 ? -6.828 -34.312 -5.59 1 97 418 GLY B N 1
ATOM 6419 C CA . GLY B 1 418 ? -5.59 -33.562 -5.523 1 97 418 GLY B CA 1
ATOM 6420 C C . GLY B 1 418 ? -4.352 -34.438 -5.566 1 97 418 GLY B C 1
ATOM 6421 O O . GLY B 1 418 ? -3.391 -34.125 -6.277 1 97 418 GLY B O 1
ATOM 6422 N N . ALA B 1 419 ? -4.414 -35.5 -4.812 1 96.31 419 ALA B N 1
ATOM 6423 C CA . ALA B 1 419 ? -3.301 -36.438 -4.801 1 96.31 419 ALA B CA 1
ATOM 6424 C C . ALA B 1 419 ? -3.141 -37.094 -6.16 1 96.31 419 ALA B C 1
ATOM 6426 O O . ALA B 1 419 ? -2.025 -37.25 -6.668 1 96.31 419 ALA B O 1
ATOM 6427 N N . LEU B 1 420 ? -4.219 -37.531 -6.691 1 97.31 420 LEU B N 1
ATOM 6428 C CA . LEU B 1 420 ? -4.195 -38.188 -7.992 1 97.31 420 LEU B CA 1
ATOM 6429 C C . LEU B 1 420 ? -3.633 -37.25 -9.062 1 97.31 420 LEU B C 1
ATOM 6431 O O . LEU B 1 420 ? -2.764 -37.656 -9.844 1 97.31 420 LEU B O 1
ATOM 6435 N N . MET B 1 421 ? -4.137 -36.094 -9.094 1 97.62 421 MET B N 1
ATOM 6436 C CA . MET B 1 421 ? -3.715 -35.125 -10.117 1 97.62 421 MET B CA 1
ATOM 6437 C C . MET B 1 421 ? -2.273 -34.688 -9.883 1 97.62 421 MET B C 1
ATOM 6439 O O . MET B 1 421 ? -1.594 -34.281 -10.82 1 97.62 421 MET B O 1
ATOM 6443 N N . SER B 1 422 ? -1.822 -34.75 -8.625 1 97.75 422 SER B N 1
ATOM 6444 C CA . SER B 1 422 ? -0.407 -34.5 -8.367 1 97.75 422 SER B CA 1
ATOM 6445 C C . SER B 1 422 ? 0.474 -35.5 -9.117 1 97.75 422 SER B C 1
ATOM 6447 O O . SER B 1 422 ? 1.483 -35.125 -9.711 1 97.75 422 SER B O 1
ATOM 6449 N N . VAL B 1 423 ? 0.08 -36.719 -9.086 1 97.81 423 VAL B N 1
ATOM 6450 C CA . VAL B 1 423 ? 0.824 -37.75 -9.797 1 97.81 423 VAL B CA 1
ATOM 6451 C C . VAL B 1 423 ? 0.787 -37.469 -11.297 1 97.81 423 VAL B C 1
ATOM 6453 O O . VAL B 1 423 ? 1.806 -37.594 -11.984 1 97.81 423 VAL B O 1
ATOM 6456 N N . VAL B 1 424 ? -0.336 -37.094 -11.758 1 98.06 424 VAL B N 1
ATOM 6457 C CA . VAL B 1 424 ? -0.508 -36.812 -13.172 1 98.06 424 VAL B CA 1
ATOM 6458 C C . VAL B 1 424 ? 0.379 -35.625 -13.57 1 98.06 424 VAL B C 1
ATOM 6460 O O . VAL B 1 424 ? 1.099 -35.719 -14.57 1 98.06 424 VAL B O 1
ATOM 6463 N N . ASN B 1 425 ? 0.328 -34.562 -12.82 1 98.25 425 ASN B N 1
ATOM 6464 C CA . ASN B 1 425 ? 1.106 -33.375 -13.125 1 98.25 425 ASN B CA 1
ATOM 6465 C C . ASN B 1 425 ? 2.605 -33.656 -13.062 1 98.25 425 ASN B C 1
ATOM 6467 O O . ASN B 1 425 ? 3.361 -33.219 -13.93 1 98.25 425 ASN B O 1
ATOM 6471 N N . LEU B 1 426 ? 3.014 -34.344 -11.977 1 98.06 426 LEU B N 1
ATOM 6472 C CA . LEU B 1 426 ? 4.43 -34.688 -11.836 1 98.06 426 LEU B CA 1
ATOM 6473 C C . LEU B 1 426 ? 4.91 -35.531 -13 1 98.06 426 LEU B C 1
ATOM 6475 O O . LEU B 1 426 ? 6.012 -35.344 -13.516 1 98.06 426 LEU B O 1
ATOM 6479 N N . ALA B 1 427 ? 4.09 -36.469 -13.383 1 97.94 427 ALA B N 1
ATOM 6480 C CA . ALA B 1 427 ? 4.449 -37.312 -14.508 1 97.94 427 ALA B CA 1
ATOM 6481 C C . ALA B 1 427 ? 4.488 -36.531 -15.812 1 97.94 427 ALA B C 1
ATOM 6483 O O . ALA B 1 427 ? 5.418 -36.688 -16.609 1 97.94 427 ALA B O 1
ATOM 6484 N N . LEU B 1 428 ? 3.465 -35.781 -16.016 1 98.31 428 LEU B N 1
ATOM 6485 C CA . LEU B 1 428 ? 3.357 -35 -17.25 1 98.31 428 LEU B CA 1
ATOM 6486 C C . LEU B 1 428 ? 4.523 -34.031 -17.359 1 98.31 428 LEU B C 1
ATOM 6488 O O . LEU B 1 428 ? 5.191 -33.969 -18.406 1 98.31 428 LEU B O 1
ATOM 6492 N N . TRP B 1 429 ? 4.793 -33.219 -16.344 1 98.38 429 TRP B N 1
ATOM 6493 C CA . TRP B 1 429 ? 5.848 -32.219 -16.375 1 98.38 429 TRP B CA 1
ATOM 6494 C C . TRP B 1 429 ? 7.227 -32.844 -16.266 1 98.38 429 TRP B C 1
ATOM 6496 O O . TRP B 1 429 ? 8.211 -32.312 -16.797 1 98.38 429 TRP B O 1
ATOM 6506 N N . GLY B 1 430 ? 7.289 -34 -15.594 1 97.25 430 GLY B N 1
ATOM 6507 C CA . GLY B 1 430 ? 8.547 -34.719 -15.508 1 97.25 430 GLY B CA 1
ATOM 6508 C C . GLY B 1 430 ? 8.938 -35.406 -16.797 1 97.25 430 GLY B C 1
ATOM 6509 O O . GLY B 1 430 ? 10.102 -35.344 -17.219 1 97.25 430 GLY B O 1
ATOM 6510 N N . LEU B 1 431 ? 7.957 -36.062 -17.406 1 97.25 431 LEU B N 1
ATOM 6511 C CA . LEU B 1 431 ? 8.25 -36.844 -18.609 1 97.25 431 LEU B CA 1
ATOM 6512 C C . LEU B 1 431 ? 8.156 -35.969 -19.859 1 97.25 431 LEU B C 1
ATOM 6514 O O . LEU B 1 431 ? 9.164 -35.688 -20.516 1 97.25 431 LEU B O 1
ATOM 6518 N N . LEU B 1 432 ? 6.957 -35.469 -20.125 1 98.06 432 LEU B N 1
ATOM 6519 C CA . LEU B 1 432 ? 6.785 -34.625 -21.297 1 98.06 432 LEU B CA 1
ATOM 6520 C C . LEU B 1 432 ? 7.574 -33.312 -21.156 1 98.06 432 LEU B C 1
ATOM 6522 O O . LEU B 1 432 ? 8.195 -32.875 -22.109 1 98.06 432 LEU B O 1
ATOM 6526 N N . GLY B 1 433 ? 7.5 -32.688 -20.016 1 97.75 433 GLY B N 1
ATOM 6527 C CA . GLY B 1 433 ? 8.297 -31.5 -19.766 1 97.75 433 GLY B CA 1
ATOM 6528 C C . GLY B 1 433 ? 9.789 -31.75 -19.875 1 97.75 433 GLY B C 1
ATOM 6529 O O . GLY B 1 433 ? 10.508 -30.969 -20.516 1 97.75 433 GLY B O 1
ATOM 6530 N N . GLY B 1 434 ? 10.25 -32.812 -19.234 1 96.88 434 GLY B N 1
ATOM 6531 C CA . GLY B 1 434 ? 11.648 -33.156 -19.328 1 96.88 434 GLY B CA 1
ATOM 6532 C C . GLY B 1 434 ? 12.117 -33.344 -20.766 1 96.88 434 GLY B C 1
ATOM 6533 O O . GLY B 1 434 ? 13.172 -32.844 -21.156 1 96.88 434 GLY B O 1
ATOM 6534 N N . ALA B 1 435 ? 11.32 -34.094 -21.531 1 97.69 435 ALA B N 1
ATOM 6535 C CA . ALA B 1 435 ? 11.648 -34.312 -22.938 1 97.69 435 ALA B CA 1
ATOM 6536 C C . ALA B 1 435 ? 11.664 -33 -23.703 1 97.69 435 ALA B C 1
ATOM 6538 O O . ALA B 1 435 ? 12.531 -32.781 -24.547 1 97.69 435 ALA B O 1
ATOM 6539 N N . TRP B 1 436 ? 10.711 -32.156 -23.406 1 98.31 436 TRP B N 1
ATOM 6540 C CA . TRP B 1 436 ? 10.609 -30.859 -24.047 1 98.31 436 TRP B CA 1
ATOM 6541 C C . TRP B 1 436 ? 11.805 -29.984 -23.688 1 98.31 436 TRP B C 1
ATOM 6543 O O . TRP B 1 436 ? 12.359 -29.281 -24.547 1 98.31 436 TRP B O 1
ATOM 6553 N N . TRP B 1 437 ? 12.211 -30.016 -22.406 1 98.06 437 TRP B N 1
ATOM 6554 C CA . TRP B 1 437 ? 13.336 -29.219 -21.953 1 98.06 437 TRP B CA 1
ATOM 6555 C C . TRP B 1 437 ? 14.641 -29.703 -22.578 1 98.06 437 TRP B C 1
ATOM 6557 O O . TRP B 1 437 ? 15.523 -28.891 -22.891 1 98.06 437 TRP B O 1
ATOM 6567 N N . ALA B 1 438 ? 14.75 -31.016 -22.75 1 96.88 438 ALA B N 1
ATOM 6568 C CA . ALA B 1 438 ? 15.891 -31.562 -23.484 1 96.88 438 ALA B CA 1
ATOM 6569 C C . ALA B 1 438 ? 15.906 -31.078 -24.922 1 96.88 438 ALA B C 1
ATOM 6571 O O . ALA B 1 438 ? 16.953 -30.703 -25.453 1 96.88 438 ALA B O 1
ATOM 6572 N N . PHE B 1 439 ? 14.797 -31.109 -25.516 1 97.69 439 PHE B N 1
ATOM 6573 C CA . PHE B 1 439 ? 14.656 -30.672 -26.906 1 97.69 439 PHE B CA 1
ATOM 6574 C C . PHE B 1 439 ? 15.055 -29.203 -27.047 1 97.69 439 PHE B C 1
ATOM 6576 O O . PHE B 1 439 ? 15.656 -28.828 -28.047 1 97.69 439 PHE B O 1
ATOM 6583 N N . LEU B 1 440 ? 14.719 -28.359 -26.016 1 97.19 440 LEU B N 1
ATOM 6584 C CA . LEU B 1 440 ? 15.023 -26.938 -26.047 1 97.19 440 LEU B CA 1
ATOM 6585 C C . LEU B 1 440 ? 16.5 -26.688 -25.719 1 97.19 440 LEU B C 1
ATOM 6587 O O . LEU B 1 440 ? 16.984 -25.562 -25.859 1 97.19 440 LEU B O 1
ATOM 6591 N N . GLY B 1 441 ? 17.188 -27.688 -25.156 1 95.75 441 GLY B N 1
ATOM 6592 C CA . GLY B 1 441 ? 18.609 -27.547 -24.891 1 95.75 441 GLY B CA 1
ATOM 6593 C C . GLY B 1 441 ? 18.906 -27.047 -23.5 1 95.75 441 GLY B C 1
ATOM 6594 O O . GLY B 1 441 ? 19.969 -26.453 -23.25 1 95.75 441 GLY B O 1
ATOM 6595 N N . PHE B 1 442 ? 17.875 -27.203 -22.641 1 94.69 442 PHE B N 1
ATOM 6596 C CA . PHE B 1 442 ? 18.125 -26.766 -21.281 1 94.69 442 PHE B CA 1
ATOM 6597 C C . PHE B 1 442 ? 19.109 -27.703 -20.578 1 94.69 442 PHE B C 1
ATOM 6599 O O . PHE B 1 442 ? 19.656 -27.359 -19.516 1 94.69 442 PHE B O 1
ATOM 6606 N N . PHE B 1 443 ? 19.281 -28.797 -21.078 1 91.62 443 PHE B N 1
ATOM 6607 C CA . PHE B 1 443 ? 20.297 -29.75 -20.656 1 91.62 443 PHE B CA 1
ATOM 6608 C C . PHE B 1 443 ? 20.531 -30.797 -21.75 1 91.62 443 PHE B C 1
ATOM 6610 O O . PHE B 1 443 ? 19.719 -30.938 -22.656 1 91.62 443 PHE B O 1
#

Sequence (886 aa):
MQAWTLLSIFASTIAGLVLEPLPVGAWAMLAVTTAVATKTLTFAQAFSAFTNDVIWLIVVSFFFARGFEKTGLGERVATLFVKVFGKSTLGLAYGLSVAEALIAPAMPSTTARAGGIFMPIINSLSLNAGSKPNDPSRKKLGAFLVHSQLQGSVNSSAMFLTAAAQNLLCMKLASEMGVMVASPWVTWVKASIVPAAAGLLLTPLLMYKLFAPEIKDTPEAPKLAAERLEKMGPMSRDEKIMLATMGAAVCLWVAGDALGISAVTTAMMGLCLLLSTGVLHWRECLTYPAAWDTLFWFAVLVGMSGQLNSMGVINHFANQVGSQLVKANLGWPAVFGLLNVAYYVLHYMFASQTAHVGALYSAFLAMMITTGVPPVIAALSLGFMSNLFGSITHFGSGQAAVYYGAGYLTLSEVFSYGALMSVVNLALWGLLGGAWWAFLGFFMQAWTLLSIFASTIAGLVLEPLPVGAWAMLAVTTAVATKTLTFAQAFSAFTNDVIWLIVVSFFFARGFEKTGLGERVATLFVKVFGKSTLGLAYGLSVAEALIAPAMPSTTARAGGIFMPIINSLSLNAGSKPNDPSRKKLGAFLVHSQLQGSVNSSAMFLTAAAQNLLCMKLASEMGVMVASPWVTWVKASIVPAAAGLLLTPLLMYKLFAPEIKDTPEAPKLAAERLEKMGPMSRDEKIMLATMGAAVCLWVAGDALGISAVTTAMMGLCLLLSTGVLHWRECLTYPAAWDTLFWFAVLVGMSGQLNSMGVINHFANQVGSQLVKANLGWPAVFGLLNVAYYVLHYMFASQTAHVGALYSAFLAMMITTGVPPVIAALSLGFMSNLFGSITHFGSGQAAVYYGAGYLTLSEVFSYGALMSVVNLALWGLLGGAWWAFLGFF

InterPro domains:
  IPR001898 Solute carrier family 13 [PF00939] (2-441)
  IPR001898 Solute carrier family 13 [TIGR00785] (2-437)
  IPR030676 Citrate carrier CitT-related [PIRSF002457] (2-441)
  IPR030676 Citrate carrier CitT-related [PTHR42826] (2-442)

Secondary structure (DSSP, 8-state):
-HHHHHHHHHHHHHHHHHH-SS-HHHHHHHHHHHHHHTTSS-HHHHTGGGG-HHHHHHHHHHHHHHHHHHH-HHHHHHHHHHHHHTTBHHHHHHHHHHHHHHHTTT---HHHHIIIIIHHHHHHHHHHTT--TTSGGGGGTHHHHHHHHHHHHHHHHHH-GGG-HHHHHHHHHHHHTT---SSHHHHHHHHHHHHHHHHHHHHHHHHHHHS--S--B-THHHHHHHHHHHHH-SPPHHHHHHHHHHHHHHHHHHHHHHHT--HHHHHHHHHHHHHHHTSS-HHHHHT-HHHHHHHHHHHHHHHHHHHHHHTTHHHHHHHHHHHHHHHTT--HHHHHHHHHHHHHHGGGG-S-HHHHIIIIIHHHHHHHHHTT--HHHHHHHHHHHHHHGGGSSTTSSHHHHHHHHTTSS-HHHHHHHHHHHHHHHHHIIIIIHHHHHHHHT--/-HHHHHHHHHHHHHHHHHH-SS-HHHHHHHHHHHHHHTTSS-HHHHTGGGG-HHHHHHHHHHHHHHHHHHH-HHHHHHHHHHHHHTTBHHHHHHHHHHHHHHHTTT---HHHHIIIIIHHHHHHHH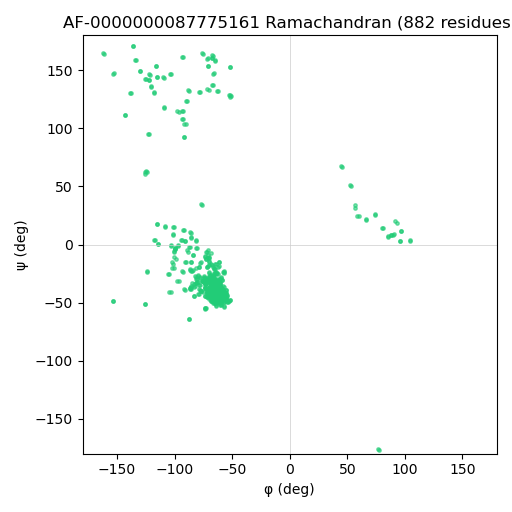HHTT--TTSGGGGGTHHHHHHHHHHHHHHHHHH-GGG-HHHHHHHHHHHHTT---SSHHHHHHHHHHHHHHHHHHHHHHHHHHHS--S--B-THHHHHHHHHHHHH-SPPHHHHHHHHHHHHHHHHHHHHHHHT--HHHHHHHHHHHHHHHTSS-HHHHHT-HHHHHHHHHHHHHHHHHHHHHHTTHHHHHHHHHHHHHHHTT--HHHHHHHHHHHHHHGGGG-S-HHHHIIIIIHHHHHHHHHTT--HHHHHHHHHHHHHHGGGSSTTSSHHHHHHHHTTSS-HHHHHHHHHHHHHHHHHIIIIIHHHHHHHHT--

Radius of gyration: 30.16 Å; Cα contacts (8 Å, |Δi|>4): 1473; chains: 2; bounding box: 58×84×60 Å

Organism: Chlorella sorokiniana (NCBI:txid3076)

Solvent-accessible surface area (backbone atoms only — not comparable to full-atom values): 42495 Å² total; per-residue (Å²): 110,54,60,58,50,45,48,52,48,48,52,50,41,44,51,38,53,48,68,45,88,42,59,60,45,50,44,38,50,44,41,54,37,50,36,39,71,69,62,59,30,54,64,51,53,44,32,50,32,55,36,36,60,61,55,50,35,44,31,52,28,45,46,40,37,52,41,34,63,72,52,38,44,53,43,51,50,34,34,52,27,26,36,72,29,10,49,27,40,66,32,29,40,48,16,47,49,52,32,47,46,69,46,17,58,57,25,29,33,56,35,55,46,36,59,69,33,48,46,59,51,47,49,54,55,11,48,75,70,62,10,38,57,79,40,85,42,9,44,33,39,28,25,31,48,46,49,29,47,48,64,22,47,25,24,34,32,37,24,28,43,49,5,23,54,48,39,44,50,41,53,51,50,30,41,73,71,70,42,78,63,71,58,51,52,50,48,38,28,67,64,24,41,63,36,22,49,50,40,49,59,45,35,40,55,51,35,49,69,76,47,50,40,70,46,59,66,28,70,58,43,22,54,52,26,48,50,51,48,57,72,63,47,73,85,46,72,51,30,51,50,50,50,51,38,44,53,50,37,54,53,39,47,66,42,10,72,84,71,71,42,51,63,39,53,40,47,43,50,38,50,39,52,33,46,74,70,58,65,33,55,60,68,61,53,41,55,37,42,69,30,56,39,47,46,51,31,49,19,40,51,51,12,50,50,51,51,38,48,75,66,43,51,54,58,54,52,21,50,56,53,17,49,54,47,50,72,64,70,53,54,34,68,56,49,50,51,52,50,50,51,50,59,38,58,56,41,81,65,26,51,36,41,50,51,44,43,74,60,42,43,62,60,53,40,39,32,35,43,64,46,60,31,51,54,66,50,44,48,49,50,53,32,38,41,54,24,55,45,25,38,38,33,55,47,16,16,62,35,21,36,46,51,42,67,60,31,39,54,52,71,67,54,37,40,52,52,15,51,53,48,43,52,50,50,50,48,41,44,53,48,54,23,43,52,48,37,42,72,73,58,60,95,110,56,60,58,52,47,48,52,49,48,51,49,41,43,49,38,54,47,67,46,87,44,59,59,45,49,44,38,50,43,41,54,39,50,35,39,72,69,63,59,31,55,64,50,55,45,32,48,31,54,36,37,58,60,55,50,34,46,33,50,28,44,45,41,38,52,41,35,62,71,53,38,44,52,44,52,50,35,35,52,27,25,36,73,31,10,49,27,41,65,32,30,40,48,16,46,48,52,34,47,47,69,46,19,58,58,26,28,32,56,34,55,46,36,61,70,35,48,46,60,51,46,51,51,57,11,49,74,70,62,10,38,57,78,39,87,41,8,44,33,38,28,24,31,48,46,49,29,48,51,62,22,48,24,25,34,32,37,23,27,44,49,5,22,53,48,39,44,50,40,54,50,50,31,40,75,71,68,42,77,63,71,58,51,50,50,49,39,27,68,64,23,42,63,36,22,50,50,40,50,59,45,35,39,55,50,35,50,69,76,46,50,40,70,45,59,66,28,69,58,44,21,54,52,26,48,51,51,47,57,71,64,45,72,86,46,72,50,29,50,50,52,49,52,39,46,54,49,37,54,51,38,46,65,44,10,72,84,71,72,41,51,62,38,53,41,46,44,51,38,50,40,51,33,46,74,71,60,64,33,54,58,68,62,51,39,56,35,42,69,30,57,39,48,45,52,30,50,18,41,51,51,13,50,51,52,50,38,47,76,66,43,53,55,57,53,52,22,50,56,52,17,50,54,47,49,70,64,70,53,53,35,69,56,50,52,52,51,52,50,50,51,59,37,60,53,40,79,66,27,50,35,41,51,50,44,45,74,62,42,44,62,60,54,40,40,31,36,43,65,46,60,32,51,53,66,50,45,48,50,51,54,33,37,41,51,24,55,46,25,37,36,33,53,48,16,16,61,34,21,35,46,51,40,68,60,31,38,56,52,70,69,55,38,40,55,50,16,52,51,49,43,54,50,49,51,46,42,44,53,50,55,24,42,52,50,36,41,72,73,58,62,95

Foldseek 3Di:
DLLVVLVVLLVVLLVCQLVVPDPNLVSLVVSLCVCCVVVSDPPCLLQVLLPPLLLLLLLLLQLLLLLCLLQVLLQLLLLVLCLVQVQWLLSNLLSNLVSLLVCQLSRADLLSSQQRHRVVLLQVLCVVQVQAFQDPSLLQRSLLSLQLCLQLNLLSNQQFCSRHSLSSLLQLLLVLVVNHDPLSGQVSNLLRVFLSVVSSVVSSVVSCVPSNHNGTGDNCRSVVSVVVSVVVPPRDPLSVLSVVLSVQLVVCSNCVVVVVHDSSNSSVVSSVSCCVVVSDDVVSSVPSVVSVSSSNSSSSLSSSSSVSVVVVNLVVLLLVLLVVVVVVVDALLVLLLVLLVVLLVCLVSGLALNSSCSNPSSNSLSNSVSRPNQNVCSSSSSSSSSSNSCQQFCRSYSSSVSSVVSRSDDRVRSNVVSVVSSVVSSCSCSPVSVVSCVVVPSD/DLLVVLVVLLVVLLVCQLVVPDPNLVSLVVSLCVCCVVVSDPPCLLQVLLPPLLLLLLLLLQLLLLLCLLQVLLQLLLLVLCLVQVQWLLSNLLSNLVSLLVCQLSRADLLSSLQRHRVVLLQVLCVVQVQAFQDPSLLQRSLLSLQLCLQLNLLSNQQFCSRHSLSSLLQLLLVLVVNHDPLSGQVSNLLRVFLSVVSSVVSSVVSCVPSNGNGTGDNCRSVVSVVVSVVVPPRDPLSVLSVVLSVQLVVCSNCVVVVVHDSSNSSVVSSVSCCVVVSDDVVSSVPSVVSVSSSNSSSSLSSSSSVSVVVVNLVVLLLVLLVVVVVVVDALLVLLLVLLVVLLVVLVSGLALNSSCSNPSSNSLSNSVSRPNQNVCSSSSSSSSSSNSCQQFCRSYSSSVSSVVSRSDDRVRSNVVSVVSSVVSSCSCSPVSVVSCVVVPSD